Protein AF-0000000070609751 (afdb_homodimer)

Sequence (1048 aa):
MTTYHPCTTNMDECFHRYMKQALTSSNKSRTTKPALPLPAASRTSKPRLRRLRIRIHERRHALPTAGHRRDPISRENEAQQGLHTGQHLNVSDLNFPDPKVTFFYGPHFHFIEKDSVFPLSEQSPGREFSPAEASWFLRIQDKAAEHLSGSLGQTIRQEDFLHGRYRFLPSGLEFDLYFRSPERASDLRVTLFQPVGLLHVIRLASIDPKQVVNVVVPVRGATTRLRDLLDHLAEGVLPFDPALSLTLIAKDIRTAGEVTAMAEDAFKALTSFKWKVNARDALTANGLTIDDALTKEFGDTVLVAEEEPFLHPDFLVRCRGNVARGRQVYFPVPFALFNPSVTYPLFDQEVPHLIDQLVVKEHFGYWKHSRAVAACVSRADLASLLKETRRGMVAAMFKEAVMSKTIKIIRAPDPSLFLVYQDTNCTLKERESYSDCVRERALNLGSQVTLGMSLLKVKEGTDFEGILSKRFQYFSLIPLLAFAVALLLGCNCAQNSLIYKQAKALRKLKLEAASRVAADAMQKMTTYHPCTTNMDECFHRYMKQALTSSNKSRTTKPALPLPAASRTSKPRLRRLRIRIHERRHALPTAGHRRDPISRENEAQQGLHTGQHLNVSDLNFPDPKVTFFYGPHFHFIEKDSVFPLSEQSPGREFSPAEASWFLRIQDKAAEHLSGSLGQTIRQEDFLHGRYRFLPSGLEFDLYFRSPERASDLRVTLFQPVGLLHVIRLASIDPKQVVNVVVPVRGATTRLRDLLDHLAEGVLPFDPALSLTLIAKDIRTAGEVTAMAEDAFKALTSFKWKVNARDALTANGLTIDDALTKEFGDTVLVAEEEPFLHPDFLVRCRGNVARGRQVYFPVPFALFNPSVTYPLFDQEVPHLIDQLVVKEHFGYWKHSRAVAACVSRADLASLLKETRRGMVAAMFKEAVMSKTIKIIRAPDPSLFLVYQDTNCTLKERESYSDCVRERALNLGSQVTLGMSLLKVKEGTDFEGILSKRFQYFSLIPLLAFAVALLLGCNCAQNSLIYKQAKALRKLKLEAASRVAADAMQK

Structure (mmCIF, N/CA/C/O backbone):
data_AF-0000000070609751-model_v1
#
loop_
_entity.id
_entity.type
_entity.pdbx_description
1 polymer Hexosyltransferase
#
loop_
_atom_site.group_PDB
_atom_site.id
_atom_site.type_symbol
_atom_site.label_atom_id
_atom_site.label_alt_id
_atom_site.label_comp_id
_atom_site.label_asym_id
_atom_site.label_entity_id
_atom_site.label_seq_id
_atom_site.pdbx_PDB_ins_code
_atom_site.Cartn_x
_atom_site.Cartn_y
_atom_site.Cartn_z
_atom_site.occupancy
_atom_site.B_iso_or_equiv
_atom_site.auth_seq_id
_atom_site.auth_comp_id
_atom_site.auth_asym_id
_atom_site.auth_atom_id
_atom_site.pdbx_PDB_model_num
ATOM 1 N N . MET A 1 1 ? -29.734 -1.059 -35.094 1 18.97 1 MET A N 1
ATOM 2 C CA . MET A 1 1 ? -28.609 -1.969 -34.875 1 18.97 1 MET A CA 1
ATOM 3 C C . MET A 1 1 ? -27.531 -1.3 -34.031 1 18.97 1 MET A C 1
ATOM 5 O O . MET A 1 1 ? -26.812 -0.437 -34.531 1 18.97 1 MET A O 1
ATOM 9 N N . THR A 1 2 ? -27.812 -0.865 -32.844 1 22.67 2 THR A N 1
ATOM 10 C CA . THR A 1 2 ? -27.156 0.162 -32.062 1 22.67 2 THR A CA 1
ATOM 11 C C . THR A 1 2 ? -25.766 -0.298 -31.609 1 22.67 2 THR A C 1
ATOM 13 O O . THR A 1 2 ? -25.625 -1.36 -31.016 1 22.67 2 THR A O 1
ATOM 16 N N . THR A 1 3 ? -24.734 0.067 -32.375 1 22.22 3 THR A N 1
ATOM 17 C CA . THR A 1 3 ? -23.312 -0.251 -32.438 1 22.22 3 THR A CA 1
ATOM 18 C C . THR A 1 3 ? -22.625 -0.027 -31.094 1 22.22 3 THR A C 1
ATOM 20 O O . THR A 1 3 ? -22.672 1.075 -30.547 1 22.22 3 THR A O 1
ATOM 23 N N . TYR A 1 4 ? -22.516 -1.074 -30.281 1 23.36 4 TYR A N 1
ATOM 24 C CA . TYR A 1 4 ? -22 -1.234 -28.938 1 23.36 4 TYR A CA 1
ATOM 25 C C . TYR A 1 4 ? -20.516 -0.898 -28.875 1 23.36 4 TYR A C 1
ATOM 27 O O . TYR A 1 4 ? -19.688 -1.637 -29.406 1 23.36 4 TYR A O 1
ATOM 35 N N . HIS A 1 5 ? -20.141 0.384 -29.047 1 26.64 5 HIS A N 1
ATOM 36 C CA . HIS A 1 5 ? -18.75 0.81 -29.031 1 26.64 5 HIS A CA 1
ATOM 37 C C . HIS A 1 5 ? -18.094 0.508 -27.688 1 26.64 5 HIS A C 1
ATOM 39 O O . HIS A 1 5 ? -18.578 0.971 -26.641 1 26.64 5 HIS A O 1
ATOM 45 N N . PRO A 1 6 ? -17.422 -0.583 -27.531 1 28.95 6 PRO A N 1
ATOM 46 C CA . PRO A 1 6 ? -16.75 -1.081 -26.328 1 28.95 6 PRO A CA 1
ATOM 47 C C . PRO A 1 6 ? -15.859 -0.034 -25.672 1 28.95 6 PRO A C 1
ATOM 49 O O . PRO A 1 6 ? -15.188 0.734 -26.359 1 28.95 6 PRO A O 1
ATOM 52 N N . CYS A 1 7 ? -16.281 0.543 -24.688 1 30.22 7 CYS A N 1
ATOM 53 C CA . CYS A 1 7 ? -15.586 1.622 -24 1 30.22 7 CYS A CA 1
ATOM 54 C C . CYS A 1 7 ? -14.156 1.216 -23.641 1 30.22 7 CYS A C 1
ATOM 56 O O . CYS A 1 7 ? -13.945 0.425 -22.719 1 30.22 7 CYS A O 1
ATOM 58 N N . THR A 1 8 ? -13.305 0.928 -24.578 1 32.53 8 THR A N 1
ATOM 59 C CA . THR A 1 8 ? -11.922 0.47 -24.531 1 32.53 8 THR A CA 1
ATOM 60 C C . THR A 1 8 ? -11.133 1.249 -23.484 1 32.53 8 THR A C 1
ATOM 62 O O . THR A 1 8 ? -10.266 0.688 -22.797 1 32.53 8 THR A O 1
ATOM 65 N N . THR A 1 9 ? -10.797 2.582 -23.844 1 31.91 9 THR A N 1
ATOM 66 C CA . THR A 1 9 ? -9.602 3.271 -23.375 1 31.91 9 THR A CA 1
ATOM 67 C C . THR A 1 9 ? -9.758 3.691 -21.922 1 31.91 9 THR A C 1
ATOM 69 O O . THR A 1 9 ? -8.812 3.574 -21.125 1 31.91 9 THR A O 1
ATOM 72 N N . ASN A 1 10 ? -10.477 4.918 -21.672 1 29.23 10 ASN A N 1
ATOM 73 C CA . ASN A 1 10 ? -10.383 5.738 -20.469 1 29.23 10 ASN A CA 1
ATOM 74 C C . ASN A 1 10 ? -11.414 5.32 -19.422 1 29.23 10 ASN A C 1
ATOM 76 O O . ASN A 1 10 ? -12.617 5.344 -19.688 1 29.23 10 ASN A O 1
ATOM 80 N N . MET A 1 11 ? -10.93 4.578 -18.484 1 32.97 11 MET A N 1
ATOM 81 C CA . MET A 1 11 ? -11.75 4.18 -17.344 1 32.97 11 MET A CA 1
ATOM 82 C C . MET A 1 11 ? -12.633 5.328 -16.875 1 32.97 11 MET A C 1
ATOM 84 O O . MET A 1 11 ? -13.734 5.102 -16.359 1 32.97 11 MET A O 1
ATOM 88 N N . ASP A 1 12 ? -12.156 6.496 -17.078 1 34.75 12 ASP A N 1
ATOM 89 C CA . ASP A 1 12 ? -12.953 7.66 -16.703 1 34.75 12 ASP A CA 1
ATOM 90 C C . ASP A 1 12 ? -14.258 7.715 -17.484 1 34.75 12 ASP A C 1
ATOM 92 O O . ASP A 1 12 ? -15.312 8.008 -16.938 1 34.75 12 ASP A O 1
ATOM 96 N N . GLU A 1 13 ? -14.172 7.418 -18.75 1 37.56 13 GLU A N 1
ATOM 97 C CA . GLU A 1 13 ? -15.352 7.523 -19.609 1 37.56 13 GLU A CA 1
ATOM 98 C C . GLU A 1 13 ? -16.375 6.445 -19.281 1 37.56 13 GLU A C 1
ATOM 100 O O . GLU A 1 13 ? -17.578 6.699 -19.281 1 37.56 13 GLU A O 1
ATOM 105 N N . CYS A 1 14 ? -15.867 5.371 -18.891 1 37 14 CYS A N 1
ATOM 106 C CA . CYS A 1 14 ? -16.797 4.285 -18.625 1 37 14 CYS A CA 1
ATOM 107 C C . CYS A 1 14 ? -17.562 4.508 -17.328 1 37 14 CYS A C 1
ATOM 109 O O . CYS A 1 14 ? -18.766 4.242 -17.25 1 37 14 CYS A O 1
ATOM 111 N N . PHE A 1 15 ? -16.875 5.043 -16.438 1 38.91 15 PHE A N 1
ATOM 112 C CA . PHE A 1 15 ? -17.516 5.41 -15.18 1 38.91 15 PHE A CA 1
ATOM 113 C C . PHE A 1 15 ? -18.578 6.484 -15.406 1 38.91 15 PHE A C 1
ATOM 115 O O . PHE A 1 15 ? -19.672 6.414 -14.852 1 38.91 15 PHE A O 1
ATOM 122 N N . HIS A 1 16 ? -18.422 7.332 -16.438 1 40.62 16 HIS A N 1
ATOM 123 C CA . HIS A 1 16 ? -19.391 8.367 -16.781 1 40.62 16 HIS A CA 1
ATOM 124 C C . HIS A 1 16 ? -20.703 7.762 -17.266 1 40.62 16 HIS A C 1
ATOM 126 O O . HIS A 1 16 ? -21.781 8.219 -16.875 1 40.62 16 HIS A O 1
ATOM 132 N N . ARG A 1 17 ? -20.656 6.809 -18.094 1 41.53 17 ARG A N 1
ATOM 133 C CA . ARG A 1 17 ? -21.844 6.238 -18.703 1 41.53 17 ARG A CA 1
ATOM 134 C C . ARG A 1 17 ? -22.672 5.48 -17.672 1 41.53 17 ARG A C 1
ATOM 136 O O . ARG A 1 17 ? -23.906 5.582 -17.656 1 41.53 17 ARG A O 1
ATOM 143 N N . TYR A 1 18 ? -22.062 4.895 -16.828 1 36.56 18 TYR A N 1
ATOM 144 C CA . TYR A 1 18 ? -22.781 4.109 -15.82 1 36.56 18 TYR A CA 1
ATOM 145 C C . TYR A 1 18 ? -23.547 5.02 -14.859 1 36.56 18 TYR A C 1
ATOM 147 O O . TYR A 1 18 ? -24.703 4.77 -14.547 1 36.56 18 TYR A O 1
ATOM 155 N N . MET A 1 19 ? -22.891 6.039 -14.477 1 36.12 19 MET A N 1
ATOM 156 C CA . MET A 1 19 ? -23.562 6.926 -13.539 1 36.12 19 MET A CA 1
ATOM 157 C C . MET A 1 19 ? -24.703 7.68 -14.227 1 36.12 19 MET A C 1
ATOM 159 O O . MET A 1 19 ? -25.75 7.914 -13.625 1 36.12 19 MET A O 1
ATOM 163 N N . LYS A 1 20 ? -24.516 8.008 -15.469 1 38.72 20 LYS A N 1
ATOM 164 C CA . LYS A 1 20 ? -25.625 8.625 -16.203 1 38.72 20 LYS A CA 1
ATOM 165 C C . LYS A 1 20 ? -26.844 7.711 -16.234 1 38.72 20 LYS A C 1
ATOM 167 O O . LYS A 1 20 ? -27.969 8.164 -16.047 1 38.72 20 LYS A O 1
ATOM 172 N N . GLN A 1 21 ? -26.609 6.477 -16.5 1 34.69 21 GLN A N 1
ATOM 173 C CA . GLN A 1 21 ? -27.734 5.566 -16.609 1 34.69 21 GLN A CA 1
ATOM 174 C C . GLN A 1 21 ? -28.406 5.355 -15.25 1 34.69 21 GLN A C 1
ATOM 176 O O . GLN A 1 21 ? -29.641 5.277 -15.164 1 34.69 21 GLN A O 1
ATOM 181 N N . ALA A 1 22 ? -27.688 5.406 -14.25 1 32.88 22 ALA A N 1
ATOM 182 C CA . ALA A 1 22 ? -28.266 5.258 -12.922 1 32.88 22 ALA A CA 1
ATOM 183 C C . ALA A 1 22 ? -29.047 6.504 -12.516 1 32.88 22 ALA A C 1
ATOM 185 O O . ALA A 1 22 ? -30.109 6.406 -11.875 1 32.88 22 ALA A O 1
ATOM 186 N N . LEU A 1 23 ? -28.594 7.68 -12.875 1 31.92 23 LEU A N 1
ATOM 187 C CA . LEU A 1 23 ? -29.281 8.93 -12.578 1 31.92 23 LEU A CA 1
ATOM 188 C C . LEU A 1 23 ? -30.5 9.109 -13.469 1 31.92 23 LEU A C 1
ATOM 190 O O . LEU A 1 23 ? -31.516 9.68 -13.039 1 31.92 23 LEU A O 1
ATOM 194 N N . THR A 1 24 ? -30.5 8.742 -14.664 1 33.84 24 THR A N 1
ATOM 195 C CA . THR A 1 24 ? -31.672 8.961 -15.5 1 33.84 24 THR A CA 1
ATOM 196 C C . THR A 1 24 ? -32.875 8.164 -14.984 1 33.84 24 THR A C 1
ATOM 198 O O . THR A 1 24 ? -34.031 8.516 -15.25 1 33.84 24 THR A O 1
ATOM 201 N N . SER A 1 25 ? -32.719 7.121 -14.281 1 30.86 25 SER A N 1
ATOM 202 C CA . SER A 1 25 ? -33.906 6.406 -13.828 1 30.86 25 SER A CA 1
ATOM 203 C C . SER A 1 25 ? -34.531 7.09 -12.617 1 30.86 25 SER A C 1
ATOM 205 O O . SER A 1 25 ? -35.688 6.871 -12.312 1 30.86 25 SER A O 1
ATOM 207 N N . SER A 1 26 ? -33.812 7.91 -11.82 1 29.05 26 SER A N 1
ATOM 208 C CA . SER A 1 26 ? -34.375 8.523 -10.617 1 29.05 26 SER A CA 1
ATOM 209 C C . SER A 1 26 ? -35.125 9.812 -10.945 1 29.05 26 SER A C 1
ATOM 211 O O . SER A 1 26 ? -35.75 10.422 -10.07 1 29.05 26 SER A O 1
ATOM 213 N N . ASN A 1 27 ? -35.094 10.406 -12.031 1 26.7 27 ASN A N 1
ATOM 214 C CA . ASN A 1 27 ? -35.688 11.727 -12.188 1 26.7 27 ASN A CA 1
ATOM 215 C C . ASN A 1 27 ? -37.219 11.641 -12.25 1 26.7 27 ASN A C 1
ATOM 217 O O . ASN A 1 27 ? -37.875 12.625 -12.555 1 26.7 27 ASN A O 1
ATOM 221 N N . LYS A 1 28 ? -37.906 10.531 -12.43 1 27.33 28 LYS A N 1
ATOM 222 C CA . LYS A 1 28 ? -39.312 10.781 -12.719 1 27.33 28 LYS A CA 1
ATOM 223 C C . LYS A 1 28 ? -40.062 11.258 -11.477 1 27.33 28 LYS A C 1
ATOM 225 O O . LYS A 1 28 ? -41.031 12.008 -11.578 1 27.33 28 LYS A O 1
ATOM 230 N N . SER A 1 29 ? -40.094 10.617 -10.188 1 23.16 29 SER A N 1
ATOM 231 C CA . SER A 1 29 ? -41.25 10.805 -9.328 1 23.16 29 SER A CA 1
ATOM 232 C C . SER A 1 29 ? -41.031 11.953 -8.352 1 23.16 29 SER A C 1
ATOM 234 O O . SER A 1 29 ? -40.406 11.781 -7.312 1 23.16 29 SER A O 1
ATOM 236 N N . ARG A 1 30 ? -40.906 13.203 -8.727 1 26.19 30 ARG A N 1
ATOM 237 C CA . ARG A 1 30 ? -40.75 14.383 -7.879 1 26.19 30 ARG A CA 1
ATOM 238 C C . ARG A 1 30 ? -42.031 14.688 -7.125 1 26.19 30 ARG A C 1
ATOM 240 O O . ARG A 1 30 ? -42.719 15.672 -7.426 1 26.19 30 ARG A O 1
ATOM 247 N N . THR A 1 31 ? -42.906 13.727 -6.668 1 23 31 THR A N 1
ATOM 248 C CA . THR A 1 31 ? -44.094 14.297 -6.043 1 23 31 THR A CA 1
ATOM 249 C C . THR A 1 31 ? -43.75 14.961 -4.719 1 23 31 THR A C 1
ATOM 251 O O . THR A 1 31 ? -42.781 14.57 -4.051 1 23 31 THR A O 1
ATOM 254 N N . THR A 1 32 ? -44.406 16.125 -4.328 1 20.81 32 THR A N 1
ATOM 255 C CA . THR A 1 32 ? -44.344 17.188 -3.338 1 20.81 32 THR A CA 1
ATOM 256 C C . THR A 1 32 ? -44.719 16.672 -1.953 1 20.81 32 THR A C 1
ATOM 258 O O . THR A 1 32 ? -45.875 16.453 -1.661 1 20.81 32 THR A O 1
ATOM 261 N N . LYS A 1 33 ? -44.188 15.672 -1.37 1 24.64 33 LYS A N 1
ATOM 262 C CA . LYS A 1 33 ? -44.781 15.219 -0.118 1 24.64 33 LYS A CA 1
ATOM 263 C C . LYS A 1 33 ? -44.656 16.281 0.967 1 24.64 33 LYS A C 1
ATOM 265 O O . LYS A 1 33 ? -43.594 16.891 1.132 1 24.64 33 LYS A O 1
ATOM 270 N N . PRO A 1 34 ? -45.75 16.719 1.688 1 20.92 34 PRO A N 1
ATOM 271 C CA . PRO A 1 34 ? -45.906 17.812 2.654 1 20.92 34 PRO A CA 1
ATOM 272 C C . PRO A 1 34 ? -45.125 17.594 3.934 1 20.92 34 PRO A C 1
ATOM 274 O O . PRO A 1 34 ? -44.812 16.453 4.289 1 20.92 34 PRO A O 1
ATOM 277 N N . ALA A 1 35 ? -44.375 18.578 4.52 1 21.66 35 ALA A N 1
ATOM 278 C CA . ALA A 1 35 ? -43.375 18.812 5.547 1 21.66 35 ALA A CA 1
ATOM 279 C C . ALA A 1 35 ? -43.938 18.484 6.934 1 21.66 35 ALA A C 1
ATOM 281 O O . ALA A 1 35 ? -44.875 19.109 7.398 1 21.66 35 ALA A O 1
ATOM 282 N N . LEU A 1 36 ? -44.125 17.203 7.273 1 21.33 36 LEU A N 1
ATOM 283 C CA . LEU A 1 36 ? -44.781 16.891 8.539 1 21.33 36 LEU A CA 1
ATOM 284 C C . LEU A 1 36 ? -44.031 17.547 9.703 1 21.33 36 LEU A C 1
ATOM 286 O O . LEU A 1 36 ? -42.812 17.562 9.734 1 21.33 36 LEU A O 1
ATOM 290 N N . PRO A 1 37 ? -44.625 18.266 10.609 1 21.02 37 PRO A N 1
ATOM 291 C CA . PRO A 1 37 ? -44.188 19.156 11.68 1 21.02 37 PRO A CA 1
ATOM 292 C C . PRO A 1 37 ? -43.5 18.406 12.828 1 21.02 37 PRO A C 1
ATOM 294 O O . PRO A 1 37 ? -44.031 17.375 13.273 1 21.02 37 PRO A O 1
ATOM 297 N N . LEU A 1 38 ? -42.188 18.328 12.844 1 20.61 38 LEU A N 1
ATOM 298 C CA . LEU A 1 38 ? -41.312 17.578 13.727 1 20.61 38 LEU A CA 1
ATOM 299 C C . LEU A 1 38 ? -41.531 17.969 15.188 1 20.61 38 LEU A C 1
ATOM 301 O O . LEU A 1 38 ? -41.594 19.156 15.516 1 20.61 38 LEU A O 1
ATOM 305 N N . PRO A 1 39 ? -42.094 17.094 15.93 1 20.33 39 PRO A N 1
ATOM 306 C CA . PRO A 1 39 ? -42.531 17.422 17.297 1 20.33 39 PRO A CA 1
ATOM 307 C C . PRO A 1 39 ? -41.375 17.906 18.172 1 20.33 39 PRO A C 1
ATOM 309 O O . PRO A 1 39 ? -40.219 17.641 17.875 1 20.33 39 PRO A O 1
ATOM 312 N N . ALA A 1 40 ? -41.594 18.781 19.172 1 20.31 40 ALA A N 1
ATOM 313 C CA . ALA A 1 40 ? -40.906 19.688 20.078 1 20.31 40 ALA A CA 1
ATOM 314 C C . ALA A 1 40 ? -40.062 18.922 21.078 1 20.31 40 ALA A C 1
ATOM 316 O O . ALA A 1 40 ? -40.531 17.953 21.688 1 20.31 40 ALA A O 1
ATOM 317 N N . ALA A 1 41 ? -38.719 18.906 20.875 1 20.19 41 ALA A N 1
ATOM 318 C CA . ALA A 1 41 ? -37.562 18.297 21.516 1 20.19 41 ALA A CA 1
ATOM 319 C C . ALA A 1 41 ? -37.531 18.625 23.016 1 20.19 41 ALA A C 1
ATOM 321 O O . ALA A 1 41 ? -37.562 19.797 23.391 1 20.19 41 ALA A O 1
ATOM 322 N N . SER A 1 42 ? -38.031 17.797 23.812 1 19.75 42 SER A N 1
ATOM 323 C CA . SER A 1 42 ? -38.062 18.062 25.25 1 19.75 42 SER A CA 1
ATOM 324 C C . SER A 1 42 ? -36.688 18.234 25.828 1 19.75 42 SER A C 1
ATOM 326 O O . SER A 1 42 ? -35.719 17.625 25.344 1 19.75 42 SER A O 1
ATOM 328 N N . ARG A 1 43 ? -36.312 19.25 26.672 1 20.61 43 ARG A N 1
ATOM 329 C CA . ARG A 1 43 ? -35.25 20 27.312 1 20.61 43 ARG A CA 1
ATOM 330 C C . ARG A 1 43 ? -34.531 19.156 28.344 1 20.61 43 ARG A C 1
ATOM 332 O O . ARG A 1 43 ? -34.969 19.047 29.5 1 20.61 43 ARG A O 1
ATOM 339 N N . THR A 1 44 ? -34.156 17.906 28.156 1 19.05 44 THR A N 1
ATOM 340 C CA . THR A 1 44 ? -33.688 17.219 29.359 1 19.05 44 THR A CA 1
ATOM 341 C C . THR A 1 44 ? -32.406 17.828 29.875 1 19.05 44 THR A C 1
ATOM 343 O O . THR A 1 44 ? -31.609 18.391 29.109 1 19.05 44 THR A O 1
ATOM 346 N N . SER A 1 45 ? -32.125 17.984 31.234 1 17.78 45 SER A N 1
ATOM 347 C CA . SER A 1 45 ? -31.281 18.688 32.188 1 17.78 45 SER A CA 1
ATOM 348 C C . SER A 1 45 ? -29.844 18.156 32.188 1 17.78 45 SER A C 1
ATOM 350 O O . SER A 1 45 ? -29.625 16.969 31.906 1 17.78 45 SER A O 1
ATOM 352 N N . LYS A 1 46 ? -28.797 19.062 32.188 1 19.38 46 LYS A N 1
ATOM 353 C CA . LYS A 1 46 ? -27.359 19.203 31.938 1 19.38 46 LYS A CA 1
ATOM 354 C C . LYS A 1 46 ? -26.531 18.5 33 1 19.38 46 LYS A C 1
ATOM 356 O O . LYS A 1 46 ? -26.562 18.875 34.188 1 19.38 46 LYS A O 1
ATOM 361 N N . PRO A 1 47 ? -26.359 17.125 33.094 1 19.02 47 PRO A N 1
ATOM 362 C CA . PRO A 1 47 ? -25.672 16.703 34.312 1 19.02 47 PRO A CA 1
ATOM 363 C C . PRO A 1 47 ? -24.234 17.234 34.375 1 19.02 47 PRO A C 1
ATOM 365 O O . PRO A 1 47 ? -23.625 17.5 33.344 1 19.02 47 PRO A O 1
ATOM 368 N N . ARG A 1 48 ? -23.641 17.75 35.562 1 20.31 48 ARG A N 1
ATOM 369 C CA . ARG A 1 48 ? -22.469 18.453 36.062 1 20.31 48 ARG A CA 1
ATOM 370 C C . ARG A 1 48 ? -21.219 17.594 35.969 1 20.31 48 ARG A C 1
ATOM 372 O O . ARG A 1 48 ? -21.234 16.438 36.375 1 20.31 48 ARG A O 1
ATOM 379 N N . LEU A 1 49 ? -20.375 17.859 35.031 1 18.39 49 LEU A N 1
ATOM 380 C CA . LEU A 1 49 ? -19.125 17.234 34.594 1 18.39 49 LEU A CA 1
ATOM 381 C C . LEU A 1 49 ? -18.094 17.25 35.719 1 18.39 49 LEU A C 1
ATOM 383 O O . LEU A 1 49 ? -17.734 18.312 36.219 1 18.39 49 LEU A O 1
ATOM 387 N N . ARG A 1 50 ? -18.047 16.25 36.562 1 18.86 50 ARG A N 1
ATOM 388 C CA . ARG A 1 50 ? -17.078 16.141 37.656 1 18.86 50 ARG A CA 1
ATOM 389 C C . ARG A 1 50 ? -15.648 16.219 37.156 1 18.86 50 ARG A C 1
ATOM 391 O O . ARG A 1 50 ? -15.336 15.672 36.094 1 18.86 50 ARG A O 1
ATOM 398 N N . ARG A 1 51 ? -14.727 17.125 37.656 1 19.2 51 ARG A N 1
ATOM 399 C CA . ARG A 1 51 ? -13.398 17.719 37.5 1 19.2 51 ARG A CA 1
ATOM 400 C C . ARG A 1 51 ? -12.305 16.672 37.688 1 19.2 51 ARG A C 1
ATOM 402 O O . ARG A 1 51 ? -12.062 16.234 38.812 1 19.2 51 ARG A O 1
ATOM 409 N N . LEU A 1 52 ? -12.234 15.586 37 1 18.47 52 LEU A N 1
ATOM 410 C CA . LEU A 1 52 ? -11.211 14.625 37.406 1 18.47 52 LEU A CA 1
ATOM 411 C C . LEU A 1 52 ? -9.82 15.25 37.281 1 18.47 52 LEU A C 1
ATOM 413 O O . LEU A 1 52 ? -9.438 15.766 36.25 1 18.47 52 LEU A O 1
ATOM 417 N N . ARG A 1 53 ? -9.102 15.68 38.375 1 18.56 53 ARG A N 1
ATOM 418 C CA . ARG A 1 53 ? -7.809 16.25 38.75 1 18.56 53 ARG A CA 1
ATOM 419 C C . ARG A 1 53 ? -6.664 15.328 38.375 1 18.56 53 ARG A C 1
ATOM 421 O O . ARG A 1 53 ? -6.527 14.234 38.906 1 18.56 53 ARG A O 1
ATOM 428 N N . ILE A 1 54 ? -6.391 15.172 37.125 1 18.05 54 ILE A N 1
ATOM 429 C CA . ILE A 1 54 ? -5.25 14.344 36.75 1 18.05 54 ILE A CA 1
ATOM 430 C C . ILE A 1 54 ? -3.969 14.922 37.344 1 18.05 54 ILE A C 1
ATOM 432 O O . ILE A 1 54 ? -3.615 16.078 37.062 1 18.05 54 ILE A O 1
ATOM 436 N N . ARG A 1 55 ? -3.494 14.516 38.5 1 18.28 55 ARG A N 1
ATOM 437 C CA . ARG A 1 55 ? -2.281 14.82 39.25 1 18.28 55 ARG A CA 1
ATOM 438 C C . ARG A 1 55 ? -1.036 14.492 38.438 1 18.28 55 ARG A C 1
ATOM 440 O O . ARG A 1 55 ? -0.791 13.328 38.125 1 18.28 55 ARG A O 1
ATOM 447 N N . ILE A 1 56 ? -0.591 15.336 37.594 1 18.48 56 ILE A N 1
ATOM 448 C CA . ILE A 1 56 ? 0.654 15.32 36.844 1 18.48 56 ILE A CA 1
ATOM 449 C C . ILE A 1 56 ? 1.843 15.328 37.781 1 18.48 56 ILE A C 1
ATOM 451 O O . ILE A 1 56 ? 2.006 16.25 38.594 1 18.48 56 ILE A O 1
ATOM 455 N N . HIS A 1 57 ? 2.219 14.164 38.375 1 17.8 57 HIS A N 1
ATOM 456 C CA . HIS A 1 57 ? 3.389 14.047 39.25 1 17.8 57 HIS A CA 1
ATOM 457 C C . HIS A 1 57 ? 4.613 14.695 38.594 1 17.8 57 HIS A C 1
ATOM 459 O O . HIS A 1 57 ? 4.926 14.422 37.438 1 17.8 57 HIS A O 1
ATOM 465 N N . GLU A 1 58 ? 5.074 15.828 39.062 1 17.69 58 GLU A N 1
ATOM 466 C CA . GLU A 1 58 ? 6.117 16.828 38.875 1 17.69 58 GLU A CA 1
ATOM 467 C C . GLU A 1 58 ? 7.504 16.234 39.125 1 17.69 58 GLU A C 1
ATOM 469 O O . GLU A 1 58 ? 7.934 16.078 40.25 1 17.69 58 GLU A O 1
ATOM 474 N N . ARG A 1 59 ? 7.918 14.992 38.688 1 17.97 59 ARG A N 1
ATOM 475 C CA . ARG A 1 59 ? 9.258 14.664 39.156 1 17.97 59 ARG A CA 1
ATOM 476 C C . ARG A 1 59 ? 10.25 15.766 38.812 1 17.97 59 ARG A C 1
ATOM 478 O O . ARG A 1 59 ? 10.453 16.047 37.625 1 17.97 59 ARG A O 1
ATOM 485 N N . ARG A 1 60 ? 10.586 16.734 39.625 1 17.45 60 ARG A N 1
ATOM 486 C CA . ARG A 1 60 ? 11.422 17.922 39.75 1 17.45 60 ARG A CA 1
ATOM 487 C C . ARG A 1 60 ? 12.898 17.562 39.656 1 17.45 60 ARG A C 1
ATOM 489 O O . ARG A 1 60 ? 13.531 17.219 40.656 1 17.45 60 ARG A O 1
ATOM 496 N N . HIS A 1 61 ? 13.383 16.516 38.875 1 17.39 61 HIS A N 1
ATOM 497 C CA . HIS A 1 61 ? 14.797 16.328 39.188 1 17.39 61 HIS A CA 1
ATOM 498 C C . HIS A 1 61 ? 15.562 17.641 39.031 1 17.39 61 HIS A C 1
ATOM 500 O O . HIS A 1 61 ? 15.195 18.5 38.219 1 17.39 61 HIS A O 1
ATOM 506 N N . ALA A 1 62 ? 16.312 18 40 1 17.58 62 ALA A N 1
ATOM 507 C CA . ALA A 1 62 ? 17.156 19.094 40.469 1 17.58 62 ALA A CA 1
ATOM 508 C C . ALA A 1 62 ? 18.297 19.391 39.5 1 17.58 62 ALA A C 1
ATOM 510 O O . ALA A 1 62 ? 19.016 18.484 39.094 1 17.58 62 ALA A O 1
ATOM 511 N N . LEU A 1 63 ? 18.188 20.453 38.719 1 17.92 63 LEU A N 1
ATOM 512 C CA . LEU A 1 63 ? 19.031 21.078 37.719 1 17.92 63 LEU A CA 1
ATOM 513 C C . LEU A 1 63 ? 20.359 21.531 38.312 1 17.92 63 LEU A C 1
ATOM 515 O O . LEU A 1 63 ? 20.391 22.406 39.188 1 17.92 63 LEU A O 1
ATOM 519 N N . PRO A 1 64 ? 21.281 20.5 38.594 1 17.64 64 PRO A N 1
ATOM 520 C CA . PRO A 1 64 ? 22.453 21.094 39.25 1 17.64 64 PRO A CA 1
ATOM 521 C C . PRO A 1 64 ? 23.047 22.25 38.438 1 17.64 64 PRO A C 1
ATOM 523 O O . PRO A 1 64 ? 22.781 22.375 37.25 1 17.64 64 PRO A O 1
ATOM 526 N N . THR A 1 65 ? 23.953 23.062 39.156 1 17.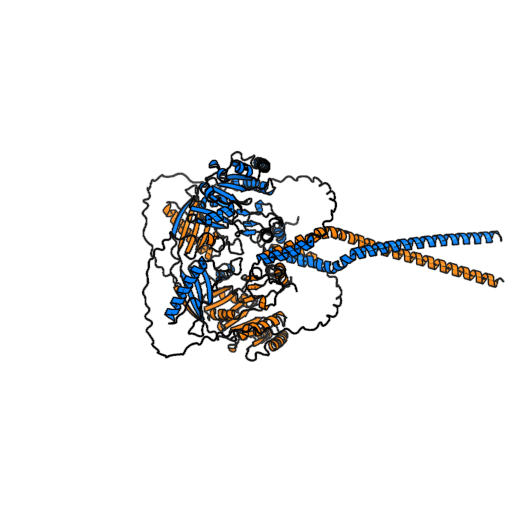44 65 THR A N 1
ATOM 527 C CA . THR A 1 65 ? 24.516 24.406 39.125 1 17.44 65 THR A CA 1
ATOM 528 C C . THR A 1 65 ? 25.453 24.562 37.938 1 17.44 65 THR A C 1
ATOM 530 O O . THR A 1 65 ? 25.906 23.562 37.344 1 17.44 65 THR A O 1
ATOM 533 N N . ALA A 1 66 ? 26.266 25.828 37.75 1 17.27 66 ALA A N 1
ATOM 534 C CA . ALA A 1 66 ? 26.578 26.953 36.875 1 17.27 66 ALA A CA 1
ATOM 535 C C . ALA A 1 66 ? 27.938 26.781 36.188 1 17.27 66 ALA A C 1
ATOM 537 O O . ALA A 1 66 ? 28.328 27.594 35.344 1 17.27 66 ALA A O 1
ATOM 538 N N . GLY A 1 67 ? 28.812 25.75 36.469 1 16.72 67 GLY A N 1
ATOM 539 C CA . GLY A 1 67 ? 30.109 26.391 36.531 1 16.72 67 GLY A CA 1
ATOM 540 C C . GLY A 1 67 ? 30.562 26.953 35.188 1 16.72 67 GLY A C 1
ATOM 541 O O . GLY A 1 67 ? 29.891 26.766 34.156 1 16.72 67 GLY A O 1
ATOM 542 N N . HIS A 1 68 ? 32 26.844 34.812 1 18.94 68 HIS A N 1
ATOM 543 C CA . HIS A 1 68 ? 33.094 27.719 34.344 1 18.94 68 HIS A CA 1
ATOM 544 C C . HIS A 1 68 ? 33.125 27.766 32.812 1 18.94 68 HIS A C 1
ATOM 546 O O . HIS A 1 68 ? 32.75 26.797 32.156 1 18.94 68 HIS A O 1
ATOM 552 N N . ARG A 1 69 ? 33.406 29.016 32.25 1 19.2 69 ARG A N 1
ATOM 553 C CA . ARG A 1 69 ? 33.344 29.797 31.016 1 19.2 69 ARG A CA 1
ATOM 554 C C . ARG A 1 69 ? 34.375 29.312 30.016 1 19.2 69 ARG A C 1
ATOM 556 O O . ARG A 1 69 ? 34.625 29.969 29 1 19.2 69 ARG A O 1
ATOM 563 N N . ARG A 1 70 ? 35.125 28.172 30.141 1 18.78 70 ARG A N 1
ATOM 564 C CA . ARG A 1 70 ? 36.375 28.359 29.375 1 18.78 70 ARG A CA 1
ATOM 565 C C . ARG A 1 70 ? 36.062 28.484 27.875 1 18.78 70 ARG A C 1
ATOM 567 O O . ARG A 1 70 ? 35.125 27.875 27.375 1 18.78 70 ARG A O 1
ATOM 574 N N . ASP A 1 71 ? 36.719 29.453 27.172 1 17.81 71 ASP A N 1
ATOM 575 C CA . ASP A 1 71 ? 36.688 30.203 25.922 1 17.81 71 ASP A CA 1
ATOM 576 C C . ASP A 1 71 ? 37 29.297 24.734 1 17.81 71 ASP A C 1
ATOM 578 O O . ASP A 1 71 ? 36.906 29.734 23.578 1 17.81 71 ASP A O 1
ATOM 582 N N . PRO A 1 72 ? 37.188 27.953 24.875 1 18.81 72 PRO A N 1
ATOM 583 C CA . PRO A 1 72 ? 38.156 27.484 23.891 1 18.81 72 PRO A CA 1
ATOM 584 C C . PRO A 1 72 ? 37.656 27.562 22.453 1 18.81 72 PRO A C 1
ATOM 586 O O . PRO A 1 72 ? 36.5 27.188 22.188 1 18.81 72 PRO A O 1
ATOM 589 N N . ILE A 1 73 ? 38.125 28.547 21.672 1 22.33 73 ILE A N 1
ATOM 590 C CA . ILE A 1 73 ? 38.031 28.922 20.281 1 22.33 73 ILE A CA 1
ATOM 591 C C . ILE A 1 73 ? 38.344 27.719 19.391 1 22.33 73 ILE A C 1
ATOM 593 O O . ILE A 1 73 ? 39.469 27.234 19.375 1 22.33 73 ILE A O 1
ATOM 597 N N . SER A 1 74 ? 37.438 26.719 19.391 1 19.25 74 SER A N 1
ATOM 598 C CA . SER A 1 74 ? 37.625 25.438 18.703 1 19.25 74 SER A CA 1
ATOM 599 C C . SER A 1 74 ? 37.875 25.641 17.203 1 19.25 74 SER A C 1
ATOM 601 O O . SER A 1 74 ? 37.031 26.25 16.516 1 19.25 74 SER A O 1
ATOM 603 N N . ARG A 1 75 ? 39.156 25.766 16.719 1 21.3 75 ARG A N 1
ATOM 604 C CA . ARG A 1 75 ? 39.781 25.656 15.398 1 21.3 75 ARG A CA 1
ATOM 605 C C . ARG A 1 75 ? 39.125 24.531 14.594 1 21.3 75 ARG A C 1
ATOM 607 O O . ARG A 1 75 ? 39.031 23.406 15.062 1 21.3 75 ARG A O 1
ATOM 614 N N . GLU A 1 76 ? 38.312 24.859 13.633 1 20.84 76 GLU A N 1
ATOM 615 C CA . GLU A 1 76 ? 37.531 24.172 12.594 1 20.84 76 GLU A CA 1
ATOM 616 C C . GLU A 1 76 ? 38.406 23.203 11.805 1 20.84 76 GLU A C 1
ATOM 618 O O . GLU A 1 76 ? 39 23.578 10.805 1 20.84 76 GLU A O 1
ATOM 623 N N . ASN A 1 77 ? 39.469 22.656 12.453 1 19.75 77 ASN A N 1
ATOM 624 C CA . ASN A 1 77 ? 40.312 21.797 11.617 1 19.75 77 ASN A CA 1
ATOM 625 C C . ASN A 1 77 ? 39.469 20.719 10.906 1 19.75 77 ASN A C 1
ATOM 627 O O . ASN A 1 77 ? 38.781 19.953 11.555 1 19.75 77 ASN A O 1
ATOM 631 N N . GLU A 1 78 ? 39.25 20.969 9.625 1 21.28 78 GLU A N 1
ATOM 632 C CA . GLU A 1 78 ? 38.688 20.188 8.539 1 21.28 78 GLU A CA 1
ATOM 633 C C . GLU A 1 78 ? 39.281 18.781 8.5 1 21.28 78 GLU A C 1
ATOM 635 O O . GLU A 1 78 ? 40.469 18.625 8.188 1 21.28 78 GLU A O 1
ATOM 640 N N . ALA A 1 79 ? 39.125 18.062 9.539 1 21.61 79 ALA A N 1
ATOM 641 C CA . ALA A 1 79 ? 39.75 16.734 9.562 1 21.61 79 ALA A CA 1
ATOM 642 C C . ALA A 1 79 ? 39.438 15.961 8.289 1 21.61 79 ALA A C 1
ATOM 644 O O . ALA A 1 79 ? 38.281 15.633 8.023 1 21.61 79 ALA A O 1
ATOM 645 N N . GLN A 1 80 ? 40.25 16.016 7.25 1 21.09 80 GLN A N 1
ATOM 646 C CA . GLN A 1 80 ? 40.438 15.398 5.938 1 21.09 80 GLN A CA 1
ATOM 647 C C . GLN A 1 80 ? 40.5 13.875 6.039 1 21.09 80 GLN A C 1
ATOM 649 O O . GLN A 1 80 ? 40.75 13.195 5.043 1 21.09 80 GLN A O 1
ATOM 654 N N . GLN A 1 81 ? 40.812 13.32 7.199 1 21.95 81 GLN A N 1
ATOM 655 C CA . GLN A 1 81 ? 41.219 11.922 7.066 1 21.95 81 GLN A CA 1
ATOM 656 C C . GLN A 1 81 ? 40.062 11.07 6.555 1 21.95 81 GLN A C 1
ATOM 658 O O . GLN A 1 81 ? 39 10.984 7.207 1 21.95 81 GLN A O 1
ATOM 663 N N . GLY A 1 82 ? 40 10.922 5.211 1 22.77 82 GLY A N 1
ATOM 664 C CA . GLY A 1 82 ? 39.219 10.008 4.41 1 22.77 82 GLY A CA 1
ATOM 665 C C . GLY A 1 82 ? 39.188 8.594 4.949 1 22.77 82 GLY A C 1
ATOM 666 O O . GLY A 1 82 ? 40.25 7.965 5.074 1 22.77 82 GLY A O 1
ATOM 667 N N . LEU A 1 83 ? 38.656 8.359 6.082 1 22.62 83 LEU A N 1
ATOM 668 C CA . LEU A 1 83 ? 38.656 6.992 6.598 1 22.62 83 LEU A CA 1
ATOM 669 C C . LEU A 1 83 ? 38.281 5.996 5.508 1 22.62 83 LEU A C 1
ATOM 671 O O . LEU A 1 83 ? 37.156 6.004 5.035 1 22.62 83 LEU A O 1
ATOM 675 N N . HIS A 1 84 ? 39.156 5.578 4.602 1 23.88 84 HIS A N 1
ATOM 676 C CA . HIS A 1 84 ? 39.219 4.508 3.611 1 23.88 84 HIS A CA 1
ATOM 677 C C . HIS A 1 84 ? 38.938 3.154 4.246 1 23.88 84 HIS A C 1
ATOM 679 O O . HIS A 1 84 ? 39.844 2.369 4.512 1 23.88 84 HIS A O 1
ATOM 685 N N . THR A 1 85 ? 38.406 2.99 5.348 1 25.88 85 THR A N 1
ATOM 686 C CA . THR A 1 85 ? 38.406 1.576 5.703 1 25.88 85 THR A CA 1
ATOM 687 C C . THR A 1 85 ? 37.594 0.761 4.68 1 25.88 85 THR A C 1
ATOM 689 O O . THR A 1 85 ? 36.438 1.048 4.422 1 25.88 85 THR A O 1
ATOM 692 N N . GLY A 1 86 ? 38.25 0.254 3.588 1 26.42 86 GLY A N 1
ATOM 693 C CA . GLY A 1 86 ? 37.938 -0.748 2.586 1 26.42 86 GLY A CA 1
ATOM 694 C C . GLY A 1 86 ? 37.188 -1.95 3.162 1 26.42 86 GLY A C 1
ATOM 695 O O . GLY A 1 86 ? 37.781 -3.043 3.24 1 26.42 86 GLY A O 1
ATOM 696 N N . GLN A 1 87 ? 36.625 -1.811 4.266 1 26.64 87 GLN A N 1
ATOM 697 C CA . GLN A 1 87 ? 36.094 -3.105 4.684 1 26.64 87 GLN A CA 1
ATOM 698 C C . GLN A 1 87 ? 35.25 -3.732 3.586 1 26.64 87 GLN A C 1
ATOM 700 O O . GLN A 1 87 ? 34.375 -3.07 3.02 1 26.64 87 GLN A O 1
ATOM 705 N N . HIS A 1 88 ? 35.875 -4.625 2.783 1 26.97 88 HIS A N 1
ATOM 706 C CA . HIS A 1 88 ? 35.25 -5.609 1.906 1 26.97 88 HIS A CA 1
ATOM 707 C C . HIS A 1 88 ? 33.938 -6.129 2.504 1 26.97 88 HIS A C 1
ATOM 709 O O . HIS A 1 88 ? 33.938 -6.629 3.631 1 26.97 88 HIS A O 1
ATOM 715 N N . LEU A 1 89 ? 33 -5.449 2.295 1 29.02 89 LEU A N 1
ATOM 716 C CA . LEU A 1 89 ? 31.75 -6.055 2.682 1 29.02 89 LEU A CA 1
ATOM 717 C C . LEU A 1 89 ? 31.625 -7.473 2.135 1 29.02 89 LEU A C 1
ATOM 719 O O . LEU A 1 89 ? 31.766 -7.691 0.929 1 29.02 89 LEU A O 1
ATOM 723 N N . ASN A 1 90 ? 32.281 -8.414 2.801 1 28.11 90 ASN A N 1
ATOM 724 C CA . ASN A 1 90 ? 31.969 -9.805 2.477 1 28.11 90 ASN A CA 1
ATOM 725 C C . ASN A 1 90 ? 30.5 -9.953 2.09 1 28.11 90 ASN A C 1
ATOM 727 O O . ASN A 1 90 ? 29.609 -9.781 2.928 1 28.11 90 ASN A O 1
ATOM 731 N N . VAL A 1 91 ? 30.234 -9.625 0.969 1 32.97 91 VAL A N 1
ATOM 732 C CA . VAL A 1 91 ? 28.969 -9.758 0.26 1 32.97 91 VAL A CA 1
ATOM 733 C C . VAL A 1 91 ? 28.375 -11.141 0.518 1 32.97 91 VAL A C 1
ATOM 735 O O . VAL A 1 91 ? 27.281 -11.445 0.059 1 32.97 91 VAL A O 1
ATOM 738 N N . SER A 1 92 ? 29.281 -12.078 0.839 1 32.56 92 SER A N 1
ATOM 739 C CA . SER A 1 92 ? 28.703 -13.391 1.091 1 32.56 92 SER A CA 1
ATOM 740 C C . SER A 1 92 ? 27.5 -13.297 2.023 1 32.56 92 SER A C 1
ATOM 742 O O . SER A 1 92 ? 26.594 -14.141 1.981 1 32.56 92 SER A O 1
ATOM 744 N N . ASP A 1 93 ? 27.70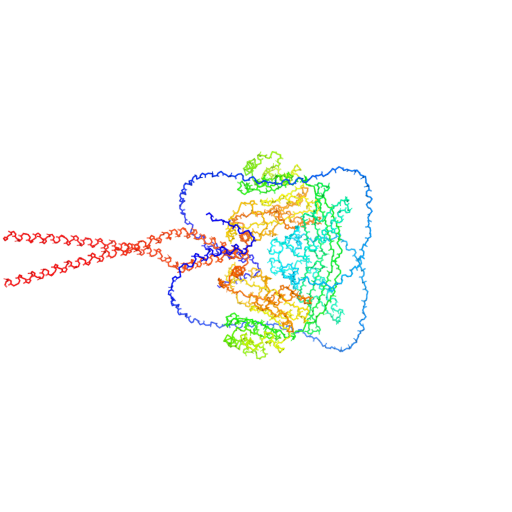3 -12.438 3.018 1 30.5 93 ASP A N 1
ATOM 745 C CA . ASP A 1 93 ? 26.688 -12.312 4.051 1 30.5 93 ASP A CA 1
ATOM 746 C C . ASP A 1 93 ? 25.5 -11.477 3.557 1 30.5 93 ASP A C 1
ATOM 748 O O . ASP A 1 93 ? 24.75 -10.922 4.359 1 30.5 93 ASP A O 1
ATOM 752 N N . LEU A 1 94 ? 25.688 -10.891 2.549 1 35.44 94 LEU A N 1
ATOM 753 C CA . LEU A 1 94 ? 24.422 -10.312 2.092 1 35.44 94 LEU A CA 1
ATOM 754 C C . LEU A 1 94 ? 23.25 -11.234 2.439 1 35.44 94 LEU A C 1
ATOM 756 O O . LEU A 1 94 ? 22.844 -12.062 1.623 1 35.44 94 LEU A O 1
ATOM 760 N N . ASN A 1 95 ? 23.453 -11.859 3.557 1 32.81 95 ASN A N 1
ATOM 761 C CA . ASN A 1 95 ? 22.391 -12.617 4.211 1 32.81 95 ASN A CA 1
ATOM 762 C C . ASN A 1 95 ? 21.031 -11.93 4.074 1 32.81 95 ASN A C 1
ATOM 764 O O . ASN A 1 95 ? 20.922 -10.719 4.289 1 32.81 95 ASN A O 1
ATOM 768 N N . PHE A 1 96 ? 20.344 -12.438 3.18 1 36.91 96 PHE A N 1
ATOM 769 C CA . PHE A 1 96 ? 18.906 -12.203 3.189 1 36.91 96 PHE A CA 1
ATOM 770 C C . PHE A 1 96 ? 18.391 -11.969 4.609 1 36.91 96 PHE A C 1
ATOM 772 O O . PHE A 1 96 ? 18.859 -12.617 5.551 1 36.91 96 PHE A O 1
ATOM 779 N N . PRO A 1 97 ? 18.094 -10.789 4.75 1 38.62 97 PRO A N 1
ATOM 780 C CA . PRO A 1 97 ? 17.562 -10.641 6.109 1 38.62 97 PRO A CA 1
ATOM 781 C C . PRO A 1 97 ? 16.859 -11.898 6.605 1 38.62 97 PRO A C 1
ATOM 783 O O . PRO A 1 97 ? 16.469 -12.75 5.801 1 38.62 97 PRO A O 1
ATOM 786 N N . ASP A 1 98 ? 17.125 -12.266 7.816 1 38.34 98 ASP A N 1
ATOM 787 C CA . ASP A 1 98 ? 16.344 -13.312 8.469 1 38.34 98 ASP A CA 1
ATOM 788 C C . ASP A 1 98 ? 14.945 -13.406 7.848 1 38.34 98 ASP A C 1
ATOM 790 O O . ASP A 1 98 ? 14.25 -12.406 7.707 1 38.34 98 ASP A O 1
ATOM 794 N N . PRO A 1 99 ? 14.75 -14.5 7.199 1 38.44 99 PRO A N 1
ATOM 795 C CA . PRO A 1 99 ? 13.453 -14.766 6.566 1 38.44 99 PRO A CA 1
ATOM 796 C C . PRO A 1 99 ? 12.281 -14.172 7.352 1 38.44 99 PRO A C 1
ATOM 798 O O . PRO A 1 99 ? 11.25 -13.844 6.766 1 38.44 99 PRO A O 1
ATOM 801 N N . LYS A 1 100 ? 12.43 -14.266 8.664 1 37.16 100 LYS A N 1
ATOM 802 C CA . LYS A 1 100 ? 11.375 -13.648 9.461 1 37.16 100 LYS A CA 1
ATOM 803 C C . LYS A 1 100 ? 11.188 -12.18 9.07 1 37.16 100 LYS A C 1
ATOM 805 O O . LYS A 1 100 ? 10.078 -11.648 9.156 1 37.16 100 LYS A O 1
ATOM 810 N N . VAL A 1 101 ? 12.305 -11.664 8.781 1 37.56 101 VAL A N 1
ATOM 811 C CA . VAL A 1 101 ? 12.297 -10.242 8.477 1 37.56 101 VAL A CA 1
ATOM 812 C C . VAL A 1 101 ? 11.656 -10 7.113 1 37.56 101 VAL A C 1
ATOM 814 O O . VAL A 1 101 ? 10.992 -8.984 6.902 1 37.56 101 VAL A O 1
ATOM 817 N N . THR A 1 102 ? 11.922 -10.938 6.152 1 40.22 102 THR A N 1
ATOM 818 C CA . THR A 1 102 ? 11.352 -10.758 4.82 1 40.22 102 THR A CA 1
ATOM 819 C C . THR A 1 102 ? 9.836 -10.93 4.863 1 40.22 102 THR A C 1
ATOM 821 O O . THR A 1 102 ? 9.125 -10.469 3.967 1 40.22 102 THR A O 1
ATOM 824 N N . PHE A 1 103 ? 9.414 -11.969 5.527 1 38.03 103 PHE A N 1
ATOM 825 C CA . PHE A 1 103 ? 7.973 -12.211 5.504 1 38.03 103 PHE A CA 1
ATOM 826 C C . PHE A 1 103 ? 7.207 -10.922 5.777 1 38.03 103 PHE A C 1
ATOM 828 O O . PHE A 1 103 ? 6.281 -10.578 5.039 1 38.03 103 PHE A O 1
ATOM 835 N N . PHE A 1 104 ? 7.176 -10.547 7.137 1 40.38 104 PHE A N 1
ATOM 836 C CA . PHE A 1 104 ? 6.215 -9.523 7.531 1 40.38 104 PHE A CA 1
ATOM 837 C C . PHE A 1 104 ? 6.703 -8.141 7.129 1 40.38 104 PHE A C 1
ATOM 839 O O . PHE A 1 104 ? 5.902 -7.262 6.812 1 40.38 104 PHE A O 1
ATOM 846 N N . TYR A 1 105 ? 8.156 -7.883 7.332 1 43.28 105 TYR A N 1
ATOM 847 C CA . TYR A 1 105 ? 8.586 -6.492 7.438 1 43.28 105 TYR A CA 1
ATOM 848 C C . TYR A 1 105 ? 9.75 -6.211 6.5 1 43.28 105 TYR A C 1
ATOM 850 O O . TYR A 1 105 ? 10.242 -5.078 6.426 1 43.28 105 TYR A O 1
ATOM 858 N N . GLY A 1 106 ? 10.352 -7.258 5.887 1 50.41 106 GLY A N 1
ATOM 859 C CA . GLY A 1 106 ? 11.578 -6.902 5.199 1 50.41 106 GLY A CA 1
ATOM 860 C C . GLY A 1 106 ? 11.352 -6.367 3.799 1 50.41 106 GLY A C 1
ATOM 861 O O . GLY A 1 106 ? 10.227 -6.402 3.293 1 50.41 106 GLY A O 1
ATOM 862 N N . PRO A 1 107 ? 12.43 -5.832 3.293 1 61.72 107 PRO A N 1
ATOM 863 C CA . PRO A 1 107 ? 12.336 -5.215 1.968 1 61.72 107 PRO A CA 1
ATOM 864 C C . PRO A 1 107 ? 11.922 -6.207 0.884 1 61.72 107 PRO A C 1
ATOM 866 O O . PRO A 1 107 ? 12.578 -7.234 0.697 1 61.72 107 PRO A O 1
ATOM 869 N N . HIS A 1 108 ? 10.695 -6.152 0.465 1 70.69 108 HIS A N 1
ATOM 870 C CA . HIS A 1 108 ? 10.086 -7.035 -0.524 1 70.69 108 HIS A CA 1
ATOM 871 C C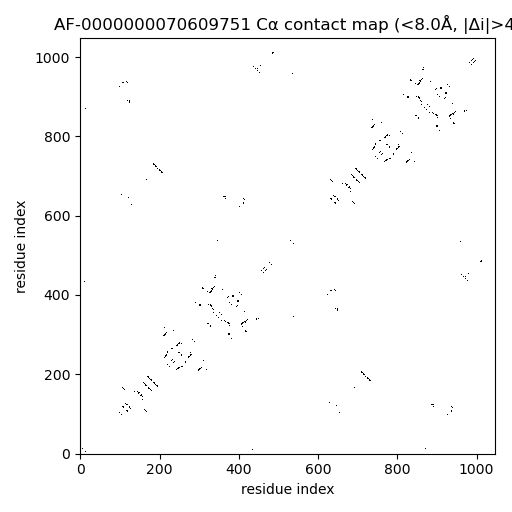 . HIS A 1 108 ? 10.648 -6.773 -1.917 1 70.69 108 HIS A C 1
ATOM 873 O O . HIS A 1 108 ? 11.148 -5.676 -2.195 1 70.69 108 HIS A O 1
ATOM 879 N N . PHE A 1 109 ? 10.617 -7.898 -2.615 1 84.06 109 PHE A N 1
ATOM 880 C CA . PHE A 1 109 ? 10.961 -7.738 -4.023 1 84.06 109 PHE A CA 1
ATOM 881 C C . PHE A 1 109 ? 9.82 -7.07 -4.785 1 84.06 109 PHE A C 1
ATOM 883 O O . PHE A 1 109 ? 8.648 -7.32 -4.5 1 84.06 109 PHE A O 1
ATOM 890 N N . HIS A 1 110 ? 10.258 -6.285 -5.66 1 84.81 110 HIS A N 1
ATOM 891 C CA . HIS A 1 110 ? 9.352 -5.766 -6.676 1 84.81 110 HIS A CA 1
ATOM 892 C C . HIS A 1 110 ? 9.578 -6.453 -8.016 1 84.81 110 HIS A C 1
ATOM 894 O O . HIS A 1 110 ? 10.719 -6.652 -8.438 1 84.81 110 HIS A O 1
ATOM 900 N N . PHE A 1 111 ? 8.492 -6.887 -8.531 1 92.38 111 PHE A N 1
ATOM 901 C CA . PHE A 1 111 ? 8.594 -7.516 -9.844 1 92.38 111 PHE A CA 1
ATOM 902 C C . PHE A 1 111 ? 8.562 -6.469 -10.953 1 92.38 111 PHE A C 1
ATOM 904 O O . PHE A 1 111 ? 7.812 -5.492 -10.867 1 92.38 111 PHE A O 1
ATOM 911 N N . ILE A 1 112 ? 9.438 -6.688 -12.008 1 92.94 112 ILE A N 1
ATOM 912 C CA . ILE A 1 112 ? 9.477 -5.715 -13.086 1 92.94 112 ILE A CA 1
ATOM 913 C C . ILE A 1 112 ? 9.375 -6.43 -14.438 1 92.94 112 ILE A C 1
ATOM 915 O O . ILE A 1 112 ? 9.898 -7.535 -14.594 1 92.94 112 ILE A O 1
ATOM 919 N N . GLU A 1 113 ? 8.68 -5.875 -15.25 1 92.88 113 GLU A N 1
ATOM 920 C CA . GLU A 1 113 ? 8.648 -6.215 -16.672 1 92.88 113 GLU A CA 1
ATOM 921 C C . GLU A 1 113 ? 9.281 -5.113 -17.516 1 92.88 113 GLU A C 1
ATOM 923 O O . GLU A 1 113 ? 9.969 -4.238 -17 1 92.88 113 GLU A O 1
ATOM 928 N N . LYS A 1 114 ? 9.172 -5.164 -18.766 1 89.06 114 LYS A N 1
ATOM 929 C CA . LYS A 1 114 ? 9.867 -4.242 -19.656 1 89.06 114 LYS A CA 1
ATOM 930 C C . LYS A 1 114 ? 9.453 -2.797 -19.375 1 89.06 114 LYS A C 1
ATOM 932 O O . LYS A 1 114 ? 10.305 -1.907 -19.312 1 89.06 114 LYS A O 1
ATOM 937 N N . ASP A 1 115 ? 8.164 -2.619 -19.125 1 87.38 115 ASP A N 1
ATOM 938 C CA . ASP A 1 115 ? 7.703 -1.237 -19.016 1 87.38 115 ASP A CA 1
ATOM 939 C C . ASP A 1 115 ? 6.898 -1.027 -17.734 1 87.38 115 ASP A C 1
ATOM 941 O O . ASP A 1 115 ? 6.316 0.04 -17.516 1 87.38 115 ASP A O 1
ATOM 945 N N . SER A 1 116 ? 6.918 -2.084 -16.984 1 89.44 116 SER A N 1
ATOM 946 C CA . SER A 1 116 ? 6.016 -1.986 -15.844 1 89.44 116 SER A CA 1
ATOM 947 C C . SER A 1 116 ? 6.656 -2.562 -14.586 1 89.44 116 SER A C 1
ATOM 949 O O . SER A 1 116 ? 7.582 -3.369 -14.672 1 89.44 116 SER A O 1
ATOM 951 N N . VAL A 1 117 ? 6.176 -2.105 -13.508 1 88.19 117 VAL A N 1
ATOM 952 C CA . VAL A 1 117 ? 6.602 -2.607 -12.203 1 88.19 117 VAL A CA 1
ATOM 953 C C . VAL A 1 117 ? 5.387 -3.066 -11.406 1 88.19 117 VAL A C 1
ATOM 955 O O . VAL A 1 117 ? 4.305 -2.482 -11.516 1 88.19 117 VAL A O 1
ATOM 958 N N . PHE A 1 118 ? 5.543 -4.141 -10.703 1 89.19 118 PHE A N 1
ATOM 959 C CA . PHE A 1 118 ? 4.543 -4.691 -9.805 1 89.19 118 PHE A CA 1
ATOM 960 C C . PHE A 1 118 ? 5.031 -4.652 -8.359 1 89.19 118 PHE A C 1
ATOM 962 O O . PHE A 1 118 ? 5.648 -5.605 -7.883 1 89.19 118 PHE A O 1
ATOM 969 N N . PRO A 1 119 ? 4.621 -3.523 -7.723 1 78.38 119 PRO A N 1
ATOM 970 C CA . PRO A 1 119 ? 5.102 -3.355 -6.352 1 78.38 119 PRO A CA 1
ATOM 971 C C . PRO A 1 119 ? 4.211 -4.055 -5.324 1 78.38 119 PRO A C 1
ATOM 973 O O . PRO A 1 119 ? 2.994 -4.137 -5.512 1 78.38 119 PRO A O 1
ATOM 976 N N . LEU A 1 120 ? 4.77 -4.602 -4.285 1 73.12 120 LEU A N 1
ATOM 977 C CA . LEU A 1 120 ? 4 -5.234 -3.221 1 73.12 120 LEU A CA 1
ATOM 978 C C . LEU A 1 120 ? 3.447 -4.191 -2.254 1 73.12 120 LEU A C 1
ATOM 980 O O . LEU A 1 120 ? 2.377 -4.383 -1.674 1 73.12 120 LEU A O 1
ATOM 984 N N . SER A 1 121 ? 4.105 -3.121 -2.139 1 63.78 121 SER A N 1
ATOM 985 C CA . SER A 1 121 ? 3.834 -2.168 -1.065 1 63.78 121 SER A CA 1
ATOM 986 C C . SER A 1 121 ? 2.908 -1.053 -1.538 1 63.78 121 SER A C 1
ATOM 988 O O . SER A 1 121 ? 2.346 -0.32 -0.722 1 63.78 121 SER A O 1
ATOM 990 N N . GLU A 1 122 ? 2.689 -1.02 -2.846 1 64.81 122 GLU A N 1
ATOM 991 C CA . GLU A 1 122 ? 1.904 0.1 -3.357 1 64.81 122 GLU A CA 1
ATOM 992 C C . GLU A 1 122 ? 0.427 -0.266 -3.467 1 64.81 122 GLU A C 1
ATOM 994 O O . GLU A 1 122 ? 0.074 -1.446 -3.477 1 64.81 122 GLU A O 1
ATOM 999 N N . GLN A 1 123 ? -0.327 0.788 -3.418 1 64.31 123 GLN A N 1
ATOM 1000 C CA . GLN A 1 123 ? -1.769 0.609 -3.562 1 64.31 123 GLN A CA 1
ATOM 1001 C C . GLN A 1 123 ? -2.113 -0.008 -4.914 1 64.31 123 GLN A C 1
ATOM 1003 O O . GLN A 1 123 ? -2.959 -0.9 -5 1 64.31 123 GLN A O 1
ATOM 1008 N N . SER A 1 124 ? -1.338 0.48 -5.859 1 71.94 124 SER A N 1
ATOM 1009 C CA . SER A 1 124 ? -1.552 -0.093 -7.184 1 71.94 124 SER A CA 1
ATOM 1010 C C . SER A 1 124 ? -0.792 -1.406 -7.348 1 71.94 124 SER A C 1
ATOM 1012 O O . SER A 1 124 ? 0.405 -1.477 -7.062 1 71.94 124 SER A O 1
ATOM 1014 N N . PRO A 1 125 ? -1.527 -2.406 -7.812 1 83 125 PRO A N 1
ATOM 1015 C CA . PRO A 1 125 ? -0.844 -3.691 -7.973 1 83 125 PRO A CA 1
ATOM 1016 C C . PRO A 1 125 ? 0.187 -3.676 -9.102 1 83 125 PRO A C 1
ATOM 1018 O O . PRO A 1 125 ? 1.056 -4.551 -9.164 1 83 125 PRO A O 1
ATOM 1021 N N . GLY A 1 126 ? -0.018 -2.709 -10.07 1 83.81 126 GLY A N 1
ATOM 1022 C CA . GLY A 1 126 ? 0.905 -2.559 -11.18 1 83.81 126 GLY A CA 1
ATOM 1023 C C . GLY A 1 126 ? 0.833 -1.19 -11.836 1 83.81 126 GLY A C 1
ATOM 1024 O O . GLY A 1 126 ? -0.243 -0.597 -11.93 1 83.81 126 GLY A O 1
ATOM 1025 N N . ARG A 1 127 ? 2.049 -0.704 -12.25 1 81.38 127 ARG A N 1
ATOM 1026 C CA . ARG A 1 127 ? 2.09 0.579 -12.945 1 81.38 127 ARG A CA 1
ATOM 1027 C C . ARG A 1 127 ? 3.262 0.639 -13.914 1 81.38 127 ARG A C 1
ATOM 1029 O O . ARG A 1 127 ? 4.211 -0.14 -13.797 1 81.38 127 ARG A O 1
ATOM 1036 N N . GLU A 1 128 ? 3.082 1.529 -14.781 1 84.69 128 GLU A N 1
ATOM 1037 C CA . GLU A 1 128 ? 4.191 1.791 -15.695 1 84.69 128 GLU A CA 1
ATOM 1038 C C . GLU A 1 128 ? 5.324 2.531 -14.992 1 84.69 128 GLU A C 1
ATOM 1040 O O . GLU A 1 128 ? 5.094 3.229 -14 1 84.69 128 GLU A O 1
ATOM 1045 N N . PHE A 1 129 ? 6.488 2.355 -15.547 1 83.25 129 PHE A N 1
ATOM 1046 C CA . PHE A 1 129 ? 7.641 3.072 -15.016 1 83.25 129 PHE A CA 1
ATOM 1047 C C . PHE A 1 129 ? 7.488 4.574 -15.227 1 83.25 129 PHE A C 1
ATOM 1049 O O . PHE A 1 129 ? 7.023 5.016 -16.281 1 83.25 129 PHE A O 1
ATOM 1056 N N . SER A 1 130 ? 7.852 5.266 -14.18 1 73.88 130 SER A N 1
ATOM 1057 C CA . SER A 1 130 ? 8.109 6.676 -14.438 1 73.88 130 SER A CA 1
ATOM 1058 C C . SER A 1 130 ? 9.305 6.855 -15.367 1 73.88 130 SER A C 1
ATOM 1060 O O . SER A 1 130 ? 10.125 5.949 -15.516 1 73.88 130 SER A O 1
ATOM 1062 N N . PRO A 1 131 ? 9.398 7.934 -15.977 1 74.31 131 PRO A N 1
ATOM 1063 C CA . PRO A 1 131 ? 10.555 8.148 -16.844 1 74.31 131 PRO A CA 1
ATOM 1064 C C . PRO A 1 131 ? 11.883 7.984 -16.125 1 74.31 131 PRO A C 1
ATOM 1066 O O . PRO A 1 131 ? 12.836 7.418 -16.672 1 74.31 131 PRO A O 1
ATOM 1069 N N . ALA A 1 132 ? 11.977 8.422 -14.938 1 71.31 132 ALA A N 1
ATOM 1070 C CA . ALA A 1 132 ? 13.211 8.297 -14.164 1 71.31 132 ALA A CA 1
ATOM 1071 C C . ALA A 1 132 ? 13.516 6.832 -13.852 1 71.31 132 ALA A C 1
ATOM 1073 O O . ALA A 1 132 ? 14.664 6.398 -13.945 1 71.31 132 ALA A O 1
ATOM 1074 N N . GLU A 1 133 ? 12.523 6.148 -13.469 1 77.62 133 GLU A N 1
ATOM 1075 C CA . GLU A 1 133 ? 12.695 4.727 -13.195 1 77.62 133 GLU A CA 1
ATOM 1076 C C . GLU A 1 133 ? 13.117 3.971 -14.453 1 77.62 133 GLU A C 1
ATOM 1078 O O . GLU A 1 133 ? 13.984 3.096 -14.398 1 77.62 133 GLU A O 1
ATOM 1083 N N . ALA A 1 134 ? 12.406 4.355 -15.516 1 83.56 134 ALA A N 1
ATOM 1084 C CA . ALA A 1 134 ? 12.695 3.697 -16.781 1 83.56 134 ALA A CA 1
ATOM 1085 C C . ALA A 1 134 ? 14.164 3.871 -17.156 1 83.56 134 ALA A C 1
ATOM 1087 O O . ALA A 1 134 ? 14.828 2.91 -17.547 1 83.56 134 ALA A O 1
ATOM 1088 N N . SER A 1 135 ? 14.586 5.086 -17.031 1 80.94 135 SER A N 1
ATOM 1089 C CA . SER A 1 135 ? 15.984 5.375 -17.344 1 80.94 135 SER A CA 1
ATOM 1090 C C . SER A 1 135 ? 16.938 4.609 -16.422 1 80.94 135 SER A C 1
ATOM 1092 O O . SER A 1 135 ? 17.969 4.102 -16.875 1 80.94 135 SER A O 1
ATOM 1094 N N . TRP A 1 136 ? 16.594 4.566 -15.219 1 82.12 136 TRP A N 1
ATOM 1095 C CA . TRP A 1 136 ? 17.406 3.865 -14.219 1 82.12 136 TRP A CA 1
ATOM 1096 C C . TRP A 1 136 ? 17.469 2.373 -14.531 1 82.12 136 TRP A C 1
ATOM 1098 O O . TRP A 1 136 ? 18.562 1.79 -14.555 1 82.12 136 TRP A O 1
ATOM 1108 N N . PHE A 1 137 ? 16.391 1.817 -14.812 1 87.56 137 PHE A N 1
ATOM 1109 C CA . PHE A 1 137 ? 16.344 0.384 -15.07 1 87.56 137 PHE A CA 1
ATOM 1110 C C . PHE A 1 137 ? 17.031 0.05 -16.391 1 87.56 137 PHE A C 1
ATOM 1112 O O . PHE A 1 137 ? 17.672 -1.001 -16.516 1 87.56 137 PHE A O 1
ATOM 1119 N N . LEU A 1 138 ? 16.859 0.932 -17.297 1 87.06 138 LEU A N 1
ATOM 1120 C CA . LEU A 1 138 ? 17.516 0.712 -18.578 1 87.06 138 LEU A CA 1
ATOM 1121 C C . LEU A 1 138 ? 19.031 0.657 -18.406 1 87.06 138 LEU A C 1
ATOM 1123 O O . LEU A 1 138 ? 19.703 -0.161 -19.031 1 87.06 138 LEU A O 1
ATOM 1127 N N . ARG A 1 139 ? 19.562 1.466 -17.594 1 84.69 139 ARG A N 1
ATOM 1128 C CA . ARG A 1 139 ? 20.984 1.475 -17.328 1 84.69 139 ARG A CA 1
ATOM 1129 C C . ARG A 1 139 ? 21.438 0.173 -16.672 1 84.69 139 ARG A C 1
ATOM 1131 O O . ARG A 1 139 ? 22.484 -0.376 -17.016 1 84.69 139 ARG A O 1
ATOM 1138 N N . ILE A 1 140 ? 20.688 -0.27 -15.75 1 89 140 ILE A N 1
ATOM 1139 C CA . ILE A 1 140 ? 21 -1.514 -15.055 1 89 140 ILE A CA 1
ATOM 1140 C C . ILE A 1 140 ? 20.938 -2.684 -16.031 1 89 140 ILE A C 1
ATOM 1142 O O . ILE A 1 140 ? 21.797 -3.561 -16.016 1 89 140 ILE A O 1
ATOM 1146 N N . GLN A 1 141 ? 19.922 -2.678 -16.875 1 91.06 141 GLN A N 1
ATOM 1147 C CA . GLN A 1 141 ? 19.766 -3.725 -17.891 1 91.06 141 GLN A CA 1
ATOM 1148 C C . GLN A 1 141 ? 20.953 -3.732 -18.859 1 91.06 141 GLN A C 1
ATOM 1150 O O . GLN A 1 141 ? 21.438 -4.797 -19.234 1 91.06 141 GLN A O 1
ATOM 1155 N N . ASP A 1 142 ? 21.328 -2.562 -19.203 1 88.19 142 ASP A N 1
ATOM 1156 C CA . ASP A 1 142 ? 22.438 -2.438 -20.141 1 88.19 142 ASP A CA 1
ATOM 1157 C C . ASP A 1 142 ? 23.719 -3.014 -19.531 1 88.19 142 ASP A C 1
ATOM 1159 O O . ASP A 1 142 ? 24.469 -3.727 -20.203 1 88.19 142 ASP A O 1
ATOM 1163 N N . LYS A 1 143 ? 23.953 -2.709 -18.344 1 87.56 143 LYS A N 1
ATOM 1164 C CA . LYS A 1 143 ? 25.141 -3.217 -17.672 1 87.56 143 LYS A CA 1
ATOM 1165 C C . LYS A 1 143 ? 25.094 -4.734 -17.516 1 87.56 143 LYS A C 1
ATOM 1167 O O . LYS A 1 143 ? 26.109 -5.418 -17.656 1 87.56 143 LYS A O 1
ATOM 1172 N N . ALA A 1 144 ? 23.953 -5.234 -17.172 1 91.12 144 ALA A N 1
ATOM 1173 C CA . ALA A 1 144 ? 23.766 -6.676 -17.062 1 91.12 144 ALA A CA 1
ATOM 1174 C C . ALA A 1 144 ? 23.984 -7.371 -18.391 1 91.12 144 ALA A C 1
ATOM 1176 O O . ALA A 1 144 ? 24.688 -8.391 -18.469 1 91.12 144 ALA A O 1
ATOM 1177 N N . ALA A 1 145 ? 23.391 -6.77 -19.438 1 91.25 145 ALA A N 1
ATOM 1178 C CA . ALA A 1 145 ? 23.531 -7.34 -20.781 1 91.25 145 ALA A CA 1
ATOM 1179 C C . ALA A 1 145 ? 24.984 -7.332 -21.234 1 91.25 145 ALA A C 1
ATOM 1181 O O . ALA A 1 145 ? 25.453 -8.305 -21.844 1 91.25 145 ALA A O 1
ATOM 1182 N N . GLU A 1 146 ? 25.625 -6.246 -20.969 1 88.31 146 GLU A N 1
ATOM 1183 C CA . GLU A 1 146 ? 27.031 -6.145 -21.312 1 88.31 146 GLU A CA 1
ATOM 1184 C C . GLU A 1 146 ? 27.844 -7.23 -20.625 1 88.31 146 GLU A C 1
ATOM 1186 O O . GLU A 1 146 ? 28.703 -7.871 -21.25 1 88.31 146 GLU A O 1
ATOM 1191 N N . HIS A 1 147 ? 27.578 -7.422 -19.422 1 87.06 147 HIS A N 1
ATOM 1192 C CA . HIS A 1 147 ? 28.297 -8.445 -18.672 1 87.06 147 HIS A CA 1
ATOM 1193 C C . HIS A 1 147 ? 28 -9.836 -19.219 1 87.06 147 HIS A C 1
ATOM 1195 O O . HIS A 1 147 ? 28.906 -10.656 -19.359 1 87.06 147 HIS A O 1
ATOM 1201 N N . LEU A 1 148 ? 26.766 -10.102 -19.438 1 88.12 148 LEU A N 1
ATOM 1202 C CA . LEU A 1 148 ? 26.344 -11.398 -19.969 1 88.12 148 LEU A CA 1
ATOM 1203 C C . LEU A 1 148 ? 27 -11.664 -21.328 1 88.12 148 LEU A C 1
ATOM 1205 O O . LEU A 1 148 ? 27.484 -12.766 -21.578 1 88.12 148 LEU A O 1
ATOM 1209 N N . SER A 1 149 ? 26.984 -10.602 -22.109 1 88.44 149 SER A N 1
ATOM 1210 C CA . SER A 1 149 ? 27.594 -10.734 -23.438 1 88.44 149 SER A CA 1
ATOM 1211 C C . SER A 1 149 ? 29.078 -11.055 -23.344 1 88.44 149 SER A C 1
ATOM 1213 O O . SER A 1 149 ? 29.578 -11.898 -24.078 1 88.44 149 SER A O 1
ATOM 1215 N N . GLY A 1 150 ? 29.719 -10.406 -22.484 1 86 150 GLY A N 1
ATOM 1216 C CA . GLY A 1 150 ? 31.141 -10.648 -22.297 1 86 150 GLY A CA 1
ATOM 1217 C C . GLY A 1 150 ? 31.438 -12.016 -21.703 1 86 150 GLY A C 1
ATOM 1218 O O . GLY A 1 150 ? 32.312 -12.727 -22.172 1 86 150 GLY A O 1
ATOM 1219 N N . SER A 1 151 ? 30.703 -12.438 -20.75 1 84.19 151 SER A N 1
ATOM 1220 C CA . SER A 1 151 ? 30.938 -13.672 -20.016 1 84.19 151 SER A CA 1
ATOM 1221 C C . SER A 1 151 ? 30.578 -14.891 -20.859 1 84.19 151 SER A C 1
ATOM 1223 O O . SER A 1 151 ? 31.203 -15.945 -20.734 1 84.19 151 SER A O 1
ATOM 1225 N N . LEU A 1 152 ? 29.562 -14.812 -21.656 1 86.75 152 LEU A N 1
ATOM 1226 C CA . LEU A 1 152 ? 29.062 -15.961 -22.406 1 86.75 152 LEU A CA 1
ATOM 1227 C C . LEU A 1 152 ? 29.531 -15.922 -23.859 1 86.75 152 LEU A C 1
ATOM 1229 O O . LEU A 1 152 ? 29.344 -16.891 -24.609 1 86.75 152 LEU A O 1
ATOM 1233 N N . GLY A 1 153 ? 30.141 -14.797 -24.203 1 84.44 153 GLY A N 1
ATOM 1234 C CA . GLY A 1 153 ? 30.594 -14.672 -25.578 1 84.44 153 GLY A CA 1
ATOM 1235 C C . GLY A 1 153 ? 29.453 -14.547 -26.578 1 84.44 153 GLY A C 1
ATOM 1236 O O . GLY A 1 153 ? 29.547 -15.039 -27.703 1 84.44 153 GLY A O 1
ATOM 1237 N N . GLN A 1 154 ? 28.312 -14.156 -26.062 1 86.5 154 GLN A N 1
ATOM 1238 C CA . GLN A 1 154 ? 27.141 -13.938 -26.906 1 86.5 154 GLN A CA 1
ATOM 1239 C C . GLN A 1 154 ? 26.656 -12.5 -26.812 1 86.5 154 GLN A C 1
ATOM 1241 O O . GLN A 1 154 ? 26.969 -11.797 -25.844 1 86.5 154 GLN A O 1
ATOM 1246 N N . THR A 1 155 ? 25.969 -12.102 -27.891 1 87.75 155 THR A N 1
ATOM 1247 C CA . THR A 1 155 ? 25.438 -10.742 -27.875 1 87.75 155 THR A CA 1
ATOM 1248 C C . THR A 1 155 ? 24.062 -10.703 -27.219 1 87.75 155 THR A C 1
ATOM 1250 O O . THR A 1 155 ? 23.078 -11.172 -27.797 1 87.75 155 THR A O 1
ATOM 1253 N N . ILE A 1 156 ? 24.062 -10.336 -26.062 1 91 156 ILE A N 1
ATOM 1254 C CA . ILE A 1 156 ? 22.828 -10.109 -25.328 1 91 156 ILE A CA 1
ATOM 1255 C C . ILE A 1 156 ? 22.547 -8.609 -25.234 1 91 156 ILE A C 1
ATOM 1257 O O . ILE A 1 156 ? 23.438 -7.824 -24.906 1 91 156 ILE A O 1
ATOM 1261 N N . ARG A 1 157 ? 21.328 -8.203 -25.672 1 89.25 157 ARG A N 1
ATOM 1262 C CA . ARG A 1 157 ? 20.953 -6.797 -25.672 1 89.25 157 ARG A CA 1
ATOM 1263 C C . ARG A 1 157 ? 19.797 -6.535 -24.719 1 89.25 157 ARG A C 1
ATOM 1265 O O . ARG A 1 157 ? 19.25 -7.469 -24.109 1 89.25 157 ARG A O 1
ATOM 1272 N N . GLN A 1 158 ? 19.453 -5.32 -24.594 1 87.75 158 GLN A N 1
ATOM 1273 C CA . GLN A 1 158 ? 18.344 -4.883 -23.75 1 87.75 158 GLN A CA 1
ATOM 1274 C C . GLN A 1 158 ? 17.016 -5.48 -24.234 1 87.75 158 GLN A C 1
ATOM 1276 O O . GLN A 1 158 ? 16.125 -5.758 -23.422 1 87.75 158 GLN A O 1
ATOM 1281 N N . GLU A 1 159 ? 16.891 -5.688 -25.469 1 87.56 159 GLU A N 1
ATOM 1282 C CA . GLU A 1 159 ? 15.664 -6.227 -26.062 1 87.56 159 GLU A CA 1
ATOM 1283 C C . GLU A 1 159 ? 15.422 -7.668 -25.609 1 87.56 159 GLU A C 1
ATOM 1285 O O . GLU A 1 159 ? 14.297 -8.164 -25.688 1 87.56 159 GLU A O 1
ATOM 1290 N N . ASP A 1 160 ? 16.484 -8.273 -25.172 1 92.69 160 ASP A N 1
ATOM 1291 C CA . ASP A 1 160 ? 16.406 -9.672 -24.766 1 92.69 160 ASP A CA 1
ATOM 1292 C C . ASP A 1 160 ? 15.945 -9.789 -23.312 1 92.69 160 ASP A C 1
ATOM 1294 O O . ASP A 1 160 ? 15.766 -10.891 -22.797 1 92.69 160 ASP A O 1
ATOM 1298 N N . PHE A 1 161 ? 15.773 -8.641 -22.734 1 93.56 161 PHE A N 1
ATOM 1299 C CA . PHE A 1 161 ? 15.289 -8.625 -21.359 1 93.56 161 PHE A CA 1
ATOM 1300 C C . PHE A 1 161 ? 13.859 -9.156 -21.281 1 93.56 161 PHE A C 1
ATOM 1302 O O . PHE A 1 161 ? 13 -8.758 -22.078 1 93.56 161 PHE A O 1
ATOM 1309 N N . LEU A 1 162 ? 13.633 -10.039 -20.328 1 92.31 162 LEU A N 1
ATOM 1310 C CA . LEU A 1 162 ? 12.312 -10.633 -20.172 1 92.31 162 LEU A CA 1
ATOM 1311 C C . LEU A 1 162 ? 11.578 -10.016 -18.984 1 92.31 162 LEU A C 1
ATOM 1313 O O . LEU A 1 162 ? 10.523 -9.414 -19.156 1 92.31 162 LEU A O 1
ATOM 1317 N N . HIS A 1 163 ? 12.094 -10.188 -17.812 1 93.69 163 HIS A N 1
ATOM 1318 C CA . HIS A 1 163 ? 11.547 -9.688 -16.562 1 93.69 163 HIS A CA 1
ATOM 1319 C C . HIS A 1 163 ? 12.617 -9.664 -15.469 1 93.69 163 HIS A C 1
ATOM 1321 O O . HIS A 1 163 ? 13.758 -10.07 -15.703 1 93.69 163 HIS A O 1
ATOM 1327 N N . GLY A 1 164 ? 12.203 -9.148 -14.375 1 93.69 164 GLY A N 1
ATOM 1328 C CA . GLY A 1 164 ? 13.141 -9.117 -13.266 1 93.69 164 GLY A CA 1
ATOM 1329 C C . GLY A 1 164 ? 12.492 -8.742 -11.945 1 93.69 164 GLY A C 1
ATOM 1330 O O . GLY A 1 164 ? 11.266 -8.695 -11.844 1 93.69 164 GLY A O 1
ATOM 1331 N N . ARG A 1 165 ? 13.336 -8.672 -10.969 1 91 165 ARG A N 1
ATOM 1332 C CA . ARG A 1 165 ? 12.922 -8.203 -9.656 1 91 165 ARG A CA 1
ATOM 1333 C C . ARG A 1 165 ? 14.047 -7.426 -8.977 1 91 165 ARG A C 1
ATOM 1335 O O . ARG A 1 165 ? 15.227 -7.613 -9.297 1 91 165 ARG A O 1
ATOM 1342 N N . TYR A 1 166 ? 13.617 -6.566 -8.133 1 87.75 166 TYR A N 1
ATOM 1343 C CA . TYR A 1 166 ? 14.609 -5.82 -7.363 1 87.75 166 TYR A CA 1
ATOM 1344 C C . TYR A 1 166 ? 14.094 -5.52 -5.961 1 87.75 166 TYR A C 1
ATOM 1346 O O . TYR A 1 166 ? 12.891 -5.605 -5.703 1 87.75 166 TYR A O 1
ATOM 1354 N N . ARG A 1 167 ? 14.992 -5.219 -5.023 1 82.62 167 ARG A N 1
ATOM 1355 C CA . ARG A 1 167 ? 14.625 -4.801 -3.674 1 82.62 167 ARG A CA 1
ATOM 1356 C C . ARG A 1 167 ? 15.695 -3.898 -3.07 1 82.62 167 ARG A C 1
ATOM 1358 O O . ARG A 1 167 ? 16.859 -3.941 -3.484 1 82.62 167 ARG A O 1
ATOM 1365 N N . PHE A 1 168 ? 15.188 -3.141 -2.176 1 76.25 168 PHE A N 1
ATOM 1366 C CA . PHE A 1 168 ? 16.078 -2.275 -1.405 1 76.25 168 PHE A CA 1
ATOM 1367 C C . PHE A 1 168 ? 16.438 -2.922 -0.075 1 76.25 168 PHE A C 1
ATOM 1369 O O . PHE A 1 168 ? 15.562 -3.352 0.675 1 76.25 168 PHE A O 1
ATOM 1376 N N . LEU A 1 169 ? 17.719 -3.016 0.158 1 75.12 169 LEU A N 1
ATOM 1377 C CA . LEU A 1 169 ? 18.266 -3.494 1.424 1 75.12 169 LEU A CA 1
ATOM 1378 C C . LEU A 1 169 ? 19.062 -2.398 2.121 1 75.12 169 LEU A C 1
ATOM 1380 O O . LEU A 1 169 ? 19.562 -1.475 1.469 1 75.12 169 LEU A O 1
ATOM 1384 N N . PRO A 1 170 ? 19.156 -2.516 3.447 1 69.44 170 PRO A N 1
ATOM 1385 C CA . PRO A 1 170 ? 20 -1.545 4.145 1 69.44 170 PRO A CA 1
ATOM 1386 C C . PRO A 1 170 ? 21.422 -1.496 3.588 1 69.44 170 PRO A C 1
ATOM 1388 O O . PRO A 1 170 ? 22.062 -0.448 3.635 1 69.44 170 PRO A O 1
ATOM 1391 N N . SER A 1 171 ? 21.797 -2.652 3.051 1 73 171 SER A N 1
ATOM 1392 C CA . SER A 1 171 ? 23.172 -2.75 2.559 1 73 171 SER A CA 1
ATOM 1393 C C . SER A 1 171 ? 23.266 -2.328 1.097 1 73 171 SER A C 1
ATOM 1395 O O . SER A 1 171 ? 24.359 -2.129 0.571 1 73 171 SER A O 1
ATOM 1397 N N . GLY A 1 172 ? 22.141 -2.252 0.441 1 79.06 172 GLY A N 1
ATOM 1398 C CA . GLY A 1 172 ? 22.172 -1.882 -0.964 1 79.06 172 GLY A CA 1
ATOM 1399 C C . GLY A 1 172 ? 20.969 -2.377 -1.743 1 79.06 172 GLY A C 1
ATOM 1400 O O . GLY A 1 172 ? 19.891 -2.551 -1.179 1 79.06 172 GLY A O 1
ATOM 1401 N N . LEU A 1 173 ? 21.203 -2.391 -3.09 1 84 173 LEU A N 1
ATOM 1402 C CA . LEU A 1 173 ? 20.141 -2.818 -4.008 1 84 173 LEU A CA 1
ATOM 1403 C C . LEU A 1 173 ? 20.5 -4.164 -4.637 1 84 173 LEU A C 1
ATOM 1405 O O . LEU A 1 173 ? 21.641 -4.398 -5.031 1 84 173 LEU A O 1
ATOM 1409 N N . GLU A 1 174 ? 19.484 -4.992 -4.648 1 86.19 174 GLU A N 1
ATOM 1410 C CA . GLU A 1 174 ? 19.625 -6.297 -5.297 1 86.19 174 GLU A CA 1
ATOM 1411 C C . GLU A 1 174 ? 18.719 -6.41 -6.512 1 86.19 174 GLU A C 1
ATOM 1413 O O . GLU A 1 174 ? 17.562 -5.98 -6.469 1 86.19 174 GLU A O 1
ATOM 1418 N N . PHE A 1 175 ? 19.266 -6.98 -7.59 1 89.06 175 PHE A N 1
ATOM 1419 C CA . PHE A 1 175 ? 18.516 -7.195 -8.82 1 89.06 175 PHE A CA 1
ATOM 1420 C C . PHE A 1 175 ? 18.656 -8.641 -9.289 1 89.06 175 PHE A C 1
ATOM 1422 O O . PHE A 1 175 ? 19.734 -9.219 -9.219 1 89.06 175 PHE A O 1
ATOM 1429 N N . ASP A 1 176 ? 17.562 -9.195 -9.688 1 91.69 176 ASP A N 1
ATOM 1430 C CA . ASP A 1 176 ? 17.547 -10.398 -10.516 1 91.69 176 ASP A CA 1
ATOM 1431 C C . ASP A 1 176 ? 16.906 -10.117 -11.875 1 91.69 176 ASP A C 1
ATOM 1433 O O . ASP A 1 176 ? 15.719 -9.789 -11.953 1 91.69 176 ASP A O 1
ATOM 1437 N N . LEU A 1 177 ? 17.703 -10.25 -12.859 1 93.69 177 LEU A N 1
ATOM 1438 C CA . LEU A 1 177 ? 17.219 -9.961 -14.203 1 93.69 177 LEU A CA 1
ATOM 1439 C C . LEU A 1 177 ? 17.266 -11.203 -15.086 1 93.69 177 LEU A C 1
ATOM 1441 O O . LEU A 1 177 ? 18.219 -11.984 -15.008 1 93.69 177 LEU A O 1
ATOM 1445 N N . TYR A 1 178 ? 16.266 -11.352 -15.906 1 92.81 178 TYR A N 1
ATOM 1446 C CA . TYR A 1 178 ? 16.156 -12.508 -16.797 1 92.81 178 TYR A CA 1
ATOM 1447 C C . TYR A 1 178 ? 16.234 -12.078 -18.25 1 92.81 178 TYR A C 1
ATOM 1449 O O . TYR A 1 178 ? 15.555 -11.148 -18.672 1 92.81 178 TYR A O 1
ATOM 1457 N N . PHE A 1 179 ? 17.094 -12.758 -18.938 1 93.12 179 PHE A N 1
ATOM 1458 C CA . PHE A 1 179 ? 17.297 -12.477 -20.359 1 93.12 179 PHE A CA 1
ATOM 1459 C C . PHE A 1 179 ? 17.109 -13.742 -21.188 1 93.12 179 PHE A C 1
ATOM 1461 O O . PHE A 1 179 ? 17.406 -14.844 -20.719 1 93.12 179 PHE A O 1
ATOM 1468 N N . ARG A 1 180 ? 16.625 -13.523 -22.359 1 90.44 180 ARG A N 1
ATOM 1469 C CA . ARG A 1 180 ? 16.609 -14.602 -23.344 1 90.44 180 ARG A CA 1
ATOM 1470 C C . ARG A 1 180 ? 17.953 -14.711 -24.062 1 90.44 180 ARG A C 1
ATOM 1472 O O . ARG A 1 180 ? 18.516 -13.703 -24.5 1 90.44 180 ARG A O 1
ATOM 1479 N N . SER A 1 181 ? 18.453 -15.891 -24.062 1 87.31 181 SER A N 1
ATOM 1480 C CA . SER A 1 181 ? 19.672 -16.094 -24.844 1 87.31 181 SER A CA 1
ATOM 1481 C C . SER A 1 181 ? 19.359 -16.375 -26.312 1 87.31 181 SER A C 1
ATOM 1483 O O . SER A 1 181 ? 18.625 -17.312 -26.625 1 87.31 181 SER A O 1
ATOM 1485 N N . PRO A 1 182 ? 19.844 -15.531 -27.141 1 82 182 PRO A N 1
ATOM 1486 C CA . PRO A 1 182 ? 19.594 -15.781 -28.562 1 82 182 PRO A CA 1
ATOM 1487 C C . PRO A 1 182 ? 20.25 -17.078 -29.062 1 82 182 PRO A C 1
ATOM 1489 O O . PRO A 1 182 ? 19.75 -17.688 -30.016 1 82 182 PRO A O 1
ATOM 1492 N N . GLU A 1 183 ? 21.297 -17.453 -28.469 1 80.75 183 GLU A N 1
ATOM 1493 C CA . GLU A 1 183 ? 22.094 -18.562 -28.984 1 80.75 183 GLU A CA 1
ATOM 1494 C C . GLU A 1 183 ? 21.812 -19.844 -28.203 1 80.75 183 GLU A C 1
ATOM 1496 O O . GLU A 1 183 ? 22.109 -20.938 -28.688 1 80.75 183 GLU A O 1
ATOM 1501 N N . ARG A 1 184 ? 21.266 -19.641 -27.109 1 77.12 184 ARG A N 1
ATOM 1502 C CA . ARG A 1 184 ? 21.031 -20.797 -26.25 1 77.12 184 ARG A CA 1
ATOM 1503 C C . ARG A 1 184 ? 19.531 -21.047 -26.094 1 77.12 184 ARG A C 1
ATOM 1505 O O . ARG A 1 184 ? 18.719 -20.125 -26.266 1 77.12 184 ARG A O 1
ATOM 1512 N N . ALA A 1 185 ? 19.172 -22.266 -25.922 1 79.06 185 ALA A N 1
ATOM 1513 C CA . ALA A 1 185 ? 17.766 -22.625 -25.703 1 79.06 185 ALA A CA 1
ATOM 1514 C C . ALA A 1 185 ? 17.359 -22.359 -24.266 1 79.06 185 ALA A C 1
ATOM 1516 O O . ALA A 1 185 ? 16.234 -22.656 -23.859 1 79.06 185 ALA A O 1
ATOM 1517 N N . SER A 1 186 ? 18.234 -21.641 -23.562 1 85.25 186 SER A N 1
ATOM 1518 C CA . SER A 1 186 ? 17.938 -21.422 -22.156 1 85.25 186 SER A CA 1
ATOM 1519 C C . SER A 1 186 ? 17.859 -19.938 -21.828 1 85.25 186 SER A C 1
ATOM 1521 O O . SER A 1 186 ? 18.5 -19.125 -22.484 1 85.25 186 SER A O 1
ATOM 1523 N N . ASP A 1 187 ? 17 -19.562 -20.906 1 89.69 187 ASP A N 1
ATOM 1524 C CA . ASP A 1 187 ? 16.969 -18.219 -20.359 1 89.69 187 ASP A CA 1
ATOM 1525 C C . ASP A 1 187 ? 18.078 -18.031 -19.328 1 89.69 187 ASP A C 1
ATOM 1527 O O . ASP A 1 187 ? 18.609 -19.016 -18.781 1 89.69 187 ASP A O 1
ATOM 1531 N N . LEU A 1 188 ? 18.453 -16.828 -19.219 1 90.75 188 LEU A N 1
ATOM 1532 C CA . LEU A 1 188 ? 19.547 -16.5 -18.297 1 90.75 188 LEU A CA 1
ATOM 1533 C C . LEU A 1 188 ? 19.047 -15.602 -17.172 1 90.75 188 LEU A C 1
ATOM 1535 O O . LEU A 1 188 ? 18.234 -14.711 -17.406 1 90.75 188 LEU A O 1
ATOM 1539 N N . ARG A 1 189 ? 19.484 -15.906 -15.992 1 89.75 189 ARG A N 1
ATOM 1540 C CA . ARG A 1 189 ? 19.25 -15.031 -14.852 1 89.75 189 ARG A CA 1
ATOM 1541 C C . ARG A 1 189 ? 20.562 -14.445 -14.328 1 89.75 189 ARG A C 1
ATOM 1543 O O . ARG A 1 189 ? 21.516 -15.188 -14.062 1 89.75 189 ARG A O 1
ATOM 1550 N N . VAL A 1 190 ? 20.625 -13.18 -14.203 1 90.44 190 VAL A N 1
ATOM 1551 C CA . VAL A 1 190 ? 21.781 -12.5 -13.641 1 90.44 190 VAL A CA 1
ATOM 1552 C C . VAL A 1 190 ? 21.391 -11.797 -12.344 1 90.44 190 VAL A C 1
ATOM 1554 O O . VAL A 1 190 ? 20.406 -11.055 -12.305 1 90.44 190 VAL A O 1
ATOM 1557 N N . THR A 1 191 ? 22.078 -12.109 -11.266 1 87.81 191 THR A N 1
ATOM 1558 C CA . THR A 1 191 ? 21.891 -11.43 -9.984 1 87.81 191 THR A CA 1
ATOM 1559 C C . THR A 1 191 ? 22.922 -10.328 -9.805 1 87.81 191 THR A C 1
ATOM 1561 O O . THR A 1 191 ? 24.125 -10.57 -9.906 1 87.81 191 THR A O 1
ATOM 1564 N N . LEU A 1 192 ? 22.406 -9.141 -9.609 1 88.62 192 LEU A N 1
ATOM 1565 C CA . LEU A 1 192 ? 23.266 -7.973 -9.422 1 88.62 192 LEU A CA 1
ATOM 1566 C C . LEU A 1 192 ? 23.078 -7.383 -8.031 1 88.62 192 LEU A C 1
ATOM 1568 O O . LEU A 1 192 ? 22.016 -7.531 -7.422 1 88.62 192 LEU A O 1
ATOM 1572 N N . PHE A 1 193 ? 24.141 -6.785 -7.578 1 85.38 193 PHE A N 1
ATOM 1573 C CA . PHE A 1 193 ? 24.094 -6.109 -6.285 1 85.38 193 PHE A CA 1
ATOM 1574 C C . PHE A 1 193 ? 24.812 -4.77 -6.355 1 85.38 193 PHE A C 1
ATOM 1576 O O . PHE A 1 193 ? 25.906 -4.68 -6.91 1 85.38 193 PHE A O 1
ATOM 1583 N N . GLN A 1 194 ? 24.172 -3.828 -5.91 1 84.94 194 GLN A N 1
ATOM 1584 C CA . GLN A 1 194 ? 24.734 -2.484 -5.801 1 84.94 194 GLN A CA 1
ATOM 1585 C C . GLN A 1 194 ? 24.812 -2.037 -4.344 1 84.94 194 GLN A C 1
ATOM 1587 O O . GLN A 1 194 ? 23.812 -1.615 -3.766 1 84.94 194 GLN A O 1
ATOM 1592 N N . PRO A 1 195 ? 25.984 -2.086 -3.729 1 83.19 195 PRO A N 1
ATOM 1593 C CA . PRO A 1 195 ? 26.109 -1.733 -2.312 1 83.19 195 PRO A CA 1
ATOM 1594 C C . PRO A 1 195 ? 25.953 -0.235 -2.061 1 83.19 195 PRO A C 1
ATOM 1596 O O . PRO A 1 195 ? 26.156 0.572 -2.975 1 83.19 195 PRO A O 1
ATOM 1599 N N . VAL A 1 196 ? 25.594 0.059 -0.798 1 82.25 196 VAL A N 1
ATOM 1600 C CA . VAL A 1 196 ? 25.547 1.465 -0.408 1 82.25 196 VAL A CA 1
ATOM 1601 C C . VAL A 1 196 ? 26.922 1.905 0.078 1 82.25 196 VAL A C 1
ATOM 1603 O O . VAL A 1 196 ? 27.672 1.113 0.67 1 82.25 196 VAL A O 1
ATOM 1606 N N . GLY A 1 197 ? 27.25 3.139 -0.203 1 80.44 197 GLY A N 1
ATOM 1607 C CA . GLY A 1 197 ? 28.531 3.689 0.225 1 80.44 197 GLY A CA 1
ATOM 1608 C C . GLY A 1 197 ? 28.484 4.273 1.624 1 80.44 197 GLY A C 1
ATOM 1609 O O . GLY A 1 197 ? 27.641 3.893 2.438 1 80.44 197 GLY A O 1
ATOM 1610 N N . LEU A 1 198 ? 29.406 5.09 1.87 1 80.88 198 LEU A N 1
ATOM 1611 C CA . LEU A 1 198 ? 29.531 5.723 3.178 1 80.88 198 LEU A CA 1
ATOM 1612 C C . LEU A 1 198 ? 28.453 6.785 3.373 1 80.88 198 LEU A C 1
ATOM 1614 O O . LEU A 1 198 ? 28 7.402 2.406 1 80.88 198 LEU A O 1
ATOM 1618 N N . LEU A 1 199 ? 28.109 6.926 4.617 1 85.69 199 LEU A N 1
ATOM 1619 C CA . LEU A 1 199 ? 27.141 7.949 4.992 1 85.69 199 LEU A CA 1
ATOM 1620 C C . LEU A 1 199 ? 27.797 9.32 5.086 1 85.69 199 LEU A C 1
ATOM 1622 O O . LEU A 1 199 ? 28.828 9.469 5.75 1 85.69 199 LEU A O 1
ATOM 1626 N N . HIS A 1 200 ? 27.219 10.32 4.398 1 83.88 200 HIS A N 1
ATOM 1627 C CA . HIS A 1 200 ? 27.75 11.68 4.387 1 83.88 200 HIS A CA 1
ATOM 1628 C C . HIS A 1 200 ? 26.75 12.664 4.973 1 83.88 200 HIS A C 1
ATOM 1630 O O . HIS A 1 200 ? 25.547 12.539 4.742 1 83.88 200 HIS A O 1
ATOM 1636 N N . VAL A 1 201 ? 27.266 13.555 5.746 1 84.38 201 VAL A N 1
ATOM 1637 C CA . VAL A 1 201 ? 26.438 14.68 6.184 1 84.38 201 VAL A CA 1
ATOM 1638 C C . VAL A 1 201 ? 26.438 15.766 5.113 1 84.38 201 VAL A C 1
ATOM 1640 O O . VAL A 1 201 ? 27.5 16.25 4.711 1 84.38 201 VAL A O 1
ATOM 1643 N N . ILE A 1 202 ? 25.328 16.156 4.734 1 81.69 202 ILE A N 1
ATOM 1644 C CA . ILE A 1 202 ? 25.188 17.109 3.635 1 81.69 202 ILE A CA 1
ATOM 1645 C C . ILE A 1 202 ? 24.891 18.5 4.188 1 81.69 202 ILE A C 1
ATOM 1647 O O . ILE A 1 202 ? 25.375 19.5 3.664 1 81.69 202 ILE A O 1
ATOM 1651 N N . ARG A 1 203 ? 24.062 18.516 5.133 1 81.56 203 ARG A N 1
ATOM 1652 C CA . ARG A 1 203 ? 23.578 19.812 5.621 1 81.56 203 ARG A CA 1
ATOM 1653 C C . ARG A 1 203 ? 23.172 19.734 7.086 1 81.56 203 ARG A C 1
ATOM 1655 O O . ARG A 1 203 ? 22.656 18.703 7.535 1 81.56 203 ARG A O 1
ATOM 1662 N N . LEU A 1 204 ? 23.484 20.828 7.734 1 85.75 204 LEU A N 1
ATOM 1663 C CA . LEU A 1 204 ? 23.031 21.031 9.102 1 85.75 204 LEU A CA 1
ATOM 1664 C C . LEU A 1 204 ? 22.203 22.312 9.211 1 85.75 204 LEU A C 1
ATOM 1666 O O . LEU A 1 204 ? 22.594 23.359 8.688 1 85.75 204 LEU A O 1
ATOM 1670 N N . ALA A 1 205 ? 21.016 22.156 9.812 1 85.38 205 ALA A N 1
ATOM 1671 C CA . ALA A 1 205 ? 20.141 23.312 9.969 1 85.38 205 ALA A CA 1
ATOM 1672 C C . ALA A 1 205 ? 19.625 23.422 11.406 1 85.38 205 ALA A C 1
ATOM 1674 O O . ALA A 1 205 ? 19.359 22.406 12.047 1 85.38 205 ALA A O 1
ATOM 1675 N N . SER A 1 206 ? 19.516 24.641 11.828 1 88.56 206 SER A N 1
ATOM 1676 C CA . SER A 1 206 ? 18.891 24.922 13.117 1 88.56 206 SER A CA 1
ATOM 1677 C C . SER A 1 206 ? 17.453 25.406 12.945 1 88.56 206 SER A C 1
ATOM 1679 O O . SER A 1 206 ? 17.156 26.188 12.031 1 88.56 206 SER A O 1
ATOM 1681 N N . ILE A 1 207 ? 16.625 24.922 13.805 1 90.38 207 ILE A N 1
ATOM 1682 C CA . ILE A 1 207 ? 15.211 25.281 13.742 1 90.38 207 ILE A CA 1
ATOM 1683 C C . ILE A 1 207 ? 14.852 26.188 14.914 1 90.38 207 ILE A C 1
ATOM 1685 O O . ILE A 1 207 ? 14.969 25.781 16.078 1 90.38 207 ILE A O 1
ATOM 1689 N N . ASP A 1 208 ? 14.414 27.391 14.617 1 88 208 ASP A N 1
ATOM 1690 C CA . ASP A 1 208 ? 14.023 28.344 15.648 1 88 208 ASP A CA 1
ATOM 1691 C C . ASP A 1 208 ? 12.594 28.078 16.125 1 88 208 ASP A C 1
ATOM 1693 O O . ASP A 1 208 ? 11.633 28.266 15.375 1 88 208 ASP A O 1
ATOM 1697 N N . PRO A 1 209 ? 12.445 27.688 17.359 1 87.69 209 PRO A N 1
ATOM 1698 C CA . PRO A 1 209 ? 11.102 27.406 17.875 1 87.69 209 PRO A CA 1
ATOM 1699 C C . PRO A 1 209 ? 10.242 28.656 17.984 1 87.69 209 PRO A C 1
ATOM 1701 O O . PRO A 1 209 ? 9.016 28.562 18.141 1 87.69 209 PRO A O 1
ATOM 1704 N N . LYS A 1 210 ? 10.852 29.812 17.891 1 88.81 210 LYS A N 1
ATOM 1705 C CA . LYS A 1 210 ? 10.109 31.062 18.078 1 88.81 210 LYS A CA 1
ATOM 1706 C C . LYS A 1 210 ? 9.609 31.625 16.75 1 88.81 210 LYS A C 1
ATOM 1708 O O . LYS A 1 210 ? 8.859 32.594 16.719 1 88.81 210 LYS A O 1
ATOM 1713 N N . GLN A 1 211 ? 10.039 31 15.773 1 92.25 211 GLN A N 1
ATOM 1714 C CA . GLN A 1 211 ? 9.547 31.453 14.477 1 92.25 211 GLN A CA 1
ATOM 1715 C C . GLN A 1 211 ? 8.039 31.219 14.352 1 92.25 211 GLN A C 1
ATOM 1717 O O . GLN A 1 211 ? 7.562 30.094 14.5 1 92.25 211 GLN A O 1
ATOM 1722 N N . VAL A 1 212 ? 7.348 32.281 14.055 1 95.19 212 VAL A N 1
ATOM 1723 C CA . VAL A 1 212 ? 5.891 32.219 14 1 95.19 212 VAL A CA 1
ATOM 1724 C C . VAL A 1 212 ? 5.453 31.562 12.688 1 95.19 212 VAL A C 1
ATOM 1726 O O . VAL A 1 212 ? 5.969 31.906 11.617 1 95.19 212 VAL A O 1
ATOM 1729 N N . VAL A 1 213 ? 4.582 30.578 12.781 1 96.56 213 VAL A N 1
ATOM 1730 C CA . VAL A 1 213 ? 3.949 29.984 11.609 1 96.56 213 VAL A CA 1
ATOM 1731 C C . VAL A 1 213 ? 2.557 30.578 11.414 1 96.56 213 VAL A C 1
ATOM 1733 O O . VAL A 1 213 ? 1.706 30.484 12.305 1 96.56 213 VAL A O 1
ATOM 1736 N N . ASN A 1 214 ? 2.332 31.234 10.289 1 96.5 214 ASN A N 1
ATOM 1737 C CA . ASN A 1 214 ? 1.007 31.734 9.938 1 96.5 214 ASN A CA 1
ATOM 1738 C C . ASN A 1 214 ? 0.162 30.656 9.258 1 96.5 214 ASN A C 1
ATOM 1740 O O . ASN A 1 214 ? 0.463 30.25 8.133 1 96.5 214 ASN A O 1
ATOM 1744 N N . VAL A 1 215 ? -0.875 30.25 9.914 1 96.06 215 VAL A N 1
ATOM 1745 C CA . VAL A 1 215 ? -1.794 29.281 9.328 1 96.06 215 VAL A CA 1
ATOM 1746 C C . VAL A 1 215 ? -2.834 30 8.477 1 96.06 215 VAL A C 1
ATOM 1748 O O . VAL A 1 215 ? -3.562 30.875 8.969 1 96.06 215 VAL A O 1
ATOM 1751 N N . VAL A 1 216 ? -2.877 29.656 7.203 1 93.38 216 VAL A N 1
ATOM 1752 C CA . VAL A 1 216 ? -3.787 30.281 6.25 1 93.38 216 VAL A CA 1
ATOM 1753 C C . VAL A 1 216 ? -4.812 29.266 5.766 1 93.38 216 VAL A C 1
ATOM 1755 O O . VAL A 1 216 ? -4.445 28.25 5.168 1 93.38 216 VAL A O 1
ATOM 1758 N N . VAL A 1 217 ? -6.074 29.562 5.984 1 92.69 217 VAL A N 1
ATOM 1759 C CA . VAL A 1 217 ? -7.125 28.609 5.641 1 92.69 217 VAL A CA 1
ATOM 1760 C C . VAL A 1 217 ? -8.258 29.328 4.91 1 92.69 217 VAL A C 1
ATOM 1762 O O . VAL A 1 217 ? -8.828 30.297 5.434 1 92.69 217 VAL A O 1
ATOM 1765 N N . PRO A 1 218 ? -8.57 28.859 3.744 1 89.62 218 PRO A N 1
ATOM 1766 C CA . PRO A 1 218 ? -9.805 29.344 3.123 1 89.62 218 PRO A CA 1
ATOM 1767 C C . PRO A 1 218 ? -11.055 28.797 3.805 1 89.62 218 PRO A C 1
ATOM 1769 O O . PRO A 1 218 ? -11.125 27.609 4.137 1 89.62 218 PRO A O 1
ATOM 1772 N N . VAL A 1 219 ? -12 29.688 4.039 1 90 219 VAL A N 1
ATOM 1773 C CA . VAL A 1 219 ? -13.195 29.25 4.754 1 90 219 VAL A CA 1
ATOM 1774 C C . VAL A 1 219 ? -14.438 29.578 3.926 1 90 219 VAL A C 1
ATOM 1776 O O . VAL A 1 219 ? -14.5 30.609 3.258 1 90 219 VAL A O 1
ATOM 1779 N N . ARG A 1 220 ? -15.367 28.703 3.93 1 82.38 220 ARG A N 1
ATOM 1780 C CA . ARG A 1 220 ? -16.609 28.859 3.176 1 82.38 220 ARG A CA 1
ATOM 1781 C C . ARG A 1 220 ? -17.672 29.562 4.016 1 82.38 220 ARG A C 1
ATOM 1783 O O . ARG A 1 220 ? -18.625 30.125 3.473 1 82.38 220 ARG A O 1
ATOM 1790 N N . GLY A 1 221 ? -17.531 29.469 5.266 1 89.25 221 GLY A N 1
ATOM 1791 C CA . GLY A 1 221 ? -18.484 30.062 6.195 1 89.25 221 GLY A CA 1
ATOM 1792 C C . GLY A 1 221 ? -18.219 29.688 7.641 1 89.25 221 GLY A C 1
ATOM 1793 O O . GLY A 1 221 ? -17.172 29.094 7.953 1 89.25 221 GLY A O 1
ATOM 1794 N N . ALA A 1 222 ? -19.109 30.203 8.422 1 91.81 222 ALA A N 1
ATOM 1795 C CA . ALA A 1 222 ? -19.016 29.875 9.844 1 91.81 222 ALA A CA 1
ATOM 1796 C C . ALA A 1 222 ? -19.625 28.5 10.133 1 91.81 222 ALA A C 1
ATOM 1798 O O . ALA A 1 222 ? -20.656 28.406 10.805 1 91.81 222 ALA A O 1
ATOM 1799 N N . THR A 1 223 ? -18.922 27.531 9.758 1 90.31 223 THR A N 1
ATOM 1800 C CA . THR A 1 223 ? -19.406 26.156 9.883 1 90.31 223 THR A CA 1
ATOM 1801 C C . THR A 1 223 ? -19 25.562 11.234 1 90.31 223 THR A C 1
ATOM 1803 O O . THR A 1 223 ? -18.156 26.125 11.938 1 90.31 223 THR A O 1
ATOM 1806 N N . THR A 1 224 ? -19.672 24.453 11.578 1 88.19 224 THR A N 1
ATOM 1807 C CA . THR A 1 224 ? -19.312 23.734 12.797 1 88.19 224 THR A CA 1
ATOM 1808 C C . THR A 1 224 ? -17.875 23.234 12.727 1 88.19 224 THR A C 1
ATOM 1810 O O . THR A 1 224 ? -17.156 23.219 13.734 1 88.19 224 THR A O 1
ATOM 1813 N N . ARG A 1 225 ? -17.484 22.984 11.641 1 88.31 225 ARG A N 1
ATOM 1814 C CA . ARG A 1 225 ? -16.141 22.484 11.445 1 88.31 225 ARG A CA 1
ATOM 1815 C C . ARG A 1 225 ? -15.109 23.578 11.719 1 88.31 225 ARG A C 1
ATOM 1817 O O . ARG A 1 225 ? -14.055 23.312 12.297 1 88.31 225 ARG A O 1
ATOM 1824 N N . LEU A 1 226 ? -15.391 24.688 11.234 1 93.38 226 LEU A N 1
ATOM 1825 C CA . LEU A 1 226 ? -14.492 25.797 11.523 1 93.38 226 LEU A CA 1
ATOM 1826 C C . LEU A 1 226 ? -14.414 26.062 13.023 1 93.38 226 LEU A C 1
ATOM 1828 O O . LEU A 1 226 ? -13.328 26.312 13.555 1 93.38 226 LEU A O 1
ATOM 1832 N N . ARG A 1 227 ? -15.547 26.031 13.617 1 93.69 227 ARG A N 1
ATOM 1833 C CA . ARG A 1 227 ? -15.555 26.203 15.062 1 93.69 227 ARG A CA 1
ATOM 1834 C C . ARG A 1 227 ? -14.688 25.156 15.75 1 93.69 227 ARG A C 1
ATOM 1836 O O . ARG A 1 227 ? -13.93 25.469 16.672 1 93.69 227 ARG A O 1
ATOM 1843 N N . ASP A 1 228 ? -14.82 23.938 15.305 1 92.31 228 ASP A N 1
ATOM 1844 C CA . ASP A 1 228 ? -14 22.859 15.844 1 92.31 228 ASP A CA 1
ATOM 1845 C C . ASP A 1 228 ? -12.516 23.172 15.672 1 92.31 228 ASP A C 1
ATOM 1847 O O . ASP A 1 228 ? -11.711 22.906 16.578 1 92.31 228 ASP A O 1
ATOM 1851 N N . LEU A 1 229 ? -12.172 23.641 14.555 1 94.94 229 LEU A N 1
ATOM 1852 C CA . LEU A 1 229 ? -10.773 23.984 14.289 1 94.94 229 LEU A CA 1
ATOM 1853 C C . LEU A 1 229 ? -10.297 25.078 15.234 1 94.94 229 LEU A C 1
ATOM 1855 O O . LEU A 1 229 ? -9.211 24.969 15.812 1 94.94 229 LEU A O 1
ATOM 1859 N N . LEU A 1 230 ? -11.102 26.141 15.344 1 96.56 230 LEU A N 1
ATOM 1860 C CA . LEU A 1 230 ? -10.727 27.266 16.188 1 96.56 230 LEU A CA 1
ATOM 1861 C C . LEU A 1 230 ? -10.562 26.828 17.641 1 96.56 230 LEU A C 1
ATOM 1863 O O . LEU A 1 230 ? -9.586 27.203 18.297 1 96.56 230 LEU A O 1
ATOM 1867 N N . ASP A 1 231 ? -11.438 26 18.078 1 94.69 231 ASP A N 1
ATOM 1868 C CA . ASP A 1 231 ? -11.336 25.453 19.438 1 94.69 231 ASP A CA 1
ATOM 1869 C C . ASP A 1 231 ? -10.102 24.578 19.578 1 94.69 231 ASP A C 1
ATOM 1871 O O . ASP A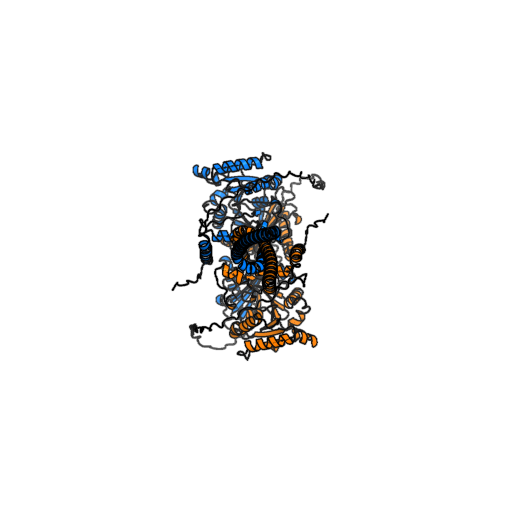 1 231 ? -9.422 24.609 20.609 1 94.69 231 ASP A O 1
ATOM 1875 N N . HIS A 1 232 ? -9.883 23.828 18.594 1 95.25 232 HIS A N 1
ATOM 1876 C CA . HIS A 1 232 ? -8.711 22.953 18.594 1 95.25 232 HIS A CA 1
ATOM 1877 C C . HIS A 1 232 ? -7.418 23.766 18.672 1 95.25 232 HIS A C 1
ATOM 1879 O O . HIS A 1 232 ? -6.516 23.422 19.438 1 95.25 232 HIS A O 1
ATOM 1885 N N . LEU A 1 233 ? -7.348 24.828 17.953 1 96.25 233 LEU A N 1
ATOM 1886 C CA . LEU A 1 233 ? -6.164 25.688 18 1 96.25 233 LEU A CA 1
ATOM 1887 C C . LEU A 1 233 ? -6.02 26.344 19.375 1 96.25 233 LEU A C 1
ATOM 1889 O O . LEU A 1 233 ? -4.922 26.375 19.938 1 96.25 233 LEU A O 1
ATOM 1893 N N . ALA A 1 234 ? -7.082 26.797 19.891 1 95.69 234 ALA A N 1
ATOM 1894 C CA . ALA A 1 234 ? -7.082 27.516 21.156 1 95.69 234 ALA A CA 1
ATOM 1895 C C . ALA A 1 234 ? -6.719 26.594 22.312 1 95.69 234 ALA A C 1
ATOM 1897 O O . ALA A 1 234 ? -5.957 26.984 23.203 1 95.69 234 ALA A O 1
ATOM 1898 N N . GLU A 1 235 ? -7.227 25.359 22.266 1 92.75 235 GLU A N 1
ATOM 1899 C CA . GLU A 1 235 ? -7.105 24.484 23.422 1 92.75 235 GLU A CA 1
ATOM 1900 C C . GLU A 1 235 ? -6.012 23.438 23.219 1 92.75 235 GLU A C 1
ATOM 1902 O O . GLU A 1 235 ? -5.383 22.984 24.172 1 92.75 235 GLU A O 1
ATOM 1907 N N . GLY A 1 236 ? -5.852 23.109 22.016 1 92.44 236 GLY A N 1
ATOM 1908 C CA . GLY A 1 236 ? -5.012 21.938 21.766 1 92.44 236 GLY A CA 1
ATOM 1909 C C . GLY A 1 236 ? -3.648 22.312 21.203 1 92.44 236 GLY A C 1
ATOM 1910 O O . GLY A 1 236 ? -2.713 21.516 21.266 1 92.44 236 GLY A O 1
ATOM 1911 N N . VAL A 1 237 ? -3.486 23.5 20.641 1 95.5 237 VAL A N 1
ATOM 1912 C CA . VAL A 1 237 ? -2.238 23.781 19.953 1 95.5 237 VAL A CA 1
ATOM 1913 C C . VAL A 1 237 ? -1.542 24.969 20.609 1 95.5 237 VAL A C 1
ATOM 1915 O O . VAL A 1 237 ? -0.398 24.859 21.047 1 95.5 237 VAL A O 1
ATOM 1918 N N . LEU A 1 238 ? -2.207 26.094 20.844 1 95.5 238 LEU A N 1
ATOM 1919 C CA . LEU A 1 238 ? -1.645 27.359 21.266 1 95.5 238 LEU A CA 1
ATOM 1920 C C . LEU A 1 238 ? -1.003 27.25 22.641 1 95.5 238 LEU A C 1
ATOM 1922 O O . LEU A 1 238 ? 0.052 27.828 22.891 1 95.5 238 LEU A O 1
ATOM 1926 N N . PRO A 1 239 ? -1.545 26.5 23.562 1 93.75 239 PRO A N 1
ATOM 1927 C CA . PRO A 1 239 ? -0.902 26.359 24.859 1 93.75 239 PRO A CA 1
ATOM 1928 C C . PRO A 1 239 ? 0.457 25.672 24.781 1 93.75 239 PRO A C 1
ATOM 1930 O O . PRO A 1 239 ? 1.307 25.859 25.656 1 93.75 239 PRO A O 1
ATOM 1933 N N . PHE A 1 240 ? 0.677 24.938 23.766 1 92.62 240 PHE A N 1
ATOM 1934 C CA . PHE A 1 240 ? 1.894 24.141 23.672 1 92.62 240 PHE A CA 1
ATOM 1935 C C . PHE A 1 240 ? 2.896 24.797 22.734 1 92.62 240 PHE A C 1
ATOM 1937 O O . PHE A 1 240 ? 4.105 24.609 22.875 1 92.62 240 PHE A O 1
ATOM 1944 N N . ASP A 1 241 ? 2.369 25.531 21.75 1 93.75 241 ASP A N 1
ATOM 1945 C CA . ASP A 1 241 ? 3.189 26.312 20.828 1 93.75 241 ASP A CA 1
ATOM 1946 C C . ASP A 1 241 ? 2.543 27.656 20.516 1 93.75 241 ASP A C 1
ATOM 1948 O O . ASP A 1 241 ? 1.787 27.781 19.547 1 93.75 241 ASP A O 1
ATOM 1952 N N . PRO A 1 242 ? 3.004 28.625 21.188 1 93.44 242 PRO A N 1
ATOM 1953 C CA . PRO A 1 242 ? 2.375 29.938 21.016 1 93.44 242 PRO A CA 1
ATOM 1954 C C . PRO A 1 242 ? 2.871 30.688 19.781 1 93.44 242 PRO A C 1
ATOM 1956 O O . PRO A 1 242 ? 2.322 31.719 19.422 1 93.44 242 PRO A O 1
ATOM 1959 N N . ALA A 1 243 ? 3.912 30.172 19.125 1 94.06 243 ALA A N 1
ATOM 1960 C CA . ALA A 1 243 ? 4.449 30.812 17.938 1 94.06 243 ALA A CA 1
ATOM 1961 C C . ALA A 1 243 ? 3.611 30.484 16.703 1 94.06 243 ALA A C 1
ATOM 1963 O O . ALA A 1 243 ? 4.121 29.953 15.719 1 94.06 243 ALA A O 1
ATOM 1964 N N . LEU A 1 244 ? 2.396 30.875 16.781 1 95.25 244 LEU A N 1
ATOM 1965 C CA . LEU A 1 244 ? 1.403 30.594 15.742 1 95.25 244 LEU A CA 1
ATOM 1966 C C . LEU A 1 244 ? 0.518 31.797 15.484 1 95.25 244 LEU A C 1
ATOM 1968 O O . LEU A 1 244 ? 0.216 32.562 16.406 1 95.25 244 LEU A O 1
ATOM 1972 N N . SER A 1 245 ? 0.225 32.125 14.297 1 96.25 245 SER A N 1
ATOM 1973 C CA . SER A 1 245 ? -0.781 33.094 13.898 1 96.25 245 SER A CA 1
ATOM 1974 C C . SER A 1 245 ? -1.777 32.5 12.914 1 96.25 245 SER A C 1
ATOM 1976 O O . SER A 1 245 ? -1.547 31.406 12.375 1 96.25 245 SER A O 1
ATOM 1978 N N . LEU A 1 246 ? -2.971 33.125 12.797 1 96.19 246 LEU A N 1
ATOM 1979 C CA . LEU A 1 246 ? -4.035 32.562 11.977 1 96.19 246 LEU A CA 1
ATOM 1980 C C . LEU A 1 246 ? -4.59 33.594 11.008 1 96.19 246 LEU A C 1
ATOM 1982 O O . LEU A 1 246 ? -4.879 34.719 11.398 1 96.19 246 LEU A O 1
ATOM 1986 N N . THR A 1 247 ? -4.633 33.219 9.766 1 94.56 247 THR A N 1
ATOM 1987 C CA . THR A 1 247 ? -5.301 34.031 8.734 1 94.56 247 THR A CA 1
ATOM 1988 C C . THR A 1 247 ? -6.402 33.219 8.055 1 94.56 247 THR A C 1
ATOM 1990 O O . THR A 1 247 ? -6.129 32.188 7.43 1 94.56 247 THR A O 1
ATOM 1993 N N . LEU A 1 248 ? -7.582 33.719 8.211 1 94.44 248 LEU A N 1
ATOM 1994 C CA . LEU A 1 248 ? -8.719 33.094 7.547 1 94.44 248 LEU A CA 1
ATOM 1995 C C . LEU A 1 248 ? -9.133 33.875 6.309 1 94.44 248 LEU A C 1
ATOM 1997 O O . LEU A 1 248 ? -9.195 35.094 6.344 1 94.44 248 LEU A O 1
ATOM 2001 N N . ILE A 1 249 ? -9.352 33.156 5.207 1 90.62 249 ILE A N 1
ATOM 2002 C CA . ILE A 1 249 ? -9.742 33.781 3.955 1 90.62 249 ILE A CA 1
ATOM 2003 C C . ILE A 1 249 ? -11.188 33.406 3.623 1 90.62 249 ILE A C 1
ATOM 2005 O O . ILE A 1 249 ? -11.469 32.312 3.152 1 90.62 249 ILE A O 1
ATOM 2009 N N . ALA A 1 250 ? -12.039 34.375 3.756 1 92 250 ALA A N 1
ATOM 2010 C CA . ALA A 1 250 ? -13.453 34.188 3.441 1 92 250 ALA A CA 1
ATOM 2011 C C . ALA A 1 250 ? -13.75 34.531 1.99 1 92 250 ALA A C 1
ATOM 2013 O O . ALA A 1 250 ? -13 35.312 1.377 1 92 250 ALA A O 1
ATOM 2014 N N . LYS A 1 251 ? -14.828 34 1.485 1 86.5 251 LYS A N 1
ATOM 2015 C CA . LYS A 1 251 ? -15.203 34.25 0.095 1 86.5 251 LYS A CA 1
ATOM 2016 C C . LYS A 1 251 ? -15.656 35.719 -0.101 1 86.5 251 LYS A C 1
ATOM 2018 O O . LYS A 1 251 ? -15.352 36.312 -1.12 1 86.5 251 LYS A O 1
ATOM 2023 N N . ASP A 1 252 ? -16.469 36.188 0.818 1 89.88 252 ASP A N 1
ATOM 2024 C CA . ASP A 1 252 ? -17.031 37.531 0.707 1 89.88 252 ASP A CA 1
ATOM 2025 C C . ASP A 1 252 ? -17.078 38.219 2.066 1 89.88 252 ASP A C 1
ATOM 2027 O O . ASP A 1 252 ? -16.734 37.625 3.088 1 89.88 252 ASP A O 1
ATOM 2031 N N . ILE A 1 253 ? -17.5 39.469 2.02 1 89.94 253 ILE A N 1
ATOM 2032 C CA . ILE A 1 253 ? -17.453 40.312 3.199 1 89.94 253 ILE A CA 1
ATOM 2033 C C . ILE A 1 253 ? -18.484 39.844 4.223 1 89.94 253 ILE A C 1
ATOM 2035 O O . ILE A 1 253 ? -18.25 39.906 5.43 1 89.94 253 ILE A O 1
ATOM 2039 N N . ARG A 1 254 ? -19.562 39.406 3.723 1 91.81 254 ARG A N 1
ATOM 2040 C CA . ARG A 1 254 ? -20.594 38.906 4.633 1 91.81 254 ARG A CA 1
ATOM 2041 C C . ARG A 1 254 ? -20.094 37.688 5.426 1 91.81 254 ARG A C 1
ATOM 2043 O O . ARG A 1 254 ? -20.219 37.656 6.652 1 91.81 254 ARG A O 1
ATOM 2050 N N . THR A 1 255 ? -19.594 36.781 4.75 1 93.69 255 THR A N 1
ATOM 2051 C CA . THR A 1 255 ? -19.031 35.594 5.383 1 93.69 255 THR A CA 1
ATOM 2052 C C . THR A 1 255 ? -17.891 36 6.324 1 93.69 255 THR A C 1
ATOM 2054 O O . THR A 1 255 ? -17.719 35.375 7.391 1 93.69 255 THR A O 1
ATOM 2057 N N . ALA A 1 256 ? -17.141 36.969 5.961 1 94.56 256 ALA A N 1
ATOM 2058 C CA . ALA A 1 256 ? -16.016 37.406 6.777 1 94.56 256 ALA A CA 1
ATOM 2059 C C . ALA A 1 256 ? -16.5 37.938 8.133 1 94.56 256 ALA A C 1
ATOM 2061 O O . ALA A 1 256 ? -15.844 37.719 9.156 1 94.56 256 ALA A O 1
ATOM 2062 N N . GLY A 1 257 ? -17.562 38.594 8.07 1 94.62 257 GLY A N 1
ATOM 2063 C CA . GLY A 1 257 ? -18.125 39.094 9.32 1 94.62 257 GLY A CA 1
ATOM 2064 C C . GLY A 1 257 ? -18.531 37.969 10.273 1 94.62 257 GLY A C 1
ATOM 2065 O O . GLY A 1 257 ? -18.234 38.031 11.469 1 94.62 257 GLY A O 1
ATOM 2066 N N . GLU A 1 258 ? -19.188 37 9.734 1 96.25 258 GLU A N 1
ATOM 2067 C CA . GLU A 1 258 ? -19.625 35.844 10.531 1 96.25 258 GLU A CA 1
ATOM 2068 C C . GLU A 1 258 ? -18.438 35.094 11.102 1 96.25 258 GLU A C 1
ATOM 2070 O O . GLU A 1 258 ? -18.453 34.688 12.266 1 96.25 258 GLU A O 1
ATOM 2075 N N . VAL A 1 259 ? -17.5 34.938 10.305 1 96.5 259 VAL A N 1
ATOM 2076 C CA . VAL A 1 259 ? -16.312 34.188 10.688 1 96.5 259 VAL A CA 1
ATOM 2077 C C . VAL A 1 259 ? -15.531 34.969 11.742 1 96.5 259 VAL A C 1
ATOM 2079 O O . VAL A 1 259 ? -14.969 34.375 12.664 1 96.5 259 VAL A O 1
ATOM 2082 N N . THR A 1 260 ? -15.5 36.25 11.633 1 96.69 260 THR A N 1
ATOM 2083 C CA . THR A 1 260 ? -14.82 37.125 12.602 1 96.69 260 THR A CA 1
ATOM 2084 C C . THR A 1 260 ? -15.453 36.969 13.977 1 96.69 260 THR A C 1
ATOM 2086 O O . THR A 1 260 ? -14.75 36.875 14.984 1 96.69 260 THR A O 1
ATOM 2089 N N . ALA A 1 261 ? -16.719 37 13.961 1 96.81 261 ALA A N 1
ATOM 2090 C CA . ALA A 1 261 ? -17.422 36.844 15.227 1 96.81 261 ALA A CA 1
ATOM 2091 C C . ALA A 1 261 ? -17.125 35.5 15.875 1 96.81 261 ALA A C 1
ATOM 2093 O O . ALA A 1 261 ? -16.938 35.438 17.094 1 96.81 261 ALA A O 1
ATOM 2094 N N . MET A 1 262 ? -17.125 34.531 15.078 1 96.94 262 MET A N 1
ATOM 2095 C CA . MET A 1 262 ? -16.828 33.188 15.57 1 96.94 262 MET A CA 1
ATOM 2096 C C . MET A 1 262 ? -15.414 33.125 16.141 1 96.94 262 MET A C 1
ATOM 2098 O O . MET A 1 262 ? -15.188 32.531 17.188 1 96.94 262 MET A O 1
ATOM 2102 N N . ALA A 1 263 ? -14.469 33.688 15.461 1 96.88 263 ALA A N 1
ATOM 2103 C CA . ALA A 1 263 ? -13.07 33.688 15.891 1 96.88 263 ALA A CA 1
ATOM 2104 C C . ALA A 1 263 ? -12.883 34.5 17.172 1 96.88 263 ALA A C 1
ATOM 2106 O O . ALA A 1 263 ? -12.125 34.094 18.047 1 96.88 263 ALA A O 1
ATOM 2107 N N . GLU A 1 264 ? -13.539 35.594 17.281 1 96.44 264 GLU A N 1
ATOM 2108 C CA . GLU A 1 264 ? -13.469 36.406 18.484 1 96.44 264 GLU A CA 1
ATOM 2109 C C . GLU A 1 264 ? -13.93 35.625 19.719 1 96.44 264 GLU A C 1
ATOM 2111 O O . GLU A 1 264 ? -13.328 35.719 20.781 1 96.44 264 GLU A O 1
ATOM 2116 N N . ASP A 1 265 ? -14.922 34.938 19.453 1 95.94 265 ASP A N 1
ATOM 2117 C CA . ASP A 1 265 ? -15.461 34.156 20.547 1 95.94 265 ASP A CA 1
ATOM 2118 C C . ASP A 1 265 ? -14.492 33.031 20.938 1 95.94 265 ASP A C 1
ATOM 2120 O O . ASP A 1 265 ? -14.297 32.75 22.109 1 95.94 265 ASP A O 1
ATOM 2124 N N . ALA A 1 266 ? -13.969 32.406 19.984 1 95.56 266 ALA A N 1
ATOM 2125 C CA . ALA A 1 266 ? -13.078 31.266 20.219 1 95.56 266 ALA A CA 1
ATOM 2126 C C . ALA A 1 266 ? -11.789 31.719 20.906 1 95.56 266 ALA A C 1
ATOM 2128 O O . ALA A 1 266 ? -11.25 30.984 21.734 1 95.56 266 ALA A O 1
ATOM 2129 N N . PHE A 1 267 ? -11.32 32.938 20.609 1 96.12 267 PHE A N 1
ATOM 2130 C CA . PHE A 1 267 ? -10.016 33.375 21.094 1 96.12 267 PHE A CA 1
ATOM 2131 C C . PHE A 1 267 ? -10.148 34.438 22.156 1 96.12 267 PHE A C 1
ATOM 2133 O O . PHE A 1 267 ? -9.188 35.156 22.453 1 96.12 267 PHE A O 1
ATOM 2140 N N . LYS A 1 268 ? -11.25 34.562 22.719 1 93.75 268 LYS A N 1
ATOM 2141 C CA . LYS A 1 268 ? -11.555 35.625 23.688 1 93.75 268 LYS A CA 1
ATOM 2142 C C . LYS A 1 268 ? -10.578 35.594 24.859 1 93.75 268 LYS A C 1
ATOM 2144 O O . LYS A 1 268 ? -10.156 36.625 25.359 1 93.75 268 LYS A O 1
ATOM 2149 N N . ALA A 1 269 ? -10.156 34.438 25.25 1 92.19 269 ALA A N 1
ATOM 2150 C CA . ALA A 1 269 ? -9.281 34.281 26.406 1 92.19 269 ALA A CA 1
ATOM 2151 C C . ALA A 1 269 ? -7.812 34.438 26.016 1 92.19 269 ALA A C 1
ATOM 2153 O O . ALA A 1 269 ? -6.941 34.562 26.875 1 92.19 269 ALA A O 1
ATOM 2154 N N . LEU A 1 270 ? -7.562 34.5 24.703 1 93.62 270 LEU A N 1
ATOM 2155 C CA . LEU A 1 270 ? -6.195 34.531 24.203 1 93.62 270 LEU A CA 1
ATOM 2156 C C . LEU A 1 270 ? -5.91 35.906 23.547 1 93.62 270 LEU A C 1
ATOM 2158 O O . LEU A 1 270 ? -5.723 35.969 22.328 1 93.62 270 LEU A O 1
ATOM 2162 N N . THR A 1 271 ? -5.648 36.844 24.297 1 88.69 271 THR A N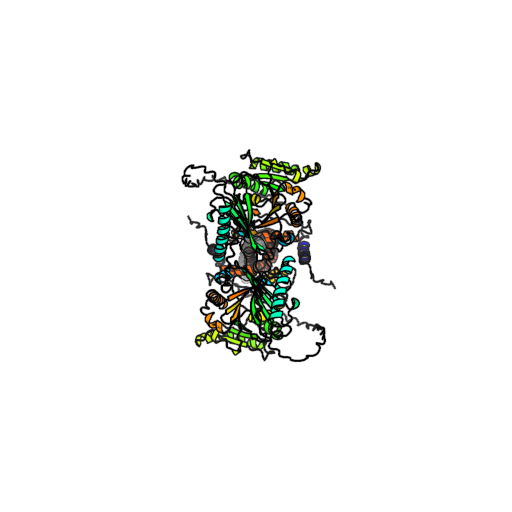 1
ATOM 2163 C CA . THR A 1 271 ? -5.574 38.25 23.828 1 88.69 271 THR A CA 1
ATOM 2164 C C . THR A 1 271 ? -4.289 38.469 23.047 1 88.69 271 THR A C 1
ATOM 2166 O O . THR A 1 271 ? -4.227 39.375 22.203 1 88.69 271 THR A O 1
ATOM 2169 N N . SER A 1 272 ? -3.311 37.719 23.266 1 90.19 272 SER A N 1
ATOM 2170 C CA . SER A 1 272 ? -2.023 37.906 22.594 1 90.19 272 SER A CA 1
ATOM 2171 C C . SER A 1 272 ? -1.956 37.188 21.266 1 90.19 272 SER A C 1
ATOM 2173 O O . SER A 1 272 ? -1.027 37.375 20.484 1 90.19 272 SER A O 1
ATOM 2175 N N . PHE A 1 273 ? -2.988 36.375 21.062 1 94.69 273 PHE A N 1
ATOM 2176 C CA . PHE A 1 273 ? -2.969 35.562 19.844 1 94.69 273 PHE A CA 1
ATOM 2177 C C . PHE A 1 273 ? -3.326 36.406 18.625 1 94.69 273 PHE A C 1
ATOM 2179 O O . PHE A 1 273 ? -4.359 37.062 18.625 1 94.69 273 PHE A O 1
ATOM 2186 N N . LYS A 1 274 ? -2.457 36.406 17.625 1 94.69 274 LYS A N 1
ATOM 2187 C CA . LYS A 1 274 ? -2.662 37.219 16.422 1 94.69 274 LYS A CA 1
ATOM 2188 C C . LYS A 1 274 ? -3.459 36.438 15.375 1 94.69 274 LYS A C 1
ATOM 2190 O O . LYS A 1 274 ? -3.047 35.344 14.961 1 94.69 274 LYS A O 1
ATOM 2195 N N . TRP A 1 275 ? -4.574 36.906 15.016 1 95.25 275 TRP A N 1
ATOM 2196 C CA . TRP A 1 275 ? -5.391 36.312 13.969 1 95.25 275 TRP A CA 1
ATOM 2197 C C . TRP A 1 275 ? -6.109 37.375 13.148 1 95.25 275 TRP A C 1
ATOM 2199 O O . TRP A 1 275 ? -6.238 38.5 13.594 1 95.25 275 TRP A O 1
ATOM 2209 N N . LYS A 1 276 ? -6.496 37.062 11.922 1 94.5 276 LYS A N 1
ATOM 2210 C CA . LYS A 1 276 ? -7.25 38 11.078 1 94.5 276 LYS A CA 1
ATOM 2211 C C . LYS A 1 276 ? -8.117 37.219 10.078 1 94.5 276 LYS A C 1
ATOM 2213 O O . LYS A 1 276 ? -7.859 36.062 9.789 1 94.5 276 LYS A O 1
ATOM 2218 N N . VAL A 1 277 ? -9.141 37.906 9.609 1 94.31 277 VAL A N 1
ATOM 2219 C CA . VAL A 1 277 ? -10.023 37.375 8.57 1 94.31 277 VAL A CA 1
ATOM 2220 C C . VAL A 1 277 ? -10.023 38.344 7.371 1 94.31 277 VAL A C 1
ATOM 2222 O O . VAL A 1 277 ? -10.289 39.531 7.516 1 94.31 277 VAL A O 1
ATOM 2225 N N . ASN A 1 278 ? -9.641 37.781 6.246 1 91.31 278 ASN A N 1
ATOM 2226 C CA . ASN A 1 278 ? -9.672 38.562 5.004 1 91.31 278 ASN A CA 1
ATOM 2227 C C . ASN A 1 278 ? -10.758 38.031 4.059 1 91.31 278 ASN A C 1
ATOM 2229 O O . ASN A 1 278 ? -11.008 36.844 3.986 1 91.31 278 ASN A O 1
ATOM 2233 N N . ALA A 1 279 ? -11.359 39 3.371 1 90.06 279 ALA A N 1
ATOM 2234 C CA . ALA A 1 279 ? -12.336 38.625 2.348 1 90.06 279 ALA A CA 1
ATOM 2235 C C . ALA A 1 279 ? -11.711 38.656 0.958 1 90.06 279 ALA A C 1
ATOM 2237 O O . ALA A 1 279 ? -11.117 39.656 0.549 1 90.06 279 ALA A O 1
ATOM 2238 N N . ARG A 1 280 ? -11.891 37.594 0.26 1 84.81 280 ARG A N 1
ATOM 2239 C CA . ARG A 1 280 ? -11.289 37.469 -1.062 1 84.81 280 ARG A CA 1
ATOM 2240 C C . ARG A 1 280 ? -11.805 38.531 -2.016 1 84.81 280 ARG A C 1
ATOM 2242 O O . ARG A 1 280 ? -11.039 39.094 -2.814 1 84.81 280 ARG A O 1
ATOM 2249 N N . ASP A 1 281 ? -13.094 38.719 -1.953 1 80.69 281 ASP A N 1
ATOM 2250 C CA . ASP A 1 281 ? -13.695 39.688 -2.842 1 80.69 281 ASP A CA 1
ATOM 2251 C C . ASP A 1 281 ? -13.172 41.094 -2.535 1 80.69 281 ASP A C 1
ATOM 2253 O O . ASP A 1 281 ? -12.945 41.906 -3.447 1 80.69 281 ASP A O 1
ATOM 2257 N N . ALA A 1 282 ? -12.953 41.375 -1.315 1 75.06 282 ALA A N 1
ATOM 2258 C CA . ALA A 1 282 ? -12.398 42.656 -0.928 1 75.06 282 ALA A CA 1
ATOM 2259 C C . ALA A 1 282 ? -10.953 42.781 -1.407 1 75.06 282 ALA A C 1
ATOM 2261 O O . ALA A 1 282 ? -10.547 43.875 -1.847 1 75.06 282 ALA A O 1
ATOM 2262 N N . LEU A 1 283 ? -10.25 41.781 -1.334 1 74.69 283 LEU A N 1
ATOM 2263 C CA . LEU A 1 283 ? -8.875 41.781 -1.814 1 74.69 283 LEU A CA 1
ATOM 2264 C C . LEU A 1 283 ? -8.828 42.031 -3.318 1 74.69 283 LEU A C 1
ATOM 2266 O O . LEU A 1 283 ? -8.078 42.906 -3.783 1 74.69 283 LEU A O 1
ATOM 2270 N N . THR A 1 284 ? -9.641 41.375 -3.975 1 74.69 284 THR A N 1
ATOM 2271 C CA . THR A 1 284 ? -9.688 41.531 -5.426 1 74.69 284 THR A CA 1
ATOM 2272 C C . THR A 1 284 ? -10.109 42.938 -5.832 1 74.69 284 THR A C 1
ATOM 2274 O O . THR A 1 284 ? -9.555 43.5 -6.77 1 74.69 284 THR A O 1
ATOM 2277 N N . ALA A 1 285 ? -11.078 43.344 -5.172 1 73.25 285 ALA A N 1
ATOM 2278 C CA . ALA A 1 285 ? -11.586 44.688 -5.465 1 73.25 285 ALA A CA 1
ATOM 2279 C C . ALA A 1 285 ? -10.5 45.75 -5.273 1 73.25 285 ALA A C 1
ATOM 2281 O O . ALA A 1 285 ? -10.484 46.781 -5.969 1 73.25 285 ALA A O 1
ATOM 2282 N N . ASN A 1 286 ? -9.664 45.5 -4.422 1 73.75 286 ASN A N 1
ATOM 2283 C CA . ASN A 1 286 ? -8.594 46.438 -4.133 1 73.75 286 ASN A CA 1
ATOM 2284 C C . ASN A 1 286 ? -7.312 46.094 -4.887 1 73.75 286 ASN A C 1
ATOM 2286 O O . ASN A 1 286 ? -6.254 46.656 -4.609 1 73.75 286 ASN A O 1
ATOM 2290 N N . GLY A 1 287 ? -7.383 45.062 -5.695 1 65.25 287 GLY A N 1
ATOM 2291 C CA . GLY A 1 287 ? -6.246 44.656 -6.5 1 65.25 287 GLY A CA 1
ATOM 2292 C C . GLY A 1 287 ? -5.188 43.906 -5.699 1 65.25 287 GLY A C 1
ATOM 2293 O O . GLY A 1 287 ? -4.012 43.938 -6.066 1 65.25 287 GLY A O 1
ATOM 2294 N N . LEU A 1 288 ? -5.605 43.469 -4.629 1 68.94 288 LEU A N 1
ATOM 2295 C CA . LEU A 1 288 ? -4.656 42.781 -3.762 1 68.94 288 LEU A CA 1
ATOM 2296 C C . LEU A 1 288 ? -4.746 41.281 -3.953 1 68.94 288 LEU A C 1
ATOM 2298 O O . LEU A 1 288 ? -5.801 40.75 -4.324 1 68.94 288 LEU A O 1
ATOM 2302 N N . THR A 1 289 ? -3.549 40.625 -3.811 1 73.75 289 THR A N 1
ATOM 2303 C CA . THR A 1 289 ? -3.49 39.188 -3.861 1 73.75 289 THR A CA 1
ATOM 2304 C C . THR A 1 289 ? -3.477 38.594 -2.455 1 73.75 289 THR A C 1
ATOM 2306 O O . THR A 1 289 ? -3.398 39.312 -1.468 1 73.75 289 THR A O 1
ATOM 2309 N N . ILE A 1 290 ? -3.652 37.344 -2.396 1 74.25 290 ILE A N 1
ATOM 2310 C CA . ILE A 1 290 ? -3.619 36.656 -1.118 1 74.25 290 ILE A CA 1
ATOM 2311 C C . ILE A 1 290 ? -2.262 36.844 -0.451 1 74.25 290 ILE A C 1
ATOM 2313 O O . ILE A 1 290 ? -2.178 36.969 0.772 1 74.25 290 ILE A O 1
ATOM 2317 N N . ASP A 1 291 ? -1.321 36.938 -1.185 1 74.31 291 ASP A N 1
ATOM 2318 C CA . ASP A 1 291 ? 0.023 37.156 -0.658 1 74.31 291 ASP A CA 1
ATOM 2319 C C . ASP A 1 291 ? 0.141 38.531 -0.002 1 74.31 291 ASP A C 1
ATOM 2321 O O . ASP A 1 291 ? 0.839 38.688 1.002 1 74.31 291 ASP A O 1
ATOM 2325 N N . ASP A 1 292 ? -0.576 39.375 -0.564 1 73.12 292 ASP A N 1
ATOM 2326 C CA . ASP A 1 292 ? -0.561 40.719 -0.009 1 73.12 292 ASP A CA 1
ATOM 2327 C C . ASP A 1 292 ? -1.222 40.75 1.367 1 73.12 292 ASP A C 1
ATOM 2329 O O . ASP A 1 292 ? -0.868 41.562 2.211 1 73.12 292 ASP A O 1
ATOM 2333 N N . ALA A 1 293 ? -2.082 39.812 1.468 1 72.81 293 ALA A N 1
ATOM 2334 C CA . ALA A 1 293 ? -2.84 39.781 2.715 1 72.81 293 ALA A CA 1
ATOM 2335 C C . ALA A 1 293 ? -2.014 39.188 3.844 1 72.81 293 ALA A C 1
ATOM 2337 O O . ALA A 1 293 ? -2.338 39.344 5.023 1 72.81 293 ALA A O 1
ATOM 2338 N N . LEU A 1 294 ? -1.029 38.562 3.393 1 80.69 294 LEU A N 1
ATOM 2339 C CA . LEU A 1 294 ? -0.178 37.938 4.387 1 80.69 294 LEU A CA 1
ATOM 2340 C C . LEU A 1 294 ? 0.999 38.812 4.758 1 80.69 294 LEU A C 1
ATOM 2342 O O . LEU A 1 294 ? 1.938 38.969 3.977 1 80.69 294 LEU A O 1
ATOM 2346 N N . THR A 1 295 ? 0.919 39.562 5.891 1 78.88 295 THR A N 1
ATOM 2347 C CA . THR A 1 295 ? 1.897 40.562 6.332 1 78.88 295 THR A CA 1
ATOM 2348 C C . THR A 1 295 ? 2.998 39.875 7.16 1 78.88 295 THR A C 1
ATOM 2350 O O . THR A 1 295 ? 2.805 38.812 7.703 1 78.88 295 THR A O 1
ATOM 2353 N N . LYS A 1 296 ? 4.098 40.562 7.195 1 80.94 296 LYS A N 1
ATOM 2354 C CA . LYS A 1 296 ? 5.277 40.094 7.91 1 80.94 296 LYS A CA 1
ATOM 2355 C C . LYS A 1 296 ? 4.988 39.938 9.398 1 80.94 296 LYS A C 1
ATOM 2357 O O . LYS A 1 296 ? 5.574 39.062 10.062 1 80.94 296 LYS A O 1
ATOM 2362 N N . GLU A 1 297 ? 4.062 40.625 9.867 1 83.5 297 GLU A N 1
ATOM 2363 C CA . GLU A 1 297 ? 3.711 40.594 11.281 1 83.5 297 GLU A CA 1
ATOM 2364 C C . GLU A 1 297 ? 3.146 39.219 11.672 1 83.5 297 GLU A C 1
ATOM 2366 O O . GLU A 1 297 ? 3.189 38.844 12.844 1 83.5 297 GLU A O 1
ATOM 2371 N N . PHE A 1 298 ? 2.738 38.531 10.695 1 89.38 298 PHE A N 1
ATOM 2372 C CA . PHE A 1 298 ? 2.098 37.25 10.977 1 89.38 298 PHE A CA 1
ATOM 2373 C C . PHE A 1 298 ? 3.094 36.094 10.852 1 89.38 298 PHE A C 1
ATOM 2375 O O . PHE A 1 298 ? 2.773 34.938 11.18 1 89.38 298 PHE A O 1
ATOM 2382 N N . GLY A 1 299 ? 4.281 36.375 10.469 1 88.44 299 GLY A N 1
ATOM 2383 C CA . GLY A 1 299 ? 5.301 35.344 10.453 1 88.44 299 GLY A CA 1
ATOM 2384 C C . GLY A 1 299 ? 5.953 35.156 9.102 1 88.44 299 GLY A C 1
ATOM 2385 O O . GLY A 1 299 ? 5.383 35.562 8.07 1 88.44 299 GLY A O 1
ATOM 2386 N N . ASP A 1 300 ? 7.09 34.531 9.148 1 91.31 300 ASP A N 1
ATOM 2387 C CA . ASP A 1 300 ? 7.859 34.344 7.926 1 91.31 300 ASP A CA 1
ATOM 2388 C C . ASP A 1 300 ? 7.582 32.969 7.312 1 91.31 300 ASP A C 1
ATOM 2390 O O . ASP A 1 300 ? 7.879 32.75 6.137 1 91.31 300 ASP A O 1
ATOM 2394 N N . THR A 1 301 ? 7.082 32.125 8.102 1 95.44 301 THR A N 1
ATOM 2395 C CA . THR A 1 301 ? 6.672 30.797 7.621 1 95.44 301 THR A CA 1
ATOM 2396 C C . THR A 1 301 ? 5.152 30.703 7.555 1 95.44 301 THR A C 1
ATOM 2398 O O . THR A 1 301 ? 4.453 31.141 8.477 1 95.44 301 THR A O 1
ATOM 2401 N N . VAL A 1 302 ? 4.691 30.141 6.41 1 95.94 302 VAL A N 1
ATOM 2402 C CA . VAL A 1 302 ? 3.252 30.078 6.188 1 95.94 302 VAL A CA 1
ATOM 2403 C C . VAL A 1 302 ? 2.828 28.625 5.961 1 95.94 302 VAL A C 1
ATOM 2405 O O . VAL A 1 302 ? 3.479 27.891 5.215 1 95.94 302 VAL A O 1
ATOM 2408 N N . LEU A 1 303 ? 1.828 28.219 6.664 1 96.75 303 LEU A N 1
ATOM 2409 C CA . LEU A 1 303 ? 1.121 26.969 6.379 1 96.75 303 LEU A CA 1
ATOM 2410 C C . LEU A 1 303 ? -0.18 27.25 5.633 1 96.75 303 LEU A C 1
ATOM 2412 O O . LEU A 1 303 ? -1.132 27.781 6.211 1 96.75 303 LEU A O 1
ATOM 2416 N N . VAL A 1 304 ? -0.17 26.875 4.391 1 94.19 304 VAL A N 1
ATOM 2417 C CA . VAL A 1 304 ? -1.383 27.016 3.592 1 94.19 304 VAL A CA 1
ATOM 2418 C C . VAL A 1 304 ? -2.123 25.672 3.541 1 94.19 304 VAL A C 1
ATOM 2420 O O . VAL A 1 304 ? -1.546 24.656 3.17 1 94.19 304 VAL A O 1
ATOM 2423 N N . ALA A 1 305 ? -3.342 25.703 3.961 1 93.31 305 ALA A N 1
ATOM 2424 C CA . ALA A 1 305 ? -4.145 24.484 3.918 1 93.31 305 ALA A CA 1
ATOM 2425 C C . ALA A 1 305 ? -5.414 24.688 3.1 1 93.31 305 ALA A C 1
ATOM 2427 O O . ALA A 1 305 ? -6.031 25.75 3.156 1 93.31 305 ALA A O 1
ATOM 2428 N N . GLU A 1 306 ? -5.797 23.656 2.35 1 87.88 306 GLU A N 1
ATOM 2429 C CA . GLU A 1 306 ? -7.012 23.734 1.542 1 87.88 306 GLU A CA 1
ATOM 2430 C C . GLU A 1 306 ? -8.258 23.484 2.393 1 87.88 306 GLU A C 1
ATOM 2432 O O . GLU A 1 306 ? -9.336 23.984 2.076 1 87.88 306 GLU A O 1
ATOM 2437 N N . GLU A 1 307 ? -8.062 22.688 3.35 1 85.94 307 GLU A N 1
ATOM 2438 C CA . GLU A 1 307 ? -9.102 22.375 4.324 1 85.94 307 GLU A CA 1
ATOM 2439 C C . GLU A 1 307 ? -8.609 22.609 5.75 1 85.94 307 GLU A C 1
ATOM 2441 O O . GLU A 1 307 ? -7.434 22.891 5.969 1 85.94 307 GLU A O 1
ATOM 2446 N N . GLU A 1 308 ? -9.562 22.562 6.668 1 87.69 308 GLU A N 1
ATOM 2447 C CA . GLU A 1 308 ? -9.203 22.781 8.062 1 87.69 308 GLU A CA 1
ATOM 2448 C C . GLU A 1 308 ? -8.188 21.75 8.547 1 87.69 308 GLU A C 1
ATOM 2450 O O . GLU A 1 308 ? -8.492 20.547 8.594 1 87.69 308 GLU A O 1
ATOM 2455 N N . PRO A 1 309 ? -7.066 22.234 8.789 1 90.19 309 PRO A N 1
ATOM 2456 C CA . PRO A 1 309 ? -6.031 21.312 9.25 1 90.19 309 PRO A CA 1
ATOM 2457 C C . PRO A 1 309 ? -6.078 21.062 10.758 1 90.19 309 PRO A C 1
ATOM 2459 O O . PRO A 1 309 ? -5.84 21.984 11.539 1 90.19 309 PRO A O 1
ATOM 2462 N N . PHE A 1 310 ? -6.324 19.922 11.195 1 95.88 310 PHE A N 1
ATOM 2463 C CA . PHE A 1 310 ? -6.137 19.547 12.586 1 95.88 310 PHE A CA 1
ATOM 2464 C C . PHE A 1 310 ? -4.734 18.984 12.812 1 95.88 310 PHE A C 1
ATOM 2466 O O . PHE A 1 310 ? -4.242 18.188 12.016 1 95.88 310 PHE A O 1
ATOM 2473 N N . LEU A 1 311 ? -4.066 19.562 13.766 1 96.75 311 LEU A N 1
ATOM 2474 C CA . LEU A 1 311 ? -2.656 19.203 13.891 1 96.75 311 LEU A CA 1
ATOM 2475 C C . LEU A 1 311 ? -2.242 19.109 15.352 1 96.75 311 LEU A C 1
ATOM 2477 O O . LEU A 1 311 ? -2.863 19.734 16.219 1 96.75 311 LEU A O 1
ATOM 2481 N N . HIS A 1 312 ? -1.312 18.312 15.609 1 95.25 312 HIS A N 1
ATOM 2482 C CA . HIS A 1 312 ? -0.589 18.344 16.875 1 95.25 312 HIS A CA 1
ATOM 2483 C C . HIS A 1 312 ? 0.5 19.422 16.844 1 95.25 312 HIS A C 1
ATOM 2485 O O . HIS A 1 312 ? 1.05 19.719 15.789 1 95.25 312 HIS A O 1
ATOM 2491 N N . PRO A 1 313 ? 0.833 19.906 17.969 1 94.38 313 PRO A N 1
ATOM 2492 C CA . PRO A 1 313 ? 1.775 21.031 18.016 1 94.38 313 PRO A CA 1
ATOM 2493 C C . PRO A 1 313 ? 3.129 20.688 17.391 1 94.38 313 PRO A C 1
ATOM 2495 O O . PRO A 1 313 ? 3.803 21.562 16.844 1 94.38 313 PRO A O 1
ATOM 2498 N N . ASP A 1 314 ? 3.537 19.469 17.469 1 91.31 314 ASP A N 1
ATOM 2499 C CA . ASP A 1 314 ? 4.852 19.094 16.969 1 91.31 314 ASP A CA 1
ATOM 2500 C C . ASP A 1 314 ? 4.918 19.234 15.453 1 91.31 314 ASP A C 1
ATOM 2502 O O . ASP A 1 314 ? 6.004 19.266 14.867 1 91.31 314 ASP A O 1
ATOM 2506 N N . PHE A 1 315 ? 3.793 19.297 14.789 1 95.56 315 PHE A N 1
ATOM 2507 C CA . PHE A 1 315 ? 3.764 19.547 13.352 1 95.56 315 PHE A CA 1
ATOM 2508 C C . PHE A 1 315 ? 4.398 20.891 13.016 1 95.56 315 PHE A C 1
ATOM 2510 O O . PHE A 1 315 ? 5.066 21.031 11.992 1 95.56 315 PHE A O 1
ATOM 2517 N N . LEU A 1 316 ? 4.133 21.875 13.828 1 95.62 316 LEU A N 1
ATOM 2518 C CA . LEU A 1 316 ? 4.637 23.219 13.578 1 95.62 316 LEU A CA 1
ATOM 2519 C C . LEU A 1 316 ? 6.164 23.234 13.562 1 95.62 316 LEU A C 1
ATOM 2521 O O . LEU A 1 316 ? 6.773 24 12.82 1 95.62 316 LEU A O 1
ATOM 2525 N N . VAL A 1 317 ? 6.734 22.375 14.305 1 91.25 317 VAL A N 1
ATOM 2526 C CA . VAL A 1 317 ? 8.188 22.25 14.32 1 91.25 317 VAL A CA 1
ATOM 2527 C C . VAL A 1 317 ? 8.672 21.766 12.953 1 91.25 317 VAL A C 1
ATOM 2529 O O . VAL A 1 317 ? 9.664 22.266 12.43 1 91.25 317 VAL A O 1
ATOM 2532 N N . ARG A 1 318 ? 7.969 20.891 12.453 1 92.75 318 ARG A N 1
ATOM 2533 C CA . ARG A 1 318 ? 8.352 20.344 11.156 1 92.75 318 ARG A CA 1
ATOM 2534 C C . ARG A 1 318 ? 8.062 21.344 10.039 1 92.75 318 ARG A C 1
ATOM 2536 O O . ARG A 1 318 ? 8.797 21.391 9.047 1 92.75 318 ARG A O 1
ATOM 2543 N N . CYS A 1 319 ? 7.023 22.031 10.195 1 95.69 319 CYS A N 1
ATOM 2544 C CA . CYS A 1 319 ? 6.777 23.094 9.227 1 95.69 319 CYS A CA 1
ATOM 2545 C C . CYS A 1 319 ? 7.938 24.078 9.195 1 95.69 319 CYS A C 1
ATOM 2547 O O . CYS A 1 319 ? 8.461 24.391 8.133 1 95.69 319 CYS A O 1
ATOM 2549 N N . ARG A 1 320 ? 8.406 24.516 10.352 1 94.69 320 ARG A N 1
ATOM 2550 C CA . ARG A 1 320 ? 9.531 25.438 10.453 1 94.69 320 ARG A CA 1
ATOM 2551 C C . ARG A 1 320 ? 10.812 24.812 9.898 1 94.69 320 ARG A C 1
ATOM 2553 O O . ARG A 1 320 ? 11.555 25.469 9.172 1 94.69 320 ARG A O 1
ATOM 2560 N N . GLY A 1 321 ? 10.938 23.594 10.211 1 90.31 321 GLY A N 1
ATOM 2561 C CA . GLY A 1 321 ? 12.195 22.922 9.914 1 90.31 321 GLY A CA 1
ATOM 2562 C C . GLY A 1 321 ? 12.328 22.531 8.453 1 90.31 321 GLY A C 1
ATOM 2563 O O . GLY A 1 321 ? 13.438 22.281 7.969 1 90.31 321 GLY A O 1
ATOM 2564 N N . ASN A 1 322 ? 11.258 22.594 7.746 1 91.25 322 ASN A N 1
ATOM 2565 C CA . ASN A 1 322 ? 11.312 22.109 6.371 1 91.25 322 ASN A CA 1
ATOM 2566 C C . ASN A 1 322 ? 11.156 23.25 5.371 1 91.25 322 ASN A C 1
ATOM 2568 O O . ASN A 1 322 ? 10.992 23.016 4.172 1 91.25 322 ASN A O 1
ATOM 2572 N N . VAL A 1 323 ? 11.219 24.422 5.855 1 92.81 323 VAL A N 1
ATOM 2573 C CA . VAL A 1 323 ? 11.047 25.578 4.965 1 92.81 323 VAL A CA 1
ATOM 2574 C C . VAL A 1 323 ? 12.344 26.375 4.914 1 92.81 323 VAL A C 1
ATOM 2576 O O . VAL A 1 323 ? 12.953 26.656 5.953 1 92.81 323 VAL A O 1
ATOM 2579 N N . ALA A 1 324 ? 12.773 26.609 3.752 1 88.5 324 ALA A N 1
ATOM 2580 C CA . ALA A 1 324 ? 13.891 27.5 3.484 1 88.5 324 ALA A CA 1
ATOM 2581 C C . ALA A 1 324 ? 13.594 28.422 2.295 1 88.5 324 ALA A C 1
ATOM 2583 O O . ALA A 1 324 ? 13.281 27.938 1.202 1 88.5 324 ALA A O 1
ATOM 2584 N N . ARG A 1 325 ? 13.727 29.672 2.594 1 91.12 325 ARG A N 1
ATOM 2585 C CA . ARG A 1 325 ? 13.383 30.656 1.571 1 91.12 325 ARG A CA 1
ATOM 2586 C C . ARG A 1 325 ? 14.109 30.359 0.261 1 91.12 325 ARG A C 1
ATOM 2588 O O . ARG A 1 325 ? 15.336 30.266 0.23 1 91.12 325 ARG A O 1
ATOM 2595 N N . GLY A 1 326 ? 13.312 30.172 -0.759 1 86.75 326 GLY A N 1
ATOM 2596 C CA . GLY A 1 326 ? 13.82 29.984 -2.111 1 86.75 326 GLY A CA 1
ATOM 2597 C C . GLY A 1 326 ? 14.5 28.641 -2.32 1 86.75 326 GLY A C 1
ATOM 2598 O O . GLY A 1 326 ? 15.008 28.359 -3.406 1 86.75 326 GLY A O 1
ATOM 2599 N N . ARG A 1 327 ? 14.461 27.797 -1.354 1 84.19 327 ARG A N 1
ATOM 2600 C CA . ARG A 1 327 ? 15.297 26.609 -1.46 1 84.19 327 ARG A CA 1
ATOM 2601 C C . ARG A 1 327 ? 14.5 25.344 -1.147 1 84.19 327 ARG A C 1
ATOM 2603 O O . ARG A 1 327 ? 14.812 24.266 -1.659 1 84.19 327 ARG A O 1
ATOM 2610 N N . GLN A 1 328 ? 13.523 25.531 -0.275 1 87.69 328 GLN A N 1
ATOM 2611 C CA . GLN A 1 328 ? 12.852 24.312 0.158 1 87.69 328 GLN A CA 1
ATOM 2612 C C . GLN A 1 328 ? 11.422 24.609 0.602 1 87.69 328 GLN A C 1
ATOM 2614 O O . GLN A 1 328 ? 11.164 25.609 1.278 1 87.69 328 GLN A O 1
ATOM 2619 N N . VAL A 1 329 ? 10.539 23.719 0.186 1 91.75 329 VAL A N 1
ATOM 2620 C CA . VAL A 1 329 ? 9.141 23.781 0.595 1 91.75 329 VAL A CA 1
ATOM 2621 C C . VAL A 1 329 ? 8.688 22.422 1.101 1 91.75 329 VAL A C 1
ATOM 2623 O O . VAL A 1 329 ? 9.242 21.391 0.714 1 91.75 329 VAL A O 1
ATOM 2626 N N . TYR A 1 330 ? 7.711 22.469 2.021 1 93 330 TYR A N 1
ATOM 2627 C CA . TYR A 1 330 ? 7.211 21.25 2.627 1 93 330 TYR A CA 1
ATOM 2628 C C . TYR A 1 330 ? 5.742 21.031 2.289 1 93 330 TYR A C 1
ATOM 2630 O O . TYR A 1 330 ? 4.895 21.859 2.609 1 93 330 TYR A O 1
ATOM 2638 N N . PHE A 1 331 ? 5.477 19.953 1.602 1 91.62 331 PHE A N 1
ATOM 2639 C CA . PHE A 1 331 ? 4.117 19.5 1.331 1 91.62 331 PHE A CA 1
ATOM 2640 C C . PHE A 1 331 ? 3.789 18.25 2.141 1 91.62 331 PHE A C 1
ATOM 2642 O O . PHE A 1 331 ? 3.896 17.125 1.637 1 91.62 331 PHE A O 1
ATOM 2649 N N . PRO A 1 332 ? 3.342 18.484 3.354 1 93.5 332 PRO A N 1
ATOM 2650 C CA . PRO A 1 332 ? 3.033 17.312 4.184 1 93.5 332 PRO A CA 1
ATOM 2651 C C . PRO A 1 332 ? 1.841 16.516 3.66 1 93.5 332 PRO A C 1
ATOM 2653 O O . PRO A 1 332 ? 0.895 17.094 3.121 1 93.5 332 PRO A O 1
ATOM 2656 N N . VAL A 1 333 ? 1.929 15.219 3.803 1 92.19 333 VAL A N 1
ATOM 2657 C CA . VAL A 1 333 ? 0.801 14.336 3.514 1 92.19 333 VAL A CA 1
ATOM 2658 C C . VAL A 1 333 ? 0.01 14.07 4.793 1 92.19 333 VAL A C 1
ATOM 2660 O O . VAL A 1 333 ? 0.494 13.391 5.699 1 92.19 333 VAL A O 1
ATOM 2663 N N . PRO A 1 334 ? -1.16 14.555 4.855 1 94.88 334 PRO A N 1
ATOM 2664 C CA . PRO A 1 334 ? -1.942 14.383 6.082 1 94.88 334 PRO A CA 1
ATOM 2665 C C . PRO A 1 334 ? -2.58 13 6.191 1 94.88 334 PRO A C 1
ATOM 2667 O O . PRO A 1 334 ? -2.664 12.281 5.195 1 94.88 334 PRO A O 1
ATOM 2670 N N . PHE A 1 335 ? -2.873 12.719 7.402 1 95.06 335 PHE A N 1
ATOM 2671 C CA . PHE A 1 335 ? -3.666 11.523 7.668 1 95.06 335 PHE A CA 1
ATOM 2672 C C . PHE A 1 335 ? -5.156 11.844 7.641 1 95.06 335 PHE A C 1
ATOM 2674 O O . PHE A 1 335 ? -5.664 12.539 8.523 1 95.06 335 PHE A O 1
ATOM 2681 N N . ALA A 1 336 ? -5.824 11.344 6.645 1 93.56 336 ALA A N 1
ATOM 2682 C CA . ALA A 1 336 ? -7.258 11.586 6.5 1 93.56 336 ALA A CA 1
ATOM 2683 C C . ALA A 1 336 ? -8.07 10.539 7.254 1 93.56 336 ALA A C 1
ATOM 2685 O O . ALA A 1 336 ? -7.941 9.344 7.004 1 93.56 336 ALA A O 1
ATOM 2686 N N . LEU A 1 337 ? -8.922 11.047 8.148 1 95.5 337 LEU A N 1
ATOM 2687 C CA . LEU A 1 337 ? -9.742 10.148 8.953 1 95.5 337 LEU A CA 1
ATOM 2688 C C . LEU A 1 337 ? -10.953 9.664 8.156 1 95.5 337 LEU A C 1
ATOM 2690 O O . LEU A 1 337 ? -11.555 10.43 7.406 1 95.5 337 LEU A O 1
ATOM 2694 N N . PHE A 1 338 ? -11.242 8.375 8.352 1 94.88 338 PHE A N 1
ATOM 2695 C CA . PHE A 1 338 ? -12.43 7.805 7.719 1 94.88 338 PHE A CA 1
ATOM 2696 C C . PHE A 1 338 ? -13.695 8.266 8.43 1 94.88 338 PHE A C 1
ATOM 2698 O O . PHE A 1 338 ? -13.625 8.93 9.469 1 94.88 338 PHE A O 1
ATOM 2705 N N . ASN A 1 339 ? -14.852 7.965 7.781 1 93.81 339 ASN A N 1
ATOM 2706 C CA . ASN A 1 339 ? -16.141 8.25 8.414 1 93.81 339 ASN A CA 1
ATOM 2707 C C . ASN A 1 339 ? -16.281 7.535 9.75 1 93.81 339 ASN A C 1
ATOM 2709 O O . ASN A 1 339 ? -16.359 6.305 9.797 1 93.81 339 ASN A O 1
ATOM 2713 N N . PRO A 1 340 ? -16.297 8.312 10.789 1 92.75 340 PRO A N 1
ATOM 2714 C CA . PRO A 1 340 ? -16.328 7.68 12.109 1 92.75 340 PRO A CA 1
ATOM 2715 C C . PRO A 1 340 ? -17.594 6.855 12.336 1 92.75 340 PRO A C 1
ATOM 2717 O O . PRO A 1 340 ? -17.562 5.883 13.094 1 92.75 340 PRO A O 1
ATOM 2720 N N . SER A 1 341 ? -18.625 7.16 11.68 1 87.12 341 SER A N 1
ATOM 2721 C CA . SER A 1 341 ? -19.891 6.453 11.867 1 87.12 341 SER A CA 1
ATOM 2722 C C . SER A 1 341 ? -19.844 5.066 11.234 1 87.12 341 SER A C 1
ATOM 2724 O O . SER A 1 341 ? -20.656 4.199 11.578 1 87.12 341 SER A O 1
ATOM 2726 N N . VAL A 1 342 ? -18.969 4.93 10.367 1 87.06 342 VAL A N 1
ATOM 2727 C CA . VAL A 1 342 ? -18.812 3.641 9.703 1 87.06 342 VAL A CA 1
ATOM 2728 C C . VAL A 1 342 ? -17.734 2.822 10.398 1 87.06 342 VAL A C 1
ATOM 2730 O O . VAL A 1 342 ? -17.891 1.615 10.609 1 87.06 342 VAL A O 1
ATOM 2733 N N . THR A 1 343 ? -16.688 3.428 10.852 1 89.75 343 THR A N 1
ATOM 2734 C CA . THR A 1 343 ? -15.469 2.744 11.281 1 89.75 343 THR A CA 1
ATOM 2735 C C . THR A 1 343 ? -15.578 2.312 12.742 1 89.75 343 THR A C 1
ATOM 2737 O O . THR A 1 343 ? -15.359 1.145 13.07 1 89.75 343 THR A O 1
ATOM 2740 N N . TYR A 1 344 ? -15.992 3.182 13.586 1 86.94 344 TYR A N 1
ATOM 2741 C CA . TYR A 1 344 ? -15.906 2.928 15.016 1 86.94 344 TYR A CA 1
ATOM 2742 C C . TYR A 1 344 ? -16.891 1.844 15.438 1 86.94 344 TYR A C 1
ATOM 2744 O O . TYR A 1 344 ? -16.547 0.95 16.219 1 86.94 344 TYR A O 1
ATOM 2752 N N . PRO A 1 345 ? -18.078 1.862 14.93 1 78.88 345 PRO A N 1
ATOM 2753 C CA . PRO A 1 345 ? -19.016 0.826 15.344 1 78.88 345 PRO A CA 1
ATOM 2754 C C . PRO A 1 345 ? -18.562 -0.581 14.969 1 78.88 345 PRO A C 1
ATOM 2756 O O . PRO A 1 345 ? -18.891 -1.548 15.656 1 78.88 345 PRO A O 1
ATOM 2759 N N . LEU A 1 346 ? -17.906 -0.679 13.93 1 76.19 346 LEU A N 1
ATOM 2760 C CA . LEU A 1 346 ? -17.422 -1.985 13.484 1 76.19 346 LEU A CA 1
ATOM 2761 C C . LEU A 1 346 ? -16.422 -2.566 14.477 1 76.19 346 LEU A C 1
ATOM 2763 O O . LEU A 1 346 ? -16.234 -3.783 14.539 1 76.19 346 LEU A O 1
ATOM 2767 N N . PHE A 1 347 ? -15.812 -1.675 15.188 1 73.31 347 PHE A N 1
ATOM 2768 C CA . PHE A 1 347 ? -14.867 -2.117 16.203 1 73.31 347 PHE A CA 1
ATOM 2769 C C . PHE A 1 347 ? -15.469 -2 17.594 1 73.31 347 PHE A C 1
ATOM 2771 O O . PHE A 1 347 ? -14.742 -1.93 18.594 1 73.31 347 PHE A O 1
ATOM 2778 N N . ASP A 1 348 ? -16.688 -1.833 17.641 1 72.81 348 ASP A N 1
ATOM 2779 C CA . ASP A 1 348 ? -17.469 -1.758 18.875 1 72.81 348 ASP A CA 1
ATOM 2780 C C . ASP A 1 348 ? -17.031 -0.576 19.734 1 72.81 348 ASP A C 1
ATOM 2782 O O . ASP A 1 348 ? -16.875 -0.709 20.953 1 72.81 348 ASP A O 1
ATOM 2786 N N . GLN A 1 349 ? -16.734 0.379 19.109 1 78.31 349 GLN A N 1
ATOM 2787 C CA . GLN A 1 349 ? -16.328 1.604 19.781 1 78.31 349 GLN A CA 1
ATOM 2788 C C . GLN A 1 349 ? -17.312 2.742 19.5 1 78.31 349 GLN A C 1
ATOM 2790 O O . GLN A 1 349 ? -17.875 2.828 18.406 1 78.31 349 GLN A O 1
ATOM 2795 N N . GLU A 1 350 ? -17.469 3.443 20.5 1 86.19 350 GLU A N 1
ATOM 2796 C CA . GLU A 1 350 ? -18.188 4.695 20.266 1 86.19 350 GLU A CA 1
ATOM 2797 C C . GLU A 1 350 ? -17.281 5.734 19.594 1 86.19 350 GLU A C 1
ATOM 2799 O O . GLU A 1 350 ? -16.062 5.699 19.75 1 86.19 350 GLU A O 1
ATOM 2804 N N . VAL A 1 351 ? -17.922 6.535 18.891 1 90.19 351 VAL A N 1
ATOM 2805 C CA . VAL A 1 351 ? -17.156 7.594 18.25 1 90.19 351 VAL A CA 1
ATOM 2806 C C . VAL A 1 351 ? -16.609 8.555 19.297 1 90.19 351 VAL A C 1
ATOM 2808 O O . VAL A 1 351 ? -17.391 9.211 20 1 90.19 351 VAL A O 1
ATOM 2811 N N . PRO A 1 352 ? -15.43 8.641 19.438 1 91.44 352 PRO A N 1
ATOM 2812 C CA . PRO A 1 352 ? -14.852 9.562 20.422 1 91.44 352 PRO A CA 1
ATOM 2813 C C . PRO A 1 352 ? -14.953 11.023 20 1 91.44 352 PRO A C 1
ATOM 2815 O O . PRO A 1 352 ? -15.398 11.312 18.875 1 91.44 352 PRO A O 1
ATOM 2818 N N . HIS A 1 353 ? -14.555 11.867 20.969 1 89.44 353 HIS A N 1
ATOM 2819 C CA . HIS A 1 353 ? -14.453 13.281 20.625 1 89.44 353 HIS A CA 1
ATOM 2820 C C . HIS A 1 353 ? -13.406 13.508 19.531 1 89.44 353 HIS A C 1
ATOM 2822 O O . HIS A 1 353 ? -12.469 12.719 19.391 1 89.44 353 HIS A O 1
ATOM 2828 N N . LEU A 1 354 ? -13.562 14.5 18.828 1 89.31 354 LEU A N 1
ATOM 2829 C CA . LEU A 1 354 ? -12.75 14.773 17.641 1 89.31 354 LEU A CA 1
ATOM 2830 C C . LEU A 1 354 ? -11.266 14.766 17.984 1 89.31 354 LEU A C 1
ATOM 2832 O O . LEU A 1 354 ? -10.453 14.188 17.266 1 89.31 354 LEU A O 1
ATOM 2836 N N . ILE A 1 355 ? -10.945 15.359 19.078 1 86.06 355 ILE A N 1
ATOM 2837 C CA . ILE A 1 355 ? -9.547 15.508 19.469 1 86.06 355 ILE A CA 1
ATOM 2838 C C . ILE A 1 355 ? -8.938 14.133 19.719 1 86.06 355 ILE A C 1
ATOM 2840 O O . ILE A 1 355 ? -7.746 13.922 19.469 1 86.06 355 ILE A O 1
ATOM 2844 N N . ASP A 1 356 ? -9.75 13.211 20.156 1 89.12 356 ASP A N 1
ATOM 2845 C CA . ASP A 1 356 ? -9.273 11.867 20.469 1 89.12 356 ASP A CA 1
ATOM 2846 C C . ASP A 1 356 ? -9.188 11.016 19.203 1 89.12 356 ASP A C 1
ATOM 2848 O O . ASP A 1 356 ? -8.57 9.945 19.219 1 89.12 356 ASP A O 1
ATOM 2852 N N . GLN A 1 357 ? -9.727 11.508 18.156 1 93.56 357 GLN A N 1
ATOM 2853 C CA . GLN A 1 357 ? -9.672 10.789 16.891 1 93.56 357 GLN A CA 1
ATOM 2854 C C . GLN A 1 357 ? -8.352 11.055 16.156 1 93.56 357 GLN A C 1
ATOM 2856 O O . GLN A 1 357 ? -8.016 10.359 15.203 1 93.56 357 GLN A O 1
ATOM 2861 N N . LEU A 1 358 ? -7.598 12.055 16.625 1 95 358 LEU A N 1
ATOM 2862 C CA . LEU A 1 358 ? -6.414 12.516 15.914 1 95 358 LEU A CA 1
ATOM 2863 C C . LEU A 1 358 ? -5.215 11.633 16.203 1 95 358 LEU A C 1
ATOM 2865 O O . LEU A 1 358 ? -4.203 12.102 16.734 1 95 358 LEU A O 1
ATOM 2869 N N . VAL A 1 359 ? -5.336 10.391 15.859 1 92.12 359 VAL A N 1
ATOM 2870 C CA . VAL A 1 359 ? -4.277 9.398 16.031 1 92.12 359 VAL A CA 1
ATOM 2871 C C . VAL A 1 359 ? -4.156 8.555 14.758 1 92.12 359 VAL A C 1
ATOM 2873 O O . VAL A 1 359 ? -5.168 8.203 14.141 1 92.12 359 VAL A O 1
ATOM 2876 N N . VAL A 1 360 ? -2.918 8.352 14.414 1 92.88 360 VAL A N 1
ATOM 2877 C CA . VAL A 1 360 ? -2.689 7.477 13.266 1 92.88 360 VAL A CA 1
ATOM 2878 C C . VAL A 1 360 ? -2.904 6.023 13.672 1 92.88 360 VAL A C 1
ATOM 2880 O O . VAL A 1 360 ? -2.121 5.465 14.445 1 92.88 360 VAL A O 1
ATOM 2883 N N . LYS A 1 361 ? -3.914 5.516 13.234 1 86.88 361 LYS A N 1
ATOM 2884 C CA . LYS A 1 361 ? -4.273 4.141 13.562 1 86.88 361 LYS A CA 1
ATOM 2885 C C . LYS A 1 361 ? -4.785 3.396 12.328 1 86.88 361 LYS A C 1
ATOM 2887 O O . LYS A 1 361 ? -5.516 3.965 11.516 1 86.88 361 LYS A O 1
ATOM 2892 N N . GLU A 1 362 ? -4.426 2.146 12.352 1 85.31 362 GLU A N 1
ATOM 2893 C CA . GLU A 1 362 ? -4.871 1.306 11.242 1 85.31 362 GLU A CA 1
ATOM 2894 C C . GLU A 1 362 ? -6.391 1.231 11.188 1 85.31 362 GLU A C 1
ATOM 2896 O O . GLU A 1 362 ? -7.055 1.132 12.219 1 85.31 362 GLU A O 1
ATOM 2901 N N . HIS A 1 363 ? -7 1.372 10.047 1 87.12 363 HIS A N 1
ATOM 2902 C CA . HIS A 1 363 ? -8.414 1.218 9.727 1 87.12 363 HIS A CA 1
ATOM 2903 C C . HIS A 1 363 ? -9.195 2.488 10.055 1 87.12 363 HIS A C 1
ATOM 2905 O O . HIS A 1 363 ? -10.398 2.564 9.805 1 87.12 363 HIS A O 1
ATOM 2911 N N . PHE A 1 364 ? -8.5 3.49 10.578 1 92.06 364 PHE A N 1
ATOM 2912 C CA . PHE A 1 364 ? -9.242 4.68 10.969 1 92.06 364 PHE A CA 1
ATOM 2913 C C . PHE A 1 364 ? -8.898 5.855 10.062 1 92.06 364 PHE A C 1
ATOM 2915 O O . PHE A 1 364 ? -9.445 6.953 10.227 1 92.06 364 PHE A O 1
ATOM 2922 N N . GLY A 1 365 ? -8.078 5.594 9.156 1 93.12 365 GLY A N 1
ATOM 2923 C CA . GLY A 1 365 ? -7.711 6.617 8.195 1 93.12 365 GLY A CA 1
ATOM 2924 C C . GLY A 1 365 ? -6.676 6.145 7.191 1 93.12 365 GLY A C 1
ATOM 2925 O O . GLY A 1 365 ? -6.383 4.949 7.105 1 93.12 365 GLY A O 1
ATOM 2926 N N . TYR A 1 366 ? -6.215 7.047 6.371 1 90.19 366 TYR A N 1
ATOM 2927 C CA . TYR A 1 366 ? -5.195 6.758 5.367 1 90.19 366 TYR A CA 1
ATOM 2928 C C . TYR A 1 366 ? -4.395 8.008 5.027 1 90.19 366 TYR A C 1
ATOM 2930 O O . TYR A 1 366 ? -4.816 9.125 5.328 1 90.19 366 TYR A O 1
ATOM 2938 N N . TRP A 1 367 ? -3.236 7.805 4.473 1 89.94 367 TRP A N 1
ATOM 2939 C CA . TRP A 1 367 ? -2.43 8.93 4 1 89.94 367 TRP A CA 1
ATOM 2940 C C . TRP A 1 367 ? -2.975 9.477 2.688 1 89.94 367 TRP A C 1
ATOM 2942 O O . TRP A 1 367 ? -3 8.766 1.677 1 89.94 367 TRP A O 1
ATOM 2952 N N . LYS A 1 368 ? -3.402 10.664 2.703 1 87.81 368 LYS A N 1
ATOM 2953 C CA . LYS A 1 368 ? -3.949 11.297 1.503 1 87.81 368 LYS A CA 1
ATOM 2954 C C . LYS A 1 368 ? -2.84 11.883 0.638 1 87.81 368 LYS A C 1
ATOM 2956 O O . LYS A 1 368 ? -2.586 13.094 0.684 1 87.81 368 LYS A O 1
ATOM 2961 N N . HIS A 1 369 ? -2.381 11.086 -0.181 1 82.75 369 HIS A N 1
ATOM 2962 C CA . HIS A 1 369 ? -1.212 11.5 -0.949 1 82.75 369 HIS A CA 1
ATOM 2963 C C . HIS A 1 369 ? -1.591 11.844 -2.385 1 82.75 369 HIS A C 1
ATOM 2965 O O . HIS A 1 369 ? -0.775 12.391 -3.133 1 82.75 369 HIS A O 1
ATOM 2971 N N . SER A 1 370 ? -2.807 11.664 -2.779 1 74.88 370 SER A N 1
ATOM 2972 C CA . SER A 1 370 ? -3.221 11.852 -4.168 1 74.88 370 SER A CA 1
ATOM 2973 C C . SER A 1 370 ? -3.178 13.32 -4.566 1 74.88 370 SER A C 1
ATOM 2975 O O . SER A 1 370 ? -3.006 13.648 -5.742 1 74.88 370 SER A O 1
ATOM 2977 N N . ARG A 1 371 ? -3.342 14.109 -3.57 1 78.88 371 ARG A N 1
ATOM 2978 C CA . ARG A 1 371 ? -3.299 15.547 -3.822 1 78.88 371 ARG A CA 1
ATOM 2979 C C . ARG A 1 371 ? -2.625 16.281 -2.672 1 78.88 371 ARG A C 1
ATOM 2981 O O . ARG A 1 371 ? -2.666 15.836 -1.526 1 78.88 371 ARG A O 1
ATOM 2988 N N . ALA A 1 372 ? -2.002 17.375 -3.094 1 87.12 372 ALA A N 1
ATOM 2989 C CA . ALA A 1 372 ? -1.454 18.234 -2.053 1 87.12 372 ALA A CA 1
ATOM 2990 C C . ALA A 1 372 ? -2.549 19.094 -1.418 1 87.12 372 ALA A C 1
ATOM 2992 O O . ALA A 1 372 ? -3.289 19.781 -2.119 1 87.12 372 ALA A O 1
ATOM 2993 N N . VAL A 1 373 ? -2.58 19 -0.128 1 90.31 373 VAL A N 1
ATOM 2994 C CA . VAL A 1 373 ? -3.674 19.719 0.53 1 90.31 373 VAL A CA 1
ATOM 2995 C C . VAL A 1 373 ? -3.111 20.719 1.528 1 90.31 373 VAL A C 1
ATOM 2997 O O . VAL A 1 373 ? -3.85 21.547 2.066 1 90.31 373 VAL A O 1
ATOM 3000 N N . ALA A 1 374 ? -1.877 20.656 1.79 1 94.62 374 ALA A N 1
ATOM 3001 C CA . ALA A 1 374 ? -1.205 21.594 2.689 1 94.62 374 ALA A CA 1
ATOM 3002 C C . ALA A 1 374 ? 0.221 21.875 2.223 1 94.62 374 ALA A C 1
ATOM 3004 O O . ALA A 1 374 ? 0.847 21.031 1.578 1 94.62 374 ALA A O 1
ATOM 3005 N N . ALA A 1 375 ? 0.661 23.047 2.564 1 94.5 375 ALA A N 1
ATOM 3006 C CA . ALA A 1 375 ? 2.014 23.453 2.186 1 94.5 375 ALA A CA 1
ATOM 3007 C C . ALA A 1 375 ? 2.617 24.391 3.227 1 94.5 375 ALA A C 1
ATOM 3009 O O . ALA A 1 375 ? 1.939 25.297 3.723 1 94.5 375 ALA A O 1
ATOM 3010 N N . CYS A 1 376 ? 3.768 24.094 3.605 1 96.5 376 CYS A N 1
ATOM 3011 C CA . CYS A 1 376 ? 4.578 25.031 4.379 1 96.5 376 CYS A CA 1
ATOM 3012 C C . CYS A 1 376 ? 5.594 25.734 3.488 1 96.5 376 CYS A C 1
ATOM 3014 O O . CYS A 1 376 ? 6.461 25.094 2.896 1 96.5 376 CYS A O 1
ATOM 3016 N N . VAL A 1 377 ? 5.508 27.047 3.471 1 95.19 377 VAL A N 1
ATOM 3017 C CA . VAL A 1 377 ? 6.363 27.828 2.58 1 95.19 377 VAL A CA 1
ATOM 3018 C C . VAL A 1 377 ? 6.816 29.109 3.281 1 95.19 377 VAL A C 1
ATOM 3020 O O . VAL A 1 377 ? 6.234 29.5 4.289 1 95.19 377 VAL A O 1
ATOM 3023 N N . SER A 1 378 ? 7.898 29.656 2.74 1 94.75 378 SER A N 1
ATOM 3024 C CA . SER A 1 378 ? 8.297 30.984 3.205 1 94.75 378 SER A CA 1
ATOM 3025 C C . SER A 1 378 ? 7.355 32.062 2.666 1 94.75 378 SER A C 1
ATOM 3027 O O . SER A 1 378 ? 6.941 32 1.507 1 94.75 378 SER A O 1
ATOM 3029 N N . ARG A 1 379 ? 7.059 33 3.498 1 93.81 379 ARG A N 1
ATOM 3030 C CA . ARG A 1 379 ? 6.195 34.094 3.076 1 93.81 379 ARG A CA 1
ATOM 3031 C C . ARG A 1 379 ? 6.75 34.781 1.825 1 93.81 379 ARG A C 1
ATOM 3033 O O . ARG A 1 379 ? 5.992 35.125 0.925 1 93.81 379 ARG A O 1
ATOM 3040 N N . ALA A 1 380 ? 8.023 34.812 1.761 1 90.62 380 ALA A N 1
ATOM 3041 C CA . ALA A 1 380 ? 8.688 35.5 0.649 1 90.62 380 ALA A CA 1
ATOM 3042 C C . ALA A 1 380 ? 8.5 34.719 -0.652 1 90.62 380 ALA A C 1
ATOM 3044 O O . ALA A 1 380 ? 8.617 35.281 -1.741 1 90.62 380 ALA A O 1
ATOM 3045 N N . ASP A 1 381 ? 8.18 33.469 -0.561 1 91.19 381 ASP A N 1
ATOM 3046 C CA . ASP A 1 381 ? 8.055 32.625 -1.751 1 91.19 381 ASP A CA 1
ATOM 3047 C C . ASP A 1 381 ? 6.598 32.562 -2.213 1 91.19 381 ASP A C 1
ATOM 3049 O O . ASP A 1 381 ? 6.305 31.984 -3.268 1 91.19 381 ASP A O 1
ATOM 3053 N N . LEU A 1 382 ? 5.703 33.094 -1.515 1 88.94 382 LEU A N 1
ATOM 3054 C CA . LEU A 1 382 ? 4.277 32.938 -1.77 1 88.94 382 LEU A CA 1
ATOM 3055 C C . LEU A 1 382 ? 3.898 33.5 -3.125 1 88.94 382 LEU A C 1
ATOM 3057 O O . LEU A 1 382 ? 3.135 32.906 -3.879 1 88.94 382 LEU A O 1
ATOM 3061 N N . ALA A 1 383 ? 4.406 34.625 -3.359 1 83.25 383 ALA A N 1
ATOM 3062 C CA . ALA A 1 383 ? 4.066 35.312 -4.609 1 83.25 383 ALA A CA 1
ATOM 3063 C C . ALA A 1 383 ? 4.449 34.438 -5.812 1 83.25 383 ALA A C 1
ATOM 3065 O O . ALA A 1 383 ? 3.695 34.375 -6.785 1 83.25 383 ALA A O 1
ATOM 3066 N N . SER A 1 384 ? 5.578 33.875 -5.719 1 85.56 384 SER A N 1
ATOM 3067 C CA . SER A 1 384 ? 6.059 33.062 -6.828 1 85.56 384 SER A CA 1
ATOM 3068 C C . SER A 1 384 ? 5.305 31.719 -6.91 1 85.56 384 SER A C 1
ATOM 3070 O O . SER A 1 384 ? 5.148 31.156 -7.992 1 85.56 384 SER A O 1
ATOM 3072 N N . LEU A 1 385 ? 4.762 31.266 -5.82 1 88.44 385 LEU A N 1
ATOM 3073 C CA . LEU A 1 385 ? 4.121 29.953 -5.773 1 88.44 385 LEU A CA 1
ATOM 3074 C C . LEU A 1 385 ? 2.625 30.078 -6.039 1 88.44 385 LEU A C 1
ATOM 3076 O O . LEU A 1 385 ? 1.973 29.094 -6.395 1 88.44 385 LEU A O 1
ATOM 3080 N N . LEU A 1 386 ? 2.047 31.219 -5.836 1 83.62 386 LEU A N 1
ATOM 3081 C CA . LEU A 1 386 ? 0.61 31.406 -6.008 1 83.62 386 LEU A CA 1
ATOM 3082 C C . LEU A 1 386 ? 0.306 32.125 -7.312 1 83.62 386 LEU A C 1
ATOM 3084 O O . LEU A 1 386 ? -0.544 33.031 -7.352 1 83.62 386 LEU A O 1
ATOM 3088 N N . LYS A 1 387 ? 0.788 31.766 -8.375 1 73.56 387 LYS A N 1
ATOM 3089 C CA . LYS A 1 387 ? 0.568 32.438 -9.656 1 73.56 387 LYS A CA 1
ATOM 3090 C C . LYS A 1 387 ? -0.819 32.094 -10.211 1 73.56 387 LYS A C 1
ATOM 3092 O O . LYS A 1 387 ? -1.523 33 -10.68 1 73.56 387 LYS A O 1
ATOM 3097 N N . GLU A 1 388 ? -1.261 30.891 -10.172 1 66 388 GLU A N 1
ATOM 3098 C CA . GLU A 1 388 ? -2.566 30.453 -10.664 1 66 388 GLU A CA 1
ATOM 3099 C C . GLU A 1 388 ? -3.332 29.688 -9.602 1 66 388 GLU A C 1
ATOM 3101 O O . GLU A 1 388 ? -3.002 28.531 -9.305 1 66 388 GLU A O 1
ATOM 3106 N N . THR A 1 389 ? -4.34 30.344 -9.047 1 64.25 389 THR A N 1
ATOM 3107 C CA . THR A 1 389 ? -4.992 29.719 -7.906 1 64.25 389 THR A CA 1
ATOM 3108 C C . THR A 1 389 ? -6.363 29.172 -8.297 1 64.25 389 THR A C 1
ATOM 3110 O O . THR A 1 389 ? -7.195 28.891 -7.434 1 64.25 389 THR A O 1
ATOM 3113 N N . ARG A 1 390 ? -6.652 28.969 -9.492 1 55.66 390 ARG A N 1
ATOM 3114 C CA . ARG A 1 390 ? -7.977 28.547 -9.93 1 55.66 390 ARG A CA 1
ATOM 3115 C C . ARG A 1 390 ? -8.305 27.156 -9.391 1 55.66 390 ARG A C 1
ATOM 3117 O O . ARG A 1 390 ? -9.453 26.875 -9.047 1 55.66 390 ARG A O 1
ATOM 3124 N N . ARG A 1 391 ? -7.383 26.375 -9.25 1 57.41 391 ARG A N 1
ATOM 3125 C CA . ARG A 1 391 ? -7.652 25 -8.859 1 57.41 391 ARG A CA 1
ATOM 3126 C C . ARG A 1 391 ? -7.355 24.781 -7.379 1 57.41 391 ARG A C 1
ATOM 3128 O O . ARG A 1 391 ? -7.309 23.641 -6.91 1 57.41 391 ARG A O 1
ATOM 3135 N N . GLY A 1 392 ? -7.125 25.734 -6.719 1 74.81 392 GLY A N 1
ATOM 3136 C CA . GLY A 1 392 ? -6.742 25.625 -5.32 1 74.81 392 GLY A CA 1
ATOM 3137 C C . GLY A 1 392 ? -5.371 26.203 -5.031 1 74.81 392 GLY A C 1
ATOM 3138 O O . GLY A 1 392 ? -4.488 26.188 -5.895 1 74.81 392 GLY A O 1
ATOM 3139 N N . MET A 1 393 ? -5.309 26.656 -3.883 1 81.81 393 MET A N 1
ATOM 3140 C CA . MET A 1 393 ? -4.066 27.344 -3.52 1 81.81 393 MET A CA 1
ATOM 3141 C C . MET A 1 393 ? -2.914 26.344 -3.422 1 81.81 393 MET A C 1
ATOM 3143 O O . MET A 1 393 ? -1.86 26.547 -4.027 1 81.81 393 MET A O 1
ATOM 3147 N N . VAL A 1 394 ? -3.18 25.297 -2.762 1 88.44 394 VAL A N 1
ATOM 3148 C CA . VAL A 1 394 ? -2.098 24.344 -2.49 1 88.44 394 VAL A CA 1
ATOM 3149 C C . VAL A 1 394 ? -1.729 23.609 -3.77 1 88.44 394 VAL A C 1
ATOM 3151 O O . VAL A 1 394 ? -0.548 23.391 -4.059 1 88.44 394 VAL A O 1
ATOM 3154 N N . ALA A 1 395 ? -2.742 23.266 -4.516 1 83.12 395 ALA A N 1
ATOM 3155 C CA . ALA A 1 395 ? -2.484 22.594 -5.781 1 83.12 395 ALA A CA 1
ATOM 3156 C C . ALA A 1 395 ? -1.67 23.484 -6.723 1 83.12 395 ALA A C 1
ATOM 3158 O O . ALA A 1 395 ? -0.762 23 -7.406 1 83.12 395 ALA A O 1
ATOM 3159 N N . ALA A 1 396 ? -2.02 24.656 -6.707 1 83.5 396 ALA A N 1
ATOM 3160 C CA . ALA A 1 396 ? -1.285 25.625 -7.531 1 83.5 396 ALA A CA 1
ATOM 3161 C C . ALA A 1 396 ? 0.163 25.75 -7.066 1 83.5 396 ALA A C 1
ATOM 3163 O O . ALA A 1 396 ? 1.086 25.75 -7.887 1 83.5 396 ALA A O 1
ATOM 3164 N N . MET A 1 397 ? 0.322 25.859 -5.844 1 88.31 397 MET A N 1
ATOM 3165 C CA . MET A 1 397 ? 1.662 25.969 -5.27 1 88.31 397 MET A CA 1
ATOM 3166 C C . MET A 1 397 ? 2.498 24.734 -5.609 1 88.31 397 MET A C 1
ATOM 3168 O O . MET A 1 397 ? 3.684 24.844 -5.922 1 88.31 397 MET A O 1
ATOM 3172 N N . PHE A 1 398 ? 1.873 23.672 -5.547 1 87.69 398 PHE A N 1
ATOM 3173 C CA . PHE A 1 398 ? 2.574 22.422 -5.828 1 87.69 398 PHE A CA 1
ATOM 3174 C C . PHE A 1 398 ? 3.041 22.391 -7.281 1 87.69 398 PHE A C 1
ATOM 3176 O O . PHE A 1 398 ? 4.18 22 -7.562 1 87.69 398 PHE A O 1
ATOM 3183 N N . LYS A 1 399 ? 2.146 22.766 -8.094 1 81.38 399 LYS A N 1
ATOM 3184 C CA . LYS A 1 399 ? 2.488 22.781 -9.508 1 81.38 399 LYS A CA 1
ATOM 3185 C C . LYS A 1 399 ? 3.684 23.703 -9.766 1 81.38 399 LYS A C 1
ATOM 3187 O O . LYS A 1 399 ? 4.621 23.328 -10.477 1 81.38 399 LYS A O 1
ATOM 3192 N N . GLU A 1 400 ? 3.646 24.844 -9.203 1 84.5 400 GLU A N 1
ATOM 3193 C CA . GLU A 1 400 ? 4.734 25.797 -9.383 1 84.5 400 GLU A CA 1
ATOM 3194 C C . GLU A 1 400 ? 6.031 25.281 -8.766 1 84.5 400 GLU A C 1
ATOM 3196 O O . GLU A 1 400 ? 7.113 25.484 -9.312 1 84.5 400 GLU A O 1
ATOM 3201 N N . ALA A 1 401 ? 5.938 24.719 -7.629 1 85.25 401 ALA A N 1
ATOM 3202 C CA . ALA A 1 401 ? 7.121 24.172 -6.965 1 85.25 401 ALA A CA 1
ATOM 3203 C C . ALA A 1 401 ? 7.766 23.078 -7.809 1 85.25 401 ALA A C 1
ATOM 3205 O O . ALA A 1 401 ? 8.992 23.016 -7.906 1 85.25 401 ALA A O 1
ATOM 3206 N N . VAL A 1 402 ? 6.961 22.297 -8.391 1 79.81 402 VAL A N 1
ATOM 3207 C CA . VAL A 1 402 ? 7.445 21.188 -9.219 1 79.81 402 VAL A CA 1
ATOM 3208 C C . VAL A 1 402 ? 8.164 21.75 -10.445 1 79.81 402 VAL A C 1
ATOM 3210 O O . VAL A 1 402 ? 9.148 21.172 -10.906 1 79.81 402 VAL A O 1
ATOM 3213 N N . MET A 1 403 ? 7.699 22.844 -10.875 1 77.5 403 MET A N 1
ATOM 3214 C CA . MET A 1 403 ? 8.266 23.453 -12.078 1 77.5 403 MET A CA 1
ATOM 3215 C C . MET A 1 403 ? 9.547 24.219 -11.75 1 77.5 403 MET A C 1
ATOM 3217 O O . MET A 1 403 ? 10.336 24.531 -12.641 1 77.5 403 MET A O 1
ATOM 3221 N N . SER A 1 404 ? 9.688 24.438 -10.555 1 78.75 404 SER A N 1
ATOM 3222 C CA . SER A 1 404 ? 10.859 25.203 -10.156 1 78.75 404 SER A CA 1
ATOM 3223 C C . SER A 1 404 ? 12.125 24.359 -10.242 1 78.75 404 SER A C 1
ATOM 3225 O O . SER A 1 404 ? 12.102 23.156 -9.938 1 78.75 404 SER A O 1
ATOM 3227 N N . LYS A 1 405 ? 13.227 24.922 -10.539 1 73.94 405 LYS A N 1
ATOM 3228 C CA . LYS A 1 405 ? 14.5 24.234 -10.641 1 73.94 405 LYS A CA 1
ATOM 3229 C C . LYS A 1 405 ? 15.32 24.391 -9.359 1 73.94 405 LYS A C 1
ATOM 3231 O O . LYS A 1 405 ? 16.297 23.672 -9.141 1 73.94 405 LYS A O 1
ATOM 3236 N N . THR A 1 406 ? 14.922 25.234 -8.461 1 76 406 THR A N 1
ATOM 3237 C CA . THR A 1 406 ? 15.758 25.578 -7.312 1 76 406 THR A CA 1
ATOM 3238 C C . THR A 1 406 ? 15.117 25.094 -6.016 1 76 406 THR A C 1
ATOM 3240 O O . THR A 1 406 ? 15.789 24.969 -4.992 1 76 406 THR A O 1
ATOM 3243 N N . ILE A 1 407 ? 13.883 24.891 -6.094 1 82.81 407 ILE A N 1
ATOM 3244 C CA . ILE A 1 407 ? 13.164 24.594 -4.855 1 82.81 407 ILE A CA 1
ATOM 3245 C C . ILE A 1 407 ? 13.102 23.094 -4.648 1 82.81 407 ILE A C 1
ATOM 3247 O O . ILE A 1 407 ? 12.648 22.359 -5.527 1 82.81 407 ILE A O 1
ATOM 3251 N N . LYS A 1 408 ? 13.602 22.672 -3.525 1 80.44 408 LYS A N 1
ATOM 3252 C CA . LYS A 1 408 ? 13.453 21.281 -3.102 1 80.44 408 LYS A CA 1
ATOM 3253 C C . LYS A 1 408 ? 12.086 21.047 -2.465 1 80.44 408 LYS A C 1
ATOM 3255 O O . LYS A 1 408 ? 11.664 21.812 -1.589 1 80.44 408 LYS A O 1
ATOM 3260 N N . ILE A 1 409 ? 11.461 20 -2.936 1 86 409 ILE A N 1
ATOM 3261 C CA . ILE A 1 409 ? 10.141 19.672 -2.402 1 86 409 ILE A CA 1
ATOM 3262 C C . ILE A 1 409 ? 10.258 18.5 -1.42 1 86 409 ILE A C 1
ATOM 3264 O O . ILE A 1 409 ? 10.781 17.453 -1.761 1 86 409 ILE A O 1
ATOM 3268 N N . ILE A 1 410 ? 9.797 18.766 -0.237 1 86.62 410 ILE A N 1
ATOM 3269 C CA . ILE A 1 410 ? 9.672 17.703 0.746 1 86.62 410 ILE A CA 1
ATOM 3270 C C . ILE A 1 410 ? 8.211 17.266 0.853 1 86.62 410 ILE A C 1
ATOM 3272 O O . ILE A 1 410 ? 7.352 18.047 1.247 1 86.62 410 ILE A O 1
ATOM 3276 N N . ARG A 1 411 ? 7.977 16.078 0.443 1 87.19 411 ARG A N 1
ATOM 3277 C CA . ARG A 1 411 ? 6.645 15.508 0.577 1 87.19 411 ARG A CA 1
ATOM 3278 C C . ARG A 1 411 ? 6.691 14.195 1.354 1 87.19 411 ARG A C 1
ATOM 3280 O O . ARG A 1 411 ? 7.262 13.203 0.881 1 87.19 411 ARG A O 1
ATOM 3287 N N . ALA A 1 412 ? 6.148 14.188 2.559 1 88.38 412 ALA A N 1
ATOM 3288 C CA . ALA A 1 412 ? 6.195 13.039 3.457 1 88.38 412 ALA A CA 1
ATOM 3289 C C . ALA A 1 412 ? 4.945 12.977 4.332 1 88.38 412 ALA A C 1
ATOM 3291 O O . ALA A 1 412 ? 4.328 14.008 4.621 1 88.38 412 ALA A O 1
ATOM 3292 N N . PRO A 1 413 ? 4.625 11.742 4.703 1 91.62 413 PRO A N 1
ATOM 3293 C CA . PRO A 1 413 ? 3.555 11.648 5.699 1 91.62 413 PRO A CA 1
ATOM 3294 C C . PRO A 1 413 ? 3.885 12.391 6.992 1 91.62 413 PRO A C 1
ATOM 3296 O O . PRO A 1 413 ? 5.031 12.367 7.445 1 91.62 413 PRO A O 1
ATOM 3299 N N . ASP A 1 414 ? 2.939 13.062 7.496 1 94.06 414 ASP A N 1
ATOM 3300 C CA . ASP A 1 414 ? 3.092 13.719 8.789 1 94.06 414 ASP A CA 1
ATOM 3301 C C . ASP A 1 414 ? 2.053 13.219 9.789 1 94.06 414 ASP A C 1
ATOM 3303 O O . ASP A 1 414 ? 0.875 13.57 9.695 1 94.06 414 ASP A O 1
ATOM 3307 N N . PRO A 1 415 ? 2.512 12.469 10.742 1 94.56 415 PRO A N 1
ATOM 3308 C CA . PRO A 1 415 ? 1.56 11.836 11.664 1 94.56 415 PRO A CA 1
ATOM 3309 C C . PRO A 1 415 ? 0.899 12.844 12.602 1 94.56 415 PRO A C 1
ATOM 3311 O O . PRO A 1 415 ? 0.038 12.469 13.406 1 94.56 415 PRO A O 1
ATOM 3314 N N . SER A 1 416 ? 1.256 14.094 12.492 1 96.19 416 SER A N 1
ATOM 3315 C CA . SER A 1 416 ? 0.68 15.102 13.375 1 96.19 416 SER A CA 1
ATOM 3316 C C . SER A 1 416 ? -0.277 16.016 12.617 1 96.19 416 SER A C 1
ATOM 3318 O O . SER A 1 416 ? -0.723 17.031 13.148 1 96.19 416 SER A O 1
ATOM 3320 N N . LEU A 1 417 ? -0.542 15.719 11.414 1 96.62 417 LEU A N 1
ATOM 3321 C CA . LEU A 1 417 ? -1.472 16.484 10.594 1 96.62 417 LEU A CA 1
ATOM 3322 C C . LEU A 1 417 ? -2.645 15.625 10.141 1 96.62 417 LEU A C 1
ATOM 3324 O O . LEU A 1 417 ? -2.447 14.562 9.555 1 96.62 417 LEU A O 1
ATOM 3328 N N . PHE A 1 418 ? -3.871 16.172 10.391 1 96.62 418 PHE A N 1
ATOM 3329 C CA . PHE A 1 418 ? -5.051 15.352 10.156 1 96.62 418 PHE A CA 1
ATOM 3330 C C . PHE A 1 418 ? -6.086 16.109 9.328 1 96.62 418 PHE A C 1
ATOM 3332 O O . PHE A 1 418 ? -6.203 17.328 9.445 1 96.62 418 PHE A O 1
ATOM 3339 N N . LEU A 1 419 ? -6.727 15.336 8.5 1 94 419 LEU A N 1
ATOM 3340 C CA . LEU A 1 419 ? -7.957 15.781 7.859 1 94 419 LEU A CA 1
ATOM 3341 C C . LEU A 1 419 ? -9.164 15.055 8.445 1 94 419 LEU A C 1
ATOM 3343 O O . LEU A 1 419 ? -9.219 13.82 8.43 1 94 419 LEU A O 1
ATOM 3347 N N . VAL A 1 420 ? -10.047 15.844 8.914 1 93.69 420 VAL A N 1
ATOM 3348 C CA . VAL A 1 420 ? -11.234 15.258 9.531 1 93.69 420 VAL A CA 1
ATOM 3349 C C . VAL A 1 420 ? -12.289 14.984 8.461 1 93.69 420 VAL A C 1
ATOM 3351 O O . VAL A 1 420 ? -12.453 15.773 7.531 1 93.69 420 VAL A O 1
ATOM 3354 N N . TYR A 1 421 ? -13 13.875 8.664 1 92.44 421 TYR A N 1
ATOM 3355 C CA . TYR A 1 421 ? -14 13.453 7.691 1 92.44 421 TYR A CA 1
ATOM 3356 C C . TYR A 1 421 ? -15.109 14.492 7.555 1 92.44 421 TYR A C 1
ATOM 3358 O O . TYR A 1 421 ? -15.586 15.031 8.555 1 92.44 421 TYR A O 1
ATOM 3366 N N . GLN A 1 422 ? -15.391 14.688 6.305 1 84.81 422 GLN A N 1
ATOM 3367 C CA . GLN A 1 422 ? -16.547 15.523 5.973 1 84.81 422 GLN A CA 1
ATOM 3368 C C . GLN A 1 422 ? -17.406 14.867 4.902 1 84.81 422 GLN A C 1
ATOM 3370 O O . GLN A 1 422 ? -16.891 14.367 3.898 1 84.81 422 GLN A O 1
ATOM 3375 N N . ASP A 1 423 ? -18.641 14.891 5.215 1 81.5 423 ASP A N 1
ATOM 3376 C CA . ASP A 1 423 ? -19.547 14.367 4.199 1 81.5 423 ASP A CA 1
ATOM 3377 C C . ASP A 1 423 ? -19.609 15.297 2.988 1 81.5 423 ASP A C 1
ATOM 3379 O O . ASP A 1 423 ? -19.812 16.5 3.139 1 81.5 423 ASP A O 1
ATOM 3383 N N . THR A 1 424 ? -19.25 14.812 1.916 1 76.62 424 THR A N 1
ATOM 3384 C CA . THR A 1 424 ? -19.25 15.609 0.691 1 76.62 424 THR A CA 1
ATOM 3385 C C . THR A 1 424 ? -20.453 15.266 -0.171 1 76.62 424 THR A C 1
ATOM 3387 O O . THR A 1 424 ? -20.812 14.094 -0.329 1 76.62 424 THR A O 1
ATOM 3390 N N . ASN A 1 425 ? -21.141 16.344 -0.543 1 74.38 425 ASN A N 1
ATOM 3391 C CA . ASN A 1 425 ? -22.219 16.172 -1.504 1 74.38 425 ASN A CA 1
ATOM 3392 C C . ASN A 1 425 ? -21.734 16.391 -2.936 1 74.38 425 ASN A C 1
ATOM 3394 O O . ASN A 1 425 ? -21.219 17.453 -3.266 1 74.38 425 ASN A O 1
ATOM 3398 N N . CYS A 1 426 ? -21.797 15.297 -3.594 1 74.31 426 CYS A N 1
ATOM 3399 C CA . CYS A 1 426 ? -21.344 15.383 -4.977 1 74.31 426 CYS A CA 1
ATOM 3400 C C . CYS A 1 426 ? -22.484 15.789 -5.902 1 74.31 426 CYS A C 1
ATOM 3402 O O . CYS A 1 426 ? -23.516 15.117 -5.949 1 74.31 426 CYS A O 1
ATOM 3404 N N . THR A 1 427 ? -22.375 17.062 -6.449 1 63.56 427 THR A N 1
ATOM 3405 C CA . THR A 1 427 ? -23.406 17.531 -7.375 1 63.56 427 THR A CA 1
ATOM 3406 C C . THR A 1 427 ? -22.922 17.422 -8.82 1 63.56 427 THR A C 1
ATOM 3408 O O . THR A 1 427 ? -21.719 17.453 -9.078 1 63.56 427 THR A O 1
ATOM 3411 N N . LEU A 1 428 ? -23.844 17.172 -9.719 1 56.12 428 LEU A N 1
ATOM 3412 C CA . LEU A 1 428 ? -23.562 17 -11.141 1 56.12 428 LEU A CA 1
ATOM 3413 C C . LEU A 1 428 ? -23.047 18.297 -11.766 1 56.12 428 LEU A C 1
ATOM 3415 O O . LEU A 1 428 ? -22.453 18.281 -12.844 1 56.12 428 LEU A O 1
ATOM 3419 N N . LYS A 1 429 ? -23.359 19.359 -11.391 1 51.66 429 LYS A N 1
ATOM 3420 C CA . LYS A 1 429 ? -23 20.625 -12.016 1 51.66 429 LYS A CA 1
ATOM 3421 C C . LYS A 1 429 ? -21.5 20.734 -12.227 1 51.66 429 LYS A C 1
ATOM 3423 O O . LYS A 1 429 ? -21.031 21.375 -13.172 1 51.66 429 LYS A O 1
ATOM 3428 N N . GLU A 1 430 ? -20.781 20.312 -11.484 1 50.06 430 GLU A N 1
ATOM 3429 C CA . GLU A 1 430 ? -19.344 20.344 -11.711 1 50.06 430 GLU A CA 1
ATOM 3430 C C . GLU A 1 430 ? -18.859 19.062 -12.367 1 50.06 430 GLU A C 1
ATOM 3432 O O . GLU A 1 430 ? -18.469 18.109 -11.68 1 50.06 430 GLU A O 1
ATOM 3437 N N . ARG A 1 431 ? -19.266 18.844 -13.68 1 46.22 431 ARG A N 1
ATOM 3438 C CA . ARG A 1 431 ? -19.172 17.656 -14.531 1 46.22 431 ARG A CA 1
ATOM 3439 C C . ARG A 1 431 ? -17.859 16.906 -14.273 1 46.22 431 ARG A C 1
ATOM 3441 O O . ARG A 1 431 ? -17.875 15.68 -14.125 1 46.22 431 ARG A O 1
ATOM 3448 N N . GLU A 1 432 ? -16.797 17.562 -14.695 1 48.91 432 GLU A N 1
ATOM 3449 C CA . GLU A 1 432 ? -15.5 16.922 -14.742 1 48.91 432 GLU A CA 1
ATOM 3450 C C . GLU A 1 432 ? -15.141 16.297 -13.398 1 48.91 432 GLU A C 1
ATOM 3452 O O . GLU A 1 432 ? -14.445 15.273 -13.344 1 48.91 432 GLU A O 1
ATOM 3457 N N . SER A 1 433 ? -16.031 16.703 -12.281 1 61.84 433 SER A N 1
ATOM 3458 C CA . SER A 1 433 ? -15.461 16.469 -10.953 1 61.84 433 SER A CA 1
ATOM 3459 C C . SER A 1 433 ? -16.344 15.531 -10.133 1 61.84 433 SER A C 1
ATOM 3461 O O . SER A 1 433 ? -15.992 15.164 -9.008 1 61.84 433 SER A O 1
ATOM 3463 N N . TYR A 1 434 ? -17.438 15.07 -10.93 1 65.12 434 TYR A N 1
ATOM 3464 C CA . TYR A 1 434 ? -18.359 14.289 -10.109 1 65.12 434 TYR A CA 1
ATOM 3465 C C . TYR A 1 434 ? -17.766 12.922 -9.781 1 65.12 434 TYR A C 1
ATOM 3467 O O . TYR A 1 434 ? -17.797 12.484 -8.625 1 65.12 434 TYR A O 1
ATOM 3475 N N . SER A 1 435 ? -17.312 12.297 -10.812 1 68.62 435 SER A N 1
ATOM 3476 C CA . SER A 1 435 ? -16.734 10.977 -10.602 1 68.62 435 SER A CA 1
ATOM 3477 C C . SER A 1 435 ? -15.609 11.031 -9.578 1 68.62 435 SER A C 1
ATOM 3479 O O . SER A 1 435 ? -15.484 10.141 -8.727 1 68.62 435 SER A O 1
ATOM 3481 N N . ASP A 1 436 ? -14.867 12.016 -9.688 1 72.94 436 ASP A N 1
ATOM 3482 C CA . ASP A 1 436 ? -13.773 12.172 -8.734 1 72.94 436 ASP A CA 1
ATOM 3483 C C . ASP A 1 436 ? -14.297 12.43 -7.328 1 72.94 436 ASP A C 1
ATOM 3485 O O . ASP A 1 436 ? -13.742 11.93 -6.348 1 72.94 436 ASP A O 1
ATOM 3489 N N . CYS A 1 437 ? -15.359 13.148 -7.41 1 76.69 437 CYS A N 1
ATOM 3490 C CA . CYS A 1 437 ? -15.984 13.438 -6.125 1 76.69 437 CYS A CA 1
ATOM 3491 C C . CYS A 1 437 ? -16.516 12.172 -5.477 1 76.69 437 CYS A C 1
ATOM 3493 O O . CYS A 1 437 ? -16.297 11.93 -4.289 1 76.69 437 CYS A O 1
ATOM 3495 N N . VAL A 1 438 ? -17.172 11.398 -6.23 1 76.69 438 VAL A N 1
ATOM 3496 C CA . VAL A 1 438 ? -17.766 10.164 -5.711 1 76.69 438 VAL A CA 1
ATOM 3497 C C . VAL A 1 438 ? -16.656 9.203 -5.297 1 76.69 438 VAL A C 1
ATOM 3499 O O . VAL A 1 438 ? -16.75 8.539 -4.262 1 76.69 438 VAL A O 1
ATOM 3502 N N . ARG A 1 439 ? -15.68 9.156 -6.102 1 77.69 439 ARG A N 1
ATOM 3503 C CA . ARG A 1 439 ? -14.547 8.297 -5.785 1 77.69 439 ARG A CA 1
ATOM 3504 C C . ARG A 1 439 ? -13.906 8.695 -4.461 1 77.69 439 ARG A C 1
ATOM 3506 O O . ARG A 1 439 ? -13.586 7.844 -3.633 1 77.69 439 ARG A O 1
ATOM 3513 N N . GLU A 1 440 ? -13.766 9.914 -4.336 1 82.06 440 GLU A N 1
ATOM 3514 C CA . GLU A 1 440 ? -13.172 10.414 -3.1 1 82.06 440 GLU A CA 1
ATOM 3515 C C . GLU A 1 440 ? -14.07 10.117 -1.901 1 82.06 440 GLU A C 1
ATOM 3517 O O . GLU A 1 440 ? -13.586 9.773 -0.824 1 82.06 440 GLU A O 1
ATOM 3522 N N . ARG A 1 441 ? -15.312 10.336 -2.164 1 84.81 441 ARG A N 1
ATOM 3523 C CA . ARG A 1 441 ? -16.266 10.023 -1.11 1 84.81 441 ARG A CA 1
ATOM 3524 C C . ARG A 1 441 ? -16.203 8.547 -0.719 1 84.81 441 ARG A C 1
ATOM 3526 O O . ARG A 1 441 ? -16.234 8.219 0.468 1 84.81 441 ARG A O 1
ATOM 3533 N N . ALA A 1 442 ? -16.094 7.75 -1.693 1 85.75 442 ALA A N 1
ATOM 3534 C CA . ALA A 1 442 ? -16.016 6.312 -1.458 1 85.75 442 ALA A CA 1
ATOM 3535 C C . ALA A 1 442 ? -14.734 5.961 -0.694 1 85.75 442 ALA A C 1
ATOM 3537 O O . ALA A 1 442 ? -14.766 5.145 0.23 1 85.75 442 ALA A O 1
ATOM 3538 N N . LEU A 1 443 ? -13.703 6.602 -1.007 1 85.88 443 LEU A N 1
ATOM 3539 C CA . LEU A 1 443 ? -12.406 6.344 -0.38 1 85.88 443 LEU A CA 1
ATOM 3540 C C . LEU A 1 443 ? -12.406 6.805 1.072 1 85.88 443 LEU A C 1
ATOM 3542 O O . LEU A 1 443 ? -11.742 6.203 1.92 1 85.88 443 LEU A O 1
ATOM 3546 N N . ASN A 1 444 ? -13.195 7.754 1.328 1 89.88 444 ASN A N 1
ATOM 3547 C CA . ASN A 1 444 ? -13.188 8.359 2.656 1 89.88 444 ASN A CA 1
ATOM 3548 C C . ASN A 1 444 ? -14.125 7.629 3.611 1 89.88 444 ASN A C 1
ATOM 3550 O O . ASN A 1 444 ? -14.117 7.891 4.816 1 89.88 444 ASN A O 1
ATOM 3554 N N . LEU A 1 445 ? -14.82 6.672 3.133 1 91.06 445 LEU A N 1
ATOM 3555 C CA . LEU A 1 445 ? -15.828 6.023 3.959 1 91.06 445 LEU A CA 1
ATOM 3556 C C . LEU A 1 445 ? -15.18 5.094 4.98 1 91.06 445 LEU A C 1
ATOM 3558 O O . LEU A 1 445 ? -15.648 4.996 6.117 1 91.06 445 LEU A O 1
ATOM 3562 N N . GLY A 1 446 ? -14.219 4.422 4.578 1 91.56 446 GLY A N 1
ATOM 3563 C CA . GLY A 1 446 ? -13.57 3.461 5.457 1 91.56 446 GLY A CA 1
ATOM 3564 C C . GLY A 1 446 ? -12.469 2.678 4.773 1 91.56 446 GLY A C 1
ATOM 3565 O O . GLY A 1 446 ? -12.25 2.822 3.568 1 91.56 446 GLY A O 1
ATOM 3566 N N . SER A 1 447 ? -11.812 1.927 5.609 1 89.25 447 SER A N 1
ATOM 3567 C CA . SER A 1 447 ? -10.781 1.038 5.07 1 89.25 447 SER A CA 1
ATOM 3568 C C . SER A 1 447 ? -11.406 -0.109 4.281 1 89.25 447 SER A C 1
ATOM 3570 O O . SER A 1 447 ? -12.617 -0.341 4.363 1 89.25 447 SER A O 1
ATOM 3572 N N . GLN A 1 448 ? -10.578 -0.735 3.547 1 87.19 448 GLN A N 1
ATOM 3573 C CA . GLN A 1 448 ? -11.078 -1.859 2.762 1 87.19 448 GLN A CA 1
ATOM 3574 C C . GLN A 1 448 ? -11.766 -2.889 3.652 1 87.19 448 GLN A C 1
ATOM 3576 O O . GLN A 1 448 ? -12.859 -3.365 3.33 1 87.19 448 GLN A O 1
ATOM 3581 N N . VAL A 1 449 ? -11.156 -3.215 4.719 1 84.5 449 VAL A N 1
ATOM 3582 C CA . VAL A 1 449 ? -11.68 -4.223 5.637 1 84.5 449 VAL A CA 1
ATOM 3583 C C . VAL A 1 449 ? -13 -3.734 6.23 1 84.5 449 VAL A C 1
ATOM 3585 O O . VAL A 1 449 ? -13.977 -4.488 6.297 1 84.5 449 VAL A O 1
ATOM 3588 N N . THR A 1 450 ? -13.039 -2.498 6.66 1 86.88 450 THR A N 1
ATOM 3589 C CA . THR A 1 450 ? -14.242 -1.941 7.27 1 86.88 450 THR A CA 1
ATOM 3590 C C . THR A 1 450 ? -15.383 -1.885 6.262 1 86.88 450 THR A C 1
ATOM 3592 O O . THR A 1 450 ? -16.531 -2.193 6.598 1 86.88 450 THR A O 1
ATOM 3595 N N . LEU A 1 451 ? -15.055 -1.508 5.129 1 89.38 451 LEU A N 1
ATOM 3596 C CA . LEU A 1 451 ? -16.062 -1.426 4.082 1 89.38 451 LEU A CA 1
ATOM 3597 C C . LEU A 1 451 ? -16.562 -2.814 3.695 1 89.38 451 LEU A C 1
ATOM 3599 O O . LEU A 1 451 ? -17.766 -3.016 3.49 1 89.38 451 LEU A O 1
ATOM 3603 N N . GLY A 1 452 ? -15.609 -3.701 3.568 1 86.75 452 GLY A N 1
ATOM 3604 C CA . GLY A 1 452 ? -15.992 -5.074 3.279 1 86.75 452 GLY A CA 1
ATOM 3605 C C . GLY A 1 452 ? -16.891 -5.676 4.34 1 86.75 452 GLY A C 1
ATOM 3606 O O . GLY A 1 452 ? -17.906 -6.312 4.02 1 86.75 452 GLY A O 1
ATOM 3607 N N . MET A 1 453 ? -16.547 -5.457 5.523 1 83.62 453 MET A N 1
ATOM 3608 C CA . MET A 1 453 ? -17.344 -5.961 6.633 1 83.62 453 MET A CA 1
ATOM 3609 C C . MET A 1 453 ? -18.734 -5.309 6.645 1 83.62 453 MET A C 1
ATOM 3611 O O . MET A 1 453 ? -19.734 -5.973 6.914 1 83.62 453 MET A O 1
ATOM 3615 N N . SER A 1 454 ? -18.734 -4.07 6.402 1 84.44 454 SER A N 1
ATOM 3616 C CA . SER A 1 454 ? -20 -3.355 6.352 1 84.44 454 SER A CA 1
ATOM 3617 C C . SER A 1 454 ? -20.891 -3.893 5.238 1 84.44 454 SER A C 1
ATOM 3619 O O . SER A 1 454 ? -22.094 -4.051 5.426 1 84.44 454 SER A O 1
ATOM 3621 N N . LEU A 1 455 ? -20.328 -4.152 4.168 1 85 455 LEU A N 1
ATOM 3622 C CA . LEU A 1 455 ? -21.078 -4.676 3.037 1 85 455 LEU A CA 1
ATOM 3623 C C . LEU A 1 455 ? -21.578 -6.09 3.322 1 85 455 LEU A C 1
ATOM 3625 O O . LEU A 1 455 ? -22.703 -6.445 2.947 1 85 455 LEU A O 1
ATOM 3629 N N . LEU A 1 456 ? -20.672 -6.887 3.93 1 81.44 456 LEU A N 1
ATOM 3630 C CA . LEU A 1 456 ? -21.078 -8.234 4.316 1 81.44 456 LEU A CA 1
ATOM 3631 C C . LEU A 1 456 ? -22.25 -8.188 5.293 1 81.44 456 LEU A C 1
ATOM 3633 O O . LEU A 1 456 ? -23.188 -8.984 5.188 1 81.44 456 LEU A O 1
ATOM 3637 N N . LYS A 1 457 ? -22.172 -7.23 6.176 1 76.38 457 LYS A N 1
ATOM 3638 C CA . LYS A 1 457 ? -23.25 -7.051 7.152 1 76.38 457 LYS A CA 1
ATOM 3639 C C . LYS A 1 457 ? -24.562 -6.672 6.465 1 76.38 457 LYS A C 1
ATOM 3641 O O . LYS A 1 457 ? -25.625 -7.195 6.809 1 76.38 457 LYS A O 1
ATOM 3646 N N . VAL A 1 458 ? -24.438 -5.785 5.559 1 73.25 458 VAL A N 1
ATOM 3647 C CA . VAL A 1 458 ? -25.625 -5.344 4.816 1 73.25 458 VAL A CA 1
ATOM 3648 C C . VAL A 1 458 ? -26.172 -6.504 3.99 1 73.25 458 VAL A C 1
ATOM 3650 O O . VAL A 1 458 ? -27.391 -6.719 3.949 1 73.25 458 VAL A O 1
ATOM 3653 N N . LYS A 1 459 ? -25.281 -7.234 3.375 1 65.69 459 LYS A N 1
ATOM 3654 C CA . LYS A 1 459 ? -25.703 -8.352 2.527 1 65.69 459 LYS A CA 1
ATOM 3655 C C . LYS A 1 459 ? -26.297 -9.484 3.361 1 65.69 459 LYS A C 1
ATOM 3657 O O . LYS A 1 459 ? -27.297 -10.078 2.98 1 65.69 459 LYS A O 1
ATOM 3662 N N . GLU A 1 460 ? -25.453 -9.742 4.34 1 61.38 460 GLU A N 1
ATOM 3663 C CA . GLU A 1 460 ? -25.938 -10.82 5.203 1 61.38 460 GLU A CA 1
ATOM 3664 C C . GLU A 1 460 ? -27.125 -10.375 6.031 1 61.38 460 GLU A C 1
ATOM 3666 O O . GLU A 1 460 ? -28.016 -11.172 6.332 1 61.38 460 GLU A O 1
ATOM 3671 N N . GLY A 1 461 ? -27 -9.07 6.469 1 51.56 461 GLY A N 1
ATOM 3672 C CA . GLY A 1 461 ? -28.156 -8.523 7.141 1 51.56 461 GLY A CA 1
ATOM 3673 C C . GLY A 1 461 ? -29.344 -8.305 6.207 1 51.56 461 GLY A C 1
ATOM 3674 O O . GLY A 1 461 ? -30.5 -8.492 6.602 1 51.56 461 GLY A O 1
ATOM 3675 N N . THR A 1 462 ? -29 -7.641 5.004 1 42.81 462 THR A N 1
ATOM 3676 C CA . THR A 1 462 ? -30.047 -7.559 3.984 1 42.81 462 THR A CA 1
ATOM 3677 C C . THR A 1 462 ? -30.5 -8.953 3.562 1 42.81 462 THR A C 1
ATOM 3679 O O . THR A 1 462 ? -31.641 -9.133 3.109 1 42.81 462 THR A O 1
ATOM 3682 N N . ASP A 1 463 ? -29.547 -9.805 3.4 1 36.09 463 ASP A N 1
ATOM 3683 C CA . ASP A 1 463 ? -30.016 -11.164 3.16 1 36.09 463 ASP A CA 1
ATOM 3684 C C . ASP A 1 463 ? -30.938 -11.633 4.281 1 36.09 463 ASP A C 1
ATOM 3686 O O . ASP A 1 463 ? -31.641 -12.633 4.137 1 36.09 463 ASP A O 1
ATOM 3690 N N . PHE A 1 464 ? -30.766 -11.062 5.324 1 30.92 464 PHE A N 1
ATOM 3691 C CA . PHE A 1 464 ? -31.906 -11.195 6.227 1 30.92 464 PHE A CA 1
ATOM 3692 C C . PHE A 1 464 ? -33.156 -10.531 5.633 1 30.92 464 PHE A C 1
ATOM 3694 O O . PHE A 1 464 ? -34.25 -11.062 5.75 1 30.92 464 PHE A O 1
ATOM 3701 N N . GLU A 1 465 ? -33 -9.328 5 1 33.06 465 GLU A N 1
ATOM 3702 C CA . GLU A 1 465 ? -34.125 -8.828 4.219 1 33.06 465 GLU A CA 1
ATOM 3703 C C . GLU A 1 465 ? -34.281 -9.602 2.916 1 33.06 465 GLU A C 1
ATOM 3705 O O . GLU A 1 465 ? -35.406 -9.828 2.455 1 33.06 465 GLU A O 1
ATOM 3710 N N . GLY A 1 466 ? -33.25 -10.031 2.23 1 33.28 466 GLY A N 1
ATOM 3711 C CA . GLY A 1 466 ? -33.5 -10.992 1.17 1 33.28 466 GLY A CA 1
ATOM 3712 C C . GLY A 1 466 ? -34.125 -12.281 1.672 1 33.28 466 GLY A C 1
ATOM 3713 O O . GLY A 1 466 ? -34.906 -12.922 0.959 1 33.28 466 GLY A O 1
ATOM 3714 N N . ILE A 1 467 ? -33.812 -12.75 2.764 1 31.23 467 ILE A N 1
ATOM 3715 C CA . ILE A 1 467 ? -34.75 -13.633 3.434 1 31.23 467 ILE A CA 1
ATOM 3716 C C . ILE A 1 467 ? -36.094 -12.906 3.637 1 31.23 467 ILE A C 1
ATOM 3718 O O . ILE A 1 467 ? -37.156 -13.461 3.379 1 31.23 467 ILE A O 1
ATOM 3722 N N . LEU A 1 468 ? -35.969 -11.641 3.969 1 29.88 468 LEU A N 1
ATOM 3723 C CA . LEU A 1 468 ? -37.219 -10.891 4.066 1 29.88 468 LEU A CA 1
ATOM 3724 C C . LEU A 1 468 ? -37.688 -10.438 2.689 1 29.88 468 LEU A C 1
ATOM 3726 O O . LEU A 1 468 ? -38.906 -10.453 2.4 1 29.88 468 LEU A O 1
ATOM 3730 N N . SER A 1 469 ? -36.875 -9.961 1.802 1 32.19 469 SER A N 1
ATOM 3731 C CA . SER A 1 469 ? -37.375 -9.531 0.505 1 32.19 469 SER A CA 1
ATOM 3732 C C . SER A 1 469 ? -37.844 -10.719 -0.332 1 32.19 469 SER A C 1
ATOM 3734 O O . SER A 1 469 ? -38.812 -10.609 -1.076 1 32.19 469 SER A O 1
ATOM 3736 N N . LYS A 1 470 ? -37.188 -11.773 -0.553 1 33.06 470 LYS A N 1
ATOM 3737 C CA . LYS A 1 470 ? -37.938 -12.898 -1.085 1 33.06 470 LYS A CA 1
ATOM 3738 C C . LYS A 1 470 ? -39.281 -13.055 -0.348 1 33.06 470 LYS A C 1
ATOM 3740 O O . LYS A 1 470 ? -40.281 -13.398 -0.955 1 33.06 470 LYS A O 1
ATOM 3745 N N . ARG A 1 471 ? -39.281 -12.727 0.838 1 32.25 471 ARG A N 1
ATOM 3746 C CA . ARG A 1 471 ? -40.562 -12.617 1.53 1 32.25 471 ARG A CA 1
ATOM 3747 C C . ARG A 1 471 ? -41.25 -11.305 1.18 1 32.25 471 ARG A C 1
ATOM 3749 O O . ARG A 1 471 ? -42.5 -11.242 1.143 1 32.25 471 ARG A O 1
ATOM 3756 N N . PHE A 1 472 ? -40.469 -10.305 0.827 1 34.5 472 PHE A N 1
ATOM 3757 C CA . PHE A 1 472 ? -41.125 -9.055 0.453 1 34.5 472 PHE A CA 1
ATOM 3758 C C . PHE A 1 472 ? -41.656 -9.117 -0.977 1 34.5 472 PHE A C 1
ATOM 3760 O O . PHE A 1 472 ? -42.375 -8.227 -1.418 1 34.5 472 PHE A O 1
ATOM 3767 N N . GLN A 1 473 ? -41.062 -9.82 -1.856 1 34.31 473 GLN A N 1
ATOM 3768 C CA . GLN A 1 473 ? -41.844 -9.953 -3.076 1 34.31 473 GLN A CA 1
ATOM 3769 C C . GLN A 1 473 ? -43.344 -10.023 -2.758 1 34.31 473 GLN A C 1
ATOM 3771 O O . GLN A 1 473 ? -44.156 -9.523 -3.521 1 34.31 473 GLN A O 1
ATOM 3776 N N . TYR A 1 474 ? -43.562 -10.617 -1.635 1 35.47 474 TYR A N 1
ATOM 3777 C CA . TYR A 1 474 ? -44.938 -10.703 -1.172 1 35.47 474 TYR A CA 1
ATOM 3778 C C . TYR A 1 474 ? -45.406 -9.367 -0.595 1 35.47 474 TYR A C 1
ATOM 3780 O O . TYR A 1 474 ? -46.562 -9.211 -0.247 1 35.47 474 TYR A O 1
ATOM 3788 N N . PHE A 1 475 ? -44.438 -8.516 -0.541 1 40.94 475 PHE A N 1
ATOM 3789 C CA . PHE A 1 475 ? -44.75 -7.211 0.019 1 40.94 475 PHE A CA 1
ATOM 3790 C C . PHE A 1 475 ? -45.594 -6.395 -0.958 1 40.94 475 PHE A C 1
ATOM 3792 O O . PHE A 1 475 ? -46.469 -5.621 -0.544 1 40.94 475 PHE A O 1
ATOM 3799 N N . SER A 1 476 ? -45.094 -6.434 -2.154 1 42.56 476 SER A N 1
ATOM 3800 C CA . SER A 1 476 ? -46 -5.809 -3.111 1 42.56 476 SER A CA 1
ATOM 3801 C C . SER A 1 476 ? -47.438 -6.359 -2.977 1 42.56 476 SER A C 1
ATOM 3803 O O . SER A 1 476 ? -48.375 -5.742 -3.443 1 42.56 476 SER A O 1
ATOM 3805 N N . LEU A 1 477 ? -47.406 -7.539 -2.455 1 42.22 477 LEU A N 1
ATOM 3806 C CA . LEU A 1 477 ? -48.688 -8.203 -2.264 1 42.22 477 LEU A CA 1
ATOM 3807 C C . LEU A 1 477 ? -49.375 -7.688 -1.014 1 42.22 477 LEU A C 1
ATOM 3809 O O . LEU A 1 477 ? -50.562 -7.941 -0.812 1 42.22 477 LEU A O 1
ATOM 3813 N N . ILE A 1 478 ? -48.562 -6.973 -0.224 1 50.16 478 ILE A N 1
ATOM 3814 C CA . ILE A 1 478 ? -49.094 -6.535 1.062 1 50.16 478 ILE A CA 1
ATOM 3815 C C . ILE A 1 478 ? -50.156 -5.484 0.843 1 50.16 478 ILE A C 1
ATOM 3817 O O . ILE A 1 478 ? -51.25 -5.574 1.42 1 50.16 478 ILE A O 1
ATOM 3821 N N . PRO A 1 479 ? -49.844 -4.43 0.056 1 53.91 479 PRO A N 1
ATOM 3822 C CA . PRO A 1 479 ? -50.969 -3.547 -0.182 1 53.91 479 PRO A CA 1
ATOM 3823 C C . PRO A 1 479 ? -52.156 -4.281 -0.795 1 53.91 479 PRO A C 1
ATOM 3825 O O . PRO A 1 479 ? -53.312 -3.996 -0.449 1 53.91 479 PRO A O 1
ATOM 3828 N N . LEU A 1 480 ? -51.781 -5.207 -1.664 1 54.59 480 LEU A N 1
ATOM 3829 C CA . LEU A 1 480 ? -52.812 -6.031 -2.26 1 54.59 480 LEU A CA 1
ATOM 3830 C C . LEU A 1 480 ? -53.5 -6.914 -1.206 1 54.59 480 LEU A C 1
ATOM 3832 O O . LEU A 1 480 ? -54.719 -7.078 -1.209 1 54.59 480 LEU A O 1
ATOM 3836 N N . LEU A 1 481 ? -52.656 -7.32 -0.301 1 58.03 481 LEU A N 1
ATOM 3837 C CA . LEU A 1 481 ? -53.188 -8.117 0.795 1 58.03 481 LEU A CA 1
ATOM 3838 C C . LEU A 1 481 ? -53.969 -7.25 1.779 1 58.03 481 LEU A C 1
ATOM 3840 O O . LEU A 1 481 ? -55.031 -7.645 2.266 1 58.03 481 LEU A O 1
ATOM 3844 N N . ALA A 1 482 ? -53.438 -6.082 1.995 1 60.38 482 ALA A N 1
ATOM 3845 C CA . ALA A 1 482 ? -54.156 -5.137 2.84 1 60.38 482 ALA A CA 1
ATOM 3846 C C . ALA A 1 482 ? -55.5 -4.742 2.205 1 60.38 482 ALA A C 1
ATOM 3848 O O . ALA A 1 482 ? -56.531 -4.676 2.889 1 60.38 482 ALA A O 1
ATOM 3849 N N . PHE A 1 483 ? -55.375 -4.535 0.908 1 64.62 483 PHE A N 1
ATOM 3850 C CA . PHE A 1 483 ? -56.594 -4.25 0.158 1 64.62 483 PHE A CA 1
ATOM 3851 C C . PHE A 1 483 ? -57.562 -5.445 0.187 1 64.62 483 PHE A C 1
ATOM 3853 O O . PHE A 1 483 ? -58.75 -5.285 0.382 1 64.62 483 PHE A O 1
ATOM 3860 N N . ALA A 1 484 ? -56.938 -6.641 0.084 1 63.81 484 ALA A N 1
ATOM 3861 C CA . ALA A 1 484 ? -57.75 -7.859 0.119 1 63.81 484 ALA A CA 1
ATOM 3862 C C . ALA A 1 484 ? -58.375 -8.07 1.501 1 63.81 484 ALA A C 1
ATOM 3864 O O . ALA A 1 484 ? -59.531 -8.438 1.618 1 63.81 484 ALA A O 1
ATOM 3865 N N . VAL A 1 485 ? -57.562 -7.664 2.484 1 67.19 485 VAL A N 1
ATOM 3866 C CA . VAL A 1 485 ? -58.062 -7.797 3.85 1 67.19 485 VAL A CA 1
ATOM 3867 C C . VAL A 1 485 ? -59.156 -6.75 4.109 1 67.19 485 VAL A C 1
ATOM 3869 O O . VAL A 1 485 ? -60.188 -7.055 4.699 1 67.19 485 VAL A O 1
ATOM 3872 N N . ALA A 1 486 ? -58.938 -5.566 3.633 1 69.12 486 ALA A N 1
ATOM 3873 C CA . ALA A 1 486 ? -59.938 -4.516 3.773 1 69.12 486 ALA A CA 1
ATOM 3874 C C . ALA A 1 486 ? -61.25 -4.887 3.039 1 69.12 486 ALA A C 1
ATOM 3876 O O . ALA A 1 486 ? -62.344 -4.676 3.557 1 69.12 486 ALA A O 1
ATOM 3877 N N . LEU A 1 487 ? -61.062 -5.484 1.857 1 69.5 487 LEU A N 1
ATOM 3878 C CA . LEU A 1 487 ? -62.188 -5.926 1.077 1 69.5 487 LEU A CA 1
ATOM 3879 C C . LEU A 1 487 ? -62.938 -7.062 1.785 1 69.5 487 LEU A C 1
ATOM 3881 O O . LEU A 1 487 ? -64.188 -7.082 1.825 1 69.5 487 LEU A O 1
ATOM 3885 N N . LEU A 1 488 ? -62.094 -7.906 2.381 1 69.25 488 LEU A N 1
ATOM 3886 C CA . LEU A 1 488 ? -62.688 -9.031 3.088 1 69.25 488 LEU A CA 1
ATOM 3887 C C . LEU A 1 488 ? -63.406 -8.57 4.355 1 69.25 488 LEU A C 1
ATOM 3889 O O . LEU A 1 488 ? -64.5 -9.047 4.668 1 69.25 488 LEU A O 1
ATOM 3893 N N . LEU A 1 489 ? -62.781 -7.551 4.949 1 70.69 489 LEU A N 1
ATOM 3894 C CA . LEU A 1 489 ? -63.438 -6.984 6.129 1 70.69 489 LEU A CA 1
ATOM 3895 C C . LEU A 1 489 ? -64.75 -6.254 5.75 1 70.69 489 LEU A C 1
ATOM 3897 O O . LEU A 1 489 ? -65.75 -6.352 6.457 1 70.69 489 LEU A O 1
ATOM 3901 N N . GLY A 1 490 ? -64.688 -5.59 4.66 1 70.19 490 GLY A N 1
ATOM 3902 C CA . GLY A 1 490 ? -65.875 -4.941 4.148 1 70.19 490 GLY A CA 1
ATOM 3903 C C . GLY A 1 490 ? -66.938 -5.918 3.801 1 70.19 490 GLY A C 1
ATOM 3904 O O . GLY A 1 490 ? -68.125 -5.691 4.141 1 70.19 490 GLY A O 1
ATOM 3905 N N . CYS A 1 491 ? -66.562 -7.051 3.178 1 68.94 491 CYS A N 1
ATOM 3906 C CA . CYS A 1 491 ? -67.562 -8.078 2.805 1 68.94 491 CYS A CA 1
ATOM 3907 C C . CYS A 1 491 ? -68.125 -8.742 4.043 1 68.94 491 CYS A C 1
ATOM 3909 O O . CYS A 1 491 ? -69.312 -8.992 4.102 1 68.94 491 CYS A O 1
ATOM 3911 N N . ASN A 1 492 ? -67.25 -8.883 4.996 1 70 492 ASN A N 1
ATOM 3912 C CA . ASN A 1 492 ? -67.75 -9.477 6.238 1 70 492 ASN A CA 1
ATOM 3913 C C . ASN A 1 492 ? -68.688 -8.531 6.973 1 70 492 ASN A C 1
ATOM 3915 O O . ASN A 1 492 ? -69.688 -8.969 7.516 1 70 492 ASN A O 1
ATOM 3919 N N . CYS A 1 493 ? -68.375 -7.301 6.902 1 68.12 493 CYS A N 1
ATOM 3920 C CA . CYS A 1 493 ? -69.25 -6.316 7.531 1 68.12 493 CYS A CA 1
ATOM 3921 C C . CYS A 1 493 ? -70.625 -6.242 6.809 1 68.12 493 CYS A C 1
ATOM 3923 O O . CYS A 1 493 ? -71.625 -6.152 7.449 1 68.12 493 CYS A O 1
ATOM 3925 N N . ALA A 1 494 ? -70.625 -6.371 5.488 1 71.31 494 ALA A N 1
ATOM 3926 C CA . ALA A 1 494 ? -71.812 -6.363 4.703 1 71.31 494 ALA A CA 1
ATOM 3927 C C . ALA A 1 494 ? -72.688 -7.613 4.977 1 71.31 494 ALA A C 1
ATOM 3929 O O . ALA A 1 494 ? -73.875 -7.535 5.125 1 71.31 494 ALA A O 1
ATOM 3930 N N . GLN A 1 495 ? -71.938 -8.711 5.125 1 72.25 495 GLN A N 1
ATOM 3931 C CA . GLN A 1 495 ? -72.688 -9.953 5.406 1 72.25 495 GLN A CA 1
ATOM 3932 C C . GLN A 1 495 ? -73.25 -9.938 6.805 1 72.25 495 GLN A C 1
ATOM 3934 O O . GLN A 1 495 ? -74.438 -10.375 6.996 1 72.25 495 GLN A O 1
ATOM 3939 N N . ASN A 1 496 ? -72.562 -9.297 7.68 1 71.44 496 ASN A N 1
ATOM 3940 C CA . ASN A 1 496 ? -73.125 -9.195 9.031 1 71.44 496 ASN A CA 1
ATOM 3941 C C . ASN A 1 496 ? -74.375 -8.281 9.086 1 71.44 496 ASN A C 1
ATOM 3943 O O . ASN A 1 496 ? -75.312 -8.57 9.797 1 71.44 496 ASN A O 1
ATOM 3947 N N . SER A 1 497 ? -74.312 -7.324 8.297 1 72.44 497 SER A N 1
ATOM 3948 C CA . SER A 1 497 ? -75.5 -6.434 8.234 1 72.44 497 SER A CA 1
ATOM 3949 C C . SER A 1 497 ? -76.688 -7.141 7.637 1 72.44 497 SER A C 1
ATOM 3951 O O . SER A 1 497 ? -77.812 -6.973 8.117 1 72.44 497 SER A O 1
ATOM 3953 N N . LEU A 1 498 ? -76.438 -8.023 6.703 1 70.56 498 LEU A N 1
ATOM 3954 C CA . LEU A 1 498 ? -77.562 -8.766 6.086 1 70.56 498 LEU A CA 1
ATOM 3955 C C . LEU A 1 498 ? -78.125 -9.805 7.047 1 70.56 498 LEU A C 1
ATOM 3957 O O . LEU A 1 498 ? -79.312 -9.977 7.133 1 70.56 498 LEU A O 1
ATOM 3961 N N . ILE A 1 499 ? -77.25 -10.391 7.766 1 72 499 ILE A N 1
ATOM 3962 C CA . ILE A 1 499 ? -77.688 -11.383 8.727 1 72 499 ILE A CA 1
ATOM 3963 C C . ILE A 1 499 ? -78.438 -10.695 9.852 1 72 499 ILE A C 1
ATOM 3965 O O . ILE A 1 499 ? -79.5 -11.195 10.281 1 72 499 ILE A O 1
ATOM 3969 N N . TYR A 1 500 ? -78.062 -9.508 10.195 1 70.25 500 TYR A N 1
ATOM 3970 C CA . TYR A 1 500 ? -78.75 -8.766 11.227 1 70.25 500 TYR A CA 1
ATOM 3971 C C . TYR A 1 500 ? -80.188 -8.367 10.758 1 70.25 500 TYR A C 1
ATOM 3973 O O . TYR A 1 500 ? -81.125 -8.484 11.516 1 70.25 500 TYR A O 1
ATOM 3981 N N . LYS A 1 501 ? -80.375 -8.07 9.516 1 72.19 501 LYS A N 1
ATOM 3982 C CA . LYS A 1 501 ? -81.688 -7.727 8.969 1 72.19 501 LYS A CA 1
ATOM 3983 C C . LYS A 1 501 ? -82.562 -8.953 8.922 1 72.19 501 LYS A C 1
ATOM 3985 O O . LYS A 1 501 ? -83.75 -8.859 9.242 1 72.19 501 LYS A O 1
ATOM 3990 N N . GLN A 1 502 ? -81.938 -10.047 8.594 1 71.5 502 GLN A N 1
ATOM 3991 C CA . GLN A 1 502 ? -82.75 -11.258 8.531 1 71.5 502 GLN A CA 1
ATOM 3992 C C . GLN A 1 502 ? -83.188 -11.719 9.93 1 71.5 502 GLN A C 1
ATOM 3994 O O . GLN A 1 502 ? -84.312 -12.156 10.141 1 71.5 502 GLN A O 1
ATOM 3999 N N . ALA A 1 503 ? -82.312 -11.492 10.852 1 71.44 503 ALA A N 1
ATOM 4000 C CA . ALA A 1 503 ? -82.688 -11.859 12.227 1 71.44 503 ALA A CA 1
ATOM 4001 C C . ALA A 1 503 ? -83.812 -10.961 12.766 1 71.44 503 ALA A C 1
ATOM 4003 O O . ALA A 1 503 ? -84.688 -11.438 13.453 1 71.44 503 ALA A O 1
ATOM 4004 N N . LYS A 1 504 ? -83.75 -9.773 12.383 1 71 504 LYS A N 1
ATOM 4005 C CA . LYS A 1 504 ? -84.875 -8.867 12.789 1 71 504 LYS A CA 1
ATOM 4006 C C . LYS A 1 504 ? -86.188 -9.266 12.172 1 71 504 LYS A C 1
ATOM 4008 O O . LYS A 1 504 ? -87.188 -9.234 12.836 1 71 504 LYS A O 1
ATOM 4013 N N . ALA A 1 505 ? -86.062 -9.742 10.969 1 71.69 505 ALA A N 1
ATOM 4014 C CA . ALA A 1 505 ? -87.312 -10.172 10.297 1 71.69 505 ALA A CA 1
ATOM 4015 C C . ALA A 1 505 ? -87.875 -11.445 10.93 1 71.69 505 ALA A C 1
ATOM 4017 O O . ALA A 1 505 ? -89.062 -11.57 11.133 1 71.69 505 ALA A O 1
ATOM 4018 N N . LEU A 1 506 ? -87 -12.266 11.352 1 72.31 506 LEU A N 1
ATOM 4019 C CA . LEU A 1 506 ? -87.438 -13.5 11.969 1 72.31 506 LEU A CA 1
ATOM 4020 C C . LEU A 1 506 ? -88 -13.234 13.352 1 72.31 506 LEU A C 1
ATOM 4022 O O . LEU A 1 506 ? -89 -13.828 13.742 1 72.31 506 LEU A O 1
ATOM 4026 N N . ARG A 1 507 ? -87.438 -12.32 13.992 1 72.69 507 ARG A N 1
ATOM 4027 C CA . ARG A 1 507 ? -88 -11.961 15.289 1 72.69 507 ARG A CA 1
ATOM 4028 C C . ARG A 1 507 ? -89.438 -11.367 15.133 1 72.69 507 ARG A C 1
ATOM 4030 O O . ARG A 1 507 ? -90.312 -11.672 15.922 1 72.69 507 ARG A O 1
ATOM 4037 N N . LYS A 1 508 ? -89.688 -10.656 14.094 1 73 508 LYS A N 1
ATOM 4038 C CA . LYS A 1 508 ? -91 -10.102 13.859 1 73 508 LYS A CA 1
ATOM 4039 C C . LYS A 1 508 ? -92 -11.203 13.531 1 73 508 LYS A C 1
ATOM 4041 O O . LYS A 1 508 ? -93.125 -11.18 14.016 1 73 508 LYS A O 1
ATOM 4046 N N . LEU A 1 509 ? -91.5 -12.148 12.875 1 71.38 509 LEU A N 1
ATOM 4047 C CA . LEU A 1 509 ? -92.438 -13.234 12.531 1 71.38 509 LEU A CA 1
ATOM 4048 C C . LEU A 1 509 ? -92.75 -14.07 13.766 1 71.38 509 LEU A C 1
ATOM 4050 O O . LEU A 1 509 ? -93.875 -14.492 13.945 1 71.38 509 LEU A O 1
ATOM 4054 N N . LYS A 1 510 ? -91.812 -14.188 14.586 1 71.19 510 LYS A N 1
ATOM 4055 C CA . LYS A 1 510 ? -92.125 -14.93 15.812 1 71.19 510 LYS A CA 1
ATOM 4056 C C . LYS A 1 510 ? -93.062 -14.18 16.703 1 71.19 510 LYS A C 1
ATOM 4058 O O . LYS A 1 510 ? -94 -14.781 17.297 1 71.19 510 LYS A O 1
ATOM 4063 N N . LEU A 1 511 ? -92.938 -12.93 16.703 1 74.38 511 LEU A N 1
ATOM 4064 C CA . LEU A 1 511 ? -93.875 -12.148 17.516 1 74.38 511 LEU A CA 1
ATOM 4065 C C . LEU A 1 511 ? -95.312 -12.195 16.922 1 74.38 511 LEU A C 1
ATOM 4067 O O . LEU A 1 511 ? -96.25 -12.289 17.656 1 74.38 511 LEU A O 1
ATOM 4071 N N . GLU A 1 512 ? -95.312 -12.188 15.641 1 73.56 512 GLU A N 1
ATOM 4072 C CA . GLU A 1 512 ? -96.625 -12.273 15.016 1 73.56 512 GLU A CA 1
ATOM 4073 C C . GLU A 1 512 ? -97.25 -13.648 15.211 1 73.56 512 GLU A C 1
ATOM 4075 O O . GLU A 1 512 ? -98.438 -13.766 15.469 1 73.56 512 GLU A O 1
ATOM 4080 N N . ALA A 1 513 ? -96.438 -14.594 15.25 1 71.31 513 ALA A N 1
ATOM 4081 C CA . ALA A 1 513 ? -96.938 -15.93 15.484 1 71.31 513 ALA A CA 1
ATOM 4082 C C . ALA A 1 513 ? -97.375 -16.094 16.938 1 71.31 513 ALA A C 1
ATOM 4084 O O . ALA A 1 513 ? -98.438 -16.688 17.219 1 71.31 513 ALA A O 1
ATOM 4085 N N . ALA A 1 514 ? -96.688 -15.516 17.75 1 73.06 514 ALA A N 1
ATOM 4086 C CA . ALA A 1 514 ? -97.062 -15.602 19.141 1 73.06 514 ALA A CA 1
ATOM 4087 C C . ALA A 1 514 ? -98.375 -14.828 19.391 1 73.06 514 ALA A C 1
ATOM 4089 O O . ALA A 1 514 ? -99.25 -15.273 20.156 1 73.06 514 ALA A O 1
ATOM 4090 N N . SER A 1 515 ? -98.5 -13.773 18.688 1 71.06 515 SER A N 1
ATOM 4091 C CA . SER A 1 515 ? -99.75 -13.016 18.859 1 71.06 515 SER A CA 1
ATOM 4092 C C . SER A 1 515 ? -100.938 -13.773 18.266 1 71.06 515 SER A C 1
ATOM 4094 O O . SER A 1 515 ? -102 -13.734 18.812 1 71.06 515 SER A O 1
ATOM 4096 N N . ARG A 1 516 ? -100.688 -14.547 17.281 1 72.06 516 ARG A N 1
ATOM 4097 C CA . ARG A 1 516 ? -101.812 -15.32 16.719 1 72.06 516 ARG A CA 1
ATOM 4098 C C . ARG A 1 516 ? -102.188 -16.5 17.625 1 72.06 516 ARG A C 1
ATOM 4100 O O . ARG A 1 516 ? -103.312 -16.797 17.812 1 72.06 516 ARG A O 1
ATOM 4107 N N . VAL A 1 517 ? -101.188 -17.016 18.188 1 68.94 517 VAL A N 1
ATOM 4108 C CA . VAL A 1 517 ? -101.5 -18.125 19.094 1 68.94 517 VAL A CA 1
ATOM 4109 C C . VAL A 1 517 ? -102.25 -17.578 20.312 1 68.94 517 VAL A C 1
ATOM 4111 O O . VAL A 1 517 ? -103.25 -18.156 20.766 1 68.94 517 VAL A O 1
ATOM 4114 N N . ALA A 1 518 ? -101.875 -16.453 20.781 1 71 518 ALA A N 1
ATOM 4115 C CA . ALA A 1 518 ? -102.625 -15.859 21.906 1 71 518 ALA A CA 1
ATOM 4116 C C . ALA A 1 518 ? -104 -15.438 21.5 1 71 518 ALA A C 1
ATOM 4118 O O . ALA A 1 518 ? -105 -15.633 22.266 1 71 518 ALA A O 1
ATOM 4119 N N . ALA A 1 519 ? -104.188 -15.008 20.344 1 70.38 519 ALA A N 1
ATOM 4120 C CA . ALA A 1 519 ? -105.562 -14.641 19.906 1 70.38 519 ALA A CA 1
ATOM 4121 C C . ALA A 1 519 ? -106.438 -15.875 19.703 1 70.38 519 ALA A C 1
ATOM 4123 O O . ALA A 1 519 ? -107.562 -15.875 20.047 1 70.38 519 ALA A O 1
ATOM 4124 N N . ASP A 1 520 ? -105.812 -16.859 19.281 1 67.62 520 ASP A N 1
ATOM 4125 C CA . ASP A 1 520 ? -106.625 -18.094 19.125 1 67.62 520 ASP A CA 1
ATOM 4126 C C . ASP A 1 520 ? -106.938 -18.703 20.484 1 67.62 520 ASP A C 1
ATOM 4128 O O . ASP A 1 520 ? -108.062 -19.234 20.656 1 67.62 520 ASP A O 1
ATOM 4132 N N . ALA A 1 521 ? -106.125 -18.547 21.453 1 64.81 521 ALA A N 1
ATOM 4133 C CA . ALA A 1 521 ? -106.5 -19.062 22.781 1 64.81 521 ALA A CA 1
ATOM 4134 C C . ALA A 1 521 ? -107.562 -18.25 23.422 1 64.81 521 ALA A C 1
ATOM 4136 O O . ALA A 1 521 ? -108.438 -18.781 24.172 1 64.81 521 ALA A O 1
ATOM 4137 N N . MET A 1 522 ? -107.625 -17.016 23.203 1 65.88 522 MET A N 1
ATOM 4138 C CA . MET A 1 522 ? -108.688 -16.219 23.797 1 65.88 522 MET A CA 1
ATOM 4139 C C . MET A 1 522 ? -110 -16.531 23.109 1 65.88 522 MET A C 1
ATOM 4141 O O . MET A 1 522 ? -111.062 -16.344 23.719 1 65.88 522 MET A O 1
ATOM 4145 N N . GLN A 1 523 ? -110 -16.781 21.875 1 59.22 523 GLN A N 1
ATOM 4146 C CA . GLN A 1 523 ? -111.312 -17.078 21.25 1 59.22 523 GLN A CA 1
ATOM 4147 C C . GLN A 1 523 ? -111.812 -18.484 21.625 1 59.22 523 GLN A C 1
ATOM 4149 O O . GLN A 1 523 ? -113 -18.781 21.547 1 59.22 523 GLN A O 1
ATOM 4154 N N . LYS A 1 524 ? -111 -19.266 22.188 1 45.88 524 LYS A N 1
ATOM 4155 C CA . LYS A 1 524 ? -111.625 -20.469 22.719 1 45.88 524 LYS A CA 1
ATOM 4156 C C . LYS A 1 524 ? -111.938 -20.312 24.203 1 45.88 524 LYS A C 1
ATOM 4158 O O . LYS A 1 524 ? -111.125 -19.734 24.969 1 45.88 524 LYS A O 1
ATOM 4163 N N . MET B 1 1 ? -23.375 -4.059 38.469 1 18.75 1 MET B N 1
ATOM 4164 C CA . MET B 1 1 ? -22.516 -2.963 38.031 1 18.75 1 MET B CA 1
ATOM 4165 C C . MET B 1 1 ? -21.5 -3.449 37 1 18.75 1 MET B C 1
ATOM 4167 O O . MET B 1 1 ? -20.562 -4.168 37.344 1 18.75 1 MET B O 1
ATOM 4171 N N . THR B 1 2 ? -21.891 -3.908 35.875 1 22.5 2 THR B N 1
ATOM 4172 C CA . THR B 1 2 ? -21.188 -4.781 34.938 1 22.5 2 THR B CA 1
ATOM 4173 C C . THR B 1 2 ? -19.984 -4.062 34.312 1 22.5 2 THR B C 1
ATOM 4175 O O . THR B 1 2 ? -20.141 -2.98 33.75 1 22.5 2 THR B O 1
ATOM 4178 N N . THR B 1 3 ? -18.812 -4.23 34.906 1 22.02 3 THR B N 1
ATOM 4179 C CA . THR B 1 3 ? -17.484 -3.639 34.781 1 22.02 3 THR B CA 1
ATOM 4180 C C . THR B 1 3 ? -17 -3.736 33.344 1 22.02 3 THR B C 1
ATOM 4182 O O . THR B 1 3 ? -16.891 -4.832 32.781 1 22.02 3 THR B O 1
ATOM 4185 N N . TYR B 1 4 ? -17.234 -2.699 32.531 1 23.62 4 TYR B N 1
ATOM 4186 C CA . TYR B 1 4 ? -16.969 -2.451 31.141 1 23.62 4 TYR B CA 1
ATOM 4187 C C . TYR B 1 4 ? -15.469 -2.469 30.859 1 23.62 4 TYR B C 1
ATOM 4189 O O . TYR B 1 4 ? -14.742 -1.568 31.281 1 23.62 4 TYR B O 1
ATOM 4197 N N . HIS B 1 5 ? -14.82 -3.645 30.922 1 26.7 5 HIS B N 1
ATOM 4198 C CA . HIS B 1 5 ? -13.391 -3.777 30.688 1 26.7 5 HIS B CA 1
ATOM 4199 C C . HIS B 1 5 ? -13.023 -3.359 29.266 1 26.7 5 HIS B C 1
ATOM 4201 O O . HIS B 1 5 ? -13.539 -3.924 28.297 1 26.7 5 HIS B O 1
ATOM 4207 N N . PRO B 1 6 ? -12.609 -2.152 29.047 1 29.72 6 PRO B N 1
ATOM 4208 C CA . PRO B 1 6 ? -12.25 -1.55 27.766 1 29.72 6 PRO B CA 1
ATOM 4209 C C . PRO B 1 6 ? -11.273 -2.404 26.969 1 29.72 6 PRO B C 1
ATOM 4211 O O . PRO B 1 6 ? -10.367 -3.018 27.547 1 29.72 6 PRO B O 1
ATOM 4214 N N . CYS B 1 7 ? -11.727 -3.051 26.062 1 30.95 7 CYS B N 1
ATOM 4215 C CA . CYS B 1 7 ? -10.93 -3.969 25.25 1 30.95 7 CYS B CA 1
ATOM 4216 C C . CYS B 1 7 ? -9.688 -3.277 24.703 1 30.95 7 CYS B C 1
ATOM 4218 O O . CYS B 1 7 ? -9.789 -2.453 23.797 1 30.95 7 CYS B O 1
ATOM 4220 N N . THR B 1 8 ? -8.797 -2.814 25.5 1 32.41 8 THR B N 1
ATOM 4221 C CA . THR B 1 8 ? -7.57 -2.068 25.234 1 32.41 8 THR B CA 1
ATOM 4222 C C . THR B 1 8 ? -6.82 -2.664 24.047 1 32.41 8 THR B C 1
ATOM 4224 O O . THR B 1 8 ? -6.254 -1.932 23.234 1 32.41 8 THR B O 1
ATOM 4227 N N . THR B 1 9 ? -6.055 -3.842 24.328 1 32.47 9 THR B N 1
ATOM 4228 C CA . THR B 1 9 ? -4.824 -4.23 23.641 1 32.47 9 THR B CA 1
ATOM 4229 C C . THR B 1 9 ? -5.129 -4.793 22.266 1 32.47 9 THR B C 1
ATOM 4231 O O . THR B 1 9 ? -4.375 -4.566 21.312 1 32.47 9 THR B O 1
ATOM 4234 N N . ASN B 1 10 ? -5.734 -6.086 22.188 1 29.42 10 ASN B N 1
ATOM 4235 C CA . ASN B 1 10 ? -5.719 -6.941 21.016 1 29.42 10 ASN B CA 1
ATOM 4236 C C . ASN B 1 10 ? -6.988 -6.773 20.172 1 29.42 10 ASN B C 1
ATOM 4238 O O . ASN B 1 10 ? -8.094 -7.016 20.656 1 29.42 10 ASN B O 1
ATOM 4242 N N . MET B 1 11 ? -6.84 -6 19.156 1 33.31 11 MET B N 1
ATOM 4243 C CA . MET B 1 11 ? -7.922 -5.824 18.203 1 33.31 11 MET B CA 1
ATOM 4244 C C . MET B 1 11 ? -8.633 -7.145 17.922 1 33.31 11 MET B C 1
ATOM 4246 O O . MET B 1 11 ? -9.836 -7.168 17.656 1 33.31 11 MET B O 1
ATOM 4250 N N . ASP B 1 12 ? -7.895 -8.18 18.031 1 35.53 12 ASP B N 1
ATOM 4251 C CA . ASP B 1 12 ? -8.492 -9.5 17.812 1 35.53 12 ASP B CA 1
ATOM 4252 C C . ASP B 1 12 ? -9.586 -9.781 18.828 1 35.53 12 ASP B C 1
ATOM 4254 O O . ASP B 1 12 ? -10.656 -10.297 18.484 1 35.53 12 ASP B O 1
ATOM 4258 N N . GLU B 1 13 ? -9.328 -9.43 20.047 1 38.22 13 GLU B N 1
ATOM 4259 C CA . GLU B 1 13 ? -10.289 -9.734 21.094 1 38.22 13 GLU B CA 1
ATOM 4260 C C . GLU B 1 13 ? -11.547 -8.875 20.969 1 38.22 13 GLU B C 1
ATOM 4262 O O . GLU B 1 13 ? -12.656 -9.359 21.188 1 38.22 13 GLU B O 1
ATOM 4267 N N . CYS B 1 14 ? -11.336 -7.727 20.5 1 37.84 14 CYS B N 1
ATOM 4268 C CA . CYS B 1 14 ? -12.5 -6.844 20.438 1 37.84 14 CYS B CA 1
ATOM 4269 C C . CYS B 1 14 ? -13.414 -7.234 19.281 1 37.84 14 CYS B C 1
ATOM 4271 O O . CYS B 1 14 ? -14.641 -7.207 19.422 1 37.84 14 CYS B O 1
ATOM 4273 N N . PHE B 1 15 ? -12.812 -7.633 18.25 1 39.78 15 PHE B N 1
ATOM 4274 C CA . PHE B 1 15 ? -13.586 -8.141 17.125 1 39.78 15 PHE B CA 1
ATOM 4275 C C . PHE B 1 15 ? -14.352 -9.391 17.516 1 39.78 15 PHE B C 1
ATOM 4277 O O . PHE B 1 15 ? -15.523 -9.539 17.156 1 39.78 15 PHE B O 1
ATOM 4284 N N . HIS B 1 16 ? -13.828 -10.18 18.484 1 41.22 16 HIS B N 1
ATOM 4285 C CA . HIS B 1 16 ? -14.508 -11.383 18.9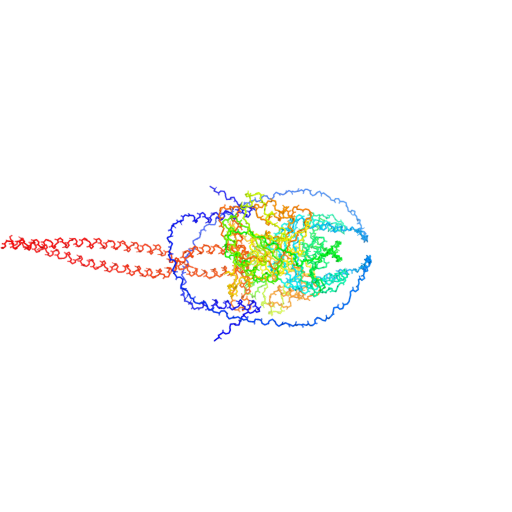69 1 41.22 16 HIS B CA 1
ATOM 4286 C C . HIS B 1 16 ? -15.797 -11.023 19.703 1 41.22 16 HIS B C 1
ATOM 4288 O O . HIS B 1 16 ? -16.828 -11.68 19.516 1 41.22 16 HIS B O 1
ATOM 4294 N N . ARG B 1 17 ? -15.758 -10.078 20.547 1 41.59 17 ARG B N 1
ATOM 4295 C CA . ARG B 1 17 ? -16.906 -9.734 21.375 1 41.59 17 ARG B CA 1
ATOM 4296 C C . ARG B 1 17 ? -18.047 -9.172 20.531 1 41.59 17 ARG B C 1
ATOM 4298 O O . ARG B 1 17 ? -19.219 -9.508 20.75 1 41.59 17 ARG B O 1
ATOM 4305 N N . TYR B 1 18 ? -17.734 -8.508 19.578 1 36.25 18 TYR B N 1
ATOM 4306 C CA . TYR B 1 18 ? -18.75 -7.91 18.734 1 36.25 18 TYR B CA 1
ATOM 4307 C C . TYR B 1 18 ? -19.484 -8.969 17.922 1 36.25 18 TYR B C 1
ATOM 4309 O O . TYR B 1 18 ? -20.703 -8.969 17.844 1 36.25 18 TYR B O 1
ATOM 4317 N N . MET B 1 19 ? -18.719 -9.844 17.406 1 36.66 19 MET B N 1
ATOM 4318 C CA . MET B 1 19 ? -19.375 -10.859 16.594 1 36.66 19 MET B CA 1
ATOM 4319 C C . MET B 1 19 ? -20.156 -11.836 17.453 1 36.66 19 MET B C 1
ATOM 4321 O O . MET B 1 19 ? -21.219 -12.305 17.047 1 36.66 19 MET B O 1
ATOM 4325 N N . LYS B 1 20 ? -19.672 -12.133 18.625 1 39.41 20 LYS B N 1
ATOM 4326 C CA . LYS B 1 20 ? -20.469 -12.953 19.531 1 39.41 20 LYS B CA 1
ATOM 4327 C C . LYS B 1 20 ? -21.828 -12.312 19.797 1 39.41 20 LYS B C 1
ATOM 4329 O O . LYS B 1 20 ? -22.859 -13 19.812 1 39.41 20 LYS B O 1
ATOM 4334 N N . GLN B 1 21 ? -21.812 -11.047 20 1 34.56 21 GLN B N 1
ATOM 4335 C CA . GLN B 1 21 ? -23.078 -10.391 20.312 1 34.56 21 GLN B CA 1
ATOM 4336 C C . GLN B 1 21 ? -24 -10.375 19.094 1 34.56 21 GLN B C 1
ATOM 4338 O O . GLN B 1 21 ? -25.203 -10.555 19.219 1 34.56 21 GLN B O 1
ATOM 4343 N N . ALA B 1 22 ? -23.438 -10.336 18 1 33.16 22 ALA B N 1
ATOM 4344 C CA . ALA B 1 22 ? -24.234 -10.359 16.781 1 33.16 22 ALA B CA 1
ATOM 4345 C C . ALA B 1 22 ? -24.781 -11.766 16.516 1 33.16 22 ALA B C 1
ATOM 4347 O O . ALA B 1 22 ? -25.922 -11.922 16.062 1 33.16 22 ALA B O 1
ATOM 4348 N N . LEU B 1 23 ? -24 -12.812 16.766 1 32.72 23 LEU B N 1
ATOM 4349 C CA . LEU B 1 23 ? -24.422 -14.195 16.562 1 32.72 23 LEU B CA 1
ATOM 4350 C C . LEU B 1 23 ? -25.406 -14.625 17.656 1 32.72 23 LEU B C 1
ATOM 4352 O O . LEU B 1 23 ? -26.328 -15.406 17.406 1 32.72 23 LEU B O 1
ATOM 4356 N N . THR B 1 24 ? -25.234 -14.281 18.859 1 33.94 24 THR B N 1
ATOM 4357 C CA . THR B 1 24 ? -26.172 -14.719 19.875 1 33.94 24 THR B CA 1
ATOM 4358 C C . THR B 1 24 ? -27.578 -14.203 19.578 1 33.94 24 THR B C 1
ATOM 4360 O O . THR B 1 24 ? -28.578 -14.789 20.016 1 33.94 24 THR B O 1
ATOM 4363 N N . SER B 1 25 ? -27.766 -13.18 18.859 1 30.59 25 SER B N 1
ATOM 4364 C CA . SER B 1 25 ? -29.125 -12.75 18.578 1 30.59 25 SER B CA 1
ATOM 4365 C C . SER B 1 25 ? -29.75 -13.578 17.469 1 30.59 25 SER B C 1
ATOM 4367 O O . SER B 1 25 ? -30.969 -13.664 17.359 1 30.59 25 SER B O 1
ATOM 4369 N N . SER B 1 26 ? -28.969 -14.242 16.578 1 29.11 26 SER B N 1
ATOM 4370 C CA . SER B 1 26 ? -29.516 -15.008 15.477 1 29.11 26 SER B CA 1
ATOM 4371 C C . SER B 1 26 ? -29.859 -16.438 15.898 1 29.11 26 SER B C 1
ATOM 4373 O O . SER B 1 26 ? -30.484 -17.172 15.148 1 29.11 26 SER B O 1
ATOM 4375 N N . ASN B 1 27 ? -29.438 -16.984 16.922 1 26.8 27 ASN B N 1
ATOM 4376 C CA . ASN B 1 27 ? -29.672 -18.406 17.172 1 26.8 27 ASN B CA 1
ATOM 4377 C C . ASN B 1 27 ? -31.141 -18.672 17.531 1 26.8 27 ASN B C 1
ATOM 4379 O O . ASN B 1 27 ? -31.484 -19.781 17.922 1 26.8 27 ASN B O 1
ATOM 4383 N N . LYS B 1 28 ? -31.984 -17.734 17.891 1 27.8 28 LYS B N 1
ATOM 4384 C CA . LYS B 1 28 ? -33.25 -18.281 18.406 1 27.8 28 LYS B CA 1
ATOM 4385 C C . LYS B 1 28 ? -34.062 -18.906 17.281 1 27.8 28 LYS B C 1
ATOM 4387 O O . LYS B 1 28 ? -34.844 -19.812 17.531 1 27.8 28 LYS B O 1
ATOM 4392 N N . SER B 1 29 ? -34.375 -18.312 16.016 1 23.73 29 SER B N 1
ATOM 4393 C CA . SER B 1 29 ? -35.594 -18.75 15.328 1 23.73 29 SER B CA 1
ATOM 4394 C C . SER B 1 29 ? -35.281 -19.844 14.297 1 23.73 29 SER B C 1
ATOM 4396 O O . SER B 1 29 ? -34.906 -19.547 13.172 1 23.73 29 SER B O 1
ATOM 4398 N N . ARG B 1 30 ? -34.719 -21 14.648 1 26.69 30 ARG B N 1
ATOM 4399 C CA . ARG B 1 30 ? -34.438 -22.109 13.75 1 26.69 30 ARG B CA 1
ATOM 4400 C C . ARG B 1 30 ? -35.75 -22.734 13.234 1 26.69 30 ARG B C 1
ATOM 4402 O O . ARG B 1 30 ? -36.094 -23.844 13.617 1 26.69 30 ARG B O 1
ATOM 4409 N N . THR B 1 31 ? -36.875 -22.016 12.977 1 23.27 31 THR B N 1
ATOM 4410 C CA . THR B 1 31 ? -37.969 -22.844 12.539 1 23.27 31 THR B CA 1
ATOM 4411 C C . THR B 1 31 ? -37.719 -23.422 11.156 1 23.27 31 THR B C 1
ATOM 4413 O O . THR B 1 31 ? -36.969 -22.828 10.359 1 23.27 31 THR B O 1
ATOM 4416 N N . THR B 1 32 ? -38.094 -24.688 10.852 1 20.69 32 THR B N 1
ATOM 4417 C CA . THR B 1 32 ? -37.969 -25.734 9.836 1 20.69 32 THR B CA 1
ATOM 4418 C C . THR B 1 32 ? -38.656 -25.312 8.539 1 20.69 32 THR B C 1
ATOM 4420 O O . THR B 1 32 ? -39.875 -25.328 8.453 1 20.69 32 THR B O 1
ATOM 4423 N N . LYS B 1 33 ? -38.375 -24.281 7.887 1 24.2 33 LYS B N 1
ATOM 4424 C CA . LYS B 1 33 ? -39.219 -23.922 6.75 1 24.2 33 LYS B CA 1
ATOM 4425 C C . LYS B 1 33 ? -39.125 -24.953 5.645 1 24.2 33 LYS B C 1
ATOM 4427 O O . LYS B 1 33 ? -38.031 -25.406 5.297 1 24.2 33 LYS B O 1
ATOM 4432 N N . PRO B 1 34 ? -40.219 -25.562 5.141 1 21.02 34 PRO B N 1
ATOM 4433 C CA . PRO B 1 34 ? -40.312 -26.656 4.172 1 21.02 34 PRO B CA 1
ATOM 4434 C C . PRO B 1 34 ? -39.812 -26.266 2.783 1 21.02 34 PRO B C 1
ATOM 4436 O O . PRO B 1 34 ? -39.844 -25.094 2.434 1 21.02 34 PRO B O 1
ATOM 4439 N N . ALA B 1 35 ? -39.062 -27.109 2.01 1 22.05 35 ALA B N 1
ATOM 4440 C CA . ALA B 1 35 ? -38.25 -27.125 0.797 1 22.05 35 ALA B CA 1
ATOM 4441 C C . ALA B 1 35 ? -39.094 -26.859 -0.439 1 22.05 35 ALA B C 1
ATOM 4443 O O . ALA B 1 35 ? -40 -27.625 -0.75 1 22.05 35 ALA B O 1
ATOM 4444 N N . LEU B 1 36 ? -39.531 -25.641 -0.691 1 21.98 36 LEU B N 1
ATOM 4445 C CA . LEU B 1 36 ? -40.438 -25.422 -1.808 1 21.98 36 LEU B CA 1
ATOM 4446 C C . LEU B 1 36 ? -39.844 -25.906 -3.115 1 21.98 36 LEU B C 1
ATOM 4448 O O . LEU B 1 36 ? -38.656 -25.703 -3.373 1 21.98 36 LEU B O 1
ATOM 4452 N N . PRO B 1 37 ? -40.438 -26.734 -3.91 1 20.98 37 PRO B N 1
ATOM 4453 C CA . PRO B 1 37 ? -40 -27.516 -5.078 1 20.98 37 PRO B CA 1
ATOM 4454 C C . PRO B 1 37 ? -39.719 -26.641 -6.297 1 20.98 37 PRO B C 1
ATOM 4456 O O . PRO B 1 37 ? -40.5 -25.719 -6.594 1 20.98 37 PRO B O 1
ATOM 4459 N N . LEU B 1 38 ? -38.469 -26.344 -6.602 1 20.86 38 LEU B N 1
ATOM 4460 C CA . LEU B 1 38 ? -37.906 -25.453 -7.613 1 20.86 38 LEU B CA 1
ATOM 4461 C C . LEU B 1 38 ? -38.375 -25.875 -9.008 1 20.86 38 LEU B C 1
ATOM 4463 O O . LEU B 1 38 ? -38.312 -27.047 -9.359 1 20.86 38 LEU B O 1
ATOM 4467 N N . PRO B 1 39 ? -39.156 -25.078 -9.609 1 20.53 39 PRO B N 1
ATOM 4468 C CA . PRO B 1 39 ? -39.781 -25.438 -10.883 1 20.53 39 PRO B CA 1
ATOM 4469 C C . PRO B 1 39 ? -38.75 -25.766 -11.969 1 20.53 39 PRO B C 1
ATOM 4471 O O . PRO B 1 39 ? -37.594 -25.328 -11.883 1 20.53 39 PRO B O 1
ATOM 4474 N N . ALA B 1 40 ? -39.031 -26.688 -12.938 1 20.44 40 ALA B N 1
ATOM 4475 C CA . ALA B 1 40 ? -38.375 -27.469 -13.984 1 20.44 40 ALA B CA 1
ATOM 4476 C C . ALA B 1 40 ? -37.844 -26.562 -15.102 1 20.44 40 ALA B C 1
ATOM 4478 O O . ALA B 1 40 ? -38.594 -25.688 -15.586 1 20.44 40 ALA B O 1
ATOM 4479 N N . ALA B 1 41 ? -36.531 -26.312 -15.156 1 20.81 41 ALA B N 1
ATOM 4480 C CA . ALA B 1 41 ? -35.656 -25.531 -16 1 20.81 41 ALA B CA 1
ATOM 4481 C C . ALA B 1 41 ? -35.844 -25.875 -17.484 1 20.81 41 ALA B C 1
ATOM 4483 O O . ALA B 1 41 ? -35.75 -27.031 -17.875 1 20.81 41 ALA B O 1
ATOM 4484 N N . SER B 1 42 ? -36.656 -25.156 -18.156 1 20.2 42 SER B N 1
ATOM 4485 C CA . SER B 1 42 ? -36.906 -25.422 -19.562 1 20.2 42 SER B CA 1
ATOM 4486 C C . SER B 1 42 ? -35.625 -25.359 -20.375 1 20.2 42 SER B C 1
ATOM 4488 O O . SER B 1 42 ? -34.719 -24.578 -20.062 1 20.2 42 SER B O 1
ATOM 4490 N N . ARG B 1 43 ? -35.25 -26.297 -21.297 1 21.69 43 ARG B N 1
ATOM 4491 C CA . ARG B 1 43 ? -34.188 -26.828 -22.125 1 21.69 43 ARG B CA 1
ATOM 4492 C C . ARG B 1 43 ? -33.812 -25.859 -23.25 1 21.69 43 ARG B C 1
ATOM 4494 O O . ARG B 1 43 ? -34.469 -25.859 -24.312 1 21.69 43 ARG B O 1
ATOM 4501 N N . THR B 1 44 ? -33.688 -24.547 -23.109 1 19.41 44 THR B N 1
ATOM 4502 C CA . THR B 1 44 ? -33.594 -23.797 -24.359 1 19.41 44 THR B CA 1
ATOM 4503 C C . THR B 1 44 ? -32.312 -24.156 -25.109 1 19.41 44 THR B C 1
ATOM 4505 O O . THR B 1 44 ? -31.312 -24.531 -24.5 1 19.41 44 THR B O 1
ATOM 4508 N N . SER B 1 45 ? -32.25 -24.312 -26.469 1 18.11 45 SER B N 1
ATOM 4509 C CA . SER B 1 45 ? -31.422 -24.828 -27.562 1 18.11 45 SER B CA 1
ATOM 4510 C C . SER B 1 45 ? -30.172 -23.984 -27.766 1 18.11 45 SER B C 1
ATOM 4512 O O . SER B 1 45 ? -30.203 -22.766 -27.547 1 18.11 45 SER B O 1
ATOM 4514 N N . LYS B 1 46 ? -28.969 -24.625 -27.844 1 20.77 46 LYS B N 1
ATOM 4515 C CA . LYS B 1 46 ? -27.531 -24.359 -27.797 1 20.77 46 LYS B CA 1
ATOM 4516 C C . LYS B 1 46 ? -27.078 -23.547 -29.016 1 20.77 46 LYS B C 1
ATOM 4518 O O . LYS B 1 46 ? -27.172 -24.031 -30.156 1 20.77 46 LYS B O 1
ATOM 4523 N N . PRO B 1 47 ? -27.203 -22.188 -29.141 1 19.34 47 PRO B N 1
ATOM 4524 C CA . PRO B 1 47 ? -26.812 -21.688 -30.453 1 19.34 47 PRO B CA 1
ATOM 4525 C C . PRO B 1 47 ? -25.328 -21.922 -30.766 1 19.34 47 PRO B C 1
ATOM 4527 O O . PRO B 1 47 ? -24.516 -22.031 -29.844 1 19.34 47 PRO B O 1
ATOM 4530 N N . ARG B 1 48 ? -24.844 -22.391 -32 1 20.7 48 ARG B N 1
ATOM 4531 C CA . ARG B 1 48 ? -23.641 -22.859 -32.688 1 20.7 48 ARG B CA 1
ATOM 4532 C C . ARG B 1 48 ? -22.594 -21.75 -32.781 1 20.7 48 ARG B C 1
ATOM 4534 O O . ARG B 1 48 ? -22.906 -20.656 -33.25 1 20.7 48 ARG B O 1
ATOM 4541 N N . LEU B 1 49 ? -21.625 -21.75 -31.953 1 18.92 49 LEU B N 1
ATOM 4542 C CA . LEU B 1 49 ? -20.5 -20.844 -31.75 1 18.92 49 LEU B CA 1
ATOM 4543 C C . LEU B 1 49 ? -19.641 -20.75 -33 1 18.92 49 LEU B C 1
ATOM 4545 O O . LEU B 1 49 ? -19.172 -21.766 -33.531 1 18.92 49 LEU B O 1
ATOM 4549 N N . ARG B 1 50 ? -19.875 -19.781 -33.906 1 19.28 50 ARG B N 1
ATOM 4550 C CA . ARG B 1 50 ? -19.141 -19.531 -35.125 1 19.28 50 ARG B CA 1
ATOM 4551 C C . ARG B 1 50 ? -17.656 -19.344 -34.844 1 19.28 50 ARG B C 1
ATOM 4553 O O . ARG B 1 50 ? -17.281 -18.719 -33.844 1 19.28 50 ARG B O 1
ATOM 4560 N N . ARG B 1 51 ? -16.672 -20.109 -35.438 1 19.69 51 ARG B N 1
ATOM 4561 C CA . ARG B 1 51 ? -15.25 -20.438 -35.469 1 19.69 51 ARG B CA 1
ATOM 4562 C C . ARG B 1 51 ? -14.406 -19.234 -35.875 1 19.69 51 ARG B C 1
ATOM 4564 O O . ARG B 1 51 ? -14.492 -18.75 -37 1 19.69 51 ARG B O 1
ATOM 4571 N N . LEU B 1 52 ? -14.398 -18.141 -35.156 1 18.67 52 LEU B N 1
ATOM 4572 C CA . LEU B 1 52 ? -13.625 -17.016 -35.688 1 18.67 52 LEU B CA 1
ATOM 4573 C C . LEU B 1 52 ? -12.156 -17.406 -35.844 1 18.67 52 LEU B C 1
ATOM 4575 O O . LEU B 1 52 ? -11.516 -17.844 -34.906 1 18.67 52 LEU B O 1
ATOM 4579 N N . ARG B 1 53 ? -11.578 -17.734 -37.062 1 19.03 53 ARG B N 1
ATOM 4580 C CA . ARG B 1 53 ? -10.289 -18.094 -37.656 1 19.03 53 ARG B CA 1
ATOM 4581 C C . ARG B 1 53 ? -9.273 -16.969 -37.438 1 19.03 53 ARG B C 1
ATOM 4583 O O . ARG B 1 53 ? -9.438 -15.875 -38 1 19.03 53 ARG B O 1
ATOM 4590 N N . ILE B 1 54 ? -8.781 -16.766 -36.281 1 18.34 54 ILE B N 1
ATOM 4591 C CA . ILE B 1 54 ? -7.754 -15.75 -36.094 1 18.34 54 ILE B CA 1
ATOM 4592 C C . ILE B 1 54 ? -6.523 -16.094 -36.906 1 18.34 54 ILE B C 1
ATOM 4594 O O . ILE B 1 54 ? -5.934 -17.172 -36.75 1 18.34 54 ILE B O 1
ATOM 4598 N N . ARG B 1 55 ? -6.332 -15.609 -38.125 1 18.73 55 ARG B N 1
ATOM 4599 C CA . ARG B 1 55 ? -5.227 -15.688 -39.094 1 18.73 55 ARG B CA 1
ATOM 4600 C C . ARG B 1 55 ? -3.947 -15.109 -38.5 1 18.73 55 ARG B C 1
ATOM 4602 O O . ARG B 1 55 ? -3.861 -13.914 -38.219 1 18.73 55 ARG B O 1
ATOM 4609 N N . ILE B 1 56 ? -3.201 -15.836 -37.75 1 18.81 56 ILE B N 1
ATOM 4610 C CA . ILE B 1 56 ? -1.87 -15.547 -37.219 1 18.81 56 ILE B CA 1
ATOM 4611 C C . ILE B 1 56 ? -0.89 -15.367 -38.375 1 18.81 56 ILE B C 1
ATOM 4613 O O . ILE B 1 56 ? -0.695 -16.281 -39.188 1 18.81 56 ILE B O 1
ATOM 4617 N N . HIS B 1 57 ? -0.777 -14.18 -39 1 18.17 57 HIS B N 1
ATOM 4618 C CA . HIS B 1 57 ? 0.182 -13.859 -40.062 1 18.17 57 HIS B CA 1
ATOM 4619 C C . HIS B 1 57 ? 1.596 -14.266 -39.656 1 18.17 57 HIS B C 1
ATOM 4621 O O . HIS B 1 57 ? 2.062 -13.914 -38.562 1 18.17 57 HIS B O 1
ATOM 4627 N N . GLU B 1 58 ? 2.176 -15.312 -40.188 1 17.98 58 GLU B N 1
ATOM 4628 C CA . GLU B 1 58 ? 3.404 -16.094 -40.188 1 17.98 58 GLU B CA 1
ATOM 4629 C C . GLU B 1 58 ? 4.59 -15.281 -40.688 1 17.98 58 GLU B C 1
ATOM 4631 O O . GLU B 1 58 ? 4.766 -15.109 -41.906 1 17.98 58 GLU B O 1
ATOM 4636 N N . ARG B 1 59 ? 4.875 -13.977 -40.344 1 18.14 59 ARG B N 1
ATOM 4637 C CA . ARG B 1 59 ? 6.016 -13.43 -41.062 1 18.14 59 ARG B CA 1
ATOM 4638 C C . ARG B 1 59 ? 7.246 -14.312 -40.906 1 18.14 59 ARG B C 1
ATOM 4640 O O . ARG B 1 59 ? 7.707 -14.531 -39.781 1 18.14 59 ARG B O 1
ATOM 4647 N N . ARG B 1 60 ? 7.59 -15.211 -41.812 1 17.61 60 ARG B N 1
ATOM 4648 C CA . ARG B 1 60 ? 8.602 -16.234 -42.062 1 17.61 60 ARG B CA 1
ATOM 4649 C C . ARG B 1 60 ? 9.984 -15.594 -42.219 1 17.61 60 ARG B C 1
ATOM 4651 O O . ARG B 1 60 ? 10.359 -15.18 -43.312 1 17.61 60 ARG B O 1
ATOM 4658 N N . HIS B 1 61 ? 10.359 -14.445 -41.531 1 17.62 61 HIS B N 1
ATOM 4659 C CA . HIS B 1 61 ? 11.641 -13.992 -42.094 1 17.62 61 HIS B CA 1
ATOM 4660 C C . HIS B 1 61 ? 12.672 -15.117 -42.062 1 17.62 61 HIS B C 1
ATOM 4662 O O . HIS B 1 61 ? 12.602 -16.016 -41.219 1 17.62 61 HIS B O 1
ATOM 4668 N N . ALA B 1 62 ? 13.336 -15.352 -43.125 1 17.92 62 ALA B N 1
ATOM 4669 C CA . ALA B 1 62 ? 14.297 -16.281 -43.719 1 17.92 62 ALA B CA 1
ATOM 4670 C C . ALA B 1 62 ? 15.609 -16.281 -42.938 1 17.92 62 ALA B C 1
ATOM 4672 O O . ALA B 1 62 ? 16.266 -15.242 -42.812 1 17.92 62 ALA B O 1
ATOM 4673 N N . LEU B 1 63 ? 15.688 -16.984 -41.875 1 17.89 63 LEU B N 1
ATOM 4674 C CA . LEU B 1 63 ? 16.891 -17.141 -41.062 1 17.89 63 LEU B CA 1
ATOM 4675 C C . LEU B 1 63 ? 18.047 -17.672 -41.906 1 17.89 63 LEU B C 1
ATOM 4677 O O . LEU B 1 63 ? 17.922 -18.734 -42.531 1 17.89 63 LEU B O 1
ATOM 4681 N N . PRO B 1 64 ? 18.812 -16.703 -42.438 1 18.05 64 PRO B N 1
ATOM 4682 C CA . PRO B 1 64 ? 19.938 -17.219 -43.219 1 18.05 64 PRO B CA 1
ATOM 4683 C C . PRO B 1 64 ? 20.781 -18.234 -42.469 1 18.05 64 PRO B C 1
ATOM 4685 O O . PRO B 1 64 ? 20.719 -18.297 -41.25 1 18.05 64 PRO B O 1
ATOM 4688 N N . THR B 1 65 ? 21.672 -18.906 -43.25 1 17.91 65 THR B N 1
ATOM 4689 C CA . THR B 1 65 ? 22.469 -20.125 -43.25 1 17.91 65 THR B CA 1
ATOM 4690 C C . THR B 1 65 ? 23.594 -20.031 -42.219 1 17.91 65 THR B C 1
ATOM 4692 O O . THR B 1 65 ? 24.047 -18.938 -41.906 1 17.91 65 THR B O 1
ATOM 4695 N N . ALA B 1 66 ? 24.125 -21.219 -41.562 1 17.73 66 ALA B N 1
ATOM 4696 C CA . ALA B 1 66 ? 24.641 -21.906 -40.375 1 17.73 66 ALA B CA 1
ATOM 4697 C C . ALA B 1 66 ? 26.156 -21.844 -40.344 1 17.73 66 ALA B C 1
ATOM 4699 O O . ALA B 1 66 ? 26.781 -22.5 -39.5 1 17.73 66 ALA B O 1
ATOM 4700 N N . GLY B 1 67 ? 26.875 -20.797 -40.969 1 17.25 67 GLY B N 1
ATOM 4701 C CA . GLY B 1 67 ? 28.156 -21.438 -41.156 1 17.25 67 GLY B CA 1
ATOM 4702 C C . GLY B 1 67 ? 28.844 -21.875 -39.875 1 17.25 67 GLY B C 1
ATOM 4703 O O . GLY B 1 67 ? 28.391 -21.5 -38.781 1 17.25 67 GLY B O 1
ATOM 4704 N N . HIS B 1 68 ? 30.281 -22.141 -39.938 1 18.39 68 HIS B N 1
ATOM 4705 C CA . HIS B 1 68 ? 31.25 -23.094 -39.438 1 18.39 68 HIS B CA 1
ATOM 4706 C C . HIS B 1 68 ? 31.672 -22.766 -38 1 18.39 68 HIS B C 1
ATOM 4708 O O . HIS B 1 68 ? 31.562 -21.609 -37.562 1 18.39 68 HIS B O 1
ATOM 4714 N N . ARG B 1 69 ? 32.312 -23.828 -37.188 1 19.47 69 ARG B N 1
ATOM 4715 C CA . ARG B 1 69 ? 32.5 -24.484 -35.906 1 19.47 69 ARG B CA 1
ATOM 4716 C C . ARG B 1 69 ? 33.594 -23.828 -35.094 1 19.47 69 ARG B C 1
ATOM 4718 O O . ARG B 1 69 ? 33.844 -24.156 -33.938 1 19.47 69 ARG B O 1
ATOM 4725 N N . ARG B 1 70 ? 34.406 -22.844 -35.5 1 20.06 70 ARG B N 1
ATOM 4726 C CA . ARG B 1 70 ? 35.719 -23.109 -34.938 1 20.06 70 ARG B CA 1
ATOM 4727 C C . ARG B 1 70 ? 35.719 -22.844 -33.438 1 20.06 70 ARG B C 1
ATOM 4729 O O . ARG B 1 70 ? 34.969 -21.969 -32.938 1 20.06 70 ARG B O 1
ATOM 4736 N N . ASP B 1 71 ? 36.438 -23.641 -32.562 1 18.38 71 ASP B N 1
ATOM 4737 C CA . ASP B 1 71 ? 36.562 -24.188 -31.219 1 18.38 71 ASP B CA 1
ATOM 4738 C C . ASP B 1 71 ? 37.156 -23.156 -30.266 1 18.38 71 ASP B C 1
ATOM 4740 O O . ASP B 1 71 ? 37.062 -23.297 -29.047 1 18.38 71 ASP B O 1
ATOM 4744 N N . PRO B 1 72 ? 37.688 -21.984 -30.594 1 19.55 72 PRO B N 1
ATOM 4745 C CA . PRO B 1 72 ? 38.906 -21.719 -29.828 1 19.55 72 PRO B CA 1
ATOM 4746 C C . PRO B 1 72 ? 38.625 -21.438 -28.359 1 19.55 72 PRO B C 1
ATOM 4748 O O . PRO B 1 72 ? 37.594 -20.859 -28.031 1 19.55 72 PRO B O 1
ATOM 4751 N N . ILE B 1 73 ? 39.188 -22.203 -27.438 1 21.45 73 ILE B N 1
ATOM 4752 C CA . ILE B 1 73 ? 39.281 -22.406 -26 1 21.45 73 ILE B CA 1
ATOM 4753 C C . ILE B 1 73 ? 39.75 -21.109 -25.328 1 21.45 73 ILE B C 1
ATOM 4755 O O . ILE B 1 73 ? 40.188 -21.125 -24.156 1 21.45 73 ILE B O 1
ATOM 4759 N N . SER B 1 74 ? 39.562 -19.953 -25.922 1 18.52 74 SER B N 1
ATOM 4760 C CA . SER B 1 74 ? 40.5 -18.969 -25.359 1 18.52 74 SER B CA 1
ATOM 4761 C C . SER B 1 74 ? 40.312 -18.844 -23.859 1 18.52 74 SER B C 1
ATOM 4763 O O . SER B 1 74 ? 39.25 -19.094 -23.312 1 18.52 74 SER B O 1
ATOM 4765 N N . ARG B 1 75 ? 41.469 -18.688 -23.125 1 20.16 75 ARG B N 1
ATOM 4766 C CA . ARG B 1 75 ? 42.125 -18.484 -21.844 1 20.16 75 ARG B CA 1
ATOM 4767 C C . ARG B 1 75 ? 41.469 -17.328 -21.078 1 20.16 75 ARG B C 1
ATOM 4769 O O . ARG B 1 75 ? 41.281 -16.25 -21.625 1 20.16 75 ARG B O 1
ATOM 4776 N N . GLU B 1 76 ? 40.75 -17.656 -20.031 1 20.89 76 GLU B N 1
ATOM 4777 C CA . GLU B 1 76 ? 39.938 -16.984 -19.016 1 20.89 76 GLU B CA 1
ATOM 4778 C C . GLU B 1 76 ? 40.719 -15.844 -18.359 1 20.89 76 GLU B C 1
ATOM 4780 O O . GLU B 1 76 ? 41.438 -16.062 -17.375 1 20.89 76 GLU B O 1
ATOM 4785 N N . ASN B 1 77 ? 41.562 -15.094 -19.172 1 19.22 77 ASN B N 1
ATOM 4786 C CA . ASN B 1 77 ? 42.344 -14.094 -18.438 1 19.22 77 ASN B CA 1
ATOM 4787 C C . ASN B 1 77 ? 41.438 -13.188 -17.609 1 19.22 77 ASN B C 1
ATOM 4789 O O . ASN B 1 77 ? 40.469 -12.602 -18.141 1 19.22 77 ASN B O 1
ATOM 4793 N N . GLU B 1 78 ? 41.438 -13.398 -16.344 1 20.61 78 GLU B N 1
ATOM 4794 C CA . GLU B 1 78 ? 40.844 -12.703 -15.203 1 20.61 78 GLU B CA 1
ATOM 4795 C C . GLU B 1 78 ? 41.156 -11.203 -15.266 1 20.61 78 GLU B C 1
ATOM 4797 O O . GLU B 1 78 ? 42.281 -10.773 -15.047 1 20.61 78 GLU B O 1
ATOM 4802 N N . ALA B 1 79 ? 40.781 -10.539 -16.328 1 20.36 79 ALA B N 1
ATOM 4803 C CA . ALA B 1 79 ? 41.188 -9.133 -16.375 1 20.36 79 ALA B CA 1
ATOM 4804 C C . ALA B 1 79 ? 40.781 -8.414 -15.078 1 20.36 79 ALA B C 1
ATOM 4806 O O . ALA B 1 79 ? 39.594 -8.344 -14.734 1 20.36 79 ALA B O 1
ATOM 4807 N N . GLN B 1 80 ? 41.688 -8.195 -14.086 1 20.72 80 GLN B N 1
ATOM 4808 C CA . GLN B 1 80 ? 41.875 -7.496 -12.812 1 20.72 80 GLN B CA 1
ATOM 4809 C C . GLN B 1 80 ? 41.594 -6.004 -12.961 1 20.72 80 GLN B C 1
ATOM 4811 O O . GLN B 1 80 ? 41.844 -5.223 -12.039 1 20.72 80 GLN B O 1
ATOM 4816 N N . GLN B 1 81 ? 41.531 -5.438 -14.133 1 22.12 81 GLN B N 1
ATOM 4817 C CA . GLN B 1 81 ? 41.656 -3.986 -14.086 1 22.12 81 GLN B CA 1
ATOM 4818 C C . GLN B 1 81 ? 40.5 -3.355 -13.305 1 22.12 81 GLN B C 1
ATOM 4820 O O . GLN B 1 81 ? 39.344 -3.514 -13.68 1 22.12 81 GLN B O 1
ATOM 4825 N N . GLY B 1 82 ? 40.75 -3.137 -11.977 1 22.61 82 GLY B N 1
ATOM 4826 C CA . GLY B 1 82 ? 40.031 -2.348 -10.992 1 22.61 82 GLY B CA 1
ATOM 4827 C C . GLY B 1 82 ? 39.625 -0.975 -11.508 1 22.61 82 GLY B C 1
ATOM 4828 O O . GLY B 1 82 ? 40.5 -0.139 -11.789 1 22.61 82 GLY B O 1
ATOM 4829 N N . LEU B 1 83 ? 38.906 -0.835 -12.547 1 22.39 83 LEU B N 1
ATOM 4830 C CA . LEU B 1 83 ? 38.625 0.51 -13.023 1 22.39 83 LEU B CA 1
ATOM 4831 C C . LEU B 1 83 ? 38.125 1.397 -11.883 1 22.39 83 LEU B C 1
ATOM 4833 O O . LEU B 1 83 ? 37.062 1.157 -11.312 1 22.39 83 LEU B O 1
ATOM 4837 N N . HIS B 1 84 ? 39 2.031 -11.062 1 23.7 84 HIS B N 1
ATOM 4838 C CA . HIS B 1 84 ? 38.938 3.092 -10.062 1 23.7 84 HIS B CA 1
ATOM 4839 C C . HIS B 1 84 ? 38.281 4.348 -10.625 1 23.7 84 HIS B C 1
ATOM 4841 O O . HIS B 1 84 ? 38.969 5.32 -10.945 1 23.7 84 HIS B O 1
ATOM 4847 N N . THR B 1 85 ? 37.594 4.406 -11.633 1 25.52 85 THR B N 1
ATOM 4848 C CA . THR B 1 85 ? 37.25 5.789 -11.961 1 25.52 85 THR B CA 1
ATOM 4849 C C . THR B 1 85 ? 36.469 6.445 -10.836 1 25.52 85 THR B C 1
ATOM 4851 O O . THR B 1 85 ? 35.438 5.93 -10.406 1 25.52 85 THR B O 1
ATOM 4854 N N . GLY B 1 86 ? 37.156 7.121 -9.836 1 26.14 86 GLY B N 1
ATOM 4855 C CA . GLY B 1 86 ? 36.781 8.055 -8.789 1 26.14 86 GLY B CA 1
ATOM 4856 C C . GLY B 1 86 ? 35.75 9.078 -9.227 1 26.14 86 GLY B C 1
ATOM 4857 O O . GLY B 1 86 ? 36.062 10.281 -9.25 1 26.14 86 GLY B O 1
ATOM 4858 N N . GLN B 1 87 ? 35.094 8.836 -10.258 1 26.31 87 GLN B N 1
ATOM 4859 C CA . GLN B 1 87 ? 34.281 10 -10.594 1 26.31 87 GLN B CA 1
ATOM 4860 C C . GLN B 1 87 ? 33.438 10.445 -9.391 1 26.31 87 GLN B C 1
ATOM 4862 O O . GLN B 1 87 ? 32.812 9.625 -8.734 1 26.31 87 GLN B O 1
ATOM 4867 N N . HIS B 1 88 ? 33.969 11.492 -8.656 1 26.5 88 HIS B N 1
ATOM 4868 C CA . HIS B 1 88 ? 33.312 12.344 -7.691 1 26.5 88 HIS B CA 1
ATOM 4869 C C . HIS B 1 88 ? 31.844 12.578 -8.086 1 26.5 88 HIS B C 1
ATOM 4871 O O . HIS B 1 88 ? 31.562 13.055 -9.188 1 26.5 88 HIS B O 1
ATOM 4877 N N . LEU B 1 89 ? 31.125 11.727 -7.758 1 28.58 89 LEU B N 1
ATOM 4878 C CA . LEU B 1 89 ? 29.719 12.023 -7.961 1 28.58 89 LEU B CA 1
ATOM 4879 C C . LEU B 1 89 ? 29.359 13.383 -7.367 1 28.58 89 LEU B C 1
ATOM 4881 O O . LEU B 1 89 ? 29.609 13.641 -6.188 1 28.58 89 LEU B O 1
ATOM 4885 N N . ASN B 1 90 ? 29.672 14.469 -8.086 1 27.84 90 ASN B N 1
ATOM 4886 C CA . ASN B 1 90 ? 29.109 15.758 -7.703 1 27.84 90 ASN B CA 1
ATOM 4887 C C . ASN B 1 90 ? 27.719 15.602 -7.102 1 27.84 90 ASN B C 1
ATOM 4889 O O . ASN B 1 90 ? 26.766 15.219 -7.797 1 27.84 90 ASN B O 1
ATOM 4893 N N . VAL B 1 91 ? 27.703 15.297 -5.945 1 32.44 91 VAL B N 1
ATOM 4894 C CA . VAL B 1 91 ? 26.562 15.195 -5.047 1 32.44 91 VAL B CA 1
ATOM 4895 C C . VAL B 1 91 ? 25.641 16.391 -5.242 1 32.44 91 VAL B C 1
ATOM 4897 O O . VAL B 1 91 ? 24.578 16.484 -4.617 1 32.44 91 VAL B O 1
ATOM 4900 N N . SER B 1 92 ? 26.234 17.516 -5.688 1 31.92 92 SER B N 1
ATOM 4901 C CA . SER B 1 92 ? 25.359 18.656 -5.902 1 31.92 92 SER B CA 1
ATOM 4902 C C . SER B 1 92 ? 24.094 18.266 -6.648 1 31.92 92 SER B C 1
ATOM 4904 O O . SER B 1 92 ? 23.062 18.922 -6.52 1 31.92 92 SER B O 1
ATOM 4906 N N . ASP B 1 93 ? 24.328 17.391 -7.605 1 30.11 93 ASP B N 1
ATOM 4907 C CA . ASP B 1 93 ? 23.234 16.984 -8.477 1 30.11 93 ASP B CA 1
ATOM 4908 C C . ASP B 1 93 ? 22.312 15.992 -7.758 1 30.11 93 ASP B C 1
ATOM 4910 O O . ASP B 1 93 ? 21.578 15.234 -8.406 1 30.11 93 ASP B O 1
ATOM 4914 N N . LEU B 1 94 ? 22.734 15.523 -6.77 1 34.88 94 LEU B N 1
ATOM 4915 C CA . LEU B 1 94 ? 21.688 14.805 -6.062 1 34.88 94 LEU B CA 1
ATOM 4916 C C . LEU B 1 94 ? 20.328 15.477 -6.27 1 34.88 94 LEU B C 1
ATOM 4918 O O . LEU B 1 94 ? 19.906 16.312 -5.457 1 34.88 94 LEU B O 1
ATOM 4922 N N . ASN B 1 95 ? 20.219 15.992 -7.438 1 32.56 95 ASN B N 1
ATOM 4923 C CA . ASN B 1 95 ? 18.953 16.5 -7.977 1 32.56 95 ASN B CA 1
ATOM 4924 C C . ASN B 1 95 ? 17.766 15.656 -7.531 1 32.56 95 ASN B C 1
ATOM 4926 O O . ASN B 1 95 ? 17.797 14.43 -7.66 1 32.56 95 ASN B O 1
ATOM 4930 N N . PHE B 1 96 ? 17.234 16.109 -6.477 1 37.06 96 PHE B N 1
ATOM 4931 C CA . PHE B 1 96 ? 15.859 15.664 -6.234 1 37.06 96 PHE B CA 1
ATOM 4932 C C . PHE B 1 96 ? 15.156 15.336 -7.547 1 37.06 96 PHE B C 1
ATOM 4934 O O . PHE B 1 96 ? 15.32 16.047 -8.539 1 37.06 96 PHE B O 1
ATOM 4941 N N . PRO B 1 97 ? 15.055 14.102 -7.668 1 39.25 97 PRO B N 1
ATOM 4942 C CA . PRO B 1 97 ? 14.305 13.898 -8.914 1 39.25 97 PRO B CA 1
ATOM 4943 C C . PRO B 1 97 ? 13.32 15.031 -9.203 1 39.25 97 PRO B C 1
ATOM 4945 O O . PRO B 1 97 ? 12.945 15.773 -8.289 1 39.25 97 PRO B O 1
ATOM 4948 N N . ASP B 1 98 ? 13.328 15.492 -10.414 1 38.31 98 ASP B N 1
ATOM 4949 C CA . ASP B 1 98 ? 12.297 16.422 -10.859 1 38.31 98 ASP B CA 1
ATOM 4950 C C . ASP B 1 98 ? 11.016 16.25 -10.047 1 38.31 98 ASP B C 1
ATOM 4952 O O . ASP B 1 98 ? 10.516 15.133 -9.883 1 38.31 98 ASP B O 1
ATOM 4956 N N . PRO B 1 99 ? 10.781 17.219 -9.273 1 38.41 99 PRO B N 1
ATOM 4957 C CA . PRO B 1 99 ? 9.562 17.203 -8.461 1 38.41 99 PRO B CA 1
ATOM 4958 C C . PRO B 1 99 ? 8.406 16.484 -9.141 1 38.41 99 PRO B C 1
ATOM 4960 O O . PRO B 1 99 ? 7.523 15.953 -8.469 1 38.41 99 PRO B O 1
ATOM 4963 N N . LYS B 1 100 ? 8.359 16.703 -10.445 1 37.25 100 LYS B N 1
ATOM 4964 C CA . LYS B 1 100 ? 7.316 15.984 -11.164 1 37.25 100 LYS B CA 1
ATOM 4965 C C . LYS B 1 100 ? 7.398 14.484 -10.891 1 37.25 100 LYS B C 1
ATOM 4967 O O . LYS B 1 100 ? 6.379 13.789 -10.906 1 37.25 100 LYS B O 1
ATOM 4972 N N . VAL B 1 101 ? 8.586 14.125 -10.789 1 37.59 101 VAL B N 1
ATOM 4973 C CA . VAL B 1 101 ? 8.812 12.688 -10.633 1 37.59 101 VAL B CA 1
ATOM 4974 C C . VAL B 1 101 ? 8.398 12.242 -9.234 1 37.59 101 VAL B C 1
ATOM 4976 O O . VAL B 1 101 ? 7.906 11.125 -9.055 1 37.59 101 VAL B O 1
ATOM 4979 N N . THR B 1 102 ? 8.602 13.172 -8.234 1 39.34 102 THR B N 1
ATOM 4980 C CA . THR B 1 102 ? 8.266 12.82 -6.859 1 39.34 102 THR B CA 1
ATOM 4981 C C . THR B 1 102 ? 6.75 12.734 -6.68 1 39.34 102 THR B C 1
ATOM 4983 O O . THR B 1 102 ? 6.266 12.203 -5.68 1 39.34 102 THR B O 1
ATOM 4986 N N . PHE B 1 103 ? 6.078 13.68 -7.266 1 37.09 103 PHE B N 1
ATOM 4987 C CA . PHE B 1 103 ? 4.652 13.711 -6.969 1 37.09 103 PHE B CA 1
ATOM 4988 C C . PHE B 1 103 ? 4.047 12.312 -7.066 1 37.09 103 PHE B C 1
ATOM 4990 O O . PHE B 1 103 ? 3.314 11.891 -6.172 1 37.09 103 PHE B O 1
ATOM 4997 N N . PHE B 1 104 ? 3.891 11.82 -8.352 1 40.16 104 PHE B N 1
ATOM 4998 C CA . PHE B 1 104 ? 3.047 10.641 -8.484 1 40.16 104 PHE B CA 1
ATOM 4999 C C . PHE B 1 104 ? 3.818 9.383 -8.109 1 40.16 104 PHE B C 1
ATOM 5001 O O . PHE B 1 104 ? 3.254 8.453 -7.527 1 40.16 104 PHE B O 1
ATOM 5008 N N . TYR B 1 105 ? 5.152 9.258 -8.703 1 43.47 105 TYR B N 1
ATOM 5009 C CA . TYR B 1 105 ? 5.781 7.949 -8.789 1 43.47 105 TYR B CA 1
ATOM 5010 C C . TYR B 1 105 ? 7.148 7.953 -8.117 1 43.47 105 TYR B C 1
ATOM 5012 O O . TYR B 1 105 ? 7.852 6.938 -8.109 1 43.47 105 TYR B O 1
ATOM 5020 N N . GLY B 1 106 ? 7.602 9.141 -7.609 1 50.94 106 GLY B N 1
ATOM 5021 C CA . GLY B 1 106 ? 8.984 9.07 -7.168 1 50.94 106 GLY B CA 1
ATOM 5022 C C . GLY B 1 106 ? 9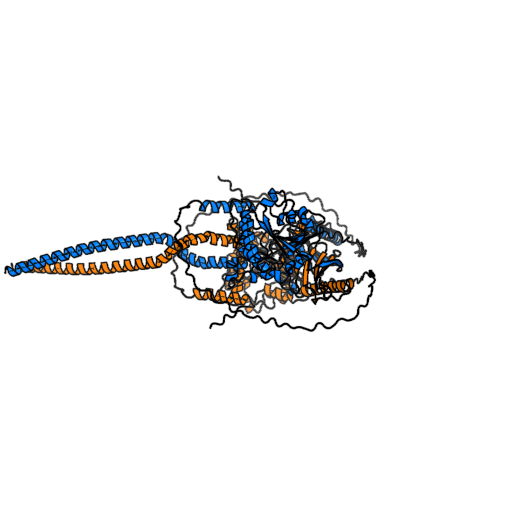.133 8.539 -5.754 1 50.94 106 GLY B C 1
ATOM 5023 O O . GLY B 1 106 ? 8.148 8.367 -5.043 1 50.94 106 GLY B O 1
ATOM 5024 N N . PRO B 1 107 ? 10.383 8.312 -5.461 1 62.19 107 PRO B N 1
ATOM 5025 C CA . PRO B 1 107 ? 10.633 7.734 -4.141 1 62.19 107 PRO B CA 1
ATOM 5026 C C . PRO B 1 107 ? 10.195 8.648 -3 1 62.19 107 PRO B C 1
ATOM 5028 O O . PRO B 1 107 ? 10.633 9.797 -2.922 1 62.19 107 PRO B O 1
ATOM 5031 N N . HIS B 1 108 ? 9.109 8.336 -2.395 1 70.94 108 HIS B N 1
ATOM 5032 C CA . HIS B 1 108 ? 8.5 9.102 -1.316 1 70.94 108 HIS B CA 1
ATOM 5033 C C . HIS B 1 108 ? 9.305 8.992 -0.029 1 70.94 108 HIS B C 1
ATOM 5035 O O . HIS B 1 108 ? 10.047 8.023 0.164 1 70.94 108 HIS B O 1
ATOM 5041 N N . PHE B 1 109 ? 9.164 10.109 0.667 1 84.31 109 PHE B N 1
ATOM 5042 C CA . PHE B 1 109 ? 9.742 10.055 2.004 1 84.31 109 PHE B CA 1
ATOM 5043 C C . PHE B 1 109 ? 8.883 9.195 2.928 1 84.31 109 PHE B C 1
ATOM 5045 O O . PHE B 1 109 ? 7.656 9.219 2.846 1 84.31 109 PHE B O 1
ATOM 5052 N N . HIS B 1 110 ? 9.609 8.516 3.719 1 84.94 110 HIS B N 1
ATOM 5053 C CA . HIS B 1 110 ? 8.992 7.844 4.859 1 84.94 110 HIS B CA 1
ATOM 5054 C C . HIS B 1 110 ? 9.289 8.586 6.16 1 84.94 110 HIS B C 1
ATOM 5056 O O . HIS B 1 110 ? 10.422 9.023 6.387 1 84.94 110 HIS B O 1
ATOM 5062 N N . PHE B 1 111 ? 8.25 8.797 6.852 1 92.5 111 PHE B N 1
ATOM 5063 C CA . PHE B 1 111 ? 8.43 9.445 8.141 1 92.5 111 PHE B CA 1
ATOM 5064 C C . PHE B 1 111 ? 8.781 8.43 9.219 1 92.5 111 PHE B C 1
ATOM 5066 O O . PHE B 1 111 ? 8.234 7.324 9.234 1 92.5 111 PHE B O 1
ATOM 5073 N N . ILE B 1 112 ? 9.742 8.828 10.125 1 93.12 112 ILE B N 1
ATOM 5074 C CA . ILE B 1 112 ? 10.148 7.895 11.172 1 93.12 112 ILE B CA 1
ATOM 5075 C C . ILE B 1 112 ? 10.117 8.602 12.531 1 93.12 112 ILE B C 1
ATOM 5077 O O . ILE B 1 112 ? 10.43 9.789 12.625 1 93.12 112 ILE B O 1
ATOM 5081 N N . GLU B 1 113 ? 9.688 7.922 13.445 1 93 113 GLU B N 1
ATOM 5082 C CA . GLU B 1 113 ? 9.82 8.273 14.859 1 93 113 GLU B CA 1
ATOM 5083 C C . GLU B 1 113 ? 10.766 7.316 15.578 1 93 113 GLU B C 1
ATOM 5085 O O . GLU B 1 113 ? 11.516 6.574 14.938 1 93 113 GLU B O 1
ATOM 5090 N N . LYS B 1 114 ? 10.844 7.355 16.812 1 89.12 114 LYS B N 1
ATOM 5091 C CA . LYS B 1 114 ? 11.836 6.594 17.578 1 89.12 114 LYS B CA 1
ATOM 5092 C C . LYS B 1 114 ? 11.672 5.094 17.344 1 89.12 114 LYS B C 1
ATOM 5094 O O . LYS B 1 114 ? 12.648 4.383 17.141 1 89.12 114 LYS B O 1
ATOM 5099 N N . ASP B 1 115 ? 10.414 4.672 17.297 1 87.19 115 ASP B N 1
ATOM 5100 C CA . ASP B 1 115 ? 10.219 3.225 17.234 1 87.19 115 ASP B CA 1
ATOM 5101 C C . ASP B 1 115 ? 9.273 2.848 16.094 1 87.19 115 ASP B C 1
ATOM 5103 O O . ASP B 1 115 ? 8.883 1.686 15.961 1 87.19 115 ASP B O 1
ATOM 5107 N N . SER B 1 116 ? 8.977 3.887 15.367 1 89.31 116 SER B N 1
ATOM 5108 C CA . SER B 1 116 ? 7.938 3.604 14.383 1 89.31 116 SER B CA 1
ATOM 5109 C C . SER B 1 116 ? 8.25 4.273 13.047 1 89.31 116 SER B C 1
ATOM 5111 O O . SER B 1 116 ? 9 5.246 13 1 89.31 116 SER B O 1
ATOM 5113 N N . VAL B 1 117 ? 7.707 3.713 12.055 1 88.38 117 VAL B N 1
ATOM 5114 C CA . VAL B 1 117 ? 7.824 4.27 10.711 1 88.38 117 VAL B CA 1
ATOM 5115 C C . VAL B 1 117 ? 6.434 4.473 10.117 1 88.38 117 VAL B C 1
ATOM 5117 O O . VAL B 1 117 ? 5.516 3.693 10.383 1 88.38 117 VAL B O 1
ATOM 5120 N N . PHE B 1 118 ? 6.273 5.543 9.414 1 89.38 118 PHE B N 1
ATOM 5121 C CA . PHE B 1 118 ? 5.051 5.883 8.695 1 89.38 118 PHE B CA 1
ATOM 5122 C C . PHE B 1 118 ? 5.301 5.922 7.191 1 89.38 118 PHE B C 1
ATOM 5124 O O . PHE B 1 118 ? 5.656 6.965 6.641 1 89.38 118 PHE B O 1
ATOM 5131 N N . PRO B 1 119 ? 5.02 4.742 6.598 1 78.69 119 PRO B N 1
ATOM 5132 C CA . PRO B 1 119 ? 5.289 4.656 5.16 1 78.69 119 PRO B CA 1
ATOM 5133 C C . PRO B 1 119 ? 4.125 5.16 4.312 1 78.69 119 PRO B C 1
ATOM 5135 O O . PRO B 1 119 ? 2.963 5.008 4.699 1 78.69 119 PRO B O 1
ATOM 5138 N N . LEU B 1 120 ? 4.379 5.789 3.197 1 73.31 120 LEU B N 1
ATOM 5139 C CA . LEU B 1 120 ? 3.338 6.262 2.291 1 73.31 120 LEU B CA 1
ATOM 5140 C C . LEU B 1 120 ? 2.824 5.121 1.417 1 73.31 120 LEU B C 1
ATOM 5142 O O . LEU B 1 120 ? 1.654 5.109 1.03 1 73.31 120 LEU B O 1
ATOM 5146 N N . SER B 1 121 ? 3.635 4.191 1.17 1 63.72 121 SER B N 1
ATOM 5147 C CA . SER B 1 121 ? 3.361 3.199 0.135 1 63.72 121 SER B CA 1
ATOM 5148 C C . SER B 1 121 ? 2.768 1.927 0.73 1 63.72 121 SER B C 1
ATOM 5150 O O . SER B 1 121 ? 2.217 1.094 0.007 1 63.72 121 SER B O 1
ATOM 5152 N N . GLU B 1 122 ? 2.816 1.864 2.051 1 64.44 122 GLU B N 1
ATOM 5153 C CA . GLU B 1 122 ? 2.369 0.614 2.658 1 64.44 122 GLU B CA 1
ATOM 5154 C C . GLU B 1 122 ? 0.887 0.675 3.016 1 64.44 122 GLU B C 1
ATOM 5156 O O . GLU B 1 122 ? 0.31 1.76 3.111 1 64.44 122 GLU B O 1
ATOM 5161 N N . GLN B 1 123 ? 0.355 -0.503 3.062 1 64.06 123 GLN B N 1
ATOM 5162 C CA . GLN B 1 123 ? -1.048 -0.623 3.443 1 64.06 123 GLN B CA 1
ATOM 5163 C C . GLN B 1 123 ? -1.286 -0.066 4.844 1 64.06 123 GLN B C 1
ATOM 5165 O O . GLN B 1 123 ? -2.27 0.638 5.078 1 64.06 123 GLN B O 1
ATOM 5170 N N . SER B 1 124 ? -0.291 -0.368 5.648 1 71.69 124 SER B N 1
ATOM 5171 C CA . SER B 1 124 ? -0.394 0.173 7 1 71.69 124 SER B CA 1
ATOM 5172 C C . SER B 1 124 ? 0.118 1.608 7.059 1 71.69 124 SER B C 1
ATOM 5174 O O . SER B 1 124 ? 1.217 1.901 6.586 1 71.69 124 SER B O 1
ATOM 5176 N N . PRO B 1 125 ? -0.708 2.441 7.648 1 83.31 125 PRO B N 1
ATOM 5177 C CA . PRO B 1 125 ? -0.268 3.836 7.719 1 83.31 125 PRO B CA 1
ATOM 5178 C C . PRO B 1 125 ? 0.916 4.035 8.664 1 83.31 125 PRO B C 1
ATOM 5180 O O . PRO B 1 125 ? 1.598 5.059 8.594 1 83.31 125 PRO B O 1
ATOM 5183 N N . GLY B 1 126 ? 1.045 3.059 9.633 1 84.06 126 GLY B N 1
ATOM 5184 C CA . GLY B 1 126 ? 2.148 3.1 10.578 1 84.06 126 GLY B CA 1
ATOM 5185 C C . GLY B 1 126 ? 2.445 1.751 11.211 1 84.06 126 GLY B C 1
ATOM 5186 O O . GLY B 1 126 ? 1.531 0.962 11.461 1 84.06 126 GLY B O 1
ATOM 5187 N N . ARG B 1 127 ? 3.779 1.522 11.414 1 81.25 127 ARG B N 1
ATOM 5188 C CA . ARG B 1 127 ? 4.176 0.28 12.07 1 81.25 127 ARG B CA 1
ATOM 5189 C C . ARG B 1 127 ? 5.473 0.46 12.852 1 81.25 127 ARG B C 1
ATOM 5191 O O . ARG B 1 127 ? 6.227 1.405 12.602 1 81.25 127 ARG B O 1
ATOM 5198 N N . GLU B 1 128 ? 5.605 -0.436 13.727 1 84.69 128 GLU B N 1
ATOM 5199 C CA . GLU B 1 128 ? 6.871 -0.465 14.453 1 84.69 128 GLU B CA 1
ATOM 5200 C C . GLU B 1 128 ? 8.008 -0.98 13.57 1 84.69 128 GLU B C 1
ATOM 5202 O O . GLU B 1 128 ? 7.766 -1.724 12.617 1 84.69 128 GLU B O 1
ATOM 5207 N N . PHE B 1 129 ? 9.188 -0.583 13.938 1 83 129 PHE B N 1
ATOM 5208 C CA . PHE B 1 129 ? 10.359 -1.07 13.227 1 83 129 PHE B CA 1
ATOM 5209 C C . PHE B 1 129 ? 10.531 -2.57 13.43 1 83 129 PHE B C 1
ATOM 5211 O O . PHE B 1 129 ? 10.32 -3.082 14.531 1 83 129 PHE B O 1
ATOM 5218 N N . SER B 1 130 ? 10.852 -3.178 12.328 1 73.31 130 SER B N 1
ATOM 5219 C CA . SER B 1 130 ? 11.414 -4.512 12.516 1 73.31 130 SER B CA 1
ATOM 5220 C C . SER B 1 130 ? 12.75 -4.445 13.242 1 73.31 130 SER B C 1
ATOM 5222 O O . SER B 1 130 ? 13.398 -3.396 13.273 1 73.31 130 SER B O 1
ATOM 5224 N N . PRO B 1 131 ? 13.148 -5.492 13.805 1 73.94 131 PRO B N 1
ATOM 5225 C CA . PRO B 1 131 ? 14.445 -5.469 14.484 1 73.94 131 PRO B CA 1
ATOM 5226 C C . PRO B 1 131 ? 15.586 -5.059 13.555 1 73.94 131 PRO B C 1
ATOM 5228 O O . PRO B 1 131 ? 16.484 -4.316 13.969 1 73.94 131 PRO B O 1
ATOM 5231 N N . ALA B 1 132 ? 15.586 -5.48 12.367 1 71 132 ALA B N 1
ATOM 5232 C CA . ALA B 1 132 ? 16.641 -5.129 11.414 1 71 132 ALA B CA 1
ATOM 5233 C C . ALA B 1 132 ? 16.594 -3.641 11.078 1 71 132 ALA B C 1
ATOM 5235 O O . ALA B 1 132 ? 17.641 -2.99 11 1 71 132 ALA B O 1
ATOM 5236 N N . GLU B 1 133 ? 15.445 -3.16 10.875 1 77.38 133 GLU B N 1
ATOM 5237 C CA . GLU B 1 133 ? 15.297 -1.734 10.602 1 77.38 133 GLU B CA 1
ATOM 5238 C C . GLU B 1 133 ? 15.75 -0.896 11.797 1 77.38 133 GLU B C 1
ATOM 5240 O O . GLU B 1 133 ? 16.422 0.13 11.617 1 77.38 133 GLU B O 1
ATOM 5245 N N . ALA B 1 134 ? 15.305 -1.396 12.945 1 83.44 134 ALA B N 1
ATOM 5246 C CA . ALA B 1 134 ? 15.672 -0.675 14.164 1 83.44 134 ALA B CA 1
ATOM 5247 C C . ALA B 1 134 ? 17.188 -0.557 14.305 1 83.44 134 ALA B C 1
ATOM 5249 O O . ALA B 1 134 ? 17.703 0.521 14.602 1 83.44 134 ALA B O 1
ATOM 5250 N N . SER B 1 135 ? 17.797 -1.676 14.07 1 80.81 135 SER B N 1
ATOM 5251 C CA . SER B 1 135 ? 19.25 -1.687 14.156 1 80.81 135 SER B CA 1
ATOM 5252 C C . SER B 1 135 ? 19.875 -0.764 13.109 1 80.81 135 SER B C 1
ATOM 5254 O O . SER B 1 135 ? 20.859 -0.077 13.391 1 80.81 135 SER B O 1
ATOM 5256 N N . TRP B 1 136 ? 19.359 -0.791 11.969 1 82 136 TRP B N 1
ATOM 5257 C CA . TRP B 1 136 ? 19.844 0.042 10.875 1 82 136 TRP B CA 1
ATOM 5258 C C . TRP B 1 136 ? 19.672 1.522 11.203 1 82 136 TRP B C 1
ATOM 5260 O O . TRP B 1 136 ? 20.609 2.307 11.07 1 82 136 TRP B O 1
ATOM 5270 N N . PHE B 1 137 ? 18.562 1.852 11.656 1 87.56 137 PHE B N 1
ATOM 5271 C CA . PHE B 1 137 ? 18.281 3.252 11.953 1 87.56 137 PHE B CA 1
ATOM 5272 C C . PHE B 1 137 ? 19.094 3.73 13.148 1 87.56 137 PHE B C 1
ATOM 5274 O O . PHE B 1 137 ? 19.516 4.887 13.195 1 87.56 137 PHE B O 1
ATOM 5281 N N . LEU B 1 138 ? 19.234 2.844 14.062 1 86.94 138 LEU B N 1
ATOM 5282 C CA . LEU B 1 138 ? 20.031 3.205 15.219 1 86.94 138 LEU B CA 1
ATOM 5283 C C . LEU B 1 138 ? 21.469 3.553 14.805 1 86.94 138 LEU B C 1
ATOM 5285 O O . LEU B 1 138 ? 22.062 4.492 15.336 1 86.94 138 LEU B O 1
ATOM 5289 N N . ARG B 1 139 ? 21.984 2.85 13.883 1 84.5 139 ARG B N 1
ATOM 5290 C CA . ARG B 1 139 ? 23.344 3.117 13.398 1 84.5 139 ARG B CA 1
ATOM 5291 C C . ARG B 1 139 ? 23.406 4.469 12.695 1 84.5 139 ARG B C 1
ATOM 5293 O O . ARG B 1 139 ? 24.375 5.219 12.883 1 84.5 139 ARG B O 1
ATOM 5300 N N . ILE B 1 140 ? 22.453 4.742 11.922 1 89.06 140 ILE B N 1
ATOM 5301 C CA . ILE B 1 140 ? 22.406 6.016 11.203 1 89.06 140 ILE B CA 1
ATOM 5302 C C . ILE B 1 140 ? 22.281 7.164 12.203 1 89.06 140 ILE B C 1
ATOM 5304 O O . ILE B 1 140 ? 22.938 8.195 12.07 1 89.06 140 ILE B O 1
ATOM 5308 N N . GLN B 1 141 ? 21.438 6.977 13.203 1 91.19 141 GLN B N 1
ATOM 5309 C CA . GLN B 1 141 ? 21.25 7.988 14.234 1 91.19 141 GLN B CA 1
ATOM 5310 C C . GLN B 1 141 ? 22.531 8.242 15.008 1 91.19 141 GLN B C 1
ATOM 5312 O O . GLN B 1 141 ? 22.875 9.391 15.312 1 91.19 141 GLN B O 1
ATOM 5317 N N . ASP B 1 142 ? 23.172 7.172 15.273 1 88.31 142 ASP B N 1
ATOM 5318 C CA . ASP B 1 142 ? 24.438 7.281 16 1 88.31 142 ASP B CA 1
ATOM 5319 C C . ASP B 1 142 ? 25.469 8.086 15.219 1 88.31 142 ASP B C 1
ATOM 5321 O O . ASP B 1 142 ? 26.156 8.938 15.773 1 88.31 142 ASP B O 1
ATOM 5325 N N . LYS B 1 143 ? 25.562 7.816 14.008 1 87.69 143 LYS B N 1
ATOM 5326 C CA . LYS B 1 143 ? 26.5 8.539 13.164 1 87.69 143 LYS B CA 1
ATOM 5327 C C . LYS B 1 143 ? 26.125 10.008 13.047 1 87.69 143 LYS B C 1
ATOM 5329 O O . LYS B 1 143 ? 27 10.883 13.023 1 87.69 143 LYS B O 1
ATOM 5334 N N . ALA B 1 144 ? 24.891 10.266 12.898 1 91.31 144 ALA B N 1
ATOM 5335 C CA . ALA B 1 144 ? 24.406 11.648 12.836 1 91.31 144 ALA B CA 1
ATOM 5336 C C . ALA B 1 144 ? 24.703 12.391 14.133 1 91.31 144 ALA B C 1
ATOM 5338 O O . ALA B 1 144 ? 25.172 13.523 14.109 1 91.31 144 ALA B O 1
ATOM 5339 N N . ALA B 1 145 ? 24.406 11.711 15.242 1 91.38 145 ALA B N 1
ATOM 5340 C CA . ALA B 1 145 ? 24.641 12.305 16.547 1 91.38 145 ALA B CA 1
ATOM 5341 C C . ALA B 1 145 ? 26.125 12.594 16.781 1 91.38 145 ALA B C 1
ATOM 5343 O O . ALA B 1 145 ? 26.484 13.641 17.312 1 91.38 145 ALA B O 1
ATOM 5344 N N . GLU B 1 146 ? 26.906 11.648 16.391 1 88.44 146 GLU B N 1
ATOM 5345 C CA . GLU B 1 146 ? 28.359 11.828 16.5 1 88.44 146 GLU B CA 1
ATOM 5346 C C . GLU B 1 146 ? 28.828 13.047 15.703 1 88.44 146 GLU B C 1
ATOM 5348 O O . GLU B 1 146 ? 29.625 13.844 16.203 1 88.44 146 GLU B O 1
ATOM 5353 N N . HIS B 1 147 ? 28.344 13.164 14.586 1 87 147 HIS B N 1
ATOM 5354 C CA . HIS B 1 147 ? 28.719 14.297 13.742 1 87 147 HIS B CA 1
ATOM 5355 C C . HIS B 1 147 ? 28.234 15.609 14.352 1 87 147 HIS B C 1
ATOM 5357 O O . HIS B 1 147 ? 28.984 16.594 14.359 1 87 147 HIS B O 1
ATOM 5363 N N . LEU B 1 148 ? 27.031 15.617 14.781 1 88.19 148 LEU B N 1
ATOM 5364 C CA . LEU B 1 148 ? 26.469 16.812 15.391 1 88.19 148 LEU B CA 1
ATOM 5365 C C . LEU B 1 148 ? 27.266 17.219 16.625 1 88.19 148 LEU B C 1
ATOM 5367 O O . LEU B 1 148 ? 27.547 18.406 16.828 1 88.19 148 LEU B O 1
ATOM 5371 N N . SER B 1 149 ? 27.578 16.203 17.391 1 88.56 149 SER B N 1
ATOM 5372 C CA . SER B 1 149 ? 28.344 16.469 18.609 1 88.56 149 SER B CA 1
ATOM 5373 C C . SER B 1 149 ? 29.703 17.078 18.281 1 88.56 149 SER B C 1
ATOM 5375 O O . SER B 1 149 ? 30.141 18.016 18.953 1 88.56 149 SER B O 1
ATOM 5377 N N . GLY B 1 150 ? 30.328 16.547 17.328 1 86.19 150 GLY B N 1
ATOM 5378 C CA . GLY B 1 150 ? 31.625 17.062 16.922 1 86.19 150 GLY B CA 1
ATOM 5379 C C . GLY B 1 150 ? 31.531 18.453 16.312 1 86.19 150 GLY B C 1
ATOM 5380 O O . GLY B 1 150 ? 32.344 19.328 16.641 1 86.19 150 GLY B O 1
ATOM 5381 N N . SER B 1 151 ? 30.594 18.703 15.484 1 84.31 151 SER B N 1
ATOM 5382 C CA . SER B 1 151 ? 30.469 19.953 14.742 1 84.31 151 SER B CA 1
ATOM 5383 C C . SER B 1 151 ? 30.016 21.094 15.648 1 84.31 151 SER B C 1
ATOM 5385 O O . SER B 1 151 ? 30.391 22.234 15.438 1 84.31 151 SER B O 1
ATOM 5387 N N . LEU B 1 152 ? 29.188 20.812 16.609 1 86.94 152 LEU B N 1
ATOM 5388 C CA . LEU B 1 152 ? 28.609 21.859 17.438 1 86.94 152 LEU B CA 1
ATOM 5389 C C . LEU B 1 152 ? 29.297 21.938 18.797 1 86.94 152 LEU B C 1
ATOM 5391 O O . LEU B 1 152 ? 29.047 22.859 19.578 1 86.94 152 LEU B O 1
ATOM 5395 N N . GLY B 1 153 ? 30.156 20.969 19.031 1 84.81 153 GLY B N 1
ATOM 5396 C CA . GLY B 1 153 ? 30.844 20.953 20.312 1 84.81 153 GLY B CA 1
ATOM 5397 C C . GLY B 1 153 ? 29.922 20.641 21.469 1 84.81 153 GLY B C 1
ATOM 5398 O O . GLY B 1 153 ? 30.094 21.172 22.578 1 84.81 153 GLY B O 1
ATOM 5399 N N . GLN B 1 154 ? 28.828 19.984 21.125 1 86.62 154 GLN B N 1
ATOM 5400 C CA . GLN B 1 154 ? 27.875 19.562 22.141 1 86.62 154 GLN B CA 1
ATOM 5401 C C . GLN B 1 154 ? 27.672 18.047 22.094 1 86.62 154 GLN B C 1
ATOM 5403 O O . GLN B 1 154 ? 27.953 17.406 21.094 1 86.62 154 GLN B O 1
ATOM 5408 N N . THR B 1 155 ? 27.234 17.562 23.266 1 87.38 155 THR B N 1
ATOM 5409 C CA . THR B 1 155 ? 26.984 16.125 23.312 1 87.38 155 THR B CA 1
ATOM 5410 C C . THR B 1 155 ? 25.562 15.812 22.875 1 87.38 155 THR B C 1
ATOM 5412 O O . THR B 1 155 ? 24.594 16.078 23.609 1 87.38 155 THR B O 1
ATOM 5415 N N . ILE B 1 156 ? 25.438 15.438 21.719 1 90.69 156 ILE B N 1
ATOM 5416 C CA . ILE B 1 156 ? 24.172 14.961 21.188 1 90.69 156 ILE B CA 1
ATOM 5417 C C . ILE B 1 156 ? 24.172 13.438 21.109 1 90.69 156 ILE B C 1
ATOM 5419 O O . ILE B 1 156 ? 25.125 12.836 20.625 1 90.69 156 ILE B O 1
ATOM 5423 N N . ARG B 1 157 ? 23.141 12.844 21.719 1 88.5 157 ARG B N 1
ATOM 5424 C CA . ARG B 1 157 ? 23.062 11.383 21.75 1 88.5 157 ARG B CA 1
ATOM 5425 C C . ARG B 1 157 ? 21.828 10.891 21 1 88.5 157 ARG B C 1
ATOM 5427 O O . ARG B 1 157 ? 21.031 11.688 20.5 1 88.5 157 ARG B O 1
ATOM 5434 N N . GLN B 1 158 ? 21.703 9.625 20.922 1 87.44 158 GLN B N 1
ATOM 5435 C CA . GLN B 1 158 ? 20.578 8.961 20.25 1 87.44 158 GLN B CA 1
ATOM 5436 C C . GLN B 1 158 ? 19.266 9.297 20.953 1 87.44 158 GLN B C 1
ATOM 5438 O O . GLN B 1 158 ? 18.219 9.383 20.297 1 87.44 158 GLN B O 1
ATOM 5443 N N . GLU B 1 159 ? 19.281 9.469 22.188 1 87.38 159 GLU B N 1
ATOM 5444 C CA . GLU B 1 159 ? 18.094 9.766 22.969 1 87.38 159 GLU B CA 1
ATOM 5445 C C . GLU B 1 159 ? 17.516 11.125 22.594 1 87.38 159 GLU B C 1
ATOM 5447 O O . GLU B 1 159 ? 16.328 11.391 22.844 1 87.38 159 GLU B O 1
ATOM 5452 N N . ASP B 1 160 ? 18.359 11.938 22.031 1 92.75 160 ASP B N 1
ATOM 5453 C CA . ASP B 1 160 ? 17.922 13.281 21.656 1 92.75 160 ASP B CA 1
ATOM 5454 C C . ASP B 1 160 ? 17.234 13.281 20.297 1 92.75 160 ASP B C 1
ATOM 5456 O O . ASP B 1 160 ? 16.766 14.32 19.844 1 92.75 160 ASP B O 1
ATOM 5460 N N . PHE B 1 161 ? 17.219 12.117 19.75 1 93.88 161 PHE B N 1
ATOM 5461 C CA . PHE B 1 161 ? 16.531 11.992 18.469 1 93.88 161 PHE B CA 1
ATOM 5462 C C . PHE B 1 161 ? 15.031 12.227 18.625 1 93.88 161 PHE B C 1
ATOM 5464 O O . PHE B 1 161 ? 14.406 11.68 19.531 1 93.88 161 PHE B O 1
ATOM 5471 N N . LEU B 1 162 ? 14.477 13.031 17.75 1 92.31 162 LEU B N 1
ATOM 5472 C CA . LEU B 1 162 ? 13.055 13.352 17.812 1 92.31 162 LEU B CA 1
ATOM 5473 C C . LEU B 1 162 ? 12.281 12.586 16.734 1 92.31 162 LEU B C 1
ATOM 5475 O O . LEU B 1 162 ? 11.406 11.781 17.062 1 92.31 162 LEU B O 1
ATOM 5479 N N . HIS B 1 163 ? 12.539 12.859 15.516 1 93.94 163 HIS B N 1
ATOM 5480 C CA . HIS B 1 163 ? 11.922 12.242 14.352 1 93.94 163 HIS B CA 1
ATOM 5481 C C . HIS B 1 163 ? 12.789 12.414 13.109 1 93.94 163 HIS B C 1
ATOM 5483 O O . HIS B 1 163 ? 13.844 13.047 13.164 1 93.94 163 HIS B O 1
ATOM 5489 N N . GLY B 1 164 ? 12.328 11.82 12.062 1 93.81 164 GLY B N 1
ATOM 5490 C CA . GLY B 1 164 ? 13.062 11.953 10.82 1 93.81 164 GLY B CA 1
ATOM 5491 C C . GLY B 1 164 ? 12.305 11.445 9.609 1 93.81 164 GLY B C 1
ATOM 5492 O O . GLY B 1 164 ? 11.109 11.148 9.703 1 93.81 164 GLY B O 1
ATOM 5493 N N . ARG B 1 165 ? 12.977 11.523 8.516 1 91.19 165 ARG B N 1
ATOM 5494 C CA . ARG B 1 165 ? 12.461 10.961 7.273 1 91.19 165 ARG B CA 1
ATOM 5495 C C . ARG B 1 165 ? 13.586 10.406 6.414 1 91.19 165 ARG B C 1
ATOM 5497 O O . ARG B 1 165 ? 14.742 10.82 6.547 1 91.19 165 ARG B O 1
ATOM 5504 N N . TYR B 1 166 ? 13.203 9.469 5.633 1 88.12 166 TYR B N 1
ATOM 5505 C CA . TYR B 1 166 ? 14.18 8.914 4.703 1 88.12 166 TYR B CA 1
ATOM 5506 C C . TYR B 1 166 ? 13.508 8.5 3.396 1 88.12 166 TYR B C 1
ATOM 5508 O O . TYR B 1 166 ? 12.289 8.352 3.336 1 88.12 166 TYR B O 1
ATOM 5516 N N . ARG B 1 167 ? 14.281 8.367 2.332 1 82.88 167 ARG B N 1
ATOM 5517 C CA . ARG B 1 167 ? 13.789 7.871 1.052 1 82.88 167 ARG B CA 1
ATOM 5518 C C . ARG B 1 167 ? 14.906 7.184 0.27 1 82.88 167 ARG B C 1
ATOM 5520 O O . ARG B 1 167 ? 16.078 7.457 0.49 1 82.88 167 ARG B O 1
ATOM 5527 N N . PHE B 1 168 ? 14.414 6.324 -0.559 1 76.31 168 PHE B N 1
ATOM 5528 C CA . PHE B 1 168 ? 15.312 5.633 -1.475 1 76.31 168 PHE B CA 1
ATOM 5529 C C . PHE B 1 168 ? 15.336 6.32 -2.834 1 76.31 168 PHE B C 1
ATOM 5531 O O . PHE B 1 168 ? 14.281 6.562 -3.432 1 76.31 168 PHE B O 1
ATOM 5538 N N . LEU B 1 169 ? 16.516 6.648 -3.246 1 75 169 LEU B N 1
ATOM 5539 C CA . LEU B 1 169 ? 16.766 7.203 -4.574 1 75 169 LEU B CA 1
ATOM 5540 C C . LEU B 1 169 ? 17.625 6.273 -5.406 1 75 169 LEU B C 1
ATOM 5542 O O . LEU B 1 169 ? 18.391 5.465 -4.855 1 75 169 LEU B O 1
ATOM 5546 N N . PRO B 1 170 ? 17.469 6.379 -6.746 1 69.56 170 PRO B N 1
ATOM 5547 C CA . PRO B 1 170 ? 18.359 5.578 -7.582 1 69.56 170 PRO B CA 1
ATOM 5548 C C . PRO B 1 170 ? 19.844 5.809 -7.258 1 69.56 170 PRO B C 1
ATOM 5550 O O . PRO B 1 170 ? 20.656 4.906 -7.43 1 69.56 170 PRO B O 1
ATOM 5553 N N . SER B 1 171 ? 20.078 7.027 -6.77 1 73.62 171 SER B N 1
ATOM 5554 C CA . SER B 1 171 ? 21.469 7.391 -6.496 1 73.62 171 SER B CA 1
ATOM 5555 C C . SER B 1 171 ? 21.859 7.012 -5.074 1 73.62 171 SER B C 1
ATOM 5557 O O . SER B 1 171 ? 23.047 7.043 -4.727 1 73.62 171 SER B O 1
ATOM 5559 N N . GLY B 1 172 ? 20.891 6.723 -4.254 1 79.25 172 GLY B N 1
ATOM 5560 C CA . GLY B 1 172 ? 21.219 6.383 -2.879 1 79.25 172 GLY B CA 1
ATOM 5561 C C . GLY B 1 172 ? 20.078 6.648 -1.911 1 79.25 172 GLY B C 1
ATOM 5562 O O . GLY B 1 172 ? 18.906 6.598 -2.291 1 79.25 172 GLY B O 1
ATOM 5563 N N . LEU B 1 173 ? 20.531 6.727 -0.612 1 84 173 LEU B N 1
ATOM 5564 C CA . LEU B 1 173 ? 19.578 6.965 0.469 1 84 173 LEU B CA 1
ATOM 5565 C C . LEU B 1 173 ? 19.75 8.359 1.056 1 84 173 LEU B C 1
ATOM 5567 O O . LEU B 1 173 ? 20.891 8.805 1.269 1 84 173 LEU B O 1
ATOM 5571 N N . GLU B 1 174 ? 18.625 9 1.232 1 86.44 174 GLU B N 1
ATOM 5572 C CA . GLU B 1 174 ? 18.625 10.312 1.874 1 86.44 174 GLU B CA 1
ATOM 5573 C C . GLU B 1 174 ? 17.906 10.266 3.221 1 86.44 174 GLU B C 1
ATOM 5575 O O . GLU B 1 174 ? 16.859 9.617 3.354 1 86.44 174 GLU B O 1
ATOM 5580 N N . PHE B 1 175 ? 18.5 10.945 4.215 1 89.25 175 PHE B N 1
ATOM 5581 C CA . PHE B 1 175 ? 17.922 11.031 5.551 1 89.25 175 PHE B CA 1
ATOM 5582 C C . PHE B 1 175 ? 17.844 12.477 6.016 1 89.25 175 PHE B C 1
ATOM 5584 O O . PHE B 1 175 ? 18.766 13.258 5.773 1 89.25 175 PHE B O 1
ATOM 5591 N N . ASP B 1 176 ? 16.766 12.82 6.582 1 91.94 176 ASP B N 1
ATOM 5592 C CA . ASP B 1 176 ? 16.641 14.008 7.422 1 91.94 176 ASP B CA 1
ATOM 5593 C C . ASP B 1 176 ? 16.281 13.633 8.859 1 91.94 176 ASP B C 1
ATOM 5595 O O . ASP B 1 176 ? 15.211 13.086 9.125 1 91.94 176 ASP B O 1
ATOM 5599 N N . LEU B 1 177 ? 17.172 13.93 9.719 1 93.81 177 LEU B N 1
ATOM 5600 C CA . LEU B 1 177 ? 16.984 13.57 11.125 1 93.81 177 LEU B CA 1
ATOM 5601 C C . LEU B 1 177 ? 16.922 14.812 12 1 93.81 177 LEU B C 1
ATOM 5603 O O . LEU B 1 177 ? 17.688 15.766 11.781 1 93.81 177 LEU B O 1
ATOM 5607 N N . TYR B 1 178 ? 16.078 14.781 12.969 1 92.94 178 TYR B N 1
ATOM 5608 C CA . TYR B 1 178 ? 15.875 15.898 13.883 1 92.94 178 TYR B CA 1
ATOM 5609 C C . TYR B 1 178 ? 16.266 15.523 15.305 1 92.94 178 TYR B C 1
ATOM 5611 O O . TYR B 1 178 ? 15.859 14.477 15.812 1 92.94 178 TYR B O 1
ATOM 5619 N N . PHE B 1 179 ? 17.062 16.359 15.852 1 93.19 179 PHE B N 1
ATOM 5620 C CA . PHE B 1 179 ? 17.547 16.156 17.219 1 93.19 179 PHE B CA 1
ATOM 5621 C C . PHE B 1 179 ? 17.25 17.359 18.094 1 93.19 179 PHE B C 1
ATOM 5623 O O . PHE B 1 179 ? 17.234 18.5 17.609 1 93.19 179 PHE B O 1
ATOM 5630 N N . ARG B 1 180 ? 17.031 17.062 19.312 1 90.62 180 ARG B N 1
ATOM 5631 C CA . ARG B 1 180 ? 16.953 18.125 20.312 1 90.62 180 ARG B CA 1
ATOM 5632 C C . ARG B 1 180 ? 18.359 18.5 20.812 1 90.62 180 ARG B C 1
ATOM 5634 O O . ARG B 1 180 ? 19.156 17.625 21.125 1 90.62 180 ARG B O 1
ATOM 5641 N N . SER B 1 181 ? 18.609 19.781 20.75 1 87.25 181 SER B N 1
ATOM 5642 C CA . SER B 1 181 ? 19.875 20.234 21.328 1 87.25 181 SER B CA 1
ATOM 5643 C C . SER B 1 181 ? 19.734 20.453 22.828 1 87.25 181 SER B C 1
ATOM 5645 O O . SER B 1 181 ? 18.891 21.234 23.266 1 87.25 181 SER B O 1
ATOM 5647 N N . PRO B 1 182 ? 20.516 19.734 23.562 1 81.75 182 PRO B N 1
ATOM 5648 C CA . PRO B 1 182 ? 20.438 19.953 25.016 1 81.75 182 PRO B CA 1
ATOM 5649 C C . PRO B 1 182 ? 20.891 21.344 25.422 1 81.75 182 PRO B C 1
ATOM 5651 O O . PRO B 1 182 ? 20.438 21.859 26.453 1 81.75 182 PRO B O 1
ATOM 5654 N N . GLU B 1 183 ? 21.75 21.906 24.703 1 80.69 183 GLU B N 1
ATOM 5655 C CA . GLU B 1 183 ? 22.375 23.156 25.109 1 80.69 183 GLU B CA 1
ATOM 5656 C C . GLU B 1 183 ? 21.734 24.359 24.406 1 80.69 183 GLU B C 1
ATOM 5658 O O . GLU B 1 183 ? 21.859 25.5 24.859 1 80.69 183 GLU B O 1
ATOM 5663 N N . ARG B 1 184 ? 21.109 24.031 23.391 1 76.94 184 ARG B N 1
ATOM 5664 C CA . ARG B 1 184 ? 20.516 25.094 22.609 1 76.94 184 ARG B CA 1
ATOM 5665 C C . ARG B 1 184 ? 18.984 25.047 22.703 1 76.94 184 ARG B C 1
ATOM 5667 O O . ARG B 1 184 ? 18.406 24 23 1 76.94 184 ARG B O 1
ATOM 5674 N N . ALA B 1 185 ? 18.391 26.172 22.594 1 79.25 185 ALA B N 1
ATOM 5675 C CA . ALA B 1 185 ? 16.922 26.25 22.594 1 79.25 185 ALA B CA 1
ATOM 5676 C C . ALA B 1 185 ? 16.344 25.891 21.234 1 79.25 185 ALA B C 1
ATOM 5678 O O . ALA B 1 185 ? 15.141 26 21.016 1 79.25 185 ALA B O 1
ATOM 5679 N N . SER B 1 186 ? 17.203 25.344 20.406 1 85.19 186 SER B N 1
ATOM 5680 C CA . SER B 1 186 ? 16.734 25.062 19.047 1 85.19 186 SER B CA 1
ATOM 5681 C C . SER B 1 186 ? 16.906 23.578 18.719 1 85.19 186 SER B C 1
ATOM 5683 O O . SER B 1 186 ? 17.797 22.906 19.234 1 85.19 186 SER B O 1
ATOM 5685 N N . ASP B 1 187 ? 15.984 23.047 17.938 1 89.81 187 ASP B N 1
ATOM 5686 C CA . ASP B 1 187 ? 16.141 21.719 17.359 1 89.81 187 ASP B CA 1
ATOM 5687 C C . ASP B 1 187 ? 17.078 21.734 16.156 1 89.81 187 ASP B C 1
ATOM 5689 O O . ASP B 1 187 ? 17.312 22.781 15.562 1 89.81 187 ASP B O 1
ATOM 5693 N N . LEU B 1 188 ? 17.656 20.641 15.984 1 90.88 188 LEU B N 1
ATOM 5694 C CA . LEU B 1 188 ? 18.625 20.5 14.898 1 90.88 188 LEU B CA 1
ATOM 5695 C C . LEU B 1 188 ? 18.141 19.516 13.852 1 90.88 188 LEU B C 1
ATOM 5697 O O . LEU B 1 188 ? 17.562 18.484 14.195 1 90.88 188 LEU B O 1
ATOM 5701 N N . ARG B 1 189 ? 18.328 19.875 12.617 1 89.81 189 ARG B N 1
ATOM 5702 C CA . ARG B 1 189 ? 18.078 18.953 11.516 1 89.81 189 ARG B CA 1
ATOM 5703 C C . ARG B 1 189 ? 19.391 18.625 10.789 1 89.81 189 ARG B C 1
ATOM 5705 O O . ARG B 1 189 ? 20.125 19.531 10.383 1 89.81 189 ARG B O 1
ATOM 5712 N N . VAL B 1 190 ? 19.656 17.391 10.625 1 90.69 190 VAL B N 1
ATOM 5713 C CA . VAL B 1 190 ? 20.812 16.938 9.875 1 90.69 190 VAL B CA 1
ATOM 5714 C C . VAL B 1 190 ? 20.375 16.156 8.648 1 90.69 190 VAL B C 1
ATOM 5716 O O . VAL B 1 190 ? 19.562 15.234 8.742 1 90.69 190 VAL B O 1
ATOM 5719 N N . THR B 1 191 ? 20.812 16.562 7.484 1 88.06 191 THR B N 1
ATOM 5720 C CA . THR B 1 191 ? 20.578 15.852 6.234 1 88.06 191 THR B CA 1
ATOM 5721 C C . THR B 1 191 ? 21.766 14.961 5.883 1 88.06 191 THR B C 1
ATOM 5723 O O . THR B 1 191 ? 22.891 15.43 5.809 1 88.06 191 THR B O 1
ATOM 5726 N N . LEU B 1 192 ? 21.438 13.703 5.746 1 89.06 192 LEU B N 1
ATOM 5727 C CA . LEU B 1 192 ? 22.453 12.719 5.406 1 89.06 192 LEU B CA 1
ATOM 5728 C C . LEU B 1 192 ? 22.172 12.086 4.051 1 89.06 192 LEU B C 1
ATOM 5730 O O . LEU B 1 192 ? 21.031 12.031 3.613 1 89.06 192 LEU B O 1
ATOM 5734 N N . PHE B 1 193 ? 23.234 11.688 3.439 1 85.5 193 PHE B N 1
ATOM 5735 C CA . PHE B 1 193 ? 23.125 11 2.158 1 85.5 193 PHE B CA 1
ATOM 5736 C C . PHE B 1 193 ? 24.094 9.82 2.088 1 85.5 193 PHE B C 1
ATOM 5738 O O . PHE B 1 193 ? 25.266 9.953 2.457 1 85.5 193 PHE B O 1
ATOM 5745 N N . GLN B 1 194 ? 23.578 8.773 1.723 1 85 194 GLN B N 1
ATOM 5746 C CA . GLN B 1 194 ? 24.359 7.559 1.503 1 85 194 GLN B CA 1
ATOM 5747 C C . GLN B 1 194 ? 24.281 7.117 0.045 1 85 194 GLN B C 1
ATOM 5749 O O . GLN B 1 194 ? 23.297 6.5 -0.373 1 85 194 GLN B O 1
ATOM 5754 N N . PRO B 1 195 ? 25.312 7.379 -0.735 1 83.44 195 PRO B N 1
ATOM 5755 C CA . PRO B 1 195 ? 25.281 7.039 -2.16 1 83.44 195 PRO B CA 1
ATOM 5756 C C . PRO B 1 195 ? 25.391 5.535 -2.41 1 83.44 195 PRO B C 1
ATOM 5758 O O . PRO B 1 195 ? 25.891 4.797 -1.558 1 83.44 195 PRO B O 1
ATOM 5761 N N . VAL B 1 196 ? 24.875 5.156 -3.602 1 82.25 196 VAL B N 1
ATOM 5762 C CA . VAL B 1 196 ? 25.047 3.764 -4.004 1 82.25 196 VAL B CA 1
ATOM 5763 C C . VAL B 1 196 ? 26.391 3.588 -4.695 1 82.25 196 VAL B C 1
ATOM 5765 O O . VAL B 1 196 ? 26.875 4.5 -5.371 1 82.25 196 VAL B O 1
ATOM 5768 N N . GLY B 1 197 ? 26.969 2.441 -4.504 1 80.81 197 GLY B N 1
ATOM 5769 C CA . GLY B 1 197 ? 28.25 2.133 -5.137 1 80.81 197 GLY B CA 1
ATOM 5770 C C . GLY B 1 197 ? 28.094 1.533 -6.52 1 80.81 197 GLY B C 1
ATOM 5771 O O . GLY B 1 197 ? 27.094 1.745 -7.191 1 80.81 197 GLY B O 1
ATOM 5772 N N . LEU B 1 198 ? 29.109 0.912 -6.93 1 81.06 198 LEU B N 1
ATOM 5773 C CA . LEU B 1 198 ? 29.141 0.296 -8.25 1 81.06 198 LEU B CA 1
ATOM 5774 C C . LEU B 1 198 ? 28.281 -0.957 -8.289 1 81.06 198 LEU B C 1
ATOM 5776 O O . LEU B 1 198 ? 28.109 -1.634 -7.273 1 81.06 198 LEU B O 1
ATOM 5780 N N . LEU B 1 199 ? 27.766 -1.194 -9.445 1 85.69 199 LEU B N 1
ATOM 5781 C CA . LEU B 1 199 ? 26.969 -2.391 -9.68 1 85.69 199 LEU B CA 1
ATOM 5782 C C . LEU B 1 199 ? 27.859 -3.609 -9.891 1 85.69 199 LEU B C 1
ATOM 5784 O O . LEU B 1 199 ? 28.781 -3.568 -10.711 1 85.69 199 LEU B O 1
ATOM 5788 N N . HIS B 1 200 ? 27.578 -4.695 -9.133 1 83.56 200 HIS B N 1
ATOM 5789 C CA . HIS B 1 200 ? 28.359 -5.926 -9.227 1 83.56 200 HIS B CA 1
ATOM 5790 C C . HIS B 1 200 ? 27.484 -7.098 -9.656 1 83.56 200 HIS B C 1
ATOM 5792 O O . HIS B 1 200 ? 26.328 -7.207 -9.227 1 83.56 200 HIS B O 1
ATOM 5798 N N . VAL B 1 201 ? 28.031 -7.887 -10.516 1 84.38 201 VAL B N 1
ATOM 5799 C CA . VAL B 1 201 ? 27.391 -9.156 -10.836 1 84.38 201 VAL B CA 1
ATOM 5800 C C . VAL B 1 201 ? 27.75 -10.203 -9.789 1 84.38 201 VAL B C 1
ATOM 5802 O O . VAL B 1 201 ? 28.938 -10.469 -9.555 1 84.38 201 VAL B O 1
ATOM 5805 N N . ILE B 1 202 ? 26.781 -10.789 -9.25 1 81.62 202 ILE B N 1
ATOM 5806 C CA . ILE B 1 202 ? 27.016 -11.727 -8.156 1 81.62 202 ILE B CA 1
ATOM 5807 C C . ILE B 1 202 ? 26.891 -13.164 -8.672 1 81.62 202 ILE B C 1
ATOM 5809 O O . ILE B 1 202 ? 27.641 -14.047 -8.242 1 81.62 202 ILE B O 1
ATOM 5813 N N . ARG B 1 203 ? 25.953 -13.359 -9.469 1 81.44 203 ARG B N 1
ATOM 5814 C CA . ARG B 1 203 ? 25.672 -14.727 -9.898 1 81.44 203 ARG B CA 1
ATOM 5815 C C . ARG B 1 203 ? 25.031 -14.75 -11.281 1 81.44 203 ARG B C 1
ATOM 5817 O O . ARG B 1 203 ? 24.266 -13.852 -11.633 1 81.44 203 ARG B O 1
ATOM 5824 N N . LEU B 1 204 ? 25.438 -15.781 -11.984 1 85.88 204 LEU B N 1
ATOM 5825 C CA . LEU B 1 204 ? 24.812 -16.094 -13.273 1 85.88 204 LEU B CA 1
ATOM 5826 C C . LEU B 1 204 ? 24.25 -17.516 -13.273 1 85.88 204 LEU B C 1
ATOM 5828 O O . LEU B 1 204 ? 24.906 -18.453 -12.828 1 85.88 204 LEU B O 1
ATOM 5832 N N . ALA B 1 205 ? 22.953 -17.594 -13.68 1 85.31 205 ALA B N 1
ATOM 5833 C CA . ALA B 1 205 ? 22.312 -18.906 -13.711 1 85.31 205 ALA B CA 1
ATOM 5834 C C . ALA B 1 205 ? 21.609 -19.125 -15.047 1 85.31 205 ALA B C 1
ATOM 5836 O O . ALA B 1 205 ? 21.062 -18.188 -15.633 1 85.31 205 ALA B O 1
ATOM 5837 N N . SER B 1 206 ? 21.656 -20.359 -15.445 1 88.62 206 SER B N 1
ATOM 5838 C CA . SER B 1 206 ? 20.906 -20.766 -16.625 1 88.62 206 SER B CA 1
ATOM 5839 C C . SER B 1 206 ? 19.641 -21.516 -16.234 1 88.62 206 SER B C 1
ATOM 5841 O O . SER B 1 206 ? 19.641 -22.312 -15.289 1 88.62 206 SER B O 1
ATOM 5843 N N . ILE B 1 207 ? 18.594 -21.219 -16.938 1 90.38 207 ILE B N 1
ATOM 5844 C CA . ILE B 1 207 ? 17.297 -21.844 -16.656 1 90.38 207 ILE B CA 1
ATOM 5845 C C . ILE B 1 207 ? 16.953 -22.828 -17.781 1 90.38 207 ILE B C 1
ATOM 5847 O O . ILE B 1 207 ? 16.812 -22.422 -18.938 1 90.38 207 ILE B O 1
ATOM 5851 N N . ASP B 1 208 ? 16.781 -24.062 -17.438 1 88 208 ASP B N 1
ATOM 5852 C CA . ASP B 1 208 ? 16.422 -25.094 -18.406 1 88 208 ASP B CA 1
ATOM 5853 C C . ASP B 1 208 ? 14.922 -25.125 -18.641 1 88 208 ASP B C 1
ATOM 5855 O O . ASP B 1 208 ? 14.148 -25.484 -17.75 1 88 208 ASP B O 1
ATOM 5859 N N . PRO B 1 209 ? 14.492 -24.797 -19.844 1 87.62 209 PRO B N 1
ATOM 5860 C CA . PRO B 1 209 ? 13.055 -24.797 -20.109 1 87.62 209 PRO B CA 1
ATOM 5861 C C . PRO B 1 209 ? 12.438 -26.188 -20.109 1 87.62 209 PRO B C 1
ATOM 5863 O O . PRO B 1 209 ? 11.219 -26.328 -20.062 1 87.62 209 PRO B O 1
ATOM 5866 N N . LYS B 1 210 ? 13.273 -27.203 -20.125 1 88.75 210 LYS B N 1
ATOM 5867 C CA . LYS B 1 210 ? 12.766 -28.578 -20.219 1 88.75 210 LYS B CA 1
ATOM 5868 C C . LYS B 1 210 ? 12.609 -29.188 -18.828 1 88.75 210 LYS B C 1
ATOM 5870 O O . LYS B 1 210 ? 12.078 -30.297 -18.688 1 88.75 210 LYS B O 1
ATOM 5875 N N . GLN B 1 211 ? 13.062 -28.484 -17.938 1 92.25 211 GLN B N 1
ATOM 5876 C CA . GLN B 1 211 ? 12.883 -28.984 -16.578 1 92.25 211 GLN B CA 1
ATOM 5877 C C . GLN B 1 211 ? 11.398 -29.062 -16.203 1 92.25 211 GLN B C 1
ATOM 5879 O O . GLN B 1 211 ? 10.688 -28.047 -16.266 1 92.25 211 GLN B O 1
ATOM 5884 N N . VAL B 1 212 ? 10.977 -30.219 -15.82 1 95.12 212 VAL B N 1
ATOM 5885 C CA . VAL B 1 212 ? 9.562 -30.438 -15.531 1 95.12 212 VAL B CA 1
ATOM 5886 C C . VAL B 1 212 ? 9.219 -29.875 -14.156 1 95.12 212 VAL B C 1
ATOM 5888 O O . VAL B 1 212 ? 9.961 -30.078 -13.195 1 95.12 212 VAL B O 1
ATOM 5891 N N . VAL B 1 213 ? 8.164 -29.078 -14.102 1 96.5 213 VAL B N 1
ATOM 5892 C CA . VAL B 1 213 ? 7.625 -28.594 -12.836 1 96.5 213 VAL B CA 1
ATOM 5893 C C . VAL B 1 213 ? 6.426 -29.438 -12.422 1 96.5 213 VAL B C 1
ATOM 5895 O O . VAL B 1 213 ? 5.445 -29.531 -13.164 1 96.5 213 VAL B O 1
ATOM 5898 N N . ASN B 1 214 ? 6.527 -30.094 -11.289 1 96.44 214 ASN B N 1
ATOM 5899 C CA . ASN B 1 214 ? 5.398 -30.844 -10.75 1 96.44 214 ASN B CA 1
ATOM 5900 C C . ASN B 1 214 ? 4.48 -29.953 -9.922 1 96.44 214 ASN B C 1
ATOM 5902 O O . ASN B 1 214 ? 4.867 -29.469 -8.852 1 96.44 214 ASN B O 1
ATOM 5906 N N . VAL B 1 215 ? 3.279 -29.75 -10.406 1 96.06 215 VAL B N 1
ATOM 5907 C CA . VAL B 1 215 ? 2.295 -28.969 -9.672 1 96.06 215 VAL B CA 1
ATOM 5908 C C . VAL B 1 215 ? 1.563 -29.875 -8.672 1 96.06 215 VAL B C 1
ATOM 5910 O O . VAL B 1 215 ? 0.948 -30.859 -9.055 1 96.06 215 VAL B O 1
ATOM 5913 N N . VAL B 1 216 ? 1.66 -29.5 -7.398 1 93.56 216 VAL B N 1
ATOM 5914 C CA . VAL B 1 216 ? 1.049 -30.281 -6.324 1 93.56 216 VAL B CA 1
ATOM 5915 C C . VAL B 1 216 ? -0.064 -29.469 -5.668 1 93.56 216 VAL B C 1
ATOM 5917 O O . VAL B 1 216 ? 0.185 -28.391 -5.125 1 93.56 216 VAL B O 1
ATOM 5920 N N . VAL B 1 217 ? -1.267 -30.016 -5.684 1 92.75 217 VAL B N 1
ATOM 5921 C CA . VAL B 1 217 ? -2.414 -29.281 -5.168 1 92.75 217 VAL B CA 1
ATOM 5922 C C . VAL B 1 217 ? -3.254 -30.188 -4.273 1 92.75 217 VAL B C 1
ATOM 5924 O O . VAL B 1 217 ? -3.701 -31.25 -4.707 1 92.75 217 VAL B O 1
ATOM 5927 N N . PRO B 1 218 ? -3.463 -29.75 -3.072 1 89.62 218 PRO B N 1
ATOM 5928 C CA . PRO B 1 218 ? -4.465 -30.438 -2.264 1 89.62 218 PRO B CA 1
ATOM 5929 C C . PRO B 1 218 ? -5.891 -30.172 -2.73 1 89.62 218 PRO B C 1
ATOM 5931 O O . PRO B 1 218 ? -6.238 -29.031 -3.033 1 89.62 218 PRO B O 1
ATOM 5934 N N . VAL B 1 219 ? -6.66 -31.234 -2.818 1 90.06 219 VAL B N 1
ATOM 5935 C CA . VAL B 1 219 ? -8.016 -31.047 -3.328 1 90.06 219 VAL B CA 1
ATOM 5936 C C . VAL B 1 219 ? -9.023 -31.594 -2.316 1 90.06 219 VAL B C 1
ATOM 5938 O O . VAL B 1 219 ? -8.766 -32.594 -1.66 1 90.06 219 VAL B O 1
ATOM 5941 N N . ARG B 1 220 ? -10.094 -30.938 -2.156 1 82.44 220 ARG B N 1
ATOM 5942 C CA . ARG B 1 220 ? -11.141 -31.312 -1.214 1 82.44 220 ARG B CA 1
ATOM 5943 C C . ARG B 1 220 ? -12.172 -32.219 -1.88 1 82.44 220 ARG B C 1
ATOM 5945 O O . ARG B 1 220 ? -12.898 -32.938 -1.2 1 82.44 220 ARG B O 1
ATOM 5952 N N . GLY B 1 221 ? -12.258 -32.125 -3.145 1 89.19 221 GLY B N 1
ATOM 5953 C CA . GLY B 1 221 ? -13.211 -32.906 -3.92 1 89.19 221 GLY B CA 1
ATOM 5954 C C . GLY B 1 221 ? -13.258 -32.5 -5.383 1 89.19 221 GLY B C 1
ATOM 5955 O O . GLY B 1 221 ? -12.414 -31.734 -5.848 1 89.19 221 GLY B O 1
ATOM 5956 N N . ALA B 1 222 ? -14.164 -33.188 -6.023 1 91.69 222 ALA B N 1
ATOM 5957 C CA . ALA B 1 222 ? -14.367 -32.875 -7.434 1 91.69 222 ALA B CA 1
ATOM 5958 C C . ALA B 1 222 ? -15.258 -31.656 -7.602 1 91.69 222 ALA B C 1
ATOM 5960 O O . ALA B 1 222 ? -16.391 -31.781 -8.086 1 91.69 222 ALA B O 1
ATOM 5961 N N . THR B 1 223 ? -14.719 -30.578 -7.328 1 90.19 223 THR B N 1
ATOM 5962 C CA . THR B 1 223 ? -15.461 -29.328 -7.352 1 90.19 223 THR B CA 1
ATOM 5963 C C . THR B 1 223 ? -15.398 -28.688 -8.742 1 90.19 223 THR B C 1
ATOM 5965 O O . THR B 1 223 ? -14.594 -29.094 -9.578 1 90.19 223 THR B O 1
ATOM 5968 N N . THR B 1 224 ? -16.297 -27.719 -8.969 1 88.06 224 THR B N 1
ATOM 5969 C CA . THR B 1 224 ? -16.281 -26.953 -10.219 1 88.06 224 THR B CA 1
ATOM 5970 C C . THR B 1 224 ? -14.977 -26.188 -10.367 1 88.06 224 THR B C 1
ATOM 5972 O O . THR B 1 224 ? -14.453 -26.062 -11.477 1 88.06 224 THR B O 1
ATOM 5975 N N . ARG B 1 225 ? -14.484 -25.859 -9.352 1 88.06 225 ARG B N 1
ATOM 5976 C CA . ARG B 1 225 ? -13.234 -25.109 -9.367 1 88.06 225 ARG B CA 1
ATOM 5977 C C . ARG B 1 225 ? -12.07 -25.984 -9.812 1 88.06 225 ARG B C 1
ATOM 5979 O O . ARG B 1 225 ? -11.195 -25.547 -10.555 1 88.06 225 ARG B O 1
ATOM 5986 N N . LEU B 1 226 ? -12.062 -27.125 -9.305 1 93.25 226 LEU B N 1
ATOM 5987 C CA . LEU B 1 226 ? -11.023 -28.047 -9.742 1 93.25 226 LEU B CA 1
ATOM 5988 C C . LEU B 1 226 ? -11.133 -28.312 -11.242 1 93.25 226 LEU B C 1
ATOM 5990 O O . LEU B 1 226 ? -10.125 -28.344 -11.945 1 93.25 226 LEU B O 1
ATOM 5994 N N . ARG B 1 227 ? -12.344 -28.5 -11.648 1 93.56 227 ARG B N 1
ATOM 5995 C CA . ARG B 1 227 ? -12.547 -28.703 -13.078 1 93.56 227 ARG B CA 1
ATOM 5996 C C . ARG B 1 227 ? -12.016 -27.516 -13.875 1 93.56 227 ARG B C 1
ATOM 5998 O O . ARG B 1 227 ? -11.367 -27.703 -14.906 1 93.56 227 ARG B O 1
ATOM 6005 N N . ASP B 1 228 ? -12.297 -26.344 -13.406 1 92.25 228 ASP B N 1
ATOM 6006 C CA . ASP B 1 228 ? -11.797 -25.141 -14.055 1 92.25 228 ASP B CA 1
ATOM 6007 C C . ASP B 1 228 ? -10.273 -25.141 -14.125 1 92.25 228 ASP B C 1
ATOM 6009 O O . ASP B 1 228 ? -9.688 -24.75 -15.133 1 92.25 228 ASP B O 1
ATOM 6013 N N . LEU B 1 229 ? -9.672 -25.516 -13.086 1 94.81 229 LEU B N 1
ATOM 6014 C CA . LEU B 1 229 ? -8.219 -25.578 -13.055 1 94.81 229 LEU B CA 1
ATOM 6015 C C . LEU B 1 229 ? -7.691 -26.578 -14.07 1 94.81 229 LEU B C 1
ATOM 6017 O O . LEU B 1 229 ? -6.758 -26.281 -14.82 1 94.81 229 LEU B O 1
ATOM 6021 N N . LEU B 1 230 ? -8.289 -27.781 -14.07 1 96.56 230 LEU B N 1
ATOM 6022 C CA . LEU B 1 230 ? -7.844 -28.828 -14.984 1 96.56 230 LEU B CA 1
ATOM 6023 C C . LEU B 1 230 ? -7.996 -28.375 -16.438 1 96.56 230 LEU B C 1
ATOM 6025 O O . LEU B 1 230 ? -7.082 -28.562 -17.25 1 96.56 230 LEU B O 1
ATOM 6029 N N . ASP B 1 231 ? -9.086 -27.75 -16.719 1 94.62 231 ASP B N 1
ATOM 6030 C CA . ASP B 1 231 ? -9.305 -27.219 -18.062 1 94.62 231 ASP B CA 1
ATOM 6031 C C . ASP B 1 231 ? -8.297 -26.125 -18.391 1 94.62 231 ASP B C 1
ATOM 6033 O O . ASP B 1 231 ? -7.797 -26.047 -19.516 1 94.62 231 ASP B O 1
ATOM 6037 N N . HIS B 1 232 ? -8.062 -25.328 -17.438 1 95.19 232 HIS B N 1
ATOM 6038 C CA . HIS B 1 232 ? -7.098 -24.25 -17.594 1 95.19 232 HIS B CA 1
ATOM 6039 C C . HIS B 1 232 ? -5.707 -24.797 -17.906 1 95.19 232 HIS B C 1
ATOM 6041 O O . HIS B 1 232 ? -5.02 -24.297 -18.797 1 95.19 232 HIS B O 1
ATOM 6047 N N . LEU B 1 233 ? -5.32 -25.812 -17.219 1 96.19 233 LEU B N 1
ATOM 6048 C CA . LEU B 1 233 ? -4.016 -26.422 -17.469 1 96.19 233 LEU B CA 1
ATOM 6049 C C . LEU B 1 233 ? -3.971 -27.062 -18.844 1 96.19 233 LEU B C 1
ATOM 6051 O O . LEU B 1 233 ? -2.994 -26.891 -19.578 1 96.19 233 LEU B O 1
ATOM 6055 N N . ALA B 1 234 ? -4.996 -27.734 -19.188 1 95.62 234 ALA B N 1
ATOM 6056 C CA . ALA B 1 234 ? -5.059 -28.469 -20.453 1 95.62 234 ALA B CA 1
ATOM 6057 C C . ALA B 1 234 ? -5.074 -27.516 -21.641 1 95.62 234 ALA B C 1
ATOM 6059 O O . ALA B 1 234 ? -4.398 -27.75 -22.641 1 95.62 234 ALA B O 1
ATOM 6060 N N . GLU B 1 235 ? -5.797 -26.391 -21.5 1 92.75 235 GLU B N 1
ATOM 6061 C CA . GLU B 1 235 ? -6.035 -25.531 -22.656 1 92.75 235 GLU B CA 1
ATOM 6062 C C . GLU B 1 235 ? -5.137 -24.297 -22.609 1 92.75 235 GLU B C 1
ATOM 6064 O O . GLU B 1 235 ? -4.773 -23.75 -23.656 1 92.75 235 GLU B O 1
ATOM 6069 N N . GLY B 1 236 ? -4.855 -23.906 -21.453 1 92.56 236 GLY B N 1
ATOM 6070 C CA . GLY B 1 236 ? -4.219 -22.609 -21.328 1 92.56 236 GLY B CA 1
ATOM 6071 C C . GLY B 1 236 ? -2.742 -22.688 -20.984 1 92.56 236 GLY B C 1
ATOM 6072 O O . GLY B 1 236 ? -1.998 -21.734 -21.188 1 92.56 236 GLY B O 1
ATOM 6073 N N . VAL B 1 237 ? -2.271 -23.812 -20.469 1 95.5 237 VAL B N 1
ATOM 6074 C CA . VAL B 1 237 ? -0.897 -23.844 -19.984 1 95.5 237 VAL B CA 1
ATOM 6075 C C . VAL B 1 237 ? -0.098 -24.891 -20.75 1 95.5 237 VAL B C 1
ATOM 6077 O O . VAL B 1 237 ? 0.915 -24.578 -21.375 1 95.5 237 VAL B O 1
ATOM 6080 N N . LEU B 1 238 ? -0.559 -26.125 -20.891 1 95.44 238 LEU B N 1
ATOM 6081 C CA . LEU B 1 238 ? 0.164 -27.266 -21.422 1 95.44 238 LEU B CA 1
ATOM 6082 C C . LEU B 1 238 ? 0.542 -27.062 -22.875 1 95.44 238 LEU B C 1
ATOM 6084 O O . LEU B 1 238 ? 1.641 -27.422 -23.297 1 95.44 238 LEU B O 1
ATOM 6088 N N . PRO B 1 239 ? -0.272 -26.438 -23.688 1 93.62 239 PRO B N 1
ATOM 6089 C CA . PRO B 1 239 ? 0.115 -26.203 -25.078 1 93.62 239 PRO B CA 1
ATOM 6090 C C . PRO B 1 239 ? 1.306 -25.25 -25.219 1 93.62 239 PRO B C 1
ATOM 6092 O O . PRO B 1 239 ? 2.027 -25.297 -26.219 1 93.62 239 PRO B O 1
ATOM 6095 N N . PHE B 1 240 ? 1.531 -24.469 -24.234 1 92.62 240 PHE B N 1
ATOM 6096 C CA . PHE B 1 240 ? 2.57 -23.453 -24.328 1 92.62 240 PHE B CA 1
ATOM 6097 C C . PHE B 1 240 ? 3.82 -23.891 -23.562 1 92.62 240 PHE B C 1
ATOM 6099 O O . PHE B 1 240 ? 4.93 -23.469 -23.891 1 92.62 240 PHE B O 1
ATOM 6106 N N . ASP B 1 241 ? 3.619 -24.688 -22.531 1 93.69 241 ASP B N 1
ATOM 6107 C CA . ASP B 1 241 ? 4.711 -25.281 -21.766 1 93.69 241 ASP B CA 1
ATOM 6108 C C . ASP B 1 241 ? 4.398 -26.719 -21.375 1 93.69 241 ASP B C 1
ATOM 6110 O O . ASP B 1 241 ? 3.828 -26.969 -20.312 1 93.69 241 ASP B O 1
ATOM 6114 N N . PRO B 1 242 ? 4.922 -27.594 -22.125 1 93.44 242 PRO B N 1
ATOM 6115 C CA . PRO B 1 242 ? 4.594 -29 -21.875 1 93.44 242 PRO B CA 1
ATOM 6116 C C . PRO B 1 242 ? 5.414 -29.609 -20.75 1 93.44 242 PRO B C 1
ATOM 6118 O O . PRO B 1 242 ? 5.141 -30.734 -20.312 1 93.44 242 PRO B O 1
ATOM 6121 N N . ALA B 1 243 ? 6.414 -28.906 -20.25 1 94 243 ALA B N 1
ATOM 6122 C CA . ALA B 1 243 ? 7.25 -29.422 -19.172 1 94 243 ALA B CA 1
ATOM 6123 C C . ALA B 1 243 ? 6.574 -29.234 -17.812 1 94 243 ALA B C 1
ATOM 6125 O O . ALA B 1 243 ? 7.125 -28.594 -16.922 1 94 243 ALA B O 1
ATOM 6126 N N . LEU B 1 244 ? 5.465 -29.859 -17.688 1 95.12 244 LEU B N 1
ATOM 6127 C CA . LEU B 1 244 ? 4.613 -29.734 -16.5 1 95.12 244 LEU B CA 1
ATOM 6128 C C . LEU B 1 244 ? 4.023 -31.094 -16.125 1 95.12 244 LEU B C 1
ATOM 6130 O O . LEU B 1 244 ? 3.715 -31.906 -17 1 95.12 244 LEU B O 1
ATOM 6134 N N . SER B 1 245 ? 4 -31.438 -14.93 1 96.19 245 SER B N 1
ATOM 6135 C CA . SER B 1 245 ? 3.277 -32.594 -14.391 1 96.19 245 SER B CA 1
ATOM 6136 C C . SER B 1 245 ? 2.354 -32.188 -13.25 1 96.19 245 SER B C 1
ATOM 6138 O O . SER B 1 245 ? 2.457 -31.062 -12.734 1 96.19 245 SER B O 1
ATOM 6140 N N . LEU B 1 246 ? 1.339 -33.031 -12.961 1 96.06 246 LEU B N 1
ATOM 6141 C CA . LEU B 1 246 ? 0.33 -32.656 -11.977 1 96.06 246 LEU B CA 1
ATOM 6142 C C . LEU B 1 246 ? 0.151 -33.75 -10.938 1 96.06 246 LEU B C 1
ATOM 6144 O O . LEU B 1 246 ? 0.034 -34.938 -11.289 1 96.06 246 LEU B O 1
ATOM 6148 N N . THR B 1 247 ? 0.234 -33.406 -9.695 1 94.62 247 THR B N 1
ATOM 6149 C CA . THR B 1 247 ? -0.092 -34.281 -8.594 1 94.62 247 THR B CA 1
ATOM 6150 C C . THR B 1 247 ? -1.205 -33.688 -7.73 1 94.62 247 THR B C 1
ATOM 6152 O O . THR B 1 247 ? -1.04 -32.625 -7.145 1 94.62 247 THR B O 1
ATOM 6155 N N . LEU B 1 248 ? -2.275 -34.406 -7.688 1 94.44 248 LEU B N 1
ATOM 6156 C CA . LEU B 1 248 ? -3.393 -34 -6.844 1 94.44 248 LEU B CA 1
ATOM 6157 C C . LEU B 1 248 ? -3.438 -34.844 -5.562 1 94.44 248 LEU B C 1
ATOM 6159 O O . LEU B 1 248 ? -3.266 -36.062 -5.605 1 94.44 248 LEU B O 1
ATOM 6163 N N . ILE B 1 249 ? -3.621 -34.125 -4.438 1 90.62 249 ILE B N 1
ATOM 6164 C CA . ILE B 1 249 ? -3.68 -34.812 -3.148 1 90.62 249 ILE B CA 1
ATOM 6165 C C . ILE B 1 249 ? -5.098 -34.719 -2.586 1 90.62 249 ILE B C 1
ATOM 6167 O O . ILE B 1 249 ? -5.508 -33.688 -2.068 1 90.62 249 ILE B O 1
ATOM 6171 N N . ALA B 1 250 ? -5.754 -35.812 -2.594 1 92.06 250 ALA B N 1
ATOM 6172 C CA . ALA B 1 250 ? -7.109 -35.906 -2.055 1 92.06 250 ALA B CA 1
ATOM 6173 C C . ALA B 1 250 ? -7.094 -36.312 -0.582 1 92.06 250 ALA B C 1
ATOM 6175 O O . ALA B 1 250 ? -6.125 -36.906 -0.104 1 92.06 250 ALA B O 1
ATOM 6176 N N . LYS B 1 251 ? -8.156 -35.969 0.104 1 86.38 251 LYS B N 1
ATOM 6177 C CA . LYS B 1 251 ? -8.25 -36.25 1.532 1 86.38 251 LYS B CA 1
ATOM 6178 C C . LYS B 1 251 ? -8.383 -37.75 1.784 1 86.38 251 LYS B C 1
ATOM 6180 O O . LYS B 1 251 ? -7.801 -38.281 2.734 1 86.38 251 LYS B O 1
ATOM 6185 N N . ASP B 1 252 ? -9.211 -38.406 1.002 1 89.81 252 ASP B N 1
ATOM 6186 C CA . ASP B 1 252 ? -9.484 -39.812 1.188 1 89.81 252 ASP B CA 1
ATOM 6187 C C . ASP B 1 252 ? -9.609 -40.531 -0.154 1 89.81 252 ASP B C 1
ATOM 6189 O O . ASP B 1 252 ? -9.57 -39.906 -1.209 1 89.81 252 ASP B O 1
ATOM 6193 N N . ILE B 1 253 ? -9.758 -41.844 -0.056 1 89.75 253 ILE B N 1
ATOM 6194 C CA . ILE B 1 253 ? -9.75 -42.688 -1.235 1 89.75 253 ILE B CA 1
ATOM 6195 C C . ILE B 1 253 ? -11 -42.438 -2.076 1 89.75 253 ILE B C 1
ATOM 6197 O O . ILE B 1 253 ? -10.945 -42.5 -3.307 1 89.75 253 ILE B O 1
ATOM 6201 N N . ARG B 1 254 ? -12.055 -42.219 -1.396 1 91.44 254 ARG B N 1
ATOM 6202 C CA . ARG B 1 254 ? -13.297 -41.938 -2.121 1 91.44 254 ARG B CA 1
ATOM 6203 C C . ARG B 1 254 ? -13.172 -40.688 -2.971 1 91.44 254 ARG B C 1
ATOM 6205 O O . ARG B 1 254 ? -13.492 -40.688 -4.16 1 91.44 254 ARG B O 1
ATOM 6212 N N . THR B 1 255 ? -12.766 -39.688 -2.377 1 93.62 255 THR B N 1
ATOM 6213 C CA . THR B 1 255 ? -12.547 -38.438 -3.076 1 93.62 255 THR B CA 1
ATOM 6214 C C . THR B 1 255 ? -11.523 -38.594 -4.195 1 93.62 255 THR B C 1
ATOM 6216 O O . THR B 1 255 ? -11.656 -38 -5.266 1 93.62 255 THR B O 1
ATOM 6219 N N . ALA B 1 256 ? -10.547 -39.406 -3.969 1 94.44 256 ALA B N 1
ATOM 6220 C CA . ALA B 1 256 ? -9.508 -39.625 -4.965 1 94.44 256 ALA B CA 1
ATOM 6221 C C . ALA B 1 256 ? -10.094 -40.25 -6.23 1 94.44 256 ALA B C 1
ATOM 6223 O O . ALA B 1 256 ? -9.672 -39.938 -7.34 1 94.44 256 ALA B O 1
ATOM 6224 N N . GLY B 1 257 ? -10.984 -41.125 -6.008 1 94.5 257 GLY B N 1
ATOM 6225 C CA . GLY B 1 257 ? -11.641 -41.75 -7.152 1 94.5 257 GLY B CA 1
ATOM 6226 C C . GLY B 1 257 ? -12.398 -40.75 -8.008 1 94.5 257 GLY B C 1
ATOM 6227 O O . GLY B 1 257 ? -12.289 -40.75 -9.242 1 94.5 257 GLY B O 1
ATOM 6228 N N . GLU B 1 258 ? -13.148 -39.906 -7.359 1 96.12 258 GLU B N 1
ATOM 6229 C CA . GLU B 1 258 ? -13.922 -38.875 -8.062 1 96.12 258 GLU B CA 1
ATOM 6230 C C . GLU B 1 258 ? -13.008 -37.906 -8.812 1 96.12 258 GLU B C 1
ATOM 6232 O O . GLU B 1 258 ? -13.289 -37.562 -9.953 1 96.12 258 GLU B O 1
ATOM 6237 N N . VAL B 1 259 ? -12 -37.562 -8.172 1 96.44 259 VAL B N 1
ATOM 6238 C CA . VAL B 1 259 ? -11.055 -36.594 -8.734 1 96.44 259 VAL B CA 1
ATOM 6239 C C . VAL B 1 259 ? -10.32 -37.219 -9.914 1 96.44 259 VAL B C 1
ATOM 6241 O O . VAL B 1 259 ? -10.031 -36.562 -10.906 1 96.44 259 VAL B O 1
ATOM 6244 N N . THR B 1 260 ? -10 -38.5 -9.812 1 96.69 260 THR B N 1
ATOM 6245 C CA . THR B 1 260 ? -9.336 -39.219 -10.891 1 96.69 260 THR B CA 1
ATOM 6246 C C . THR B 1 260 ? -10.195 -39.219 -12.148 1 96.69 260 THR B C 1
ATOM 6248 O O . THR B 1 260 ? -9.703 -39 -13.25 1 96.69 260 THR B O 1
ATOM 6251 N N . ALA B 1 261 ? -11.422 -39.5 -11.93 1 96.75 261 ALA B N 1
ATOM 6252 C CA . ALA B 1 261 ? -12.344 -39.531 -13.07 1 96.75 261 ALA B CA 1
ATOM 6253 C C . ALA B 1 261 ? -12.414 -38.156 -13.734 1 96.75 261 ALA B C 1
ATOM 6255 O O . ALA B 1 261 ? -12.453 -38.062 -14.969 1 96.75 261 ALA B O 1
ATOM 6256 N N . MET B 1 262 ? -12.469 -37.188 -12.945 1 96.88 262 MET B N 1
ATOM 6257 C CA . MET B 1 262 ? -12.516 -35.812 -13.453 1 96.88 262 MET B CA 1
ATOM 6258 C C . MET B 1 262 ? -11.242 -35.5 -14.234 1 96.88 262 MET B C 1
ATOM 6260 O O . MET B 1 262 ? -11.312 -34.906 -15.312 1 96.88 262 MET B O 1
ATOM 6264 N N . ALA B 1 263 ? -10.125 -35.844 -13.719 1 96.81 263 ALA B N 1
ATOM 6265 C CA . ALA B 1 263 ? -8.844 -35.594 -14.367 1 96.81 263 ALA B CA 1
ATOM 6266 C C . ALA B 1 263 ? -8.711 -36.344 -15.672 1 96.81 263 ALA B C 1
ATOM 6268 O O . ALA B 1 263 ? -8.195 -35.844 -16.656 1 96.81 263 ALA B O 1
ATOM 6269 N N . GLU B 1 264 ? -9.148 -37.562 -15.703 1 96.38 264 GLU B N 1
ATOM 6270 C CA . GLU B 1 264 ? -9.125 -38.375 -16.922 1 96.38 264 GLU B CA 1
ATOM 6271 C C . GLU B 1 264 ? -9.914 -37.719 -18.047 1 96.38 264 GLU B C 1
ATOM 6273 O O . GLU B 1 264 ? -9.484 -37.719 -19.188 1 96.38 264 GLU B O 1
ATOM 6278 N N . ASP B 1 265 ? -10.969 -37.25 -17.609 1 95.75 265 ASP B N 1
ATOM 6279 C CA . ASP B 1 265 ? -11.82 -36.594 -18.594 1 95.75 265 ASP B CA 1
ATOM 6280 C C . ASP B 1 265 ? -11.164 -35.312 -19.109 1 95.75 265 ASP B C 1
ATOM 6282 O O . ASP B 1 265 ? -11.219 -35 -20.312 1 95.75 265 ASP B O 1
ATOM 6286 N N . ALA B 1 266 ? -10.625 -34.562 -18.25 1 95.44 266 ALA B N 1
ATOM 6287 C CA . ALA B 1 266 ? -10.016 -33.281 -18.609 1 95.44 266 ALA B CA 1
ATOM 6288 C C . ALA B 1 266 ? -8.789 -33.469 -19.5 1 95.44 266 ALA B C 1
ATOM 6290 O O . ALA B 1 266 ? -8.539 -32.688 -20.406 1 95.44 266 ALA B O 1
ATOM 6291 N N . PHE B 1 267 ? -8.07 -34.594 -19.297 1 96 267 PHE B N 1
ATOM 6292 C CA . PHE B 1 267 ? -6.793 -34.781 -19.984 1 96 267 PHE B CA 1
ATOM 6293 C C . PHE B 1 267 ? -6.883 -35.875 -21.016 1 96 267 PHE B C 1
ATOM 6295 O O . PHE B 1 267 ? -5.859 -36.406 -21.469 1 96 267 PHE B O 1
ATOM 6302 N N . LYS B 1 268 ? -8.016 -36.219 -21.406 1 93.56 268 LYS B N 1
ATOM 6303 C CA . LYS B 1 268 ? -8.266 -37.344 -22.328 1 93.56 268 LYS B CA 1
ATOM 6304 C C . LYS B 1 268 ? -7.512 -37.125 -23.641 1 93.56 268 LYS B C 1
ATOM 6306 O O . LYS B 1 268 ? -6.98 -38.094 -24.203 1 93.56 268 LYS B O 1
ATOM 6311 N N . ALA B 1 269 ? -7.387 -35.969 -24.078 1 92 269 ALA B N 1
ATOM 6312 C CA . ALA B 1 269 ? -6.758 -35.656 -25.359 1 92 269 ALA B CA 1
ATOM 6313 C C . ALA B 1 269 ? -5.246 -35.5 -25.203 1 92 269 ALA B C 1
ATOM 6315 O O . ALA B 1 269 ? -4.516 -35.469 -26.203 1 92 269 ALA B O 1
ATOM 6316 N N . LEU B 1 270 ? -4.785 -35.469 -23.969 1 93.69 270 LEU B N 1
ATOM 6317 C CA . LEU B 1 270 ? -3.369 -35.25 -23.688 1 93.69 270 LEU B CA 1
ATOM 6318 C C . LEU B 1 270 ? -2.725 -36.5 -23.109 1 93.69 270 LEU B C 1
ATOM 6320 O O . LEU B 1 270 ? -2.328 -36.531 -21.953 1 93.69 270 LEU B O 1
ATOM 6324 N N . THR B 1 271 ? -2.414 -37.406 -23.906 1 88.69 271 THR B N 1
ATOM 6325 C CA . THR B 1 271 ? -1.992 -38.75 -23.484 1 88.69 271 THR B CA 1
ATOM 6326 C C . THR B 1 271 ? -0.573 -38.719 -22.922 1 88.69 271 THR B C 1
ATOM 6328 O O . THR B 1 271 ? -0.198 -39.562 -22.109 1 88.69 271 THR B O 1
ATOM 6331 N N . SER B 1 272 ? 0.19 -37.781 -23.281 1 90.19 272 SER B N 1
ATOM 6332 C CA . SER B 1 272 ? 1.581 -37.719 -22.844 1 90.19 272 SER B CA 1
ATOM 6333 C C . SER B 1 272 ? 1.713 -36.938 -21.531 1 90.19 272 SER B C 1
ATOM 6335 O O . SER B 1 272 ? 2.781 -36.938 -20.922 1 90.19 272 SER B O 1
ATOM 6337 N N . PHE B 1 273 ? 0.6 -36.344 -21.141 1 94.56 273 PHE B N 1
ATOM 6338 C CA . PHE B 1 273 ? 0.655 -35.531 -19.922 1 94.56 273 PHE B CA 1
ATOM 6339 C C . PHE B 1 273 ? 0.668 -36.406 -18.688 1 94.56 273 PHE B C 1
ATOM 6341 O O . PHE B 1 273 ? -0.197 -37.281 -18.516 1 94.56 273 PHE B O 1
ATOM 6348 N N . LYS B 1 274 ? 1.675 -36.219 -17.859 1 94.5 274 LYS B N 1
ATOM 6349 C CA . LYS B 1 274 ? 1.824 -37.031 -16.641 1 94.5 274 LYS B CA 1
ATOM 6350 C C . LYS B 1 274 ? 1.069 -36.406 -15.469 1 94.5 274 LYS B C 1
ATOM 6352 O O . LYS B 1 274 ? 1.328 -35.25 -15.109 1 94.5 274 LYS B O 1
ATOM 6357 N N . TRP B 1 275 ? 0.141 -37.094 -14.93 1 95.12 275 TRP B N 1
ATOM 6358 C CA . TRP B 1 275 ? -0.597 -36.625 -13.758 1 95.12 275 TRP B CA 1
ATOM 6359 C C . TRP B 1 275 ? -0.956 -37.812 -12.852 1 95.12 275 TRP B C 1
ATOM 6361 O O . TRP B 1 275 ? -0.932 -38.969 -13.289 1 95.12 275 TRP B O 1
ATOM 6371 N N . LYS B 1 276 ? -1.179 -37.562 -11.578 1 94.31 276 LYS B N 1
ATOM 6372 C CA . LYS B 1 276 ? -1.592 -38.594 -10.633 1 94.31 276 LYS B CA 1
ATOM 6373 C C . LYS B 1 276 ? -2.41 -38 -9.492 1 94.31 276 LYS B C 1
ATOM 6375 O O . LYS B 1 276 ? -2.342 -36.781 -9.234 1 94.31 276 LYS B O 1
ATOM 6380 N N . VAL B 1 277 ? -3.213 -38.844 -8.883 1 94.19 277 VAL B N 1
ATOM 6381 C CA . VAL B 1 277 ? -3.992 -38.5 -7.707 1 94.19 277 VAL B CA 1
ATOM 6382 C C . VAL B 1 277 ? -3.613 -39.406 -6.535 1 94.19 277 VAL B C 1
ATOM 6384 O O . VAL B 1 277 ? -3.641 -40.625 -6.656 1 94.19 277 VAL B O 1
ATOM 6387 N N . ASN B 1 278 ? -3.17 -38.75 -5.48 1 91.31 278 ASN B N 1
ATOM 6388 C CA . ASN B 1 278 ? -2.855 -39.5 -4.258 1 91.31 278 ASN B CA 1
ATOM 6389 C C . ASN B 1 278 ? -3.861 -39.188 -3.15 1 91.31 278 ASN B C 1
ATOM 6391 O O . ASN B 1 278 ? -4.336 -38.062 -3.027 1 91.31 278 ASN B O 1
ATOM 6395 N N . ALA B 1 279 ? -4.141 -40.219 -2.387 1 89.94 279 ALA B N 1
ATOM 6396 C CA . ALA B 1 279 ? -5 -40.031 -1.216 1 89.94 279 ALA B CA 1
ATOM 6397 C C . ALA B 1 279 ? -4.168 -39.906 0.057 1 89.94 279 ALA B C 1
ATOM 6399 O O . ALA B 1 279 ? -3.342 -40.781 0.36 1 89.94 279 ALA B O 1
ATOM 6400 N N . ARG B 1 280 ? -4.434 -38.906 0.791 1 84.62 280 ARG B N 1
ATOM 6401 C CA . ARG B 1 280 ? -3.666 -38.625 2 1 84.62 280 ARG B CA 1
ATOM 6402 C C . ARG B 1 280 ? -3.807 -39.75 3.012 1 84.62 280 ARG B C 1
ATOM 6404 O O . ARG B 1 280 ? -2.834 -40.125 3.668 1 84.62 280 ARG B O 1
ATOM 6411 N N . ASP B 1 281 ? -5.031 -40.188 3.156 1 80.75 281 ASP B N 1
ATOM 6412 C CA . ASP B 1 281 ? -5.277 -41.25 4.117 1 80.75 281 ASP B CA 1
ATOM 6413 C C . ASP B 1 281 ? -4.551 -42.531 3.711 1 80.75 281 ASP B C 1
ATOM 6415 O O . ASP B 1 281 ? -4.027 -43.25 4.566 1 80.75 281 ASP B O 1
ATOM 6419 N N . ALA B 1 282 ? -4.488 -42.781 2.471 1 74.94 282 ALA B N 1
ATOM 6420 C CA . ALA B 1 282 ? -3.76 -43.938 1.983 1 74.94 282 ALA B CA 1
ATOM 6421 C C . ALA B 1 282 ? -2.26 -43.812 2.225 1 74.94 282 ALA B C 1
ATOM 6423 O O . ALA B 1 282 ? -1.584 -44.75 2.586 1 74.94 282 ALA B O 1
ATOM 6424 N N . LEU B 1 283 ? -1.788 -42.656 2.061 1 74.62 283 LEU B N 1
ATOM 6425 C CA . LEU B 1 283 ? -0.376 -42.406 2.314 1 74.62 283 LEU B CA 1
ATOM 6426 C C . LEU B 1 283 ? -0.038 -42.625 3.785 1 74.62 283 LEU B C 1
ATOM 6428 O O . LEU B 1 283 ? 0.925 -43.312 4.113 1 74.62 283 LEU B O 1
ATOM 6432 N N . THR B 1 284 ? -0.854 -42.094 4.578 1 74.44 284 THR B N 1
ATOM 6433 C CA . THR B 1 284 ? -0.636 -42.219 6.016 1 74.44 284 THR B CA 1
ATOM 6434 C C . THR B 1 284 ? -0.716 -43.688 6.461 1 74.44 284 THR B C 1
ATOM 6436 O O . THR B 1 284 ? 0.084 -44.125 7.289 1 74.44 284 THR B O 1
ATOM 6439 N N . ALA B 1 285 ? -1.676 -44.312 5.965 1 72.69 285 ALA B N 1
ATOM 6440 C CA . ALA B 1 285 ? -1.865 -45.719 6.312 1 72.69 285 ALA B CA 1
ATOM 6441 C C . ALA B 1 285 ? -0.643 -46.562 5.934 1 72.69 285 ALA B C 1
ATOM 6443 O O . ALA B 1 285 ? -0.321 -47.531 6.602 1 72.69 285 ALA B O 1
ATOM 6444 N N . ASN B 1 286 ? -0.011 -46.156 4.965 1 73.38 286 ASN B N 1
ATOM 6445 C CA . ASN B 1 286 ? 1.159 -46.875 4.492 1 73.38 286 ASN B CA 1
ATOM 6446 C C . ASN B 1 286 ? 2.453 -46.281 5.031 1 73.38 286 ASN B C 1
ATOM 6448 O O . ASN B 1 286 ? 3.545 -46.625 4.586 1 73.38 286 ASN B O 1
ATOM 6452 N N . GLY B 1 287 ? 2.322 -45.281 5.867 1 64.88 287 GLY B N 1
ATOM 6453 C CA . GLY B 1 287 ? 3.471 -44.625 6.484 1 64.88 287 GLY B CA 1
ATOM 6454 C C . GLY B 1 287 ? 4.23 -43.719 5.535 1 64.88 287 GLY B C 1
ATOM 6455 O O . GLY B 1 287 ? 5.426 -43.5 5.711 1 64.88 287 GLY B O 1
ATOM 6456 N N . LEU B 1 288 ? 3.566 -43.375 4.531 1 68.44 288 LEU B N 1
ATOM 6457 C CA . LEU B 1 288 ? 4.211 -42.531 3.531 1 68.44 288 LEU B CA 1
ATOM 6458 C C . LEU B 1 288 ? 3.861 -41.062 3.752 1 68.44 288 LEU B C 1
ATOM 6460 O O . LEU B 1 288 ? 2.793 -40.75 4.281 1 68.44 288 LEU B O 1
ATOM 6464 N N . THR B 1 289 ? 4.883 -40.219 3.451 1 73.06 289 THR B N 1
ATOM 6465 C CA . THR B 1 289 ? 4.668 -38.75 3.514 1 73.06 289 THR B CA 1
ATOM 6466 C C . THR B 1 289 ? 4.336 -38.219 2.133 1 73.06 289 THR B C 1
ATOM 6468 O O . THR B 1 289 ? 4.391 -38.938 1.137 1 73.06 289 THR B O 1
ATOM 6471 N N . ILE B 1 290 ? 3.91 -37.031 2.109 1 73.62 290 ILE B N 1
ATOM 6472 C CA . ILE B 1 290 ? 3.6 -36.375 0.853 1 73.62 290 ILE B CA 1
ATOM 6473 C C . ILE B 1 290 ? 4.848 -36.312 -0.028 1 73.62 290 ILE B C 1
ATOM 6475 O O . ILE B 1 290 ? 4.758 -36.469 -1.25 1 73.62 290 ILE B O 1
ATOM 6479 N N . ASP B 1 291 ? 5.895 -36.219 0.541 1 73.12 291 ASP B N 1
ATOM 6480 C CA . ASP B 1 291 ? 7.152 -36.188 -0.196 1 73.12 291 ASP B CA 1
ATOM 6481 C C . ASP B 1 291 ? 7.422 -37.5 -0.881 1 73.12 291 ASP B C 1
ATOM 6483 O O . ASP B 1 291 ? 7.953 -37.562 -1.994 1 73.12 291 ASP B O 1
ATOM 6487 N N . ASP B 1 292 ? 6.98 -38.469 -0.208 1 72.62 292 ASP B N 1
ATOM 6488 C CA . ASP B 1 292 ? 7.164 -39.812 -0.772 1 72.62 292 ASP B CA 1
ATOM 6489 C C . ASP B 1 292 ? 6.305 -40 -2.021 1 72.62 292 ASP B C 1
ATOM 6491 O O . ASP B 1 292 ? 6.668 -40.75 -2.92 1 72.62 292 ASP B O 1
ATOM 6495 N N . ALA B 1 293 ? 5.273 -39.25 -1.96 1 71.94 293 ALA B N 1
ATOM 6496 C CA . ALA B 1 293 ? 4.324 -39.375 -3.062 1 71.94 293 ALA B CA 1
ATOM 6497 C C . ALA B 1 293 ? 4.816 -38.656 -4.309 1 71.94 293 ALA B C 1
ATOM 6499 O O . ALA B 1 293 ? 4.34 -38.906 -5.414 1 71.94 293 ALA B O 1
ATOM 6500 N N . LEU B 1 294 ? 5.734 -37.875 -4.031 1 79.88 294 LEU B N 1
ATOM 6501 C CA . LEU B 1 294 ? 6.262 -37.094 -5.145 1 79.88 294 LEU B CA 1
ATOM 6502 C C . LEU B 1 294 ? 7.508 -37.75 -5.727 1 79.88 294 LEU B C 1
ATOM 6504 O O . LEU B 1 294 ? 8.578 -37.719 -5.105 1 79.88 294 LEU B O 1
ATOM 6508 N N . THR B 1 295 ? 7.402 -38.5 -6.84 1 77.81 295 THR B N 1
ATOM 6509 C CA . THR B 1 295 ? 8.461 -39.281 -7.461 1 77.81 295 THR B CA 1
ATOM 6510 C C . THR B 1 295 ? 9.273 -38.438 -8.43 1 77.81 295 THR B C 1
ATOM 6512 O O . THR B 1 295 ? 8.797 -37.406 -8.906 1 77.81 295 THR B O 1
ATOM 6515 N N . LYS B 1 296 ? 10.484 -38.875 -8.625 1 79.75 296 LYS B N 1
ATOM 6516 C CA . LYS B 1 296 ? 11.422 -38.188 -9.508 1 79.75 296 LYS B CA 1
ATOM 6517 C C . LYS B 1 296 ? 10.883 -38.094 -10.93 1 79.75 296 LYS B C 1
ATOM 6519 O O . LYS B 1 296 ? 11.188 -37.156 -11.656 1 79.75 296 LYS B O 1
ATOM 6524 N N . GLU B 1 297 ? 10.039 -39 -11.273 1 82.56 297 GLU B N 1
ATOM 6525 C CA . GLU B 1 297 ? 9.477 -39.031 -12.617 1 82.56 297 GLU B CA 1
ATOM 6526 C C . GLU B 1 297 ? 8.602 -37.812 -12.891 1 82.56 297 GLU B C 1
ATOM 6528 O O . GLU B 1 297 ? 8.383 -37.438 -14.047 1 82.56 297 GLU B O 1
ATOM 6533 N N . PHE B 1 298 ? 8.242 -37.188 -11.844 1 88.81 298 PHE B N 1
ATOM 6534 C CA . PHE B 1 298 ? 7.328 -36.062 -12 1 88.81 298 PHE B CA 1
ATOM 6535 C C . PHE B 1 298 ? 8.094 -34.719 -12.016 1 88.81 298 PHE B C 1
ATOM 6537 O O . PHE B 1 298 ? 7.508 -33.688 -12.273 1 88.81 298 PHE B O 1
ATOM 6544 N N . GLY B 1 299 ? 9.359 -34.781 -11.844 1 88 299 GLY B N 1
ATOM 6545 C CA . GLY B 1 299 ? 10.148 -33.562 -11.984 1 88 299 GLY B CA 1
ATOM 6546 C C . GLY B 1 299 ? 10.961 -33.219 -10.742 1 88 299 GLY B C 1
ATOM 6547 O O . GLY B 1 299 ? 10.633 -33.688 -9.648 1 88 299 GLY B O 1
ATOM 6548 N N . ASP B 1 300 ? 11.938 -32.406 -10.969 1 91.19 300 ASP B N 1
ATOM 6549 C CA . ASP B 1 300 ? 12.844 -32.031 -9.875 1 91.19 300 ASP B CA 1
ATOM 6550 C C . ASP B 1 300 ? 12.406 -30.734 -9.211 1 91.19 300 ASP B C 1
ATOM 6552 O O . ASP B 1 300 ? 12.844 -30.422 -8.094 1 91.19 300 ASP B O 1
ATOM 6556 N N . THR B 1 301 ? 11.641 -30.016 -9.891 1 95.38 301 THR B N 1
ATOM 6557 C CA . THR B 1 301 ? 11.062 -28.797 -9.336 1 95.38 301 THR B CA 1
ATOM 6558 C C . THR B 1 301 ? 9.578 -28.984 -9.031 1 95.38 301 THR B C 1
ATOM 6560 O O . THR B 1 301 ? 8.844 -29.578 -9.828 1 95.38 301 THR B O 1
ATOM 6563 N N . VAL B 1 302 ? 9.203 -28.5 -7.824 1 95.94 302 VAL B N 1
ATOM 6564 C CA . VAL B 1 302 ? 7.828 -28.719 -7.375 1 95.94 302 VAL B CA 1
ATOM 6565 C C . VAL B 1 302 ? 7.172 -27.375 -7.059 1 95.94 302 VAL B C 1
ATOM 6567 O O . VAL B 1 302 ? 7.777 -26.516 -6.41 1 95.94 302 VAL B O 1
ATOM 6570 N N . LEU B 1 303 ? 6.02 -27.188 -7.594 1 96.81 303 LEU B N 1
ATOM 6571 C CA . LEU B 1 303 ? 5.145 -26.094 -7.184 1 96.81 303 LEU B CA 1
ATOM 6572 C C . LEU B 1 303 ? 4.055 -26.594 -6.246 1 96.81 303 LEU B C 1
ATOM 6574 O O . LEU B 1 303 ? 3.145 -27.312 -6.668 1 96.81 303 LEU B O 1
ATOM 6578 N N . VAL B 1 304 ? 4.191 -26.203 -5.012 1 94.25 304 VAL B N 1
ATOM 6579 C CA . VAL B 1 304 ? 3.17 -26.547 -4.031 1 94.25 304 VAL B CA 1
ATOM 6580 C C . VAL B 1 304 ? 2.205 -25.391 -3.846 1 94.25 304 VAL B C 1
ATOM 6582 O O . VAL B 1 304 ? 2.627 -24.266 -3.559 1 94.25 304 VAL B O 1
ATOM 6585 N N . ALA B 1 305 ? 0.963 -25.641 -4.074 1 93.31 305 ALA B N 1
ATOM 6586 C CA . ALA B 1 305 ? -0.043 -24.609 -3.893 1 93.31 305 ALA B CA 1
ATOM 6587 C C . ALA B 1 305 ? -1.107 -25.031 -2.889 1 93.31 305 ALA B C 1
ATOM 6589 O O . ALA B 1 305 ? -1.515 -26.203 -2.871 1 93.31 305 ALA B O 1
ATOM 6590 N N . GLU B 1 306 ? -1.556 -24.094 -2.064 1 87.81 306 GLU B N 1
ATOM 6591 C CA . GLU B 1 306 ? -2.592 -24.375 -1.076 1 87.81 306 GLU B CA 1
ATOM 6592 C C . GLU B 1 306 ? -3.977 -24.391 -1.717 1 87.81 306 GLU B C 1
ATOM 6594 O O . GLU B 1 306 ? -4.879 -25.078 -1.239 1 87.81 306 GLU B O 1
ATOM 6599 N N . GLU B 1 307 ? -4.105 -23.594 -2.672 1 85.88 307 GLU B N 1
ATOM 6600 C CA . GLU B 1 307 ? -5.328 -23.5 -3.465 1 85.88 307 GLU B CA 1
ATOM 6601 C C . GLU B 1 307 ? -5.035 -23.672 -4.953 1 85.88 307 GLU B C 1
ATOM 6603 O O . GLU B 1 307 ? -3.873 -23.719 -5.359 1 85.88 307 GLU B O 1
ATOM 6608 N N . GLU B 1 308 ? -6.105 -23.812 -5.703 1 87.31 308 GLU B N 1
ATOM 6609 C CA . GLU B 1 308 ? -5.941 -23.984 -7.145 1 87.31 308 GLU B CA 1
ATOM 6610 C C . GLU B 1 308 ? -5.234 -22.781 -7.766 1 87.31 308 GLU B C 1
ATOM 6612 O O . GLU B 1 308 ? -5.77 -21.672 -7.762 1 87.31 308 GLU B O 1
ATOM 6617 N N . PRO B 1 309 ? -4.094 -23.047 -8.18 1 90.19 309 PRO B N 1
ATOM 6618 C CA . PRO B 1 309 ? -3.344 -21.953 -8.781 1 90.19 309 PRO B CA 1
ATOM 6619 C C . PRO B 1 309 ? -3.678 -21.75 -10.258 1 90.19 309 PRO B C 1
ATOM 6621 O O . PRO B 1 309 ? -3.42 -22.625 -11.086 1 90.19 309 PRO B O 1
ATOM 6624 N N . PHE B 1 310 ? -4.199 -20.672 -10.641 1 95.88 310 PHE B N 1
ATOM 6625 C CA . PHE B 1 310 ? -4.312 -20.297 -12.039 1 95.88 310 PHE B CA 1
ATOM 6626 C C . PHE B 1 310 ? -3.096 -19.484 -12.477 1 95.88 310 PHE B C 1
ATOM 6628 O O . PHE B 1 310 ? -2.637 -18.594 -11.75 1 95.88 310 PHE B O 1
ATOM 6635 N N . LEU B 1 311 ? -2.488 -19.922 -13.547 1 96.69 311 LEU B N 1
ATOM 6636 C CA . LEU B 1 311 ? -1.21 -19.312 -13.883 1 96.69 311 LEU B CA 1
ATOM 6637 C C . LEU B 1 311 ? -1.06 -19.156 -15.391 1 96.69 311 LEU B C 1
ATOM 6639 O O . LEU B 1 311 ? -1.687 -19.891 -16.156 1 96.69 311 LEU B O 1
ATOM 6643 N N . HIS B 1 312 ? -0.352 -18.188 -15.781 1 95.25 312 HIS B N 1
ATOM 6644 C CA . HIS B 1 312 ? 0.158 -18.125 -17.141 1 95.25 312 HIS B CA 1
ATOM 6645 C C . HIS B 1 312 ? 1.42 -18.969 -17.312 1 95.25 312 HIS B C 1
ATOM 6647 O O . HIS B 1 312 ? 2.18 -19.141 -16.359 1 95.25 312 HIS B O 1
ATOM 6653 N N . PRO B 1 313 ? 1.667 -19.422 -18.469 1 94.31 313 PRO B N 1
ATOM 6654 C CA . PRO B 1 313 ? 2.785 -20.344 -18.672 1 94.31 313 PRO B CA 1
ATOM 6655 C C . PRO B 1 313 ? 4.129 -19.75 -18.266 1 94.31 313 PRO B C 1
ATOM 6657 O O . PRO B 1 313 ? 5.035 -20.469 -17.844 1 94.31 313 PRO B O 1
ATOM 6660 N N . ASP B 1 314 ? 4.277 -18.469 -18.422 1 91.31 314 ASP B N 1
ATOM 6661 C CA . ASP B 1 314 ? 5.559 -17.828 -18.125 1 91.31 314 ASP B CA 1
ATOM 6662 C C . ASP B 1 314 ? 5.895 -17.938 -16.641 1 91.31 314 ASP B C 1
ATOM 6664 O O . ASP B 1 314 ? 7.047 -17.75 -16.234 1 91.31 314 ASP B O 1
ATOM 6668 N N . PHE B 1 315 ? 4.91 -18.203 -15.805 1 95.62 315 PHE B N 1
ATOM 6669 C CA . PHE B 1 315 ? 5.16 -18.422 -14.391 1 95.62 315 PHE B CA 1
ATOM 6670 C C . PHE B 1 315 ? 6.086 -19.625 -14.18 1 95.62 315 PHE B C 1
ATOM 6672 O O . PHE B 1 315 ? 6.926 -19.609 -13.281 1 95.62 315 PHE B O 1
ATOM 6679 N N . LEU B 1 316 ? 5.898 -20.641 -14.945 1 95.5 316 LEU B N 1
ATOM 6680 C CA . LEU B 1 316 ? 6.691 -21.859 -14.797 1 95.5 316 LEU B CA 1
ATOM 6681 C C . LEU B 1 316 ? 8.172 -21.578 -15.031 1 95.5 316 LEU B C 1
ATOM 6683 O O . LEU B 1 316 ? 9.031 -22.203 -14.398 1 95.5 316 LEU B O 1
ATOM 6687 N N . VAL B 1 317 ? 8.43 -20.641 -15.852 1 91.19 317 VAL B N 1
ATOM 6688 C CA . VAL B 1 317 ? 9.812 -20.25 -16.094 1 91.19 317 VAL B CA 1
ATOM 6689 C C . VAL B 1 317 ? 10.406 -19.641 -14.82 1 91.19 317 VAL B C 1
ATOM 6691 O O . VAL B 1 317 ? 11.555 -19.938 -14.469 1 91.19 317 VAL B O 1
ATOM 6694 N N . ARG B 1 318 ? 9.633 -18.906 -14.195 1 92.75 318 ARG B N 1
ATOM 6695 C CA . ARG B 1 318 ? 10.109 -18.266 -12.969 1 92.75 318 ARG B CA 1
ATOM 6696 C C . ARG B 1 318 ? 10.211 -19.281 -11.836 1 92.75 318 ARG B C 1
ATOM 6698 O O . ARG B 1 318 ? 11.086 -19.188 -10.977 1 92.75 318 ARG B O 1
ATOM 6705 N N . CYS B 1 319 ? 9.312 -20.172 -11.828 1 95.62 319 CYS B N 1
ATOM 6706 C CA . CYS B 1 319 ? 9.43 -21.234 -10.844 1 95.62 319 CYS B CA 1
ATOM 6707 C C . CYS B 1 319 ? 10.75 -21.984 -11.016 1 95.62 319 CYS B C 1
ATOM 6709 O O . CYS B 1 319 ? 11.492 -22.172 -10.055 1 95.62 319 CYS B O 1
ATOM 6711 N N . ARG B 1 320 ? 11.102 -22.344 -12.227 1 94.62 320 ARG B N 1
ATOM 6712 C CA . ARG B 1 320 ? 12.352 -23.031 -12.523 1 94.62 320 ARG B CA 1
ATOM 6713 C C . ARG B 1 320 ? 13.555 -22.172 -12.172 1 94.62 320 ARG B C 1
ATOM 6715 O O . ARG B 1 320 ? 14.516 -22.656 -11.578 1 94.62 320 ARG B O 1
ATOM 6722 N N . GLY B 1 321 ? 13.391 -20.969 -12.492 1 90.19 321 GLY B N 1
ATOM 6723 C CA . GLY B 1 321 ? 14.531 -20.062 -12.375 1 90.19 321 GLY B CA 1
ATOM 6724 C C . GLY B 1 321 ? 14.812 -19.625 -10.953 1 90.19 321 GLY B C 1
ATOM 6725 O O . GLY B 1 321 ? 15.906 -19.156 -10.648 1 90.19 321 GLY B O 1
ATOM 6726 N N . ASN B 1 322 ? 13.906 -19.859 -10.094 1 91 322 ASN B N 1
ATOM 6727 C CA . ASN B 1 322 ? 14.078 -19.359 -8.734 1 91 322 ASN B CA 1
ATOM 6728 C C . ASN B 1 322 ? 14.297 -20.484 -7.738 1 91 322 ASN B C 1
ATOM 6730 O O . ASN B 1 322 ? 14.281 -20.266 -6.527 1 91 322 ASN B O 1
ATOM 6734 N N . VAL B 1 323 ? 14.508 -21.641 -8.242 1 92.75 323 VAL B N 1
ATOM 6735 C CA . VAL B 1 323 ? 14.711 -22.781 -7.355 1 92.75 323 VAL B CA 1
ATOM 6736 C C . VAL B 1 323 ? 16.141 -23.312 -7.523 1 92.75 323 VAL B C 1
ATOM 6738 O O . VAL B 1 323 ? 16.609 -23.5 -8.648 1 92.75 323 VAL B O 1
ATOM 6741 N N . ALA B 1 324 ? 16.781 -23.422 -6.453 1 88.31 324 ALA B N 1
ATOM 6742 C CA . ALA B 1 324 ? 18.078 -24.078 -6.379 1 88.31 324 ALA B CA 1
ATOM 6743 C C . ALA B 1 324 ? 18.156 -25.016 -5.172 1 88.31 324 ALA B C 1
ATOM 6745 O O . ALA B 1 324 ? 17.938 -24.578 -4.035 1 88.31 324 ALA B O 1
ATOM 6746 N N . ARG B 1 325 ? 18.484 -26.234 -5.504 1 91 325 ARG B N 1
ATOM 6747 C CA . ARG B 1 325 ? 18.516 -27.25 -4.457 1 91 325 ARG B CA 1
ATOM 6748 C C . ARG B 1 325 ? 19.359 -26.797 -3.271 1 91 325 ARG B C 1
ATOM 6750 O O . ARG B 1 325 ? 20.547 -26.469 -3.436 1 91 325 ARG B O 1
ATOM 6757 N N . GLY B 1 326 ? 18.719 -26.75 -2.139 1 86.62 326 GLY B N 1
ATOM 6758 C CA . GLY B 1 326 ? 19.391 -26.453 -0.881 1 86.62 326 GLY B CA 1
ATOM 6759 C C . GLY B 1 326 ? 19.812 -25 -0.761 1 86.62 326 GLY B C 1
ATOM 6760 O O . GLY B 1 326 ? 20.422 -24.609 0.238 1 86.62 326 GLY B O 1
ATOM 6761 N N . ARG B 1 327 ? 19.469 -24.203 -1.694 1 83.94 327 ARG B N 1
ATOM 6762 C CA . ARG B 1 327 ? 20.062 -22.875 -1.705 1 83.94 327 ARG B CA 1
ATOM 6763 C C . ARG B 1 327 ? 19 -21.781 -1.87 1 83.94 327 ARG B C 1
ATOM 6765 O O . ARG B 1 327 ? 19.172 -20.656 -1.403 1 83.94 327 ARG B O 1
ATOM 6772 N N . GLN B 1 328 ? 17.953 -22.156 -2.582 1 87.44 328 GLN B N 1
ATOM 6773 C CA . GLN B 1 328 ? 16.984 -21.109 -2.883 1 87.44 328 GLN B CA 1
ATOM 6774 C C . GLN B 1 328 ? 15.594 -21.672 -3.098 1 87.44 328 GLN B C 1
ATOM 6776 O O . GLN B 1 328 ? 15.43 -22.703 -3.746 1 87.44 328 GLN B O 1
ATOM 6781 N N . VAL B 1 329 ? 14.641 -20.969 -2.525 1 91.38 329 VAL B N 1
ATOM 6782 C CA . VAL B 1 329 ? 13.234 -21.312 -2.707 1 91.38 329 VAL B CA 1
ATOM 6783 C C . VAL B 1 329 ? 12.445 -20.062 -3.115 1 91.38 329 VAL B C 1
ATOM 6785 O O . VAL B 1 329 ? 12.852 -18.938 -2.811 1 91.38 329 VAL B O 1
ATOM 6788 N N . TYR B 1 330 ? 11.367 -20.328 -3.871 1 92.88 330 TYR B N 1
ATOM 6789 C CA . TYR B 1 330 ? 10.547 -19.234 -4.375 1 92.88 330 TYR B CA 1
ATOM 6790 C C . TYR B 1 330 ? 9.141 -19.297 -3.805 1 92.88 330 TYR B C 1
ATOM 6792 O O . TYR B 1 330 ? 8.43 -20.281 -3.998 1 92.88 330 TYR B O 1
ATOM 6800 N N . PHE B 1 331 ? 8.789 -18.266 -3.057 1 91.38 331 PHE B N 1
ATOM 6801 C CA . PHE B 1 331 ? 7.43 -18.094 -2.568 1 91.38 331 PHE B CA 1
ATOM 6802 C C . PHE B 1 331 ? 6.738 -16.938 -3.301 1 91.38 331 PHE B C 1
ATOM 6804 O O . PHE B 1 331 ? 6.703 -15.812 -2.807 1 91.38 331 PHE B O 1
ATOM 6811 N N . PRO B 1 332 ? 6.152 -17.266 -4.43 1 93.31 332 PRO B N 1
ATOM 6812 C CA . PRO B 1 332 ? 5.496 -16.203 -5.188 1 93.31 332 PRO B CA 1
ATOM 6813 C C . PRO B 1 332 ? 4.27 -15.633 -4.469 1 93.31 332 PRO B C 1
ATOM 6815 O O . PRO B 1 332 ? 3.549 -16.375 -3.797 1 93.31 332 PRO B O 1
ATOM 6818 N N . VAL B 1 333 ? 4.082 -14.352 -4.602 1 92.19 333 VAL B N 1
ATOM 6819 C CA . VAL B 1 333 ? 2.869 -13.695 -4.125 1 92.19 333 VAL B CA 1
ATOM 6820 C C . VAL B 1 333 ? 1.85 -13.609 -5.258 1 92.19 333 VAL B C 1
ATOM 6822 O O . VAL B 1 333 ? 2.043 -12.859 -6.219 1 92.19 333 VAL B O 1
ATOM 6825 N N . PRO B 1 334 ? 0.8 -14.297 -5.141 1 94.88 334 PRO B N 1
ATOM 6826 C CA . PRO B 1 334 ? -0.185 -14.305 -6.223 1 94.88 334 PRO B CA 1
ATOM 6827 C C . PRO B 1 334 ? -1.085 -13.07 -6.211 1 94.88 334 PRO B C 1
ATOM 6829 O O . PRO B 1 334 ? -1.147 -12.359 -5.207 1 94.88 334 PRO B O 1
ATOM 6832 N N . PHE B 1 335 ? -1.61 -12.867 -7.359 1 95 335 PHE B N 1
ATOM 6833 C CA . PHE B 1 335 ? -2.648 -11.852 -7.477 1 95 335 PHE B CA 1
ATOM 6834 C C . PHE B 1 335 ? -4.023 -12.445 -7.215 1 95 335 PHE B C 1
ATOM 6836 O O . PHE B 1 335 ? -4.527 -13.242 -8.016 1 95 335 PHE B O 1
ATOM 6843 N N . ALA B 1 336 ? -4.609 -12.07 -6.125 1 93.56 336 ALA B N 1
ATOM 6844 C CA . ALA B 1 336 ? -5.926 -12.578 -5.754 1 93.56 336 ALA B CA 1
ATOM 6845 C C . ALA B 1 336 ? -7.035 -11.727 -6.355 1 93.56 336 ALA B C 1
ATOM 6847 O O . ALA B 1 336 ? -7.09 -10.516 -6.121 1 93.56 336 ALA B O 1
ATOM 6848 N N . LEU B 1 337 ? -7.914 -12.383 -7.109 1 95.44 337 LEU B N 1
ATOM 6849 C CA . LEU B 1 337 ? -9.008 -11.68 -7.758 1 95.44 337 LEU B CA 1
ATOM 6850 C C . LEU B 1 337 ? -10.148 -11.414 -6.773 1 95.44 337 LEU B C 1
ATOM 6852 O O . LEU B 1 337 ? -10.461 -12.266 -5.945 1 95.44 337 LEU B O 1
ATOM 6856 N N . PHE B 1 338 ? -10.703 -10.219 -6.902 1 94.94 338 PHE B N 1
ATOM 6857 C CA . PHE B 1 338 ? -11.859 -9.867 -6.086 1 94.94 338 PHE B CA 1
ATOM 6858 C C . PHE B 1 338 ? -13.109 -10.578 -6.59 1 94.94 338 PHE B C 1
ATOM 6860 O O . PHE B 1 338 ? -13.078 -11.234 -7.629 1 94.94 338 PHE B O 1
ATOM 6867 N N . ASN B 1 339 ? -14.18 -10.484 -5.75 1 93.88 339 ASN B N 1
ATOM 6868 C CA . ASN B 1 339 ? -15.469 -11.016 -6.168 1 93.88 339 ASN B CA 1
ATOM 6869 C C . ASN B 1 339 ? -15.953 -10.359 -7.461 1 93.88 339 ASN B C 1
ATOM 6871 O O . ASN B 1 339 ? -16.266 -9.172 -7.477 1 93.88 339 ASN B O 1
ATOM 6875 N N . PRO B 1 340 ? -15.992 -11.148 -8.492 1 92.75 340 PRO B N 1
ATOM 6876 C CA . PRO B 1 340 ? -16.359 -10.562 -9.781 1 92.75 340 PRO B CA 1
ATOM 6877 C C . PRO B 1 340 ? -17.766 -9.992 -9.789 1 92.75 340 PRO B C 1
ATOM 6879 O O . PRO B 1 340 ? -18.062 -9.047 -10.531 1 92.75 340 PRO B O 1
ATOM 6882 N N . SER B 1 341 ? -18.609 -10.477 -8.984 1 87.56 341 SER B N 1
ATOM 6883 C CA . SER B 1 341 ? -20 -10.023 -8.961 1 87.56 341 SER B CA 1
ATOM 6884 C C . SER B 1 341 ? -20.125 -8.641 -8.328 1 87.56 341 SER B C 1
ATOM 6886 O O . SER B 1 341 ? -21.125 -7.949 -8.523 1 87.56 341 SER B O 1
ATOM 6888 N N . VAL B 1 342 ? -19.156 -8.336 -7.609 1 87.44 342 VAL B N 1
ATOM 6889 C CA . VAL B 1 342 ? -19.156 -7.031 -6.961 1 87.44 342 VAL B CA 1
ATOM 6890 C C . VAL B 1 342 ? -18.375 -6.035 -7.812 1 87.44 342 VAL B C 1
ATOM 6892 O O . VAL B 1 342 ? -18.781 -4.887 -7.973 1 87.44 342 VAL B O 1
ATOM 6895 N N . THR B 1 343 ? -17.312 -6.438 -8.438 1 89.75 343 THR B N 1
ATOM 6896 C CA . THR B 1 343 ? -16.344 -5.547 -9.047 1 89.75 343 THR B CA 1
ATOM 6897 C C . THR B 1 343 ? -16.766 -5.172 -10.469 1 89.75 343 THR B C 1
ATOM 6899 O O . THR B 1 343 ? -16.828 -3.988 -10.805 1 89.75 343 THR B O 1
ATOM 6902 N N . TYR B 1 344 ? -17.141 -6.121 -11.234 1 87 344 TYR B N 1
ATOM 6903 C CA . TYR B 1 344 ? -17.328 -5.883 -12.664 1 87 344 TYR B CA 1
ATOM 6904 C C . TYR B 1 344 ? -18.562 -5.012 -12.906 1 87 344 TYR B C 1
ATOM 6906 O O . TYR B 1 344 ? -18.516 -4.086 -13.719 1 87 344 TYR B O 1
ATOM 6914 N N . PRO B 1 345 ? -19.609 -5.238 -12.211 1 78.88 345 PRO B N 1
ATOM 6915 C CA . PRO B 1 345 ? -20.797 -4.41 -12.453 1 78.88 345 PRO B CA 1
ATOM 6916 C C . PRO B 1 345 ? -20.562 -2.936 -12.141 1 78.88 345 PRO B C 1
ATOM 6918 O O . PRO B 1 345 ? -21.172 -2.062 -12.75 1 78.88 345 PRO B O 1
ATOM 6921 N N . LEU B 1 346 ? -19.766 -2.691 -11.203 1 77.06 346 LEU B N 1
ATOM 6922 C CA . LEU B 1 346 ? -19.484 -1.311 -10.82 1 77.06 346 LEU B CA 1
ATOM 6923 C C . LEU B 1 346 ? -18.781 -0.567 -11.961 1 77.06 346 LEU B C 1
ATOM 6925 O O . LEU B 1 346 ? -18.844 0.662 -12.031 1 77.06 346 LEU B O 1
ATOM 6929 N N . PHE B 1 347 ? -18.141 -1.327 -12.758 1 74.06 347 PHE B N 1
ATOM 6930 C CA . PHE B 1 347 ? -17.469 -0.729 -13.906 1 74.06 347 PHE B CA 1
ATOM 6931 C C . PHE B 1 347 ? -18.25 -0.991 -15.188 1 74.06 347 PHE B C 1
ATOM 6933 O O . PHE B 1 347 ? -17.688 -0.946 -16.281 1 74.06 347 PHE B O 1
ATOM 6940 N N . ASP B 1 348 ? -19.406 -1.383 -15.047 1 72.75 348 ASP B N 1
ATOM 6941 C CA . ASP B 1 348 ? -20.344 -1.622 -16.141 1 72.75 348 ASP B CA 1
ATOM 6942 C C . ASP B 1 348 ? -19.812 -2.711 -17.078 1 72.75 348 ASP B C 1
ATOM 6944 O O . ASP B 1 348 ? -19.891 -2.572 -18.297 1 72.75 348 ASP B O 1
ATOM 6948 N N . GLN B 1 349 ? -19.266 -3.598 -16.5 1 78.56 349 GLN B N 1
ATOM 6949 C CA . GLN B 1 349 ? -18.734 -4.73 -17.266 1 78.56 349 GLN B CA 1
ATOM 6950 C C . GLN B 1 349 ? -19.422 -6.031 -16.844 1 78.56 349 GLN B C 1
ATOM 6952 O O . GLN B 1 349 ? -19.766 -6.207 -15.672 1 78.56 349 GLN B O 1
ATOM 6957 N N . GLU B 1 350 ? -19.625 -6.773 -17.797 1 85.94 350 GLU B N 1
ATOM 6958 C CA . GLU B 1 350 ? -20.047 -8.133 -17.484 1 85.94 350 GLU B CA 1
ATOM 6959 C C . GLU B 1 350 ? -18.875 -8.977 -16.984 1 85.94 350 GLU B C 1
ATOM 6961 O O . GLU B 1 350 ? -17.719 -8.719 -17.344 1 85.94 350 GLU B O 1
ATOM 6966 N N . VAL B 1 351 ? -19.219 -9.875 -16.203 1 90.56 351 VAL B N 1
ATOM 6967 C CA . VAL B 1 351 ? -18.172 -10.758 -15.703 1 90.56 351 VAL B CA 1
ATOM 6968 C C . VAL B 1 351 ? -17.625 -11.617 -16.844 1 90.56 351 VAL B C 1
ATOM 6970 O O . VAL B 1 351 ? -18.359 -12.414 -17.422 1 90.56 351 VAL B O 1
ATOM 6973 N N . PRO B 1 352 ? -16.484 -11.461 -17.172 1 91.62 352 PRO B N 1
ATOM 6974 C CA . PRO B 1 352 ? -15.898 -12.273 -18.25 1 91.62 352 PRO B CA 1
ATOM 6975 C C . PRO B 1 352 ? -15.656 -13.719 -17.828 1 91.62 352 PRO B C 1
ATOM 6977 O O . PRO B 1 352 ? -15.859 -14.07 -16.672 1 91.62 352 PRO B O 1
ATOM 6980 N N . HIS B 1 353 ? -15.258 -14.492 -18.859 1 89.56 353 HIS B N 1
ATOM 6981 C CA . HIS B 1 353 ? -14.836 -15.852 -18.562 1 89.56 353 HIS B CA 1
ATOM 6982 C C . HIS B 1 353 ? -13.609 -15.859 -17.656 1 89.56 353 HIS B C 1
ATOM 6984 O O . HIS B 1 353 ? -12.82 -14.906 -17.656 1 89.56 353 HIS B O 1
ATOM 6990 N N . LEU B 1 354 ? -13.445 -16.859 -16.938 1 89.19 354 LEU B N 1
ATOM 6991 C CA . LEU B 1 354 ? -12.43 -16.953 -15.898 1 89.19 354 LEU B CA 1
ATOM 6992 C C . LEU B 1 354 ? -11.039 -16.672 -16.469 1 89.19 354 LEU B C 1
ATOM 6994 O O . LEU B 1 354 ? -10.25 -15.938 -15.875 1 89.19 354 LEU B O 1
ATOM 6998 N N . ILE B 1 355 ? -10.797 -17.219 -17.609 1 85.94 355 ILE B N 1
ATOM 6999 C CA . ILE B 1 355 ? -9.477 -17.094 -18.219 1 85.94 355 ILE B CA 1
ATOM 7000 C C . ILE B 1 355 ? -9.188 -15.633 -18.547 1 85.94 355 ILE B C 1
ATOM 7002 O O . ILE B 1 355 ? -8.039 -15.188 -18.469 1 85.94 355 ILE B O 1
ATOM 7006 N N . ASP B 1 356 ? -10.219 -14.891 -18.844 1 89.19 356 ASP B N 1
ATOM 7007 C CA . ASP B 1 356 ? -10.07 -13.484 -19.203 1 89.19 356 ASP B CA 1
ATOM 7008 C C . ASP B 1 356 ? -9.945 -12.609 -17.969 1 89.19 356 ASP B C 1
ATOM 7010 O O . ASP B 1 356 ? -9.57 -11.438 -18.062 1 89.19 356 ASP B O 1
ATOM 7014 N N . GLN B 1 357 ? -10.211 -13.18 -16.844 1 93.69 357 GLN B N 1
ATOM 7015 C CA . GLN B 1 357 ? -10.086 -12.445 -15.594 1 93.69 357 GLN B CA 1
ATOM 7016 C C . GLN B 1 357 ? -8.648 -12.438 -15.094 1 93.69 357 GLN B C 1
ATOM 7018 O O . GLN B 1 357 ? -8.297 -11.68 -14.188 1 93.69 357 GLN B O 1
ATOM 7023 N N . LEU B 1 358 ? -7.793 -13.281 -15.688 1 95 358 LEU B N 1
ATOM 7024 C CA . LEU B 1 358 ? -6.441 -13.5 -15.18 1 95 358 LEU B CA 1
ATOM 7025 C C . LEU B 1 358 ? -5.5 -12.398 -15.656 1 95 358 LEU B C 1
ATOM 7027 O O . LEU B 1 358 ? -4.52 -12.672 -16.359 1 95 358 LEU B O 1
ATOM 7031 N N . VAL B 1 359 ? -5.797 -11.203 -15.266 1 92.25 359 VAL B N 1
ATOM 7032 C CA . VAL B 1 359 ? -4.988 -10.031 -15.586 1 92.25 359 VAL B CA 1
ATOM 7033 C C . VAL B 1 359 ? -4.832 -9.156 -14.344 1 92.25 359 VAL B C 1
ATOM 7035 O O . VAL B 1 359 ? -5.777 -8.992 -13.57 1 92.25 359 VAL B O 1
ATOM 7038 N N . VAL B 1 360 ? -3.619 -8.719 -14.195 1 93 360 VAL B N 1
ATOM 7039 C CA . VAL B 1 360 ? -3.383 -7.797 -13.086 1 93 360 VAL B CA 1
ATOM 7040 C C . VAL B 1 360 ? -3.932 -6.414 -13.438 1 93 360 VAL B C 1
ATOM 7042 O O . VAL B 1 360 ? -3.4 -5.734 -14.312 1 93 360 VAL B O 1
ATOM 7045 N N . LYS B 1 361 ? -4.93 -6.098 -12.836 1 86.75 361 LYS B N 1
ATOM 7046 C CA . LYS B 1 361 ? -5.594 -4.824 -13.086 1 86.75 361 LYS B CA 1
ATOM 7047 C C . LYS B 1 361 ? -6.035 -4.168 -11.781 1 86.75 361 LYS B C 1
ATOM 7049 O O . LYS B 1 361 ? -6.508 -4.852 -10.867 1 86.75 361 LYS B O 1
ATOM 7054 N N . GLU B 1 362 ? -5.922 -2.879 -11.836 1 85.5 362 GLU B N 1
ATOM 7055 C CA . GLU B 1 362 ? -6.34 -2.119 -10.664 1 85.5 362 GLU B CA 1
ATOM 7056 C C . GLU B 1 362 ? -7.82 -2.342 -10.359 1 85.5 362 GLU B C 1
ATOM 7058 O O . GLU B 1 362 ? -8.641 -2.393 -11.273 1 85.5 362 GLU B O 1
ATOM 7063 N N . HIS B 1 363 ? -8.203 -2.564 -9.148 1 87.38 363 HIS B N 1
ATOM 7064 C CA . HIS B 1 363 ? -9.555 -2.684 -8.609 1 87.38 363 HIS B CA 1
ATOM 7065 C C . HIS B 1 363 ? -10.117 -4.082 -8.828 1 87.38 363 HIS B C 1
ATOM 7067 O O . HIS B 1 363 ? -11.234 -4.383 -8.406 1 87.38 363 HIS B O 1
ATOM 7073 N N . PHE B 1 364 ? -9.328 -4.941 -9.461 1 92.12 364 PHE B N 1
ATOM 7074 C CA . PHE B 1 364 ? -9.883 -6.258 -9.75 1 92.12 364 PHE B CA 1
ATOM 7075 C C . PHE B 1 364 ? -9.188 -7.332 -8.922 1 92.12 364 PHE B C 1
ATOM 7077 O O . PHE B 1 364 ? -9.523 -8.516 -9.023 1 92.12 364 PHE B O 1
ATOM 7084 N N . GLY B 1 365 ? -8.305 -6.914 -8.164 1 93.25 365 GLY B N 1
ATOM 7085 C CA . GLY B 1 365 ? -7.594 -7.828 -7.281 1 93.25 365 GLY B CA 1
ATOM 7086 C C . GLY B 1 365 ? -6.523 -7.148 -6.453 1 93.25 365 GLY B C 1
ATOM 7087 O O . GLY B 1 365 ? -6.453 -5.918 -6.406 1 93.25 365 GLY B O 1
ATOM 7088 N N . TYR B 1 366 ? -5.777 -7.926 -5.734 1 90.25 366 TYR B N 1
ATOM 7089 C CA . TYR B 1 366 ? -4.688 -7.426 -4.902 1 90.25 366 TYR B CA 1
ATOM 7090 C C . TYR B 1 366 ? -3.617 -8.492 -4.707 1 90.25 366 TYR B C 1
ATOM 7092 O O . TYR B 1 366 ? -3.861 -9.68 -4.941 1 90.25 366 TYR B O 1
ATOM 7100 N N . TRP B 1 367 ? -2.441 -8.062 -4.344 1 89.88 367 TRP B N 1
ATOM 7101 C CA . TRP B 1 367 ? -1.37 -9 -4.02 1 89.88 367 TRP B CA 1
ATOM 7102 C C . TRP B 1 367 ? -1.586 -9.617 -2.641 1 89.88 367 TRP B C 1
ATOM 7104 O O . TRP B 1 367 ? -1.593 -8.906 -1.631 1 89.88 367 TRP B O 1
ATOM 7114 N N . LYS B 1 368 ? -1.77 -10.867 -2.598 1 87.75 368 LYS B N 1
ATOM 7115 C CA . LYS B 1 368 ? -1.99 -11.57 -1.334 1 87.75 368 LYS B CA 1
ATOM 7116 C C . LYS B 1 368 ? -0.667 -11.922 -0.665 1 87.75 368 LYS B C 1
ATOM 7118 O O . LYS B 1 368 ? -0.202 -13.062 -0.764 1 87.75 368 LYS B O 1
ATOM 7123 N N . HIS B 1 369 ? -0.234 -11.047 0.085 1 82.62 369 HIS B N 1
ATOM 7124 C CA . HIS B 1 369 ? 1.099 -11.219 0.65 1 82.62 369 HIS B CA 1
ATOM 7125 C C . HIS B 1 369 ? 1.025 -11.609 2.123 1 82.62 369 HIS B C 1
ATOM 7127 O O . HIS B 1 369 ? 2.039 -11.961 2.727 1 82.62 369 HIS B O 1
ATOM 7133 N N . SER B 1 370 ? -0.122 -11.656 2.715 1 74.62 370 SER B N 1
ATOM 7134 C CA . SER B 1 370 ? -0.268 -11.898 4.148 1 74.62 370 SER B CA 1
ATOM 7135 C C . SER B 1 370 ? 0.125 -13.32 4.512 1 74.62 370 SER B C 1
ATOM 7137 O O . SER B 1 370 ? 0.544 -13.586 5.641 1 74.62 370 SER B O 1
ATOM 7139 N N . ARG B 1 371 ? -0.049 -14.148 3.555 1 78.69 371 ARG B N 1
ATOM 7140 C CA . ARG B 1 371 ? 0.312 -15.547 3.777 1 78.69 371 ARG B CA 1
ATOM 7141 C C . ARG B 1 371 ? 0.923 -16.156 2.521 1 78.69 371 ARG B C 1
ATOM 7143 O O . ARG B 1 371 ? 0.612 -15.742 1.405 1 78.69 371 ARG B O 1
ATOM 7150 N N . ALA B 1 372 ? 1.805 -17.109 2.818 1 87.25 372 ALA B N 1
ATOM 7151 C CA . ALA B 1 372 ? 2.332 -17.875 1.689 1 87.25 372 ALA B CA 1
ATOM 7152 C C . ALA B 1 372 ? 1.332 -18.922 1.226 1 87.25 372 ALA B C 1
ATOM 7154 O O . ALA B 1 372 ? 0.855 -19.734 2.027 1 87.25 372 ALA B O 1
ATOM 7155 N N . VAL B 1 373 ? 1.068 -18.859 -0.044 1 90.25 373 VAL B N 1
ATOM 7156 C CA . VAL B 1 373 ? 0.041 -19.781 -0.529 1 90.25 373 VAL B CA 1
ATOM 7157 C C . VAL B 1 373 ? 0.621 -20.672 -1.621 1 90.25 373 VAL B C 1
ATOM 7159 O O . VAL B 1 373 ? -0.025 -21.641 -2.057 1 90.25 373 VAL B O 1
ATOM 7162 N N . ALA B 1 374 ? 1.766 -20.391 -2.072 1 94.56 374 ALA B N 1
ATOM 7163 C CA . ALA B 1 374 ? 2.453 -21.188 -3.084 1 94.56 374 ALA B CA 1
ATOM 7164 C C . ALA B 1 374 ? 3.961 -21.188 -2.855 1 94.56 374 ALA B C 1
ATOM 7166 O O . ALA B 1 374 ? 4.508 -20.219 -2.307 1 94.56 374 ALA B O 1
ATOM 7167 N N . ALA B 1 375 ? 4.559 -22.25 -3.275 1 94.31 375 ALA B N 1
ATOM 7168 C CA . ALA B 1 375 ? 6.008 -22.391 -3.127 1 94.31 375 ALA B CA 1
ATOM 7169 C C . ALA B 1 375 ? 6.605 -23.219 -4.262 1 94.31 375 ALA B C 1
ATOM 7171 O O . ALA B 1 375 ? 6.039 -24.234 -4.66 1 94.31 375 ALA B O 1
ATOM 7172 N N . CYS B 1 376 ? 7.605 -22.703 -4.824 1 96.38 376 CYS B N 1
ATOM 7173 C CA . CYS B 1 376 ? 8.445 -23.469 -5.73 1 96.38 376 CYS B CA 1
ATOM 7174 C C . CYS B 1 376 ? 9.703 -23.953 -5.023 1 96.38 376 CYS B C 1
ATOM 7176 O O . CYS B 1 376 ? 10.516 -23.156 -4.574 1 96.38 376 CYS B O 1
ATOM 7178 N N . VAL B 1 377 ? 9.875 -25.281 -5.008 1 95.06 377 VAL B N 1
ATOM 7179 C CA . VAL B 1 377 ? 10.992 -25.859 -4.273 1 95.06 377 VAL B CA 1
ATOM 7180 C C . VAL B 1 377 ? 11.57 -27.031 -5.055 1 95.06 377 VAL B C 1
ATOM 7182 O O . VAL B 1 377 ? 10.922 -27.562 -5.961 1 95.06 377 VAL B O 1
ATOM 7185 N N . SER B 1 378 ? 12.805 -27.344 -4.719 1 94.56 378 SER B N 1
ATOM 7186 C CA . SER B 1 378 ? 13.375 -28.578 -5.262 1 94.56 378 SER B CA 1
ATOM 7187 C C . SER B 1 378 ? 12.766 -29.812 -4.594 1 94.56 378 SER B C 1
ATOM 7189 O O . SER B 1 378 ? 12.539 -29.812 -3.385 1 94.56 378 SER B O 1
ATOM 7191 N N . ARG B 1 379 ? 12.516 -30.797 -5.387 1 93.56 379 ARG B N 1
ATOM 7192 C CA . ARG B 1 379 ? 11.969 -32.031 -4.852 1 93.56 379 ARG B CA 1
ATOM 7193 C C . ARG B 1 379 ? 12.836 -32.594 -3.713 1 93.56 379 ARG B C 1
ATOM 7195 O O . ARG B 1 379 ? 12.312 -33.062 -2.709 1 93.56 379 ARG B O 1
ATOM 7202 N N . ALA B 1 380 ? 14.086 -32.375 -3.846 1 90.38 380 ALA B N 1
ATOM 7203 C CA . ALA B 1 380 ? 15.039 -32.875 -2.865 1 90.38 380 ALA B CA 1
ATOM 7204 C C . ALA B 1 380 ? 14.914 -32.156 -1.538 1 90.38 380 ALA B C 1
ATOM 7206 O O . ALA B 1 380 ? 15.312 -32.656 -0.491 1 90.38 380 ALA B O 1
ATOM 7207 N N . ASP B 1 381 ? 14.344 -30.984 -1.553 1 91 381 ASP B N 1
ATOM 7208 C CA . ASP B 1 381 ? 14.242 -30.172 -0.344 1 91 381 ASP B CA 1
ATOM 7209 C C . ASP B 1 381 ? 12.891 -30.359 0.343 1 91 381 ASP B C 1
ATOM 7211 O O . ASP B 1 381 ? 12.664 -29.844 1.439 1 91 381 ASP B O 1
ATOM 7215 N N . LEU B 1 382 ? 12.016 -31.078 -0.207 1 88.81 382 LEU B N 1
ATOM 7216 C CA . LEU B 1 382 ? 10.641 -31.188 0.274 1 88.81 382 LEU B CA 1
ATOM 7217 C C . LEU B 1 382 ? 10.602 -31.812 1.667 1 88.81 382 LEU B C 1
ATOM 7219 O O . LEU B 1 382 ? 9.875 -31.344 2.543 1 88.81 382 LEU B O 1
ATOM 7223 N N . ALA B 1 383 ? 11.344 -32.812 1.806 1 83.06 383 ALA B N 1
ATOM 7224 C CA . ALA B 1 383 ? 11.344 -33.5 3.084 1 83.06 383 ALA B CA 1
ATOM 7225 C C . ALA B 1 383 ? 11.75 -32.594 4.223 1 83.06 383 ALA B C 1
ATOM 7227 O O . ALA B 1 383 ? 11.172 -32.625 5.309 1 83.06 383 ALA B O 1
ATOM 7228 N N . SER B 1 384 ? 12.719 -31.781 3.947 1 85.38 384 SER B N 1
ATOM 7229 C CA . SER B 1 384 ? 13.211 -30.875 4.977 1 85.38 384 SER B CA 1
ATOM 7230 C C . SER B 1 384 ? 12.242 -29.719 5.199 1 85.38 384 SER B C 1
ATOM 7232 O O . SER B 1 384 ? 12.172 -29.156 6.297 1 85.38 384 SER B O 1
ATOM 7234 N N . LEU B 1 385 ? 11.453 -29.406 4.223 1 88.31 385 LEU B N 1
ATOM 7235 C CA . LEU B 1 385 ? 10.578 -28.234 4.301 1 88.31 385 LEU B CA 1
ATOM 7236 C C . LEU B 1 385 ? 9.195 -28.625 4.805 1 88.31 385 LEU B C 1
ATOM 7238 O O . LEU B 1 385 ? 8.438 -27.781 5.273 1 88.31 385 LEU B O 1
ATOM 7242 N N . LEU B 1 386 ? 8.828 -29.875 4.68 1 84.25 386 LEU B N 1
ATOM 7243 C CA . LEU B 1 386 ? 7.492 -30.312 5.07 1 84.25 386 LEU B CA 1
ATOM 7244 C C . LEU B 1 386 ? 7.539 -31.062 6.402 1 84.25 386 LEU B C 1
ATOM 7246 O O . LEU B 1 386 ? 6.926 -32.125 6.551 1 84.25 386 LEU B O 1
ATOM 7250 N N . LYS B 1 387 ? 8.07 -30.562 7.387 1 74.19 387 LYS B N 1
ATOM 7251 C CA . LYS B 1 387 ? 8.18 -31.234 8.68 1 74.19 387 LYS B CA 1
ATOM 7252 C C . LYS B 1 387 ? 6.859 -31.188 9.438 1 74.19 387 LYS B C 1
ATOM 7254 O O . LYS B 1 387 ? 6.406 -32.188 9.977 1 74.19 387 LYS B O 1
ATOM 7259 N N . GLU B 1 388 ? 6.199 -30.062 9.547 1 66.75 388 GLU B N 1
ATOM 7260 C CA . GLU B 1 388 ? 4.934 -29.891 10.258 1 66.75 388 GLU B CA 1
ATOM 7261 C C . GLU B 1 388 ? 3.865 -29.312 9.336 1 66.75 388 GLU B C 1
ATOM 7263 O O . GLU B 1 388 ? 3.861 -28.109 9.07 1 66.75 388 GLU B O 1
ATOM 7268 N N . THR B 1 389 ? 2.957 -30.172 8.898 1 64.25 389 THR B N 1
ATOM 7269 C CA . THR B 1 389 ? 2.025 -29.703 7.875 1 64.25 389 THR B CA 1
ATOM 7270 C C . THR B 1 389 ? 0.651 -29.438 8.484 1 64.25 389 THR B C 1
ATOM 7272 O O . THR B 1 389 ? -0.341 -29.328 7.758 1 64.25 389 THR B O 1
ATOM 7275 N N . ARG B 1 390 ? 0.508 -29.281 9.719 1 56.62 390 ARG B N 1
ATOM 7276 C CA . ARG B 1 390 ? -0.788 -29.094 10.359 1 56.62 390 ARG B CA 1
ATOM 7277 C C . ARG B 1 390 ? -1.452 -27.797 9.898 1 56.62 390 ARG B C 1
ATOM 7279 O O . ARG B 1 390 ? -2.674 -27.75 9.734 1 56.62 390 ARG B O 1
ATOM 7286 N N . ARG B 1 391 ? -0.725 -26.859 9.609 1 58.31 391 ARG B N 1
ATOM 7287 C CA . ARG B 1 391 ? -1.299 -25.562 9.273 1 58.31 391 ARG B CA 1
ATOM 7288 C C . ARG B 1 391 ? -1.276 -25.328 7.766 1 58.31 391 ARG B C 1
ATOM 7290 O O . ARG B 1 391 ? -1.495 -24.203 7.305 1 58.31 391 ARG B O 1
ATOM 7297 N N . GLY B 1 392 ? -0.99 -26.266 7.074 1 75.5 392 GLY B N 1
ATOM 7298 C CA . GLY B 1 392 ? -0.86 -26.125 5.633 1 75.5 392 GLY B CA 1
ATOM 7299 C C . GLY B 1 392 ? 0.536 -26.422 5.125 1 75.5 392 GLY B C 1
ATOM 7300 O O . GLY B 1 392 ? 1.52 -26.219 5.84 1 75.5 392 GLY B O 1
ATOM 7301 N N . MET B 1 393 ? 0.515 -26.859 3.967 1 81.94 393 MET B N 1
ATOM 7302 C CA . MET B 1 393 ? 1.793 -27.297 3.402 1 81.94 393 MET B CA 1
ATOM 7303 C C . MET B 1 393 ? 2.699 -26.094 3.141 1 81.94 393 MET B C 1
ATOM 7305 O O . MET B 1 393 ? 3.859 -26.078 3.557 1 81.94 393 MET B O 1
ATOM 7309 N N . VAL B 1 394 ? 2.127 -25.141 2.551 1 88.5 394 VAL B N 1
ATOM 7310 C CA . VAL B 1 394 ? 2.945 -24 2.131 1 88.5 394 VAL B CA 1
ATOM 7311 C C . VAL B 1 394 ? 3.361 -23.188 3.352 1 88.5 394 VAL B C 1
ATOM 7313 O O . VAL B 1 394 ? 4.508 -22.734 3.447 1 88.5 394 VAL B O 1
ATOM 7316 N N . ALA B 1 395 ? 2.439 -23.047 4.258 1 83.06 395 ALA B N 1
ATOM 7317 C CA . ALA B 1 395 ? 2.762 -22.328 5.484 1 83.06 395 ALA B CA 1
ATOM 7318 C C . ALA B 1 395 ? 3.879 -23.031 6.258 1 83.06 395 ALA B C 1
ATOM 7320 O O . ALA B 1 395 ? 4.777 -22.375 6.789 1 83.06 395 ALA B O 1
ATOM 7321 N N . ALA B 1 396 ? 3.771 -24.25 6.273 1 83.44 396 ALA B N 1
ATOM 7322 C CA . ALA B 1 396 ? 4.809 -25.031 6.938 1 83.44 396 ALA B CA 1
ATOM 7323 C C . ALA B 1 396 ? 6.156 -24.875 6.246 1 83.44 396 ALA B C 1
ATOM 7325 O O . ALA B 1 396 ? 7.18 -24.672 6.906 1 83.44 396 ALA B O 1
ATOM 7326 N N . MET B 1 397 ? 6.137 -24.969 5.012 1 88.19 397 MET B N 1
ATOM 7327 C CA . MET B 1 397 ? 7.359 -24.812 4.23 1 88.19 397 MET B CA 1
ATOM 7328 C C . MET B 1 397 ? 7.977 -23.438 4.457 1 88.19 397 MET B C 1
ATOM 7330 O O . MET B 1 397 ? 9.195 -23.312 4.574 1 88.19 397 MET B O 1
ATOM 7334 N N . PHE B 1 398 ? 7.152 -22.516 4.508 1 87.56 398 PHE B N 1
ATOM 7335 C CA . PHE B 1 398 ? 7.629 -21.141 4.707 1 87.56 398 PHE B CA 1
ATOM 7336 C C . PHE B 1 398 ? 8.305 -21 6.066 1 87.56 398 PHE B C 1
ATOM 7338 O O . PHE B 1 398 ? 9.375 -20.391 6.172 1 87.56 398 PHE B O 1
ATOM 7345 N N . LYS B 1 399 ? 7.641 -21.531 7.004 1 81.25 399 LYS B N 1
ATOM 7346 C CA . LYS B 1 399 ? 8.203 -21.484 8.352 1 81.25 399 LYS B CA 1
ATOM 7347 C C . LYS B 1 399 ? 9.578 -22.141 8.391 1 81.25 399 LYS B C 1
ATOM 7349 O O . LYS B 1 399 ? 10.523 -21.562 8.945 1 81.25 399 LYS B O 1
ATOM 7354 N N . GLU B 1 400 ? 9.688 -23.266 7.824 1 84.56 400 GLU B N 1
ATOM 7355 C CA . GLU B 1 400 ? 10.953 -23.984 7.816 1 84.56 400 GLU B CA 1
ATOM 7356 C C . GLU B 1 400 ? 12.016 -23.234 7.008 1 84.56 400 GLU B C 1
ATOM 7358 O O . GLU B 1 400 ? 13.188 -23.219 7.379 1 84.56 400 GLU B O 1
ATOM 7363 N N . ALA B 1 401 ? 11.625 -22.719 5.895 1 85.12 401 ALA B N 1
ATOM 7364 C CA . ALA B 1 401 ? 12.562 -21.969 5.062 1 85.12 401 ALA B CA 1
ATOM 7365 C C . ALA B 1 401 ? 13.102 -20.75 5.816 1 85.12 401 ALA B C 1
ATOM 7367 O O . ALA B 1 401 ? 14.297 -20.438 5.723 1 85.12 401 ALA B O 1
ATOM 7368 N N . VAL B 1 402 ? 12.258 -20.141 6.527 1 79.69 402 VAL B N 1
ATOM 7369 C CA . VAL B 1 402 ? 12.641 -18.953 7.293 1 79.69 402 VAL B CA 1
ATOM 7370 C C . VAL B 1 402 ? 13.648 -19.344 8.375 1 79.69 402 VAL B C 1
ATOM 7372 O O . VAL B 1 402 ? 14.562 -18.578 8.688 1 79.69 402 VAL B O 1
ATOM 7375 N N . MET B 1 403 ? 13.477 -20.484 8.859 1 76.75 403 MET B N 1
ATOM 7376 C CA . MET B 1 403 ? 14.336 -20.953 9.945 1 76.75 403 MET B CA 1
ATOM 7377 C C . MET B 1 403 ? 15.664 -21.453 9.406 1 76.75 403 MET B C 1
ATOM 7379 O O . MET B 1 403 ? 16.641 -21.594 10.156 1 76.75 403 MET B O 1
ATOM 7383 N N . SER B 1 404 ? 15.656 -21.672 8.203 1 78.44 404 SER B N 1
ATOM 7384 C CA . SER B 1 404 ? 16.875 -22.203 7.609 1 78.44 404 SER B CA 1
ATOM 7385 C C . SER B 1 404 ? 17.953 -21.125 7.516 1 78.44 404 SER B C 1
ATOM 7387 O O . SER B 1 404 ? 17.656 -19.953 7.258 1 78.44 404 SER B O 1
ATOM 7389 N N . LYS B 1 405 ? 19.188 -21.469 7.621 1 73.38 405 LYS B N 1
ATOM 7390 C CA . LYS B 1 405 ? 20.297 -20.547 7.535 1 73.38 405 LYS B CA 1
ATOM 7391 C C . LYS B 1 405 ? 20.922 -20.547 6.141 1 73.38 405 LYS B C 1
ATOM 7393 O O . LYS B 1 405 ? 21.703 -19.656 5.801 1 73.38 405 LYS B O 1
ATOM 7398 N N . THR B 1 406 ? 20.547 -21.453 5.301 1 75.25 406 THR B N 1
ATOM 7399 C CA . THR B 1 406 ? 21.25 -21.625 4.031 1 75.25 406 THR B CA 1
ATOM 7400 C C . THR B 1 406 ? 20.328 -21.297 2.857 1 75.25 406 THR B C 1
ATOM 7402 O O . THR B 1 406 ? 20.797 -21.047 1.747 1 75.25 406 THR B O 1
ATOM 7405 N N . ILE B 1 407 ? 19.109 -21.375 3.117 1 82.56 407 ILE B N 1
ATOM 7406 C CA . ILE B 1 407 ? 18.156 -21.25 2.014 1 82.56 407 ILE B CA 1
ATOM 7407 C C . ILE B 1 407 ? 17.766 -19.781 1.844 1 82.56 407 ILE B C 1
ATOM 7409 O O . ILE B 1 407 ? 17.328 -19.125 2.797 1 82.56 407 ILE B O 1
ATOM 7413 N N . LYS B 1 408 ? 18 -19.281 0.669 1 80.25 408 LYS B N 1
ATOM 7414 C CA . LYS B 1 408 ? 17.516 -17.969 0.294 1 80.25 408 LYS B CA 1
ATOM 7415 C C . LYS B 1 408 ? 16.047 -18.016 -0.109 1 80.25 408 LYS B C 1
ATOM 7417 O O . LYS B 1 408 ? 15.648 -18.859 -0.916 1 80.25 408 LYS B O 1
ATOM 7422 N N . ILE B 1 409 ? 15.32 -17.094 0.479 1 85.75 409 ILE B N 1
ATOM 7423 C CA . ILE B 1 409 ? 13.891 -17.047 0.17 1 85.75 409 ILE B CA 1
ATOM 7424 C C . ILE B 1 409 ? 13.617 -15.898 -0.8 1 85.75 409 ILE B C 1
ATOM 7426 O O . ILE B 1 409 ? 13.977 -14.75 -0.528 1 85.75 409 ILE B O 1
ATOM 7430 N N . ILE B 1 410 ? 13.047 -16.25 -1.907 1 86.25 410 ILE B N 1
ATOM 7431 C CA . ILE B 1 410 ? 12.562 -15.242 -2.842 1 86.25 410 ILE B CA 1
ATOM 7432 C C . ILE B 1 410 ? 11.047 -15.094 -2.709 1 86.25 410 ILE B C 1
ATOM 7434 O O . ILE B 1 410 ? 10.305 -16.047 -2.975 1 86.25 410 ILE B O 1
ATOM 7438 N N . ARG B 1 411 ? 10.648 -13.977 -2.244 1 87.06 411 ARG B N 1
ATOM 7439 C CA . ARG B 1 411 ? 9.227 -13.672 -2.158 1 87.06 411 ARG B CA 1
ATOM 7440 C C . ARG B 1 411 ? 8.898 -12.391 -2.92 1 87.06 411 ARG B C 1
ATOM 7442 O O . ARG B 1 411 ? 9.336 -11.305 -2.533 1 87.06 411 ARG B O 1
ATOM 7449 N N . ALA B 1 412 ? 8.172 -12.5 -4.023 1 88.12 412 ALA B N 1
ATOM 7450 C CA . ALA B 1 412 ? 7.859 -11.383 -4.91 1 88.12 412 ALA B CA 1
ATOM 7451 C C . ALA B 1 412 ? 6.5 -11.57 -5.57 1 88.12 412 ALA B C 1
ATOM 7453 O O . ALA B 1 412 ? 6.051 -12.703 -5.766 1 88.12 412 ALA B O 1
ATOM 7454 N N . PRO B 1 413 ? 5.898 -10.438 -5.863 1 91.56 413 PRO B N 1
ATOM 7455 C CA . PRO B 1 413 ? 4.684 -10.562 -6.672 1 91.56 413 PRO B CA 1
ATOM 7456 C C . PRO B 1 413 ? 4.938 -11.25 -8.016 1 91.56 413 PRO B C 1
ATOM 7458 O O . PRO B 1 413 ? 5.973 -11.016 -8.641 1 91.56 413 PRO B O 1
ATOM 7461 N N . ASP B 1 414 ? 4.07 -12.086 -8.375 1 93.94 414 ASP B N 1
ATOM 7462 C CA . ASP B 1 414 ? 4.137 -12.734 -9.68 1 93.94 414 ASP B CA 1
ATOM 7463 C C . ASP B 1 414 ? 2.873 -12.461 -10.492 1 93.94 414 ASP B C 1
ATOM 7465 O O . ASP B 1 414 ? 1.813 -13.023 -10.211 1 93.94 414 ASP B O 1
ATOM 7469 N N . PRO B 1 415 ? 3.012 -11.641 -11.508 1 94.5 415 PRO B N 1
ATOM 7470 C CA . PRO B 1 415 ? 1.821 -11.227 -12.25 1 94.5 415 PRO B CA 1
ATOM 7471 C C . PRO B 1 415 ? 1.228 -12.352 -13.094 1 94.5 415 PRO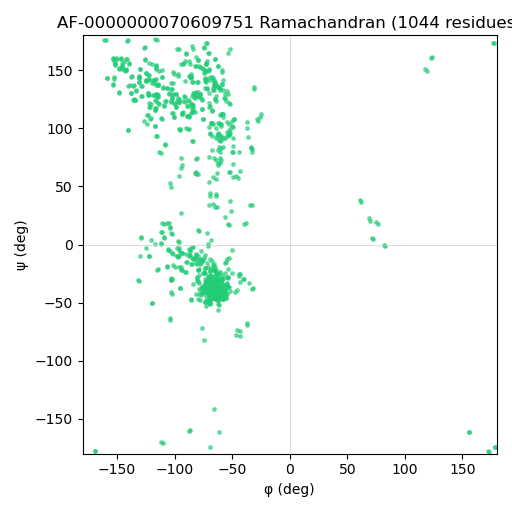 B C 1
ATOM 7473 O O . PRO B 1 415 ? 0.193 -12.164 -13.742 1 94.5 415 PRO B O 1
ATOM 7476 N N . SER B 1 416 ? 1.828 -13.508 -13.055 1 96.12 416 SER B N 1
ATOM 7477 C CA . SER B 1 416 ? 1.329 -14.625 -13.844 1 96.12 416 SER B CA 1
ATOM 7478 C C . SER B 1 416 ? 0.698 -15.695 -12.961 1 96.12 416 SER B C 1
ATOM 7480 O O . SER B 1 416 ? 0.373 -16.781 -13.438 1 96.12 416 SER B O 1
ATOM 7482 N N . LEU B 1 417 ? 0.585 -15.445 -11.719 1 96.62 417 LEU B N 1
ATOM 7483 C CA . LEU B 1 417 ? -0.036 -16.359 -10.773 1 96.62 417 LEU B CA 1
ATOM 7484 C C . LEU B 1 417 ? -1.268 -15.734 -10.133 1 96.62 417 LEU B C 1
ATOM 7486 O O . LEU B 1 417 ? -1.188 -14.641 -9.57 1 96.62 417 LEU B O 1
ATOM 7490 N N . PHE B 1 418 ? -2.395 -16.5 -10.188 1 96.62 418 PHE B N 1
ATOM 7491 C CA . PHE B 1 418 ? -3.658 -15.914 -9.758 1 96.62 418 PHE B CA 1
ATOM 7492 C C . PHE B 1 418 ? -4.387 -16.844 -8.789 1 96.62 418 PHE B C 1
ATOM 7494 O O . PHE B 1 418 ? -4.289 -18.062 -8.898 1 96.62 418 PHE B O 1
ATOM 7501 N N . LEU B 1 419 ? -5.02 -16.188 -7.863 1 94 419 LEU B N 1
ATOM 7502 C CA . LEU B 1 419 ? -6.023 -16.859 -7.035 1 94 419 LEU B CA 1
ATOM 7503 C C . LEU B 1 419 ? -7.426 -16.375 -7.406 1 94 419 LEU B C 1
ATOM 7505 O O . LEU B 1 419 ? -7.715 -15.188 -7.363 1 94 419 LEU B O 1
ATOM 7509 N N . VAL B 1 420 ? -8.211 -17.328 -7.75 1 93.5 420 VAL B N 1
ATOM 7510 C CA . VAL B 1 420 ? -9.562 -17 -8.164 1 93.5 420 VAL B CA 1
ATOM 7511 C C . VAL B 1 420 ? -10.469 -16.906 -6.934 1 93.5 420 VAL B C 1
ATOM 7513 O O . VAL B 1 420 ? -10.344 -17.703 -6.004 1 93.5 420 VAL B O 1
ATOM 7516 N N . TYR B 1 421 ? -11.398 -15.953 -7.004 1 92.44 421 TYR B N 1
ATOM 7517 C CA . TYR B 1 421 ? -12.297 -15.711 -5.879 1 92.44 421 TYR B CA 1
ATOM 7518 C C . TYR B 1 421 ? -13.141 -16.938 -5.582 1 92.44 421 TYR B C 1
ATOM 7520 O O . TYR B 1 421 ? -13.664 -17.578 -6.5 1 92.44 421 TYR B O 1
ATOM 7528 N N . GLN B 1 422 ? -13.18 -17.156 -4.297 1 84.69 422 GLN B N 1
ATOM 7529 C CA . GLN B 1 422 ? -14.078 -18.188 -3.795 1 84.69 422 GLN B CA 1
ATOM 7530 C C . GLN B 1 422 ? -14.875 -17.688 -2.592 1 84.69 422 GLN B C 1
ATOM 7532 O O . GLN B 1 422 ? -14.312 -17.094 -1.674 1 84.69 422 GLN B O 1
ATOM 7537 N N . ASP B 1 423 ? -16.109 -17.938 -2.703 1 81.5 423 ASP B N 1
ATOM 7538 C CA . ASP B 1 423 ? -16.922 -17.578 -1.549 1 81.5 423 ASP B CA 1
ATOM 7539 C C . ASP B 1 423 ? -16.641 -18.5 -0.36 1 81.5 423 ASP B C 1
ATOM 7541 O O . ASP B 1 423 ? -16.656 -19.719 -0.494 1 81.5 423 ASP B O 1
ATOM 7545 N N . THR B 1 424 ? -16.188 -17.938 0.653 1 76.56 424 THR B N 1
ATOM 7546 C CA . THR B 1 424 ? -15.852 -18.703 1.846 1 76.56 424 THR B CA 1
ATOM 7547 C C . THR B 1 424 ? -16.953 -18.578 2.898 1 76.56 424 THR B C 1
ATOM 7549 O O . THR B 1 424 ? -17.484 -17.5 3.129 1 76.56 424 THR B O 1
ATOM 7552 N N . ASN B 1 425 ? -17.344 -19.75 3.363 1 73.81 425 ASN B N 1
ATOM 7553 C CA . ASN B 1 425 ? -18.266 -19.766 4.492 1 73.81 425 ASN B CA 1
ATOM 7554 C C . ASN B 1 425 ? -17.516 -19.875 5.82 1 73.81 425 ASN B C 1
ATOM 7556 O O . ASN B 1 425 ? -16.781 -20.828 6.047 1 73.81 425 ASN B O 1
ATOM 7560 N N . CYS B 1 426 ? -17.656 -18.812 6.484 1 74.38 426 CYS B N 1
ATOM 7561 C CA . CYS B 1 426 ? -16.969 -18.781 7.773 1 74.38 426 CYS B CA 1
ATOM 7562 C C . CYS B 1 426 ? -17.844 -19.375 8.867 1 74.38 426 CYS B C 1
ATOM 7564 O O . CYS B 1 426 ? -18.969 -18.922 9.102 1 74.38 426 CYS B O 1
ATOM 7566 N N . THR B 1 427 ? -17.422 -20.609 9.367 1 63.28 427 THR B N 1
ATOM 7567 C CA . THR B 1 427 ? -18.172 -21.25 10.438 1 63.28 427 THR B CA 1
ATOM 7568 C C . THR B 1 427 ? -17.484 -21.031 11.781 1 63.28 427 THR B C 1
ATOM 7570 O O . THR B 1 427 ? -16.266 -20.828 11.836 1 63.28 427 THR B O 1
ATOM 7573 N N . LEU B 1 428 ? -18.266 -20.922 12.852 1 56.12 428 LEU B N 1
ATOM 7574 C CA . LEU B 1 428 ? -17.781 -20.688 14.211 1 56.12 428 LEU B CA 1
ATOM 7575 C C . LEU B 1 428 ? -16.969 -21.859 14.719 1 56.12 428 LEU B C 1
ATOM 7577 O O . LEU B 1 428 ? -16.234 -21.734 15.703 1 56.12 428 LEU B O 1
ATOM 7581 N N . LYS B 1 429 ? -17.109 -22.953 14.359 1 51.88 429 LYS B N 1
ATOM 7582 C CA . LYS B 1 429 ? -16.453 -24.141 14.914 1 51.88 429 LYS B CA 1
ATOM 7583 C C . LYS B 1 429 ? -14.938 -23.938 14.977 1 51.88 429 LYS B C 1
ATOM 7585 O O . LYS B 1 429 ? -14.273 -24.484 15.852 1 51.88 429 LYS B O 1
ATOM 7590 N N . GLU B 1 430 ? -14.352 -23.406 14.141 1 48.22 430 GLU B N 1
ATOM 7591 C CA . GLU B 1 430 ? -12.922 -23.156 14.25 1 48.22 430 GLU B CA 1
ATOM 7592 C C . GLU B 1 430 ? -12.648 -21.75 14.797 1 48.22 430 GLU B C 1
ATOM 7594 O O . GLU B 1 430 ? -12.57 -20.781 14.031 1 48.22 430 GLU B O 1
ATOM 7599 N N . ARG B 1 431 ? -12.852 -21.516 16.141 1 46.28 431 ARG B N 1
ATOM 7600 C CA . ARG B 1 431 ? -12.867 -20.281 16.938 1 46.28 431 ARG B CA 1
ATOM 7601 C C . ARG B 1 431 ? -11.82 -19.297 16.438 1 46.28 431 ARG B C 1
ATOM 7603 O O . ARG B 1 431 ? -12.102 -18.109 16.266 1 46.28 431 ARG B O 1
ATOM 7610 N N . GLU B 1 432 ? -10.578 -19.766 16.672 1 48.56 432 GLU B N 1
ATOM 7611 C CA . GLU B 1 432 ? -9.438 -18.875 16.469 1 48.56 432 GLU B CA 1
ATOM 7612 C C . GLU B 1 432 ? -9.43 -18.281 15.07 1 48.56 432 GLU B C 1
ATOM 7614 O O . GLU B 1 432 ? -8.969 -17.156 14.867 1 48.56 432 GLU B O 1
ATOM 7619 N N . SER B 1 433 ? -10.391 -18.938 14.125 1 61.88 433 SER B N 1
ATOM 7620 C CA . SER B 1 433 ? -10.133 -18.688 12.711 1 61.88 433 SER B CA 1
ATOM 7621 C C . SER B 1 433 ? -11.297 -17.938 12.062 1 61.88 433 SER B C 1
ATOM 7623 O O . SER B 1 433 ? -11.203 -17.531 10.906 1 61.88 433 SER B O 1
ATOM 7625 N N . TYR B 1 434 ? -12.312 -17.672 13.016 1 64.62 434 TYR B N 1
ATOM 7626 C CA . TYR B 1 434 ? -13.484 -17.078 12.375 1 64.62 434 TYR B CA 1
ATOM 7627 C C . TYR B 1 434 ? -13.227 -15.633 11.984 1 64.62 434 TYR B C 1
ATOM 7629 O O . TYR B 1 434 ? -13.523 -15.219 10.859 1 64.62 434 TYR B O 1
ATOM 7637 N N . SER B 1 435 ? -12.727 -14.922 12.953 1 68 435 SER B N 1
ATOM 7638 C CA . SER B 1 435 ? -12.445 -13.516 12.672 1 68 435 SER B CA 1
ATOM 7639 C C . SER B 1 435 ? -11.508 -13.367 11.477 1 68 435 SER B C 1
ATOM 7641 O O . SER B 1 435 ? -11.695 -12.484 10.633 1 68 435 SER B O 1
ATOM 7643 N N . ASP B 1 436 ? -10.594 -14.203 11.438 1 72.62 436 ASP B N 1
ATOM 7644 C CA . ASP B 1 436 ? -9.656 -14.164 10.32 1 72.62 436 ASP B CA 1
ATOM 7645 C C . ASP B 1 436 ? -10.344 -14.539 9.008 1 72.62 436 ASP B C 1
ATOM 7647 O O . ASP B 1 436 ? -10.055 -13.953 7.965 1 72.62 436 ASP B O 1
ATOM 7651 N N . CYS B 1 437 ? -11.219 -15.43 9.242 1 76.69 437 CYS B N 1
ATOM 7652 C CA . CYS B 1 437 ? -11.969 -15.859 8.07 1 76.69 437 CYS B CA 1
ATOM 7653 C C . CYS B 1 437 ? -12.836 -14.727 7.539 1 76.69 437 CYS B C 1
ATOM 7655 O O . CYS B 1 437 ? -12.852 -14.461 6.332 1 76.69 437 CYS B O 1
ATOM 7657 N N . VAL B 1 438 ? -13.508 -14.07 8.406 1 76.25 438 VAL B N 1
ATOM 7658 C CA . VAL B 1 438 ? -14.391 -12.984 8.008 1 76.25 438 VAL B CA 1
ATOM 7659 C C . VAL B 1 438 ? -13.57 -11.828 7.43 1 76.25 438 VAL B C 1
ATOM 7661 O O . VAL B 1 438 ? -13.961 -11.211 6.438 1 76.25 438 VAL B O 1
ATOM 7664 N N . ARG B 1 439 ? -12.508 -11.586 8.055 1 77.31 439 ARG B N 1
ATOM 7665 C CA . ARG B 1 439 ? -11.617 -10.539 7.57 1 77.31 439 ARG B CA 1
ATOM 7666 C C . ARG B 1 439 ? -11.141 -10.836 6.156 1 77.31 439 ARG B C 1
ATOM 7668 O O . ARG B 1 439 ? -11.133 -9.953 5.297 1 77.31 439 ARG B O 1
ATOM 7675 N N . GLU B 1 440 ? -10.789 -12.008 5.996 1 82.19 440 GLU B N 1
ATOM 7676 C CA . GLU B 1 440 ? -10.32 -12.406 4.668 1 82.19 440 GLU B CA 1
ATOM 7677 C C . GLU B 1 440 ? -11.445 -12.312 3.641 1 82.19 440 GLU B C 1
ATOM 7679 O O . GLU B 1 440 ? -11.219 -11.891 2.504 1 82.19 440 GLU B O 1
ATOM 7684 N N . ARG B 1 441 ? -12.57 -12.742 4.098 1 84.94 441 ARG B N 1
ATOM 7685 C CA . ARG B 1 441 ? -13.727 -12.641 3.223 1 84.94 441 ARG B CA 1
ATOM 7686 C C . ARG B 1 441 ? -14.008 -11.188 2.848 1 84.94 441 ARG B C 1
ATOM 7688 O O . ARG B 1 441 ? -14.297 -10.891 1.688 1 84.94 441 ARG B O 1
ATOM 7695 N N . ALA B 1 442 ? -13.898 -10.367 3.803 1 85.88 442 ALA B N 1
ATOM 7696 C CA . ALA B 1 442 ? -14.125 -8.945 3.578 1 85.88 442 ALA B CA 1
ATOM 7697 C C . ALA B 1 442 ? -13.078 -8.367 2.625 1 85.88 442 ALA B C 1
ATOM 7699 O O . ALA B 1 442 ? -13.414 -7.59 1.727 1 85.88 442 ALA B O 1
ATOM 7700 N N . LEU B 1 443 ? -11.906 -8.797 2.748 1 85.88 443 LEU B N 1
ATOM 7701 C CA . LEU B 1 443 ? -10.805 -8.305 1.923 1 85.88 443 LEU B CA 1
ATOM 7702 C C . LEU B 1 443 ? -10.953 -8.789 0.483 1 85.88 443 LEU B C 1
ATOM 7704 O O . LEU B 1 443 ? -10.57 -8.078 -0.453 1 85.88 443 LEU B O 1
ATOM 7708 N N . ASN B 1 444 ? -11.562 -9.859 0.343 1 89.94 444 ASN B N 1
ATOM 7709 C CA . ASN B 1 444 ? -11.656 -10.477 -0.976 1 89.94 444 ASN B CA 1
ATOM 7710 C C . ASN B 1 444 ? -12.852 -9.945 -1.76 1 89.94 444 ASN B C 1
ATOM 7712 O O . ASN B 1 444 ? -12.992 -10.227 -2.953 1 89.94 444 ASN B O 1
ATOM 7716 N N . LEU B 1 445 ? -13.633 -9.133 -1.162 1 91.12 445 LEU B N 1
ATOM 7717 C CA . LEU B 1 445 ? -14.867 -8.695 -1.805 1 91.12 445 LEU B CA 1
ATOM 7718 C C . LEU B 1 445 ? -14.578 -7.68 -2.904 1 91.12 445 LEU B C 1
ATOM 7720 O O . LEU B 1 445 ? -15.234 -7.684 -3.949 1 91.12 445 LEU B O 1
ATOM 7724 N N . GLY B 1 446 ? -13.719 -6.824 -2.652 1 91.5 446 GLY B N 1
ATOM 7725 C CA . GLY B 1 446 ? -13.414 -5.77 -3.607 1 91.5 446 GLY B CA 1
ATOM 7726 C C . GLY B 1 446 ? -12.383 -4.781 -3.096 1 91.5 446 GLY B C 1
ATOM 7727 O O . GLY B 1 446 ? -11.945 -4.871 -1.945 1 91.5 446 GLY B O 1
ATOM 7728 N N . SER B 1 447 ? -12.023 -3.93 -4.004 1 89.12 447 SER B N 1
ATOM 7729 C CA . SER B 1 447 ? -11.117 -2.854 -3.623 1 89.12 447 SER B CA 1
ATOM 7730 C C . SER B 1 447 ? -11.812 -1.837 -2.725 1 89.12 447 SER B C 1
ATOM 7732 O O . SER B 1 447 ? -13.039 -1.838 -2.611 1 89.12 447 SER B O 1
ATOM 7734 N N . GLN B 1 448 ? -11.008 -1.052 -2.119 1 87.06 448 GLN B N 1
ATOM 7735 C CA . GLN B 1 448 ? -11.586 -0.031 -1.249 1 87.06 448 GLN B CA 1
ATOM 7736 C C . GLN B 1 448 ? -12.586 0.833 -2.006 1 87.06 448 GLN B C 1
ATOM 7738 O O . GLN B 1 448 ? -13.68 1.103 -1.507 1 87.06 448 GLN B O 1
ATOM 7743 N N . VAL B 1 449 ? -12.227 1.253 -3.152 1 84.75 449 VAL B N 1
ATOM 7744 C CA . VAL B 1 449 ? -13.078 2.121 -3.963 1 84.75 449 VAL B CA 1
ATOM 7745 C C . VAL B 1 449 ? -14.352 1.381 -4.348 1 84.75 449 VAL B C 1
ATOM 7747 O O . VAL B 1 449 ? -15.453 1.933 -4.25 1 84.75 449 VAL B O 1
ATOM 7750 N N . THR B 1 450 ? -14.219 0.154 -4.777 1 87.25 450 THR B N 1
ATOM 7751 C CA . THR B 1 450 ? -15.367 -0.635 -5.195 1 87.25 450 THR B CA 1
ATOM 7752 C C . THR B 1 450 ? -16.312 -0.885 -4.02 1 87.25 450 THR B C 1
ATOM 7754 O O . THR B 1 450 ? -17.531 -0.801 -4.16 1 87.25 450 THR B O 1
ATOM 7757 N N . LEU B 1 451 ? -15.734 -1.184 -2.951 1 89.25 451 LEU B N 1
ATOM 7758 C CA . LEU B 1 451 ? -16.531 -1.439 -1.758 1 89.25 451 LEU B CA 1
ATOM 7759 C C . LEU B 1 451 ? -17.219 -0.163 -1.278 1 89.25 451 LEU B C 1
ATOM 7761 O O . LEU B 1 451 ? -18.375 -0.191 -0.88 1 89.25 451 LEU B O 1
ATOM 7765 N N . GLY B 1 452 ? -16.438 0.897 -1.288 1 86.75 452 GLY B N 1
ATOM 7766 C CA . GLY B 1 452 ? -17.031 2.178 -0.925 1 86.75 452 GLY B CA 1
ATOM 7767 C C . GLY B 1 452 ? -18.188 2.582 -1.82 1 86.75 452 GLY B C 1
ATOM 7768 O O . GLY B 1 452 ? -19.219 3.021 -1.335 1 86.75 452 GLY B O 1
ATOM 7769 N N . MET B 1 453 ? -17.984 2.4 -3.051 1 83.69 453 MET B N 1
ATOM 7770 C CA . MET B 1 453 ? -19.047 2.723 -4.012 1 83.69 453 MET B CA 1
ATOM 7771 C C . MET B 1 453 ? -20.25 1.821 -3.809 1 83.69 453 MET B C 1
ATOM 7773 O O . MET B 1 453 ? -21.391 2.279 -3.906 1 83.69 453 MET B O 1
ATOM 7777 N N . SER B 1 454 ? -19.984 0.615 -3.588 1 84.44 454 SER B N 1
ATOM 7778 C CA . SER B 1 454 ? -21.062 -0.327 -3.344 1 84.44 454 SER B CA 1
ATOM 7779 C C . SER B 1 454 ? -21.859 0.05 -2.096 1 84.44 454 SER B C 1
ATOM 7781 O O . SER B 1 454 ? -23.078 -0.025 -2.086 1 84.44 454 SER B O 1
ATOM 7783 N N . LEU B 1 455 ? -21.188 0.427 -1.134 1 84.88 455 LEU B N 1
ATOM 7784 C CA . LEU B 1 455 ? -21.844 0.818 0.111 1 84.88 455 LEU B CA 1
ATOM 7785 C C . LEU B 1 455 ? -22.625 2.109 -0.071 1 84.88 455 LEU B C 1
ATOM 7787 O O . LEU B 1 455 ? -23.719 2.258 0.479 1 84.88 455 LEU B O 1
ATOM 7791 N N . LEU B 1 456 ? -22 3.055 -0.802 1 81.56 456 LEU B N 1
ATOM 7792 C CA . LEU B 1 456 ? -22.703 4.293 -1.098 1 81.56 456 LEU B CA 1
ATOM 7793 C C . LEU B 1 456 ? -23.984 4.012 -1.879 1 81.56 456 LEU B C 1
ATOM 7795 O O . LEU B 1 456 ? -25.031 4.625 -1.62 1 81.56 456 LEU B O 1
ATOM 7799 N N . LYS B 1 457 ? -23.859 3.072 -2.77 1 76.19 457 LYS B N 1
ATOM 7800 C CA . LYS B 1 457 ? -25.016 2.684 -3.564 1 76.19 457 LYS B CA 1
ATOM 7801 C C . LYS B 1 457 ? -26.109 2.082 -2.684 1 76.19 457 LYS B C 1
ATOM 7803 O O . LYS B 1 457 ? -27.297 2.393 -2.854 1 76.19 457 LYS B O 1
ATOM 7808 N N . VAL B 1 458 ? -25.703 1.252 -1.807 1 73.06 458 VAL B N 1
ATOM 7809 C CA . VAL B 1 458 ? -26.641 0.615 -0.894 1 73.06 458 VAL B CA 1
ATOM 7810 C C . VAL B 1 458 ? -27.266 1.664 0.028 1 73.06 458 VAL B C 1
ATOM 7812 O O . VAL B 1 458 ? -28.469 1.652 0.272 1 73.06 458 VAL B O 1
ATOM 7815 N N . LYS B 1 459 ? -26.422 2.57 0.487 1 65.5 459 LYS B N 1
ATOM 7816 C CA . LYS B 1 459 ? -26.891 3.602 1.407 1 65.5 459 LYS B CA 1
ATOM 7817 C C . LYS B 1 459 ? -27.797 4.602 0.696 1 65.5 459 LYS B C 1
ATOM 7819 O O . LYS B 1 459 ? -28.828 5.02 1.243 1 65.5 459 LYS B O 1
ATOM 7824 N N . GLU B 1 460 ? -27.188 5.004 -0.4 1 61.22 460 GLU B N 1
ATOM 7825 C CA . GLU B 1 460 ? -27.984 5.973 -1.151 1 61.22 460 GLU B CA 1
ATOM 7826 C C . GLU B 1 460 ? -29.188 5.305 -1.806 1 61.22 460 GLU B C 1
ATOM 7828 O O . GLU B 1 460 ? -30.234 5.938 -1.988 1 61.22 460 GLU B O 1
ATOM 7833 N N . GLY B 1 461 ? -28.891 4.043 -2.242 1 51.28 461 GLY B N 1
ATOM 7834 C CA . GLY B 1 461 ? -30.016 3.283 -2.74 1 51.28 461 GLY B CA 1
ATOM 7835 C C . GLY B 1 461 ? -30.969 2.848 -1.644 1 51.28 461 GLY B C 1
ATOM 7836 O O . GLY B 1 461 ? -32.188 2.754 -1.865 1 51.28 461 GLY B O 1
ATOM 7837 N N . THR B 1 462 ? -30.312 2.285 -0.552 1 42.88 462 THR B N 1
ATOM 7838 C CA . THR B 1 462 ? -31.156 1.998 0.605 1 42.88 462 THR B CA 1
ATOM 7839 C C . THR B 1 462 ? -31.812 3.271 1.118 1 42.88 462 THR B C 1
ATOM 7841 O O . THR B 1 462 ? -32.719 3.211 1.954 1 42.88 462 THR B O 1
ATOM 7844 N N . ASP B 1 463 ? -31.219 4.344 0.953 1 35.28 463 ASP B N 1
ATOM 7845 C CA . ASP B 1 463 ? -32.094 5.48 1.202 1 35.28 463 ASP B CA 1
ATOM 7846 C C . ASP B 1 463 ? -33.406 5.34 0.432 1 35.28 463 ASP B C 1
ATOM 7848 O O . ASP B 1 463 ? -34.219 6.273 0.382 1 35.28 463 ASP B O 1
ATOM 7852 N N . PHE B 1 464 ? -33.375 4.406 -0.236 1 29.48 464 PHE B N 1
ATOM 7853 C CA . PHE B 1 464 ? -34.656 3.863 -0.656 1 29.48 464 PHE B CA 1
ATOM 7854 C C . PHE B 1 464 ? -35.406 3.25 0.526 1 29.48 464 PHE B C 1
ATOM 7856 O O . PHE B 1 464 ? -36.625 3.316 0.597 1 29.48 464 PHE B O 1
ATOM 7863 N N . GLU B 1 465 ? -34.719 2.699 1.527 1 32.47 465 GLU B N 1
ATOM 7864 C CA . GLU B 1 465 ? -35.406 2.455 2.787 1 32.47 465 GLU B CA 1
ATOM 7865 C C . GLU B 1 465 ? -35.656 3.758 3.541 1 32.47 465 GLU B C 1
ATOM 7867 O O . GLU B 1 465 ? -36.656 3.891 4.242 1 32.47 465 GLU B O 1
ATOM 7872 N N . GLY B 1 466 ? -34.906 4.801 3.514 1 32.62 466 GLY B N 1
ATOM 7873 C CA . GLY B 1 466 ? -35.594 6.047 3.859 1 32.62 466 GLY B CA 1
ATOM 7874 C C . GLY B 1 466 ? -36.781 6.34 2.988 1 32.62 466 GLY B C 1
ATOM 7875 O O . GLY B 1 466 ? -37.812 6.859 3.473 1 32.62 466 GLY B O 1
ATOM 7876 N N . ILE B 1 467 ? -36.781 5.918 1.818 1 30.33 467 ILE B N 1
ATOM 7877 C CA . ILE B 1 467 ? -38.031 5.727 1.096 1 30.33 467 ILE B CA 1
ATOM 7878 C C . ILE B 1 467 ? -38.75 4.5 1.643 1 30.33 467 ILE B C 1
ATOM 7880 O O . ILE B 1 467 ? -39.969 4.547 1.887 1 30.33 467 ILE B O 1
ATOM 7884 N N . LEU B 1 468 ? -38.062 3.41 1.877 1 30.3 468 LEU B N 1
ATOM 7885 C CA . LEU B 1 468 ? -38.75 2.242 2.422 1 30.3 468 LEU B CA 1
ATOM 7886 C C . LEU B 1 468 ? -38.969 2.393 3.924 1 30.3 468 LEU B C 1
ATOM 7888 O O . LEU B 1 468 ? -40 1.966 4.453 1 30.3 468 LEU B O 1
ATOM 7892 N N . SER B 1 469 ? -38.125 2.828 4.715 1 32.62 469 SER B N 1
ATOM 7893 C CA . SER B 1 469 ? -38.469 3.123 6.102 1 32.62 469 SER B CA 1
ATOM 7894 C C . SER B 1 469 ? -39.656 4.094 6.184 1 32.62 469 SER B C 1
ATOM 7896 O O . SER B 1 469 ? -40.469 4.016 7.105 1 32.62 469 SER B O 1
ATOM 7898 N N . LYS B 1 470 ? -39.812 4.992 5.402 1 32.81 470 LYS B N 1
ATOM 7899 C CA . LYS B 1 470 ? -41.156 5.523 5.227 1 32.81 470 LYS B CA 1
ATOM 7900 C C . LYS B 1 470 ? -42.156 4.414 4.871 1 32.81 470 LYS B C 1
ATOM 7902 O O . LYS B 1 470 ? -43.281 4.418 5.332 1 32.81 470 LYS B O 1
ATOM 7907 N N . ARG B 1 471 ? -41.656 3.467 4.125 1 33.09 471 ARG B N 1
ATOM 7908 C CA . ARG B 1 471 ? -42.562 2.369 3.805 1 33.09 471 ARG B CA 1
ATOM 7909 C C . ARG B 1 471 ? -42.594 1.327 4.918 1 33.09 471 ARG B C 1
ATOM 7911 O O . ARG B 1 471 ? -43.594 0.66 5.141 1 33.09 471 ARG B O 1
ATOM 7918 N N . PHE B 1 472 ? -41.531 1.099 5.586 1 35.72 472 PHE B N 1
ATOM 7919 C CA . PHE B 1 472 ? -41.594 0.233 6.758 1 35.72 472 PHE B CA 1
ATOM 7920 C C . PHE B 1 472 ? -42.469 0.868 7.84 1 35.72 472 PHE B C 1
ATOM 7922 O O . PHE B 1 472 ? -42.812 0.214 8.82 1 35.72 472 PHE B O 1
ATOM 7929 N N . GLN B 1 473 ? -42.625 2.035 7.809 1 35.25 473 GLN B N 1
ATOM 7930 C CA . GLN B 1 473 ? -43.75 2.498 8.602 1 35.25 473 GLN B CA 1
ATOM 7931 C C . GLN B 1 473 ? -44.969 1.592 8.414 1 35.25 473 GLN B C 1
ATOM 7933 O O . GLN B 1 473 ? -45.719 1.377 9.352 1 35.25 473 GLN B O 1
ATOM 7938 N N . TYR B 1 474 ? -44.875 0.982 7.203 1 37.69 474 TYR B N 1
ATOM 7939 C CA . TYR B 1 474 ? -46 0.073 6.945 1 37.69 474 TYR B CA 1
ATOM 7940 C C . TYR B 1 474 ? -45.812 -1.25 7.676 1 37.69 474 TYR B C 1
ATOM 7942 O O . TYR B 1 474 ? -46.75 -1.993 7.898 1 37.69 474 TYR B O 1
ATOM 7950 N N . PHE B 1 475 ? -44.562 -1.461 7.984 1 43.91 475 PHE B N 1
ATOM 7951 C CA . PHE B 1 475 ? -44.344 -2.668 8.773 1 43.91 475 PHE B CA 1
ATOM 7952 C C . PHE B 1 475 ? -45 -2.545 10.141 1 43.91 475 PHE B C 1
ATOM 7954 O O . PHE B 1 475 ? -45.438 -3.541 10.711 1 43.91 475 PHE B O 1
ATOM 7961 N N . SER B 1 476 ? -44.844 -1.334 10.602 1 43.72 476 SER B N 1
ATOM 7962 C CA . SER B 1 476 ? -45.625 -1.127 11.828 1 43.72 476 SER B CA 1
ATOM 7963 C C . SER B 1 476 ? -47.094 -1.433 11.609 1 43.72 476 SER B C 1
ATOM 7965 O O . SER B 1 476 ? -47.844 -1.586 12.57 1 43.72 476 SER B O 1
ATOM 7967 N N . LEU B 1 477 ? -47.406 -1.491 10.273 1 45.09 477 LEU B N 1
ATOM 7968 C CA . LEU B 1 477 ? -48.812 -1.771 9.922 1 45.09 477 LEU B CA 1
ATOM 7969 C C . LEU B 1 477 ? -49.062 -3.273 9.906 1 45.09 477 LEU B C 1
ATOM 7971 O O . LEU B 1 477 ? -50.219 -3.705 9.898 1 45.09 477 LEU B O 1
ATOM 7975 N N . ILE B 1 478 ? -47.938 -3.936 9.844 1 52.47 478 ILE B N 1
ATOM 7976 C CA . ILE B 1 478 ? -48.062 -5.387 9.742 1 52.47 478 ILE B CA 1
ATOM 7977 C C . ILE B 1 478 ? -48.75 -5.926 11 1 52.47 478 ILE B C 1
ATOM 7979 O O . ILE B 1 478 ? -49.688 -6.715 10.914 1 52.47 478 ILE B O 1
ATOM 7983 N N . PRO B 1 479 ? -48.156 -5.605 12.164 1 54.94 479 PRO B N 1
ATOM 7984 C CA . PRO B 1 479 ? -48.938 -6.074 13.312 1 54.94 479 PRO B CA 1
ATOM 7985 C C . PRO B 1 479 ? -50.375 -5.602 13.289 1 54.94 479 PRO B C 1
ATOM 7987 O O . PRO B 1 479 ? -51.281 -6.344 13.68 1 54.94 479 PRO B O 1
ATOM 7990 N N . LEU B 1 480 ? -50.562 -4.414 12.656 1 58 480 LEU B N 1
ATOM 7991 C CA . LEU B 1 480 ? -51.938 -3.893 12.516 1 58 480 LEU B CA 1
ATOM 7992 C C . LEU B 1 480 ? -52.719 -4.707 11.508 1 58 480 LEU B C 1
ATOM 7994 O O . LEU B 1 480 ? -53.906 -4.992 11.719 1 58 480 LEU B O 1
ATOM 7998 N N . LEU B 1 481 ? -52.031 -5.172 10.516 1 59.19 481 LEU B N 1
ATOM 7999 C CA . LEU B 1 481 ? -52.656 -6.02 9.508 1 59.19 481 LEU B CA 1
ATOM 8000 C C . LEU B 1 481 ? -52.906 -7.414 10.062 1 59.19 481 LEU B C 1
ATOM 8002 O O . LEU B 1 481 ? -53.969 -7.996 9.812 1 59.19 481 LEU B O 1
ATOM 8006 N N . ALA B 1 482 ? -51.969 -7.898 10.781 1 60.53 482 ALA B N 1
ATOM 8007 C CA . ALA B 1 482 ? -52.188 -9.188 11.438 1 60.53 482 ALA B CA 1
ATOM 8008 C C . ALA B 1 482 ? -53.344 -9.133 12.414 1 60.53 482 ALA B C 1
ATOM 8010 O O . ALA B 1 482 ? -54.156 -10.047 12.461 1 60.53 482 ALA B O 1
ATOM 8011 N N . PHE B 1 483 ? -53.406 -7.988 13.109 1 66.56 483 PHE B N 1
ATOM 8012 C CA . PHE B 1 483 ? -54.531 -7.758 14.016 1 66.56 483 PHE B CA 1
ATOM 8013 C C . PHE B 1 483 ? -55.844 -7.652 13.25 1 66.56 483 PHE B C 1
ATOM 8015 O O . PHE B 1 483 ? -56.844 -8.219 13.664 1 66.56 483 PHE B O 1
ATOM 8022 N N . ALA B 1 484 ? -55.75 -7.09 12.062 1 66.62 484 ALA B N 1
ATOM 8023 C CA . ALA B 1 484 ? -56.969 -6.941 11.242 1 66.62 484 ALA B CA 1
ATOM 8024 C C . ALA B 1 484 ? -57.406 -8.289 10.672 1 66.62 484 ALA B C 1
ATOM 8026 O O . ALA B 1 484 ? -58.594 -8.586 10.648 1 66.62 484 ALA B O 1
ATOM 8027 N N . VAL B 1 485 ? -56.406 -9.094 10.367 1 68.75 485 VAL B N 1
ATOM 8028 C CA . VAL B 1 485 ? -56.719 -10.43 9.867 1 68.75 485 VAL B CA 1
ATOM 8029 C C . VAL B 1 485 ? -57.312 -11.281 10.992 1 68.75 485 VAL B C 1
ATOM 8031 O O . VAL B 1 485 ? -58.281 -12 10.797 1 68.75 485 VAL B O 1
ATOM 8034 N N . ALA B 1 486 ? -56.781 -11.164 12.156 1 69.44 486 ALA B N 1
ATOM 8035 C CA . ALA B 1 486 ? -57.312 -11.891 13.312 1 69.44 486 ALA B CA 1
ATOM 8036 C C . ALA B 1 486 ? -58.719 -11.43 13.641 1 69.44 486 ALA B C 1
ATOM 8038 O O . ALA B 1 486 ? -59.594 -12.25 13.961 1 69.44 486 ALA B O 1
ATOM 8039 N N . LEU B 1 487 ? -59 -10.133 13.477 1 71.69 487 LEU B N 1
ATOM 8040 C CA . LEU B 1 487 ? -60.312 -9.586 13.719 1 71.69 487 LEU B CA 1
ATOM 8041 C C . LEU B 1 487 ? -61.312 -10.078 12.664 1 71.69 487 LEU B C 1
ATOM 8043 O O . LEU B 1 487 ? -62.438 -10.422 12.992 1 71.69 487 LEU B O 1
ATOM 8047 N N . LEU B 1 488 ? -60.75 -10.219 11.469 1 69.81 488 LEU B N 1
ATOM 8048 C CA . LEU B 1 488 ? -61.562 -10.719 10.375 1 69.81 488 LEU B CA 1
ATOM 8049 C C . LEU B 1 488 ? -61.906 -12.188 10.586 1 69.81 488 LEU B C 1
ATOM 8051 O O . LEU B 1 488 ? -63.062 -12.602 10.375 1 69.81 488 LEU B O 1
ATOM 8055 N N . LEU B 1 489 ? -60.938 -12.883 11.031 1 68.88 489 LEU B N 1
ATOM 8056 C CA . LEU B 1 489 ? -61.156 -14.297 11.305 1 68.88 489 LEU B CA 1
ATOM 8057 C C . LEU B 1 489 ? -62.125 -14.469 12.477 1 68.88 489 LEU B C 1
ATOM 8059 O O . LEU B 1 489 ? -63 -15.344 12.445 1 68.88 489 LEU B O 1
ATOM 8063 N N . GLY B 1 490 ? -62.031 -13.617 13.43 1 70.44 490 GLY B N 1
ATOM 8064 C CA . GLY B 1 490 ? -62.938 -13.633 14.547 1 70.44 490 GLY B CA 1
ATOM 8065 C C . GLY B 1 490 ? -64.375 -13.281 14.156 1 70.44 490 GLY B C 1
ATOM 8066 O O . GLY B 1 490 ? -65.312 -13.938 14.578 1 70.44 490 GLY B O 1
ATOM 8067 N N . CYS B 1 491 ? -64.5 -12.312 13.273 1 70.62 491 CYS B N 1
ATOM 8068 C CA . CYS B 1 491 ? -65.812 -11.906 12.797 1 70.62 491 CYS B CA 1
ATOM 8069 C C . CYS B 1 491 ? -66.438 -13 11.945 1 70.62 491 CYS B C 1
ATOM 8071 O O . CYS B 1 491 ? -67.625 -13.266 12.062 1 70.62 491 CYS B O 1
ATOM 8073 N N . ASN B 1 492 ? -65.625 -13.68 11.219 1 71.19 492 ASN B N 1
ATOM 8074 C CA . ASN B 1 492 ? -66.125 -14.789 10.422 1 71.19 492 ASN B CA 1
ATOM 8075 C C . ASN B 1 492 ? -66.562 -15.953 11.297 1 71.19 492 ASN B C 1
ATOM 8077 O O . ASN B 1 492 ? -67.625 -16.578 11.023 1 71.19 492 ASN B O 1
ATOM 8081 N N . CYS B 1 493 ? -65.938 -16.188 12.336 1 69.81 493 CYS B N 1
ATOM 8082 C CA . CYS B 1 493 ? -66.312 -17.25 13.258 1 69.81 493 CYS B CA 1
ATOM 8083 C C . CYS B 1 493 ? -67.625 -16.891 13.984 1 69.81 493 CYS B C 1
ATOM 8085 O O . CYS B 1 493 ? -68.5 -17.75 14.156 1 69.81 493 CYS B O 1
ATOM 8087 N N . ALA B 1 494 ? -67.75 -15.594 14.336 1 71.19 494 ALA B N 1
ATOM 8088 C CA . ALA B 1 494 ? -69 -15.156 15.008 1 71.19 494 ALA B CA 1
ATOM 8089 C C . ALA B 1 494 ? -70.188 -15.234 14.07 1 71.19 494 ALA B C 1
ATOM 8091 O O . ALA B 1 494 ? -71.25 -15.664 14.469 1 71.19 494 ALA B O 1
ATOM 8092 N N . GLN B 1 495 ? -69.938 -14.938 12.844 1 71.38 495 GLN B N 1
ATOM 8093 C CA . GLN B 1 495 ? -70.938 -15.008 11.844 1 71.38 495 GLN B CA 1
ATOM 8094 C C . GLN B 1 495 ? -71.375 -16.453 11.609 1 71.38 495 GLN B C 1
ATOM 8096 O O . GLN B 1 495 ? -72.625 -16.734 11.523 1 71.38 495 GLN B O 1
ATOM 8101 N N . ASN B 1 496 ? -70.438 -17.281 11.547 1 71.44 496 ASN B N 1
ATOM 8102 C CA . ASN B 1 496 ? -70.812 -18.688 11.344 1 71.44 496 ASN B CA 1
ATOM 8103 C C . ASN B 1 496 ? -71.562 -19.266 12.523 1 71.44 496 ASN B C 1
ATOM 8105 O O . ASN B 1 496 ? -72.5 -20.047 12.336 1 71.44 496 ASN B O 1
ATOM 8109 N N . SER B 1 497 ? -71.25 -18.812 13.688 1 73.06 497 SER B N 1
ATOM 8110 C CA . SER B 1 497 ? -72 -19.281 14.859 1 73.06 497 SER B CA 1
ATOM 8111 C C . SER B 1 497 ? -73.438 -18.766 14.875 1 73.06 497 SER B C 1
ATOM 8113 O O . SER B 1 497 ? -74.375 -19.516 15.195 1 73.06 497 SER B O 1
ATOM 8115 N N . LEU B 1 498 ? -73.625 -17.547 14.414 1 72.19 498 LEU B N 1
ATOM 8116 C CA . LEU B 1 498 ? -75 -16.969 14.375 1 72.19 498 LEU B CA 1
ATOM 8117 C C . LEU B 1 498 ? -75.812 -17.625 13.297 1 72.19 498 LEU B C 1
ATOM 8119 O O . LEU B 1 498 ? -77 -17.922 13.516 1 72.19 498 LEU B O 1
ATOM 8123 N N . ILE B 1 499 ? -75.188 -17.938 12.219 1 72.5 499 ILE B N 1
ATOM 8124 C CA . ILE B 1 499 ? -75.938 -18.609 11.141 1 72.5 499 ILE B CA 1
ATOM 8125 C C . ILE B 1 499 ? -76.312 -20.031 11.586 1 72.5 499 ILE B C 1
ATOM 8127 O O . ILE B 1 499 ? -77.375 -20.484 11.328 1 72.5 499 ILE B O 1
ATOM 8131 N N . TYR B 1 500 ? -75.5 -20.641 12.32 1 70.75 500 TYR B N 1
ATOM 8132 C CA . TYR B 1 500 ? -75.75 -21.984 12.805 1 70.75 500 TYR B CA 1
ATOM 8133 C C . TYR B 1 500 ? -76.938 -21.984 13.797 1 70.75 500 TYR B C 1
ATOM 8135 O O . TYR B 1 500 ? -77.812 -22.828 13.727 1 70.75 500 TYR B O 1
ATOM 8143 N N . LYS B 1 501 ? -77 -20.969 14.609 1 72.12 501 LYS B N 1
ATOM 8144 C CA . LYS B 1 501 ? -78.062 -20.891 15.578 1 72.12 501 LYS B CA 1
ATOM 8145 C C . LYS B 1 501 ? -79.375 -20.594 14.891 1 72.12 501 LYS B C 1
ATOM 8147 O O . LYS B 1 501 ? -80.438 -21.172 15.25 1 72.12 501 LYS B O 1
ATOM 8152 N N . GLN B 1 502 ? -79.312 -19.781 13.906 1 71.56 502 GLN B N 1
ATOM 8153 C CA . GLN B 1 502 ? -80.562 -19.469 13.18 1 71.56 502 GLN B CA 1
ATOM 8154 C C . GLN B 1 502 ? -81.062 -20.656 12.359 1 71.56 502 GLN B C 1
ATOM 8156 O O . GLN B 1 502 ? -82.25 -20.938 12.305 1 71.56 502 GLN B O 1
ATOM 8161 N N . ALA B 1 503 ? -80.188 -21.391 11.859 1 71.81 503 ALA B N 1
ATOM 8162 C CA . ALA B 1 503 ? -80.562 -22.578 11.109 1 71.81 503 ALA B CA 1
ATOM 8163 C C . ALA B 1 503 ? -81.188 -23.641 12.031 1 71.81 503 ALA B C 1
ATOM 8165 O O . ALA B 1 503 ? -82.188 -24.281 11.68 1 71.81 503 ALA B O 1
ATOM 8166 N N . LYS B 1 504 ? -80.688 -23.688 13.172 1 71.31 504 LYS B N 1
ATOM 8167 C CA . LYS B 1 504 ? -81.25 -24.625 14.133 1 71.31 504 LYS B CA 1
ATOM 8168 C C . LYS B 1 504 ? -82.688 -24.203 14.547 1 71.31 504 LYS B C 1
ATOM 8170 O O . LYS B 1 504 ? -83.562 -25.031 14.656 1 71.31 504 LYS B O 1
ATOM 8175 N N . ALA B 1 505 ? -82.812 -22.891 14.664 1 71.44 505 ALA B N 1
ATOM 8176 C CA . ALA B 1 505 ? -84.188 -22.391 15.055 1 71.44 505 ALA B CA 1
ATOM 8177 C C . ALA B 1 505 ? -85.188 -22.578 13.922 1 71.44 505 ALA B C 1
ATOM 8179 O O . ALA B 1 505 ? -86.312 -22.969 14.156 1 71.44 505 ALA B O 1
ATOM 8180 N N . LEU B 1 506 ? -84.688 -22.422 12.766 1 71.69 506 LEU B N 1
ATOM 8181 C CA . LEU B 1 506 ? -85.625 -22.609 11.633 1 71.69 506 LEU B CA 1
ATOM 8182 C C . LEU B 1 506 ? -85.938 -24.078 11.461 1 71.69 506 LEU B C 1
ATOM 8184 O O . LEU B 1 506 ? -87.125 -24.406 11.156 1 71.69 506 LEU B O 1
ATOM 8188 N N . ARG B 1 507 ? -85.062 -24.891 11.695 1 71.81 507 ARG B N 1
ATOM 8189 C CA . ARG B 1 507 ? -85.375 -26.312 11.625 1 71.81 507 ARG B CA 1
ATOM 8190 C C . ARG B 1 507 ? -86.438 -26.703 12.695 1 71.81 507 ARG B C 1
ATOM 8192 O O . ARG B 1 507 ? -87.312 -27.484 12.43 1 71.81 507 ARG B O 1
ATOM 8199 N N . LYS B 1 508 ? -86.312 -26.109 13.812 1 72.25 508 LYS B N 1
ATOM 8200 C CA . LYS B 1 508 ? -87.25 -26.422 14.867 1 72.25 508 LYS B CA 1
ATOM 8201 C C . LYS B 1 508 ? -88.688 -25.891 14.523 1 72.25 508 LYS B C 1
ATOM 8203 O O . LYS B 1 508 ? -89.688 -26.578 14.734 1 72.25 508 LYS B O 1
ATOM 8208 N N . LEU B 1 509 ? -88.688 -24.781 13.93 1 71.56 509 LEU B N 1
ATOM 8209 C CA . LEU B 1 509 ? -90 -24.219 13.562 1 71.56 509 LEU B CA 1
ATOM 8210 C C . LEU B 1 509 ? -90.625 -25.031 12.43 1 71.56 509 LEU B C 1
ATOM 8212 O O . LEU B 1 509 ? -91.875 -25.266 12.43 1 71.56 509 LEU B O 1
ATOM 8216 N N . LYS B 1 510 ? -89.812 -25.484 11.562 1 70 510 LYS B N 1
ATOM 8217 C CA . LYS B 1 510 ? -90.375 -26.328 10.5 1 70 510 LYS B CA 1
ATOM 8218 C C . LYS B 1 510 ? -90.875 -27.641 11.055 1 70 510 LYS B C 1
ATOM 8220 O O . LYS B 1 510 ? -91.938 -28.125 10.633 1 70 510 LYS B O 1
ATOM 8225 N N . LEU B 1 511 ? -90.188 -28.078 12.008 1 73.56 511 LEU B N 1
ATOM 8226 C CA . LEU B 1 511 ? -90.688 -29.328 12.594 1 73.56 511 LEU B CA 1
ATOM 8227 C C . LEU B 1 511 ? -92 -29.109 13.375 1 73.56 511 LEU B C 1
ATOM 8229 O O . LEU B 1 511 ? -92.875 -29.938 13.32 1 73.56 511 LEU B O 1
ATOM 8233 N N . GLU B 1 512 ? -92 -27.984 14.031 1 73.81 512 GLU B N 1
ATOM 8234 C CA . GLU B 1 512 ? -93.25 -27.719 14.773 1 73.81 512 GLU B CA 1
ATOM 8235 C C . GLU B 1 512 ? -94.438 -27.422 13.828 1 73.81 512 GLU B C 1
ATOM 8237 O O . GLU B 1 512 ? -95.562 -27.859 14.062 1 73.81 512 GLU B O 1
ATOM 8242 N N . ALA B 1 513 ? -94.125 -26.859 12.773 1 72.5 513 ALA B N 1
ATOM 8243 C CA . ALA B 1 513 ? -95.188 -26.609 11.797 1 72.5 513 ALA B CA 1
ATOM 8244 C C . ALA B 1 513 ? -95.625 -27.922 11.133 1 72.5 513 ALA B C 1
ATOM 8246 O O . ALA B 1 513 ? -96.812 -28.156 10.938 1 72.5 513 ALA B O 1
ATOM 8247 N N . ALA B 1 514 ? -94.688 -28.703 10.906 1 72.69 514 ALA B N 1
ATOM 8248 C CA . ALA B 1 514 ? -95.062 -29.984 10.32 1 72.69 514 ALA B CA 1
ATOM 8249 C C . ALA B 1 514 ? -95.875 -30.828 11.312 1 72.69 514 ALA B C 1
ATOM 8251 O O . ALA B 1 514 ? -96.812 -31.5 10.922 1 72.69 514 ALA B O 1
ATOM 8252 N N . SER B 1 515 ? -95.5 -30.688 12.508 1 70.38 515 SER B N 1
ATOM 8253 C CA . SER B 1 515 ? -96.312 -31.453 13.492 1 70.38 515 SER B CA 1
ATOM 8254 C C . SER B 1 515 ? -97.688 -30.891 13.664 1 70.38 515 SER B C 1
ATOM 8256 O O . SER B 1 515 ? -98.625 -31.641 13.859 1 70.38 515 SER B O 1
ATOM 8258 N N . ARG B 1 516 ? -97.875 -29.688 13.453 1 72.25 516 ARG B N 1
ATOM 8259 C CA . ARG B 1 516 ? -99.25 -29.109 13.578 1 72.25 516 ARG B CA 1
ATOM 8260 C C . ARG B 1 516 ? -100.062 -29.438 12.344 1 72.25 516 ARG B C 1
ATOM 8262 O O . ARG B 1 516 ? -101.25 -29.734 12.469 1 72.25 516 ARG B O 1
ATOM 8269 N N . VAL B 1 517 ? -99.562 -29.422 11.289 1 71.06 517 VAL B N 1
ATOM 8270 C CA . VAL B 1 517 ? -100.312 -29.812 10.117 1 71.06 517 VAL B CA 1
ATOM 8271 C C . VAL B 1 517 ? -100.688 -31.281 10.234 1 71.06 517 VAL B C 1
ATOM 8273 O O . VAL B 1 517 ? -101.812 -31.656 9.93 1 71.06 517 VAL B O 1
ATOM 8276 N N . ALA B 1 518 ? -99.812 -32.062 10.758 1 72.38 518 ALA B N 1
ATOM 8277 C CA . ALA B 1 518 ? -100.188 -33.469 10.93 1 72.38 518 ALA B CA 1
ATOM 8278 C C . ALA B 1 518 ? -101.25 -33.625 12.008 1 72.38 518 ALA B C 1
ATOM 8280 O O . ALA B 1 518 ? -102.188 -34.438 11.859 1 72.38 518 ALA B O 1
ATOM 8281 N N . ALA B 1 519 ? -101.188 -32.875 13.016 1 70.19 519 ALA B N 1
ATOM 8282 C CA . ALA B 1 519 ? -102.25 -33 14.055 1 70.19 519 ALA B CA 1
ATOM 8283 C C . ALA B 1 519 ? -103.562 -32.406 13.578 1 70.19 519 ALA B C 1
ATOM 8285 O O . ALA B 1 519 ? -104.625 -32.969 13.867 1 70.19 519 ALA B O 1
ATOM 8286 N N . ASP B 1 520 ? -103.562 -31.484 12.883 1 67.69 520 ASP B N 1
ATOM 8287 C CA . ASP B 1 520 ? -104.812 -30.969 12.352 1 67.69 520 ASP B CA 1
ATOM 8288 C C . ASP B 1 520 ? -105.438 -31.938 11.32 1 67.69 520 ASP B C 1
ATOM 8290 O O . ASP B 1 520 ? -106.625 -32.094 11.25 1 67.69 520 ASP B O 1
ATOM 8294 N N . ALA B 1 521 ? -104.688 -32.719 10.602 1 65.56 521 ALA B N 1
ATOM 8295 C CA . ALA B 1 521 ? -105.188 -33.719 9.672 1 65.56 521 ALA B CA 1
ATOM 8296 C C . ALA B 1 521 ? -105.812 -34.906 10.414 1 65.56 521 ALA B C 1
ATOM 8298 O O . ALA B 1 521 ? -106.75 -35.5 9.961 1 65.56 521 ALA B O 1
ATOM 8299 N N . MET B 1 522 ? -105.312 -35.25 11.516 1 65.06 522 MET B N 1
ATOM 8300 C CA . MET B 1 522 ? -105.875 -36.375 12.234 1 65.06 522 MET B CA 1
ATOM 8301 C C . MET B 1 522 ? -107.188 -35.938 12.93 1 65.06 522 MET B C 1
ATOM 8303 O O . MET B 1 522 ? -108 -36.781 13.219 1 65.06 522 MET B O 1
ATOM 8307 N N . GLN B 1 523 ? -107.25 -34.812 13.406 1 57.47 523 GLN B N 1
ATOM 8308 C CA . GLN B 1 523 ? -108.562 -34.438 14.047 1 57.47 523 GLN B CA 1
ATOM 8309 C C . GLN B 1 523 ? -109.625 -34.188 13.016 1 57.47 523 GLN B C 1
ATOM 8311 O O . GLN B 1 523 ? -110.812 -34.188 13.352 1 57.47 523 GLN B O 1
ATOM 8316 N N . LYS B 1 524 ? -109.25 -34.156 11.836 1 43.09 524 LYS B N 1
ATOM 8317 C CA . LYS B 1 524 ? -110.375 -34.312 10.93 1 43.09 524 LYS B CA 1
ATOM 8318 C C . LYS B 1 524 ? -110.625 -35.75 10.531 1 43.09 524 LYS B C 1
ATOM 8320 O O . LYS B 1 524 ? -109.625 -36.469 10.25 1 43.09 524 LYS B O 1
#

Secondary structure (DSSP, 8-state):
--------S-HHHHHHHHHHHHHHTTTS--------------------------------------------------------------GGG-----HHHHHHTS---EEE-SSEEE-SSSSSS-EEPPHHHHHHHHHHHHHHHHHHHHHHTS---GGGEEEEEEEEETTEEEEEEEEE-SSSSSEEEEEEEEEB---EEEEEEEE-TTPPEEEEEEESSS-HHHHHHHHHIIIIITTT---EEEEEEESSHHHHHHHHHHHHHHTTT-TT--EEEEEHHHHHHTT--HHHHS-GGG-SEEEEESS-EEE-THHHHHHHHT-BTTTEEE--EEEEEP-HHHHHHHTT-----HHHH-S--TTSEEE--SS--EEEEEGGGHHHH-S--TT-HHHHHHHHHHH-SSPEEE--EEEEEEE--------TTSGGGHHHHHHHHHHHH--HHHHHHHHHHHHHHHHHHHHHHHHHGGGTHHHHHHHHHHHHHHHHHHHHHHHHHHHHHHHHHHHHHHHHHHHHHHH-/--------S-HHHHHHHHHHHHHHHHTS--------------------------------------------------------------GGG-----HHHHHHTS---EEE-SSEEE-SSSSSS-EEPPHHHHHHHHHHHHHHHHHHHHHHTS---GGGEEEEEEEEETTEEEEEEEEE-SSSSSEEEEEEEEEB---EEEEEEEE-TTPPEEEEEEESSS-HHHHHHHHHIIIIITTT---EEEEEEESSHHHHHHHHHHHHHHTTT-TT--EEEEEHHHHHHTT--HHHHS-GGG-SEEEEESS-EEE-THHHHHHHHT-BTTTEEE--EEEEEP-HHHHHHHTT-----GGGG-S--TTSEEE--SS--EEEEEGGGHHHH-S--TT-HHHHHHHHHHH-SSPEEE--EEEEEEE--------TTSHHHHHHHHHHHHHHH--HHHHHHHHHHHHHHHHHHHHHHHHHTTTTHHHHHHHHHHHHHHHHHHHHHHHHHHHHHHHHHHHHHHHHHHHHHHH-

Radius of gyration: 39.13 Å; Cα contacts (8 Å, |Δi|>4): 1600; chains: 2; bounding box: 154×93×84 Å

pLDDT: mean 70.73, std 25.96, range [16.72, 96.94]

Organism: Penaeus vannamei (NCBI:txid6689)

Nearest PDB structures (foldseek):
  6tex-assembly1_A  TM=4.443E-01  e=5.641E-06  Homo sapiens
  8one-assembly1_A  TM=4.341E-01  e=4.180E-06  Homo sapiens
  2xa9-assembly1_A  TM=5.347E-01  e=6.715E-01  Pyrococcus horikoshii
  6mdy-assembly1_C  TM=4.166E-01  e=1.464E+00  Legionella pneumophila subsp. pneumophila str. Philadelphia 1
  6mdy-assembly1_B  TM=4.315E-01  e=2.226E+00  Legionella pneumophila subsp. pneumophila str. Philadelphia 1

InterPro domains:
  IPR008428 Chondroitin N-acetylgalactosaminyltransferase [PF05679] (105-451)
  IPR051227 Chondroitin sulfate glycosyltransferase [PTHR12369] (102-452)

Solvent-accessible surface area (backbone atoms only — not comparable to full-atom values): 58137 Å² total; per-residue (Å²): 132,84,79,78,73,73,83,75,83,57,68,67,57,45,50,50,55,49,50,50,58,60,50,65,68,66,68,72,82,79,74,84,76,81,83,76,81,76,79,84,80,79,83,79,84,82,83,83,80,79,82,81,79,78,80,76,82,72,84,72,80,79,78,78,87,80,82,86,79,81,74,79,78,78,77,81,70,78,78,71,80,71,81,71,77,76,70,72,68,66,60,82,59,67,56,66,62,57,38,66,38,43,64,84,69,30,66,52,30,25,23,32,46,88,60,33,37,26,41,73,47,38,88,51,53,62,45,67,55,46,70,67,52,44,55,52,49,48,52,54,42,44,53,52,20,51,49,49,17,65,75,68,73,42,87,44,51,64,85,32,53,59,39,34,34,36,31,60,46,98,63,23,39,40,34,39,39,31,30,51,39,85,89,45,92,32,38,34,38,41,32,33,38,25,38,48,49,66,78,39,81,74,44,80,45,79,30,65,72,71,56,27,36,22,38,36,35,61,39,91,50,74,42,72,62,52,51,52,47,46,45,40,41,55,70,61,19,37,80,81,42,67,38,47,22,41,38,36,35,18,64,32,64,68,43,26,51,52,36,44,54,52,50,48,62,56,40,60,88,42,78,84,60,51,65,50,70,42,28,48,50,59,31,49,74,69,70,40,53,74,56,66,70,57,47,73,90,43,26,57,34,29,37,39,28,64,52,78,72,45,58,42,51,71,39,57,54,50,45,56,60,40,37,34,77,76,41,25,31,24,35,48,20,31,37,32,32,25,31,53,84,56,38,28,54,73,58,71,34,75,73,65,58,71,79,75,58,74,58,88,45,82,60,48,43,43,70,45,63,90,51,61,44,28,33,23,33,26,53,86,44,38,62,74,26,56,74,57,53,87,81,30,60,34,46,23,27,48,54,42,44,36,69,39,90,62,42,43,78,43,51,28,46,32,85,34,32,34,33,72,62,68,92,75,83,71,54,70,86,51,61,92,46,26,65,56,38,48,48,49,51,14,50,38,40,32,31,41,52,53,30,22,45,49,46,48,45,46,48,58,50,37,40,48,36,46,58,36,36,70,51,31,66,49,41,73,39,38,62,53,42,49,48,48,47,52,50,48,43,50,50,50,52,51,51,50,53,52,52,52,54,50,50,51,51,49,53,51,51,49,52,51,49,49,50,49,52,53,53,54,53,67,75,96,131,84,79,80,72,73,79,75,82,55,68,67,57,40,48,48,56,49,49,50,58,58,49,66,70,63,67,71,80,77,75,84,75,81,84,75,82,78,80,84,79,77,84,79,83,82,82,82,80,78,80,80,80,78,80,76,81,74,83,73,80,79,78,77,84,80,81,90,77,86,73,82,75,78,77,84,72,76,78,73,78,73,80,72,79,72,71,72,69,66,61,83,60,64,54,65,63,54,41,65,44,42,64,83,73,29,65,53,31,27,22,32,45,89,60,33,36,26,41,74,46,39,88,52,53,61,45,66,55,46,71,67,53,44,53,51,50,49,52,53,42,45,53,51,21,50,48,48,15,65,76,67,73,41,89,44,52,63,84,32,50,59,37,34,33,35,31,62,46,97,64,24,38,40,35,40,39,30,31,52,39,85,88,45,91,31,39,34,38,40,32,34,38,26,38,48,49,68,80,39,82,76,45,78,46,77,29,65,71,71,56,26,34,20,38,35,33,61,38,93,49,74,42,73,64,52,51,51,48,47,45,42,40,58,69,62,20,38,81,78,42,67,39,48,23,40,37,36,36,17,64,32,65,69,41,26,52,50,36,43,54,52,49,49,63,56,40,62,87,42,79,83,61,52,66,50,69,41,27,48,49,59,30,51,75,70,72,41,53,73,56,68,70,58,48,73,90,42,27,57,34,31,35,39,28,63,51,78,71,45,59,42,50,70,40,58,54,50,43,57,60,40,37,36,79,76,40,24,31,25,36,50,22,32,36,32,31,24,31,53,85,58,38,27,55,75,58,70,34,74,72,67,56,71,79,75,58,73,59,87,43,81,60,49,44,43,69,44,64,91,54,61,44,29,32,21,34,27,50,86,43,38,64,72,26,56,72,57,53,87,80,31,60,33,47,23,26,49,54,41,44,35,70,40,90,61,43,41,78,43,52,29,46,33,87,36,32,32,35,73,61,69,91,76,83,70,54,70,85,50,63,92,46,27,64,56,38,48,48,51,53,14,51,38,40,32,31,39,50,54,31,22,45,50,45,47,44,47,50,63,51,40,44,39,33,64,53,32,50,61,46,43,54,46,50,67,37,41,63,51,46,51,50,49,49,51,50,42,52,48,50,50,52,54,49,51,52,52,51,51,53,50,52,52,52,50,51,50,51,51,52,52,49,51,50,47,55,52,52,56,55,65,77,93

Foldseek 3Di:
DPDPPPPPDDPLVVVVVVVVVVVVVPPDPPDDPDDPDPDDDDDDDDPDDDDPPPPPPCPPPDPDDDDDDDPPPPDPPPPPPPPPPVPPPPCVPCPDPDVVCAVPPHWDKWKWFLFKIQDPPDPDRMDGDDPVRNVVVQVVLQVQQVVCCVVVVARFHSVQWGIKIWTADPQFIKIWTWGDGPVDPDIDIDIDTDGDDDDDDDDDDDFDLLFAEEEEEEDAADDPVVLVLLLCCQPFACVVRVSYAYEYEYQADVRQVRVVVSNCVSCVVPVPHHYHYHYPVVCVVVPHDPLNVDDCVRGFKYKYFHHRKQFHNVVVRVLRVQEDAQAEKEQAFAWEFADQVLQQVVVPHDRDDPVVLLFDDPWGTDGDPVAGGMMMYTSVCQVQQQPDAPPHRRRSSVVSQVVDPRYHYHYYYDSGIYHYDDQDDQDCPVPVCRVVVVVVNVRRNIDPVSVVVVVCCCCVVCVVCVVVVVVCVCVVCVVVVVVVVVVVVVVVVVVVVVVVVVVVVVVVVVVVVVVVVVVVVVVD/DPPPPPPPDDPLVVLQVVVVVVVVVPPPPPDDPDDPDPDDDDDDDDPDDDDPPPPPPCPPPDPDDDDDDDDDPDDPPPPPPPPPPVPPPPCVPCPPPPVVCAVPPDWDKWKWFLFKIQDPPDPDRMDGDDPVRNVVVQVVLQVQQVVCCVVVVHRFHSVQWGIKIWTADPQFIKIWTWGDGPVDPDIDIDIDTDGDDDDDDDDDDDFDLLFAEEEEEEDAADDPVLLVLLLCCQPFACVVRVSYAYEYEYAAPVRQVRVVVSNCVSCVVPPVHHYHYHYPVVCVVVPHDPLNVDDCVRGFKYKYFHHRKQFHNVVVRVLRVQEDAQAEKEQAFAWEFADQVLQQVVVPHDRDDPVVLLFDDPWGTDGDPVARGMMMYTSVCQVQQQPDAPPHRRRSSVVSQVVDPRYHYHYYYDSGIYHYDDQDDQDCPVPSCRVVVVVVNVRRNIDPVSVVVVVCCCVVVCVVVCVCVVVCVCVCCVVVVVVVVVVVVVVVVVVVVVVVVVVVVVVVVVVVVVVVVVVVVVVD